Protein 6UUV (pdb70)

Structure (mmCIF, N/CA/C/O backbone):
data_6UUV
#
_entry.id   6UUV
#
_cell.length_a   59.190
_cell.length_b   63.650
_cell.length_c   64.358
_cell.angle_alpha   69.700
_cell.angle_beta   65.450
_cell.angle_gamma   76.630
#
_symmetry.space_group_name_H-M   'P 1'
#
loop_
_entity.id
_entity.type
_entity.pdbx_description
1 polymer '3-ketoacyl-ACP reductase'
2 water water
#
loop_
_atom_site.group_PDB
_atom_site.id
_atom_site.type_symbol
_atom_site.label_atom_id
_atom_site.label_alt_id
_atom_site.label_comp_id
_atom_site.label_asym_id
_atom_site.label_entity_id
_atom_site.label_seq_id
_atom_site.pdbx_PDB_ins_code
_atom_site.Cartn_x
_atom_site.Cartn_y
_atom_site.Cartn_z
_atom_site.occupancy
_atom_site.B_iso_or_equiv
_atom_site.auth_seq_id
_atom_site.auth_comp_id
_atom_site.auth_asym_id
_atom_site.auth_atom_id
_atom_site.pdbx_PDB_model_num
ATOM 1 N N . PRO A 1 50 ? 9.83880 27.53522 -20.51484 1.000 53.14000 26 PRO A N 1
ATOM 2 C CA . PRO A 1 50 ? 8.80271 26.60425 -20.05796 1.000 44.37000 26 PRO A CA 1
ATOM 3 C C . PRO A 1 50 ? 7.41476 27.20037 -20.21698 1.000 39.21000 26 PRO A C 1
ATOM 4 O O . PRO A 1 50 ? 7.28686 28.39140 -20.49988 1.000 42.54000 26 PRO A O 1
ATOM 8 N N . VAL A 1 51 ? 6.39369 26.38242 -20.01210 1.000 33.99000 27 VAL A N 1
ATOM 9 C CA . VAL A 1 51 ? 5.02173 26.77355 -20.29613 1.000 28.14000 27 VAL A CA 1
ATOM 10 C C . VAL A 1 51 ? 4.47774 27.61349 -19.15108 1.000 27.17000 27 VAL A C 1
ATOM 11 O O . VAL A 1 51 ? 4.80567 27.37736 -17.98509 1.000 26.42000 27 VAL A O 1
ATOM 15 N N . VAL A 1 52 ? 3.65483 28.60957 -19.48103 1.000 24.94000 28 VAL A N 1
ATOM 16 C CA . VAL A 1 52 ? 2.86483 29.31054 -18.47401 1.000 25.82000 28 VAL A CA 1
ATOM 17 C C . VAL A 1 52 ? 1.64175 28.46260 -18.13214 1.000 26.24000 28 VAL A C 1
ATOM 18 O O . VAL A 1 52 ? 0.79877 28.18774 -18.99120 1.000 28.20000 28 VAL A O 1
ATOM 22 N N . LEU A 1 53 ? 1.53566 28.04850 -16.87318 1.000 25.24000 29 LEU A N 1
ATOM 23 C CA . LEU A 1 53 ? 0.44758 27.16255 -16.48131 1.000 25.10000 29 LEU A CA 1
ATOM 24 C C . LEU A 1 53 ? -0.82937 27.95162 -16.23730 1.000 23.55000 29 LEU A C 1
ATOM 25 O O . LEU A 1 53 ? -0.82133 28.98256 -15.56521 1.000 28.30000 29 LEU A O 1
ATOM 30 N N . GLU A 1 54 ? -1.92138 27.45074 -16.79539 1.000 21.62000 30 GLU A N 1
ATOM 31 C CA . GLU A 1 54 ? -3.25636 27.97482 -16.54741 1.000 27.98000 30 GLU A CA 1
ATOM 32 C C . GLU A 1 54 ? -3.64044 27.74872 -15.08645 1.000 24.30000 30 GLU A C 1
ATOM 33 O O . GLU A 1 54 ? -3.54554 26.62567 -14.58954 1.000 22.49000 30 GLU A O 1
ATOM 39 N N . ARG A 1 55 ? -4.07040 28.79969 -14.38938 1.000 21.97000 31 ARG A N 1
ATOM 40 C CA . ARG A 1 55 ? -4.47647 28.64360 -12.99241 1.000 22.41000 31 ARG A CA 1
ATOM 41 C C . ARG A 1 55 ? -5.89044 29.20068 -12.81243 1.000 24.73000 31 ARG A C 1
ATOM 42 O O . ARG A 1 55 ? -6.50936 29.68481 -13.76642 1.000 26.20000 31 ARG A O 1
ATOM 50 N N . PHE A 1 56 ? -6.42851 29.09762 -11.59146 1.000 22.09000 32 PHE A N 1
ATOM 51 C CA . PHE A 1 56 ? -7.84350 29.39270 -11.35951 1.000 23.72000 32 PHE A CA 1
ATOM 52 C C . PHE A 1 56 ? -8.15138 30.86574 -11.61139 1.000 28.22000 32 PHE A C 1
ATOM 53 O O . PHE A 1 56 ? -7.42234 31.74765 -11.14728 1.000 27.58000 32 PHE A O 1
ATOM 61 N N . GLU A 1 57 ? -9.24333 31.12588 -12.33942 1.000 27.01000 33 GLU A N 1
ATOM 62 C CA . GLU A 1 57 ? -9.73122 32.47794 -12.59633 1.000 34.06000 33 GLU A CA 1
ATOM 63 C C . GLU A 1 57 ? -11.07323 32.74898 -11.92637 1.000 35.95000 33 GLU A C 1
ATOM 64 O O . GLU A 1 57 ? -11.20320 33.70892 -11.15929 1.000 38.28000 33 GLU A O 1
ATOM 70 N N . SER A 1 58 ? -12.08928 31.93608 -12.19949 1.000 35.99000 34 SER A N 1
ATOM 71 C CA . SER A 1 58 ? -13.38329 32.09411 -11.54853 1.000 37.84000 34 SER A CA 1
ATOM 72 C C . SER A 1 58 ? -14.08639 30.74216 -11.54768 1.000 39.32000 34 SER A C 1
ATOM 73 O O . SER A 1 58 ? -13.63443 29.78519 -12.18574 1.000 33.23000 34 SER A O 1
ATOM 76 N N . ALA A 1 59 ? -15.19943 30.67018 -10.81074 1.000 42.20000 35 ALA A N 1
ATOM 77 C CA . ALA A 1 59 ? -15.81054 29.37420 -10.50988 1.000 41.39000 35 ALA A CA 1
ATOM 78 C C . ALA A 1 59 ? -16.34553 28.68134 -11.76096 1.000 41.96000 35 ALA A C 1
ATOM 79 O O . ALA A 1 59 ? -16.33361 27.44535 -11.83607 1.000 41.70000 35 ALA A O 1
ATOM 81 N N . GLN A 1 60 ? -16.82643 29.45046 -12.74192 1.000 39.16000 36 GLN A N 1
ATOM 82 C CA . GLN A 1 60 ? -17.22441 28.92260 -14.03499 1.000 43.55000 36 GLN A CA 1
ATOM 83 C C . GLN A 1 60 ? -16.43830 29.61864 -15.14289 1.000 42.67000 36 GLN A C 1
ATOM 84 O O . GLN A 1 60 ? -16.12722 30.80761 -15.02177 1.000 50.08000 36 GLN A O 1
ATOM 90 N N . PRO A 1 61 ? -16.08630 28.90771 -16.22593 1.000 41.19000 37 PRO A N 1
ATOM 91 C CA . PRO A 1 61 ? -16.31940 27.47474 -16.41007 1.000 36.74000 37 PRO A CA 1
ATOM 92 C C . PRO A 1 61 ? -15.28349 26.65460 -15.64709 1.000 34.47000 37 PRO A C 1
ATOM 93 O O . PRO A 1 61 ? -14.19347 27.15950 -15.38199 1.000 28.09000 37 PRO A O 1
ATOM 97 N N . VAL A 1 62 ? -15.62060 25.42159 -15.27421 1.000 29.89000 38 VAL A N 1
ATOM 98 C CA . VAL A 1 62 ? -14.61869 24.56347 -14.64424 1.000 26.90000 38 VAL A CA 1
ATOM 99 C C . VAL A 1 62 ? -13.50567 24.23947 -15.63421 1.000 31.68000 38 VAL A C 1
ATOM 100 O O . VAL A 1 62 ? -12.31668 24.23936 -15.28216 1.000 29.91000 38 VAL A O 1
ATOM 104 N N . VAL A 1 63 ? -13.87263 23.97861 -16.88925 1.000 27.95000 39 VAL A N 1
ATOM 105 C CA . VAL A 1 63 ? -12.94460 23.61363 -17.95524 1.000 27.43000 39 VAL A CA 1
ATOM 106 C C . VAL A 1 63 ? -13.19248 24.54075 -19.13517 1.000 31.08000 39 VAL A C 1
ATOM 107 O O . VAL A 1 63 ? -14.31445 24.60188 -19.64922 1.000 30.60000 39 VAL A O 1
ATOM 111 N N . LYS A 1 64 ? -12.14841 25.23471 -19.57806 1.000 30.16000 40 LYS A N 1
ATOM 112 C CA . LYS A 1 64 ? -12.19230 25.99582 -20.82300 1.000 31.72000 40 LYS A CA 1
ATOM 113 C C . LYS A 1 64 ? -11.69731 25.09489 -21.95006 1.000 31.56000 40 LYS A C 1
ATOM 114 O O . LYS A 1 64 ? -10.52934 24.69580 -21.96904 1.000 32.93000 40 LYS A O 1
ATOM 120 N N . GLY A 1 65 ? -12.58129 24.77203 -22.88312 1.000 29.87000 41 GLY A N 1
ATOM 121 C CA . GLY A 1 65 ? -12.25930 23.91210 -24.00018 1.000 27.70000 41 GLY A CA 1
ATOM 122 C C . GLY A 1 65 ? -13.09139 22.64516 -23.97433 1.000 30.00000 41 GLY A C 1
ATOM 123 O O . GLY A 1 65 ? -13.95544 22.44715 -23.12139 1.000 33.19000 41 GLY A O 1
ATOM 124 N N . ALA A 1 66 ? -12.80641 21.77922 -24.93439 1.000 29.92000 42 ALA A N 1
ATOM 125 C CA . ALA A 1 66 ? -13.53849 20.53229 -25.07953 1.000 30.04000 42 ALA A CA 1
ATOM 126 C C . ALA A 1 66 ? -12.93261 19.42717 -24.21460 1.000 28.80000 42 ALA A C 1
ATOM 127 O O . ALA A 1 66 ? -11.73662 19.42706 -23.90854 1.000 26.29000 42 ALA A O 1
ATOM 129 N N . VAL A 1 67 ? -13.78270 18.48220 -23.81672 1.000 27.93000 43 VAL A N 1
ATOM 130 C CA . VAL A 1 67 ? -13.38282 17.28410 -23.08281 1.000 26.65000 43 VAL A CA 1
ATOM 131 C C . VAL A 1 67 ? -13.73086 16.07420 -23.93893 1.000 27.60000 43 VAL A C 1
ATOM 132 O O . VAL A 1 67 ? -14.84584 15.98733 -24.46499 1.000 29.21000 43 VAL A O 1
ATOM 136 N N . LEU A 1 68 ? -12.77992 15.15615 -24.09496 1.000 23.04000 44 LEU A N 1
ATOM 137 C CA . LEU A 1 68 ? -13.02198 13.88222 -24.75708 1.000 22.34000 44 LEU A CA 1
ATOM 138 C C . LEU A 1 68 ? -13.09211 12.80114 -23.69918 1.000 24.12000 44 LEU A C 1
ATOM 139 O O . LEU A 1 68 ? -12.20715 12.72300 -22.84014 1.000 24.20000 44 LEU A O 1
ATOM 144 N N . VAL A 1 69 ? -14.13017 11.96622 -23.75330 1.000 23.94000 45 VAL A N 1
ATOM 145 C CA . VAL A 1 69 ? -14.28129 10.88914 -22.78640 1.000 23.82000 45 VAL A CA 1
ATOM 146 C C . VAL A 1 69 ? -14.24835 9.54720 -23.51551 1.000 26.78000 45 VAL A C 1
ATOM 147 O O . VAL A 1 69 ? -14.76331 9.41734 -24.63555 1.000 24.98000 45 VAL A O 1
ATOM 151 N N . GLY A 1 70 ? -13.58645 8.56210 -22.89457 1.000 21.30000 46 GLY A N 1
ATOM 152 C CA . GLY A 1 70 ? -13.56452 7.21015 -23.40768 1.000 24.55000 46 GLY A CA 1
ATOM 153 C C . GLY A 1 70 ? -13.72865 6.21806 -22.27377 1.000 22.09000 46 GLY A C 1
ATOM 154 O O . GLY A 1 70 ? -13.67168 6.58195 -21.09174 1.000 20.50000 46 GLY A O 1
ATOM 155 N N . ALA A 1 71 ? -13.95072 4.95811 -22.64389 1.000 20.94000 47 ALA A N 1
ATOM 156 C CA . ALA A 1 71 ? -14.08684 3.93503 -21.61999 1.000 23.28000 47 ALA A CA 1
ATOM 157 C C . ALA A 1 71 ? -13.76191 2.57806 -22.21609 1.000 23.13000 47 ALA A C 1
ATOM 158 O O . ALA A 1 71 ? -13.99987 2.32918 -23.40212 1.000 23.59000 47 ALA A O 1
ATOM 160 N N . ALA A 1 72 ? -13.18601 1.71894 -21.37914 1.000 21.69000 48 ALA A N 1
ATOM 161 C CA . ALA A 1 72 ? -12.97010 0.32496 -21.72525 1.000 22.69000 48 ALA A CA 1
ATOM 162 C C . ALA A 1 72 ? -14.30015 -0.42695 -21.71137 1.000 24.93000 48 ALA A C 1
ATOM 163 O O . ALA A 1 72 ? -15.24615 -0.01694 -21.03538 1.000 23.71000 48 ALA A O 1
ATOM 165 N N . PRO A 1 73 ? -14.40219 -1.51588 -22.47047 1.000 26.05000 49 PRO A N 1
ATOM 166 C CA . PRO A 1 73 ? -15.60526 -2.35079 -22.40760 1.000 25.76000 49 PRO A CA 1
ATOM 167 C C . PRO A 1 73 ? -15.87135 -2.80390 -20.98165 1.000 25.77000 49 PRO A C 1
ATOM 168 O O . PRO A 1 73 ? -14.94641 -3.13503 -20.23764 1.000 30.45000 49 PRO A O 1
ATOM 172 N N . SER A 1 74 ? -17.14837 -2.78184 -20.60271 1.000 29.76000 50 SER A N 1
ATOM 173 C CA . SER A 1 74 ? -17.62947 -3.26992 -19.30677 1.000 30.70000 50 SER A CA 1
ATOM 174 C C . SER A 1 74 ? -17.20846 -2.37905 -18.13768 1.000 31.43000 50 SER A C 1
ATOM 175 O O . SER A 1 74 ? -17.14154 -2.84215 -16.99771 1.000 30.36000 50 SER A O 1
ATOM 178 N N . SER A 1 75 ? -16.94835 -1.09704 -18.38555 1.000 29.46000 51 SER A N 1
ATOM 179 C CA . SER A 1 75 ? -16.65434 -0.17016 -17.30046 1.000 25.70000 51 SER A CA 1
ATOM 180 C C . SER A 1 75 ? -17.91235 0.14786 -16.48449 1.000 25.59000 51 SER A C 1
ATOM 181 O O . SER A 1 75 ? -19.04634 0.02498 -16.95856 1.000 27.76000 51 SER A O 1
ATOM 184 N N . VAL A 1 76 ? -17.69538 0.55874 -15.23645 1.000 25.99000 52 VAL A N 1
ATOM 185 C CA . VAL A 1 76 ? -18.78041 0.81073 -14.28848 1.000 23.24000 52 VAL A CA 1
ATOM 186 C C . VAL A 1 76 ? -18.77633 2.23469 -13.75635 1.000 25.33000 52 VAL A C 1
ATOM 187 O O . VAL A 1 76 ? -19.60435 2.56167 -12.89336 1.000 25.01000 52 VAL A O 1
ATOM 191 N N . LEU A 1 77 ? -17.87825 3.08866 -14.22224 1.000 24.29000 53 LEU A N 1
ATOM 192 C CA . LEU A 1 77 ? -17.77918 4.44461 -13.70112 1.000 20.32000 53 LEU A CA 1
ATOM 193 C C . LEU A 1 77 ? -18.26306 5.48773 -14.69305 1.000 20.34000 53 LEU A C 1
ATOM 194 O O . LEU A 1 77 ? -18.22298 6.68370 -14.38994 1.000 22.36000 53 LEU A O 1
ATOM 199 N N . SER A 1 78 ? -18.73803 5.06487 -15.86111 1.000 23.30000 54 SER A N 1
ATOM 200 C CA . SER A 1 78 ? -18.97091 6.00798 -16.95004 1.000 23.66000 54 SER A CA 1
ATOM 201 C C . SER A 1 78 ? -20.18586 6.88404 -16.68902 1.000 25.24000 54 SER A C 1
ATOM 202 O O . SER A 1 78 ? -20.17376 8.07707 -17.01492 1.000 23.53000 54 SER A O 1
ATOM 205 N N . GLY A 1 79 ? -21.23393 6.32707 -16.08212 1.000 25.55000 55 GLY A N 1
ATOM 206 C CA . GLY A 1 79 ? -22.35189 7.16511 -15.68110 1.000 27.03000 55 GLY A CA 1
ATOM 207 C C . GLY A 1 79 ? -21.92585 8.26700 -14.72898 1.000 24.09000 55 GLY A C 1
ATOM 208 O O . GLY A 1 79 ? -22.26576 9.43904 -14.91490 1.000 25.84000 55 GLY A O 1
ATOM 209 N N . ALA A 1 80 ? -21.13293 7.90985 -13.71698 1.000 24.94000 56 ALA A N 1
ATOM 210 C CA . ALA A 1 80 ? -20.68490 8.89974 -12.74387 1.000 22.59000 56 ALA A CA 1
ATOM 211 C C . ALA A 1 80 ? -19.83779 9.98073 -13.39874 1.000 22.44000 56 ALA A C 1
ATOM 212 O O . ALA A 1 80 ? -19.99672 11.16672 -13.10164 1.000 24.52000 56 ALA A O 1
ATOM 214 N N . ILE A 1 81 ? -18.92078 9.58274 -14.28173 1.000 23.43000 57 ILE A N 1
ATOM 215 C CA . ILE A 1 81 ? -18.12068 10.55775 -15.01561 1.000 18.51000 57 ILE A CA 1
ATOM 216 C C . ILE A 1 81 ? -19.01857 11.44589 -15.86757 1.000 25.46000 57 ILE A C 1
ATOM 217 O O . ILE A 1 81 ? -18.88348 12.67388 -15.86846 1.000 24.27000 57 ILE A O 1
ATOM 222 N N . ALA A 1 82 ? -19.96358 10.83202 -16.58967 1.000 23.58000 58 ALA A N 1
ATOM 223 C CA . ALA A 1 82 ? -20.83149 11.59816 -17.48264 1.000 22.91000 58 ALA A CA 1
ATOM 224 C C . ALA A 1 82 ? -21.67945 12.60315 -16.70860 1.000 23.96000 58 ALA A C 1
ATOM 225 O O . ALA A 1 82 ? -21.91035 13.72421 -17.17751 1.000 27.19000 58 ALA A O 1
ATOM 227 N N . GLN A 1 83 ? -22.14253 12.23008 -15.51465 1.000 24.57000 59 GLN A N 1
ATOM 228 C CA . GLN A 1 83 ? -22.90350 13.17207 -14.70361 1.000 26.39000 59 GLN A CA 1
ATOM 229 C C . GLN A 1 83 ? -22.07343 14.40898 -14.36246 1.000 26.43000 59 GLN A C 1
ATOM 230 O O . GLN A 1 83 ? -22.55234 15.54102 -14.49939 1.000 27.56000 59 GLN A O 1
ATOM 236 N N . VAL A 1 84 ? -20.82547 14.22085 -13.91142 1.000 23.19000 60 VAL A N 1
ATOM 237 C CA . VAL A 1 84 ? -19.99140 15.38176 -13.59428 1.000 22.96000 60 VAL A CA 1
ATOM 238 C C . VAL A 1 84 ? -19.81028 16.25786 -14.83120 1.000 23.87000 60 VAL A C 1
ATOM 239 O O . VAL A 1 84 ? -19.87119 17.49185 -14.75109 1.000 25.46000 60 VAL A O 1
ATOM 243 N N . LEU A 1 85 ? -19.58527 15.63794 -15.98724 1.000 22.69000 61 LEU A N 1
ATOM 244 C CA . LEU A 1 85 ? -19.37915 16.41103 -17.21016 1.000 28.61000 61 LEU A CA 1
ATOM 245 C C . LEU A 1 85 ? -20.63108 17.20015 -17.57615 1.000 30.03000 61 LEU A C 1
ATOM 246 O O . LEU A 1 85 ? -20.54798 18.36318 -18.00105 1.000 28.94000 61 LEU A O 1
ATOM 251 N N . SER A 1 86 ? -21.80513 16.58622 -17.40026 1.000 28.19000 62 SER A N 1
ATOM 252 C CA . SER A 1 86 ? -23.05607 17.30832 -17.58226 1.000 29.21000 62 SER A CA 1
ATOM 253 C C . SER A 1 86 ? -23.19204 18.41525 -16.55017 1.000 28.56000 62 SER A C 1
ATOM 254 O O . SER A 1 86 ? -23.63295 19.52431 -16.87209 1.000 30.31000 62 SER A O 1
ATOM 257 N N . ASN A 1 87 ? -22.79212 18.13711 -15.30617 1.000 23.97000 63 ASN A N 1
ATOM 258 C CA . ASN A 1 87 ? -22.89810 19.13003 -14.24209 1.000 26.59000 63 ASN A CA 1
ATOM 259 C C . ASN A 1 87 ? -22.10199 20.39800 -14.55095 1.000 31.84000 63 ASN A C 1
ATOM 260 O O . ASN A 1 87 ? -22.54793 21.50800 -14.23487 1.000 29.54000 63 ASN A O 1
ATOM 265 N N . ILE A 1 88 ? -20.90598 20.26096 -15.13190 1.000 27.53000 64 ILE A N 1
ATOM 266 C CA . ILE A 1 88 ? -20.01988 21.40791 -15.31076 1.000 32.01000 64 ILE A CA 1
ATOM 267 C C . ILE A 1 88 ? -20.20377 22.07004 -16.67271 1.000 35.11000 64 ILE A C 1
ATOM 268 O O . ILE A 1 88 ? -19.47769 23.01802 -16.99260 1.000 30.03000 64 ILE A O 1
ATOM 273 N N . HIS A 1 89 ? -21.15177 21.59118 -17.47980 1.000 31.39000 65 HIS A N 1
ATOM 274 C CA . HIS A 1 89 ? -21.58066 22.26532 -18.70876 1.000 34.60000 65 HIS A CA 1
ATOM 275 C C . HIS A 1 89 ? -20.40560 22.50431 -19.64569 1.000 37.62000 65 HIS A C 1
ATOM 276 O O . HIS A 1 89 ? -20.08250 23.63632 -20.01157 1.000 39.21000 65 HIS A O 1
ATOM 283 N N . THR A 1 90 ? -19.75166 21.41830 -20.02075 1.000 35.52000 66 THR A N 1
ATOM 284 C CA . THR A 1 90 ? -18.63361 21.52730 -20.93269 1.000 38.27000 66 THR A CA 1
ATOM 285 C C . THR A 1 90 ? -18.93661 20.78043 -22.22277 1.000 33.95000 66 THR A C 1
ATOM 286 O O . THR A 1 90 ? -19.73267 19.83549 -22.24588 1.000 36.19000 66 THR A O 1
ATOM 290 N N . ASP A 1 91 ? -18.32152 21.25648 -23.30170 1.000 38.44000 67 ASP A N 1
ATOM 291 C CA . ASP A 1 91 ? -18.36251 20.60359 -24.60175 1.000 36.06000 67 ASP A CA 1
ATOM 292 C C . ASP A 1 91 ? -17.71661 19.22854 -24.50584 1.000 38.02000 67 ASP A C 1
ATOM 293 O O . ASP A 1 91 ? -16.48962 19.12644 -24.42679 1.000 33.45000 67 ASP A O 1
ATOM 298 N N . SER A 1 92 ? -18.51569 18.16960 -24.51997 1.000 32.43000 68 SER A N 1
ATOM 299 C CA . SER A 1 92 ? -18.01779 16.82354 -24.27706 1.000 33.85000 68 SER A CA 1
ATOM 300 C C . SER A 1 92 ? -18.17380 15.97566 -25.53014 1.000 34.42000 68 SER A C 1
ATOM 301 O O . SER A 1 92 ? -19.23377 15.98279 -26.16519 1.000 35.43000 68 SER A O 1
ATOM 304 N N . TYR A 1 93 ? -17.11683 15.24861 -25.87816 1.000 31.54000 69 TYR A N 1
ATOM 305 C CA . TYR A 1 93 ? -17.05583 14.43171 -27.08022 1.000 29.01000 69 TYR A CA 1
ATOM 306 C C . TYR A 1 93 ? -16.77695 12.98266 -26.70934 1.000 29.29000 69 TYR A C 1
ATOM 307 O O . TYR A 1 93 ? -16.15702 12.69253 -25.68133 1.000 26.64000 69 TYR A O 1
ATOM 316 N N . VAL A 1 94 ? -17.20598 12.07877 -27.58243 1.000 30.64000 70 VAL A N 1
ATOM 317 C CA . VAL A 1 94 ? -17.00909 10.64474 -27.41655 1.000 29.84000 70 VAL A CA 1
ATOM 318 C C . VAL A 1 94 ? -16.65807 10.04883 -28.77458 1.000 34.27000 70 VAL A C 1
ATOM 319 O O . VAL A 1 94 ? -17.04998 10.57195 -29.82256 1.000 39.65000 70 VAL A O 1
ATOM 323 N N . GLY A 1 95 ? -15.89115 8.95777 -28.75664 1.000 33.38000 71 GLY A N 1
ATOM 324 C CA . GLY A 1 95 ? -15.62315 8.18186 -29.95069 1.000 37.85000 71 GLY A CA 1
ATOM 325 C C . GLY A 1 95 ? -16.70121 7.13795 -30.19683 1.000 34.51000 71 GLY A C 1
ATOM 326 O O . GLY A 1 95 ? -17.78424 7.16598 -29.60788 1.000 33.80000 71 GLY A O 1
ATOM 327 N N . ASN A 1 96 ? -16.38024 6.19201 -31.08490 1.000 35.31000 72 ASN A N 1
ATOM 328 C CA . ASN A 1 96 ? -17.29530 5.10510 -31.44204 1.000 36.43000 72 ASN A CA 1
ATOM 329 C C . ASN A 1 96 ? -17.32042 4.09601 -30.29513 1.000 36.77000 72 ASN A C 1
ATOM 330 O O . ASN A 1 96 ? -16.61250 3.08496 -30.28818 1.000 37.38000 72 ASN A O 1
ATOM 335 N N . ASN A 1 97 ? -18.15445 4.39698 -29.29414 1.000 31.54000 73 ASN A N 1
ATOM 336 C CA . ASN A 1 97 ? -18.33857 3.53689 -28.12622 1.000 28.78000 73 ASN A CA 1
ATOM 337 C C . ASN A 1 97 ? -19.82358 3.57397 -27.78129 1.000 29.32000 73 ASN A C 1
ATOM 338 O O . ASN A 1 97 ? -20.27855 4.48894 -27.09123 1.000 30.40000 73 ASN A O 1
ATOM 343 N N . VAL A 1 98 ? -20.57063 2.57206 -28.24641 1.000 31.08000 74 VAL A N 1
ATOM 344 C CA . VAL A 1 98 ? -22.02563 2.60115 -28.08847 1.000 30.68000 74 VAL A CA 1
ATOM 345 C C . VAL A 1 98 ? -22.40270 2.58305 -26.61049 1.000 31.12000 74 VAL A C 1
ATOM 346 O O . VAL A 1 98 ? -23.24067 3.37208 -26.15946 1.000 30.57000 74 VAL A O 1
ATOM 350 N N . ALA A 1 99 ? -21.80181 1.67294 -25.83354 1.000 30.59000 75 ALA A N 1
ATOM 351 C CA . ALA A 1 99 ? -22.17488 1.56885 -24.42257 1.000 29.37000 75 ALA A CA 1
ATOM 352 C C . ALA A 1 99 ? -21.91882 2.87577 -23.68445 1.000 26.37000 75 ALA A C 1
ATOM 353 O O . ALA A 1 99 ? -22.73983 3.30976 -22.86245 1.000 27.62000 75 ALA A O 1
ATOM 355 N N . LEU A 1 100 ? -20.78276 3.52271 -23.96834 1.000 29.78000 76 LEU A N 1
ATOM 356 C CA . LEU A 1 100 ? -20.46570 4.79163 -23.32521 1.000 27.60000 76 LEU A CA 1
ATOM 357 C C . LEU A 1 100 ? -21.44760 5.87574 -23.73817 1.000 30.45000 76 LEU A C 1
ATOM 358 O O . LEU A 1 100 ? -21.89559 6.66270 -22.89912 1.000 27.24000 76 LEU A O 1
ATOM 363 N N . GLN A 1 101 ? -21.78154 5.94487 -25.02818 1.000 29.82000 77 GLN A N 1
ATOM 364 C CA . GLN A 1 101 ? -22.77345 6.92398 -25.46114 1.000 32.38000 77 GLN A CA 1
ATOM 365 C C . GLN A 1 101 ? -24.09650 6.69502 -24.75122 1.000 28.04000 77 GLN A C 1
ATOM 366 O O . GLN A 1 101 ? -24.75045 7.65103 -24.32217 1.000 32.06000 77 GLN A O 1
ATOM 372 N N . GLN A 1 102 ? -24.48960 5.42903 -24.58535 1.000 30.30000 78 GLN A N 1
ATOM 373 C CA . GLN A 1 102 ? -25.74665 5.13006 -23.90743 1.000 31.15000 78 GLN A CA 1
ATOM 374 C C . GLN A 1 102 ? -25.68169 5.49493 -22.43040 1.000 33.20000 78 GLN A C 1
ATOM 375 O O . GLN A 1 102 ? -26.64668 6.03095 -21.87840 1.000 32.01000 78 GLN A O 1
ATOM 381 N N . GLU A 1 103 ? -24.55074 5.22979 -21.77637 1.000 31.36000 79 GLU A N 1
ATOM 382 C CA . GLU A 1 103 ? -24.40678 5.60866 -20.37333 1.000 37.37000 79 GLU A CA 1
ATOM 383 C C . GLU A 1 103 ? -24.49068 7.11765 -20.18820 1.000 31.88000 79 GLU A C 1
ATOM 384 O O . GLU A 1 103 ? -25.05169 7.59961 -19.19919 1.000 36.20000 79 GLU A O 1
ATOM 390 N N . ALA A 1 104 ? -23.92458 7.88269 -21.11911 1.000 33.07000 80 ALA A N 1
ATOM 391 C CA . ALA A 1 104 ? -24.00248 9.33669 -21.00799 1.000 33.30000 80 ALA A CA 1
ATOM 392 C C . ALA A 1 104 ? -25.41644 9.83681 -21.26301 1.000 37.58000 80 ALA A C 1
ATOM 393 O O . ALA A 1 104 ? -25.88440 10.76679 -20.59495 1.000 40.24000 80 ALA A O 1
ATOM 395 N N . ALA A 1 105 ? -26.10943 9.24194 -22.23809 1.000 35.08000 81 ALA A N 1
ATOM 396 C CA . ALA A 1 105 ? -27.48239 9.64407 -22.51612 1.000 35.70000 81 ALA A CA 1
ATOM 397 C C . ALA A 1 105 ? -28.40847 9.33903 -21.34519 1.000 36.20000 81 ALA A C 1
ATOM 398 O O . ALA A 1 105 ? -29.36343 10.08308 -21.10317 1.000 42.48000 81 ALA A O 1
ATOM 400 N N . LYS A 1 106 ? -28.14158 8.26195 -20.60127 1.000 36.75000 82 LYS A N 1
ATOM 401 C CA . LYS A 1 106 ? -29.00366 7.91091 -19.47734 1.000 39.52000 82 LYS A CA 1
ATOM 402 C C . LYS A 1 106 ? -28.92264 8.91681 -18.33825 1.000 42.14000 82 LYS A C 1
ATOM 403 O O . LYS A 1 106 ? -29.81368 8.92780 -17.48330 1.000 45.41000 82 LYS A O 1
ATOM 409 N N . VAL A 1 107 ? -27.88458 9.75273 -18.29413 1.000 37.26000 83 VAL A N 1
ATOM 410 C CA . VAL A 1 107 ? -27.78355 10.79564 -17.27904 1.000 39.06000 83 VAL A CA 1
ATOM 411 C C . VAL A 1 107 ? -27.90343 12.18770 -17.88393 1.000 38.64000 83 VAL A C 1
ATOM 412 O O . VAL A 1 107 ? -27.65239 13.18062 -17.19483 1.000 42.48000 83 VAL A O 1
ATOM 416 N N . GLY A 1 108 ? -28.26436 12.28983 -19.15993 1.000 41.52000 84 GLY A N 1
ATOM 417 C CA . GLY A 1 108 ? -28.58924 13.57091 -19.75684 1.000 39.47000 84 GLY A CA 1
ATOM 418 C C . GLY A 1 108 ? -27.44515 14.32888 -20.38772 1.000 42.25000 84 GLY A C 1
ATOM 419 O O . GLY A 1 108 ? -27.58706 15.52891 -20.65162 1.000 42.91000 84 GLY A O 1
ATOM 420 N N . LEU A 1 109 ? -26.32219 13.67482 -20.65372 1.000 40.50000 85 LEU A N 1
ATOM 421 C CA . LEU A 1 109 ? -25.17211 14.32979 -21.25861 1.000 34.68000 85 LEU A CA 1
ATOM 422 C C . LEU A 1 109 ? -25.20306 14.09492 -22.76263 1.000 38.00000 85 LEU A C 1
ATOM 423 O O . LEU A 1 109 ? -25.21112 12.94796 -23.21773 1.000 41.25000 85 LEU A O 1
ATOM 428 N N . ASN A 1 110 ? -25.25395 15.17899 -23.52754 1.000 36.91000 86 ASN A N 1
ATOM 429 C CA . ASN A 1 110 ? -25.17088 15.10211 -24.97955 1.000 46.31000 86 ASN A CA 1
ATOM 430 C C . ASN A 1 110 ? -23.69787 15.01904 -25.35848 1.000 44.88000 86 ASN A C 1
ATOM 431 O O . ASN A 1 110 ? -22.95781 16.00198 -25.23237 1.000 48.69000 86 ASN A O 1
ATOM 436 N N . LEU A 1 111 ? -23.26094 13.83905 -25.78557 1.000 46.92000 87 LEU A N 1
ATOM 437 C CA . LEU A 1 111 ? -21.89093 13.62999 -26.23252 1.000 44.97000 87 LEU A CA 1
ATOM 438 C C . LEU A 1 111 ? -21.84085 13.77811 -27.74550 1.000 47.44000 87 LEU A C 1
ATOM 439 O O . LEU A 1 111 ? -22.44687 12.97822 -28.47060 1.000 48.51000 87 LEU A O 1
ATOM 444 N N . ARG A 1 112 ? -21.13475 14.79910 -28.21538 1.000 45.93000 88 ARG A N 1
ATOM 445 C CA . ARG A 1 112 ? -20.87068 14.91921 -29.64236 1.000 43.65000 88 ARG A CA 1
ATOM 446 C C . ARG A 1 112 ? -19.88774 13.83417 -30.06441 1.000 45.59000 88 ARG A C 1
ATOM 447 O O . ARG A 1 112 ? -18.85078 13.66604 -29.41937 1.000 36.75000 88 ARG A O 1
ATOM 455 N N . PRO A 1 113 ? -20.18274 13.06528 -31.11349 1.000 48.55000 89 PRO A N 1
ATOM 456 C CA . PRO A 1 113 ? -19.18679 12.08825 -31.57553 1.000 46.51000 89 PRO A CA 1
ATOM 457 C C . PRO A 1 113 ? -17.98671 12.80422 -32.17841 1.000 38.80000 89 PRO A C 1
ATOM 458 O O . PRO A 1 113 ? -18.11461 13.85728 -32.81232 1.000 44.04000 89 PRO A O 1
ATOM 462 N N . PHE A 1 114 ? -16.80776 12.24811 -31.91740 1.000 43.25000 90 PHE A N 1
ATOM 463 C CA . PHE A 1 114 ? -15.53370 12.81106 -32.34529 1.000 45.33000 90 PHE A CA 1
ATOM 464 C C . PHE A 1 114 ? -14.99571 11.96712 -33.49234 1.000 47.37000 90 PHE A C 1
ATOM 465 O O . PHE A 1 114 ? -14.88980 10.74010 -33.37044 1.000 45.98000 90 PHE A O 1
ATOM 473 N N . ASN A 1 115 ? -14.68261 12.61719 -34.61227 1.000 46.70000 91 ASN A N 1
ATOM 474 C CA . ASN A 1 115 ? -14.25161 11.88626 -35.80131 1.000 47.12000 91 ASN A CA 1
ATOM 475 C C . ASN A 1 115 ? -12.83065 11.38014 -35.60029 1.000 44.56000 91 ASN A C 1
ATOM 476 O O . ASN A 1 115 ? -11.87960 12.17007 -35.56818 1.000 40.99000 91 ASN A O 1
ATOM 481 N N . ALA A 1 116 ? -12.68975 10.05512 -35.47640 1.000 42.05000 92 ALA A N 1
ATOM 482 C CA . ALA A 1 116 ? -11.37580 9.43501 -35.33939 1.000 42.73000 92 ALA A CA 1
ATOM 483 C C . ALA A 1 116 ? -10.40772 9.86604 -36.43630 1.000 41.87000 92 ALA A C 1
ATOM 484 O O . ALA A 1 116 ? -9.18774 9.76994 -36.24926 1.000 39.11000 92 ALA A O 1
ATOM 486 N N . GLY A 1 117 ? -10.92263 10.34617 -37.57029 1.000 44.70000 93 GLY A N 1
ATOM 487 C CA . GLY A 1 117 ? -10.11154 10.91121 -38.62620 1.000 43.41000 93 GLY A CA 1
ATOM 488 C C . GLY A 1 117 ? -9.64045 12.32615 -38.38406 1.000 48.46000 93 GLY A C 1
ATOM 489 O O . GLY A 1 117 ? -8.87138 12.86017 -39.18698 1.000 46.22000 93 GLY A O 1
ATOM 490 N N . ASP A 1 118 ? -10.07446 12.95209 -37.29202 1.000 40.60000 94 ASP A N 1
ATOM 491 C CA . ASP A 1 118 ? -9.70838 14.33004 -36.97489 1.000 40.53000 94 ASP A CA 1
ATOM 492 C C . ASP A 1 118 ? -8.45742 14.32387 -36.10183 1.000 38.51000 94 ASP A C 1
ATOM 493 O O . ASP A 1 118 ? -8.51650 13.94977 -34.92587 1.000 35.25000 94 ASP A O 1
ATOM 498 N N . LYS A 1 119 ? -7.33136 14.75884 -36.67074 1.000 38.43000 95 LYS A N 1
ATOM 499 C CA . LYS A 1 119 ? -6.08038 14.91069 -35.93767 1.000 37.62000 95 LYS A CA 1
ATOM 500 C C . LYS A 1 119 ? -5.75629 16.36464 -35.61753 1.000 38.19000 95 LYS A C 1
ATOM 501 O O . LYS A 1 119 ? -4.64430 16.65352 -35.16545 1.000 39.59000 95 LYS A O 1
ATOM 507 N N . GLU A 1 120 ? -6.69922 17.27872 -35.83849 1.000 36.64000 96 GLU A N 1
ATOM 508 C CA . GLU A 1 120 ? -6.48712 18.71069 -35.65036 1.000 40.50000 96 GLU A CA 1
ATOM 509 C C . GLU A 1 120 ? -7.18214 19.28564 -34.42434 1.000 37.94000 96 GLU A C 1
ATOM 510 O O . GLU A 1 120 ? -6.63811 20.19154 -33.79124 1.000 38.27000 96 GLU A O 1
ATOM 516 N N . SER A 1 121 ? -8.37719 18.80069 -34.08544 1.000 37.68000 97 SER A N 1
ATOM 517 C CA . SER A 1 121 ? -9.07421 19.26464 -32.89043 1.000 34.23000 97 SER A CA 1
ATOM 518 C C . SER A 1 121 ? -8.21129 19.06447 -31.65541 1.000 32.07000 97 SER A C 1
ATOM 519 O O . SER A 1 121 ? -7.53737 18.04141 -31.51347 1.000 32.26000 97 SER A O 1
ATOM 522 N N . LYS A 1 122 ? -8.24126 20.04440 -30.75833 1.000 33.05000 98 LYS A N 1
ATOM 523 C CA . LYS A 1 122 ? -7.54332 19.97924 -29.48330 1.000 28.95000 98 LYS A CA 1
ATOM 524 C C . LYS A 1 122 ? -8.55139 19.77421 -28.36137 1.000 28.74000 98 LYS A C 1
ATOM 525 O O . LYS A 1 122 ? -9.68235 20.25330 -28.43738 1.000 24.81000 98 LYS A O 1
ATOM 531 N N . PHE A 1 123 ? -8.14049 19.04609 -27.32241 1.000 24.76000 99 PHE A N 1
ATOM 532 C CA . PHE A 1 123 ? -8.97956 18.81605 -26.15247 1.000 24.94000 99 PHE A CA 1
ATOM 533 C C . PHE A 1 123 ? -8.25658 19.33290 -24.92139 1.000 23.31000 99 PHE A C 1
ATOM 534 O O . PHE A 1 123 ? -7.06861 19.05279 -24.73036 1.000 20.85000 99 PHE A O 1
ATOM 542 N N . LYS A 1 124 ? -8.96757 20.09888 -24.09536 1.000 24.86000 100 LYS A N 1
ATOM 543 C CA . LYS A 1 124 ? -8.35959 20.54172 -22.85029 1.000 24.19000 100 LYS A CA 1
ATOM 544 C C . LYS A 1 124 ? -8.16972 19.36663 -21.89938 1.000 25.65000 100 LYS A C 1
ATOM 545 O O . LYS A 1 124 ? -7.15376 19.28850 -21.19834 1.000 23.32000 100 LYS A O 1
ATOM 551 N N . ALA A 1 125 ? -9.12579 18.43470 -21.87151 1.000 23.98000 101 ALA A N 1
ATOM 552 C CA . ALA A 1 125 ? -8.99391 17.25561 -21.03060 1.000 19.91000 101 ALA A CA 1
ATOM 553 C C . ALA A 1 125 ? -9.42097 16.01071 -21.79473 1.000 21.34000 101 ALA A C 1
ATOM 554 O O . ALA A 1 125 ? -10.37993 16.04385 -22.57277 1.000 21.66000 101 ALA A O 1
ATOM 556 N N . VAL A 1 126 ? -8.68706 14.92064 -21.57879 1.000 20.22000 102 VAL A N 1
ATOM 557 C CA . VAL A 1 126 ? -9.07813 13.58770 -22.02592 1.000 20.70000 102 VAL A CA 1
ATOM 558 C C . VAL A 1 126 ? -9.23725 12.71661 -20.78700 1.000 21.37000 102 VAL A C 1
ATOM 559 O O . VAL A 1 126 ? -8.31530 12.61147 -19.96497 1.000 22.41000 102 VAL A O 1
ATOM 563 N N . VAL A 1 127 ? -10.41630 12.10868 -20.65011 1.000 20.45000 103 VAL A N 1
ATOM 564 C CA . VAL A 1 127 ? -10.81141 11.35861 -19.46120 1.000 22.40000 103 VAL A CA 1
ATOM 565 C C . VAL A 1 127 ? -11.15949 9.94567 -19.90233 1.000 19.47000 103 VAL A C 1
ATOM 566 O O . VAL A 1 127 ? -11.97346 9.76281 -20.81639 1.000 20.00000 103 VAL A O 1
ATOM 570 N N . PHE A 1 128 ? -10.55859 8.95157 -19.25039 1.000 17.32000 104 PHE A N 1
ATOM 571 C CA . PHE A 1 128 ? -10.73367 7.55362 -19.64752 1.000 20.76000 104 PHE A CA 1
ATOM 572 C C . PHE A 1 128 ? -11.15079 6.71855 -18.44661 1.000 20.83000 104 PHE A C 1
ATOM 573 O O . PHE A 1 128 ? -10.45484 6.69141 -17.42458 1.000 18.22000 104 PHE A O 1
ATOM 581 N N . ASP A 1 129 ? -12.28183 6.02864 -18.57672 1.000 22.22000 105 ASP A N 1
ATOM 582 C CA . ASP A 1 129 ? -12.77095 5.12558 -17.54082 1.000 20.00000 105 ASP A CA 1
ATOM 583 C C . ASP A 1 129 ? -12.12103 3.77156 -17.81191 1.000 20.89000 105 ASP A C 1
ATOM 584 O O . ASP A 1 129 ? -12.51504 3.05067 -18.72999 1.000 20.61000 105 ASP A O 1
ATOM 589 N N . ALA A 1 130 ? -11.08109 3.45342 -17.03989 1.000 18.07000 106 ALA A N 1
ATOM 590 C CA . ALA A 1 130 ? -10.36818 2.19038 -17.14996 1.000 18.18000 106 ALA A CA 1
ATOM 591 C C . ALA A 1 130 ? -10.90930 1.11634 -16.21608 1.000 17.74000 106 ALA A C 1
ATOM 592 O O . ALA A 1 130 ? -10.33338 0.02829 -16.16215 1.000 20.56000 106 ALA A O 1
ATOM 594 N N . SER A 1 131 ? -12.00531 1.38435 -15.49111 1.000 19.57000 107 SER A N 1
ATOM 595 C CA . SER A 1 131 ? -12.52243 0.38531 -14.55322 1.000 20.84000 107 SER A CA 1
ATOM 596 C C . SER A 1 131 ? -12.90349 -0.92060 -15.25635 1.000 21.70000 107 SER A C 1
ATOM 597 O O . SER A 1 131 ? -12.81859 -1.99866 -14.65444 1.000 21.14000 107 SER A O 1
ATOM 600 N N . GLY A 1 132 ? -13.30942 -0.85147 -16.52336 1.000 24.17000 108 GLY A N 1
ATOM 601 C CA . GLY A 1 132 ? -13.64147 -2.05238 -17.27348 1.000 25.68000 108 GLY A CA 1
ATOM 602 C C . GLY A 1 132 ? -12.46352 -2.93643 -17.64650 1.000 25.55000 108 GLY A C 1
ATOM 603 O O . GLY A 1 132 ? -12.68658 -4.06037 -18.11461 1.000 21.03000 108 GLY A O 1
ATOM 604 N N . ILE A 1 133 ? -11.22550 -2.47553 -17.45440 1.000 23.53000 109 ILE A N 1
ATOM 605 C CA . ILE A 1 133 ? -10.07354 -3.30559 -17.79942 1.000 21.92000 109 ILE A CA 1
ATOM 606 C C . ILE A 1 133 ? -9.96867 -4.43268 -16.77651 1.000 22.72000 109 ILE A C 1
ATOM 607 O O . ILE A 1 133 ? -9.78571 -4.18680 -15.57848 1.000 23.42000 109 ILE A O 1
ATOM 612 N N . GLN A 1 134 ? -10.11674 -5.67563 -17.24163 1.000 24.03000 110 GLN A N 1
ATOM 613 C CA . GLN A 1 134 ? -10.28486 -6.81770 -16.34573 1.000 23.59000 110 GLN A CA 1
ATOM 614 C C . GLN A 1 134 ? -9.02293 -7.64180 -16.15775 1.000 21.37000 110 GLN A C 1
ATOM 615 O O . GLN A 1 134 ? -8.97803 -8.49088 -15.25882 1.000 21.49000 110 GLN A O 1
ATOM 621 N N . ASN A 1 135 ? -8.02888 -7.46580 -17.00768 1.000 23.82000 111 ASN A N 1
ATOM 622 C CA . ASN A 1 135 ? -6.79894 -8.23790 -16.89669 1.000 22.32000 111 ASN A CA 1
ATOM 623 C C . ASN A 1 135 ? -5.74784 -7.49291 -17.70058 1.000 21.98000 111 ASN A C 1
ATOM 624 O O . ASN A 1 135 ? -6.04874 -6.49583 -18.36651 1.000 23.75000 111 ASN A O 1
ATOM 629 N N . SER A 1 136 ? -4.51088 -7.98900 -17.64056 1.000 20.30000 112 SER A N 1
ATOM 630 C CA . SER A 1 136 ? -3.39280 -7.30202 -18.28245 1.000 22.43000 112 SER A CA 1
ATOM 631 C C . SER A 1 136 ? -3.52973 -7.26788 -19.79846 1.000 25.74000 112 SER A C 1
ATOM 632 O O . SER A 1 136 ? -3.04963 -6.32486 -20.43435 1.000 21.67000 112 SER A O 1
ATOM 635 N N . GLU A 1 137 ? -4.17577 -8.26879 -20.39757 1.000 24.04000 113 GLU A N 1
ATOM 636 C CA . GLU A 1 137 ? -4.36470 -8.23865 -21.84558 1.000 29.60000 113 GLU A CA 1
ATOM 637 C C . GLU A 1 137 ? -5.18360 -7.02155 -22.26651 1.000 28.22000 113 GLU A C 1
ATOM 638 O O . GLU A 1 137 ? -4.90250 -6.40249 -23.29845 1.000 29.29000 113 GLU A O 1
ATOM 644 N N . GLN A 1 138 ? -6.18161 -6.64855 -21.46853 1.000 21.43000 114 GLN A N 1
ATOM 645 C CA . GLN A 1 138 ? -7.02951 -5.50746 -21.78547 1.000 23.08000 114 GLN A CA 1
ATOM 646 C C . GLN A 1 138 ? -6.37443 -4.16554 -21.47832 1.000 21.33000 114 GLN A C 1
ATOM 647 O O . GLN A 1 138 ? -7.02235 -3.13047 -21.66026 1.000 20.34000 114 GLN A O 1
ATOM 653 N N . LEU A 1 139 ? -5.11045 -4.14766 -21.03626 1.000 19.13000 115 LEU A N 1
ATOM 654 C CA . LEU A 1 139 ? -4.42036 -2.86873 -20.90212 1.000 18.49000 115 LEU A CA 1
ATOM 655 C C . LEU A 1 139 ? -4.27825 -2.15362 -22.24205 1.000 21.50000 115 LEU A C 1
ATOM 656 O O . LEU A 1 139 ? -4.11416 -0.92963 -22.26294 1.000 21.66000 115 LEU A O 1
ATOM 661 N N . ASN A 1 140 ? -4.39425 -2.86752 -23.36412 1.000 21.46000 116 ASN A N 1
ATOM 662 C CA . ASN A 1 140 ? -4.35814 -2.17541 -24.64906 1.000 22.16000 116 ASN A CA 1
ATOM 663 C C . ASN A 1 140 ? -5.57406 -1.27630 -24.88004 1.000 22.24000 116 ASN A C 1
ATOM 664 O O . ASN A 1 140 ? -5.57396 -0.50522 -25.84197 1.000 21.58000 116 ASN A O 1
ATOM 669 N N . GLU A 1 141 ? -6.57611 -1.29930 -24.00009 1.000 21.27000 117 GLU A N 1
ATOM 670 C CA . GLU A 1 141 ? -7.60303 -0.26322 -24.07304 1.000 19.25000 117 GLU A CA 1
ATOM 671 C C . GLU A 1 141 ? -7.01594 1.11871 -23.80990 1.000 23.29000 117 GLU A C 1
ATOM 672 O O . GLU A 1 141 ? -7.55085 2.11879 -24.30184 1.000 19.89000 117 GLU A O 1
ATOM 678 N N . LEU A 1 142 ? -5.91597 1.19457 -23.04684 1.000 19.86000 118 LEU A N 1
ATOM 679 C CA . LEU A 1 142 ? -5.23589 2.47150 -22.84570 1.000 20.36000 118 LEU A CA 1
ATOM 680 C C . LEU A 1 142 ? -4.65379 2.97957 -24.15863 1.000 22.51000 118 LEU A C 1
ATOM 681 O O . LEU A 1 142 ? -4.79469 4.16161 -24.51053 1.000 20.22000 118 LEU A O 1
ATOM 686 N N . TYR A 1 143 ? -3.98982 2.08759 -24.89367 1.000 19.66000 119 TYR A N 1
ATOM 687 C CA . TYR A 1 143 ? -3.43573 2.44566 -26.19362 1.000 22.55000 119 TYR A CA 1
ATOM 688 C C . TYR A 1 143 ? -4.54566 2.85082 -27.16063 1.000 25.79000 119 TYR A C 1
ATOM 689 O O . TYR A 1 143 ? -4.44755 3.88187 -27.83754 1.000 23.52000 119 TYR A O 1
ATOM 698 N N . LYS A 1 144 ? -5.62171 2.05890 -27.22175 1.000 21.99000 120 LYS A N 1
ATOM 699 C CA . LYS A 1 144 ? -6.68965 2.31806 -28.18778 1.000 24.18000 120 LYS A CA 1
ATOM 700 C C . LYS A 1 144 ? -7.27356 3.71309 -28.01869 1.000 24.35000 120 LYS A C 1
ATOM 701 O O . LYS A 1 144 ? -7.63346 4.36220 -29.00965 1.000 24.20000 120 LYS A O 1
ATOM 707 N N . PHE A 1 145 ? -7.38258 4.19299 -26.77265 1.000 19.73000 121 PHE A N 1
ATOM 708 C CA . PHE A 1 145 ? -7.95550 5.51701 -26.54756 1.000 20.77000 121 PHE A CA 1
ATOM 709 C C . PHE A 1 145 ? -6.90941 6.62295 -26.70142 1.000 19.41000 121 PHE A C 1
ATOM 710 O O . PHE A 1 145 ? -7.15531 7.63303 -27.37134 1.000 23.95000 121 PHE A O 1
ATOM 718 N N . PHE A 1 146 ? -5.74345 6.45581 -26.07938 1.000 20.52000 122 PHE A N 1
ATOM 719 C CA . PHE A 1 146 ? -4.79738 7.55673 -25.92224 1.000 20.26000 122 PHE A CA 1
ATOM 720 C C . PHE A 1 146 ? -3.86231 7.74577 -27.11218 1.000 24.20000 122 PHE A C 1
ATOM 721 O O . PHE A 1 146 ? -3.47022 8.88277 -27.40906 1.000 20.68000 122 PHE A O 1
ATOM 729 N N . ASN A 1 147 ? -3.48336 6.67480 -27.79925 1.000 19.06000 123 ASN A N 1
ATOM 730 C CA . ASN A 1 147 ? -2.59429 6.85384 -28.94820 1.000 23.52000 123 ASN A CA 1
ATOM 731 C C . ASN A 1 147 ? -3.18417 7.77197 -30.02015 1.000 23.37000 123 ASN A C 1
ATOM 732 O O . ASN A 1 147 ? -2.45509 8.65596 -30.50704 1.000 21.76000 123 ASN A O 1
ATOM 737 N N . PRO A 1 148 ? -4.46116 7.66409 -30.40722 1.000 21.82000 124 PRO A N 1
ATOM 738 C CA . PRO A 1 148 ? -4.96605 8.51822 -31.49717 1.000 23.37000 124 PRO A CA 1
ATOM 739 C C . PRO A 1 148 ? -5.00996 9.99820 -31.16804 1.000 24.70000 124 PRO A C 1
ATOM 740 O O . PRO A 1 148 ? -4.99186 10.80528 -32.10497 1.000 26.29000 124 PRO A O 1
ATOM 744 N N . ILE A 1 149 ? -5.05599 10.38709 -29.88901 1.000 25.91000 125 ILE A N 1
ATOM 745 C CA . ILE A 1 149 ? -5.19991 11.78707 -29.49690 1.000 22.31000 125 ILE A CA 1
ATOM 746 C C . ILE A 1 149 ? -3.96491 12.31692 -28.76479 1.000 24.51000 125 ILE A C 1
ATOM 747 O O . ILE A 1 149 ? -4.00585 13.42287 -28.22070 1.000 24.33000 125 ILE A O 1
ATOM 752 N N . ALA A 1 150 ? -2.86096 11.56484 -28.75881 1.000 23.22000 126 ALA A N 1
ATOM 753 C CA . ALA A 1 150 ? -1.70397 11.91168 -27.93972 1.000 22.89000 126 ALA A CA 1
ATOM 754 C C . ALA A 1 150 ? -1.05886 13.23367 -28.33758 1.000 28.40000 126 ALA A C 1
ATOM 755 O O . ALA A 1 150 ? -0.31686 13.81855 -27.53649 1.000 25.62000 126 ALA A O 1
ATOM 757 N N . ARG A 1 151 ? -1.31177 13.72879 -29.54055 1.000 27.31000 127 ARG A N 1
ATOM 758 C CA . ARG A 1 151 ? -0.81966 15.04779 -29.91441 1.000 28.60000 127 ARG A CA 1
ATOM 759 C C . ARG A 1 151 ? -1.88658 16.12786 -29.79937 1.000 28.81000 127 ARG A C 1
ATOM 760 O O . ARG A 1 151 ? -1.60849 17.29286 -30.10025 1.000 32.78000 127 ARG A O 1
ATOM 768 N N . GLN A 1 152 ? -3.09563 15.78191 -29.36845 1.000 25.21000 128 GLN A N 1
ATOM 769 C CA . GLN A 1 152 ? -4.23056 16.68900 -29.44543 1.000 27.15000 128 GLN A CA 1
ATOM 770 C C . GLN A 1 152 ? -4.70459 17.15691 -28.07641 1.000 27.86000 128 GLN A C 1
ATOM 771 O O . GLN A 1 152 ? -5.80956 17.69998 -27.95142 1.000 28.88000 128 GLN A O 1
ATOM 777 N N . VAL A 1 153 ? -3.89765 16.97277 -27.05039 1.000 25.90000 129 VAL A N 1
ATOM 778 C CA . VAL A 1 153 ? -4.20167 17.53468 -25.74335 1.000 22.01000 129 VAL A CA 1
ATOM 779 C C . VAL A 1 153 ? -3.68357 18.96663 -25.70121 1.000 22.62000 129 VAL A C 1
ATOM 780 O O . VAL A 1 153 ? -2.52654 19.21958 -26.04713 1.000 24.02000 129 VAL A O 1
ATOM 784 N N . ALA A 1 154 ? -4.52953 19.89866 -25.26417 1.000 23.06000 130 ALA A N 1
ATOM 785 C CA . ALA A 1 154 ? -4.17442 21.31463 -25.28703 1.000 25.21000 130 ALA A CA 1
ATOM 786 C C . ALA A 1 154 ? -3.07145 21.64247 -24.27795 1.000 24.56000 130 ALA A C 1
ATOM 787 O O . ALA A 1 154 ? -2.77855 20.87837 -23.35600 1.000 21.93000 130 ALA A O 1
ATOM 789 N N . THR A 1 155 ? -2.45135 22.81244 -24.47482 1.000 24.83000 131 THR A N 1
ATOM 790 C CA . THR A 1 155 ? -1.50236 23.33729 -23.49973 1.000 21.90000 131 THR A CA 1
ATOM 791 C C . THR A 1 155 ? -2.20041 23.49122 -22.15675 1.000 22.80000 131 THR A C 1
ATOM 792 O O . THR A 1 155 ? -3.38039 23.84630 -22.09477 1.000 22.35000 131 THR A O 1
ATOM 796 N N . SER A 1 156 ? -1.48049 23.16208 -21.08374 1.000 23.34000 132 SER A N 1
ATOM 797 C CA . SER A 1 156 ? -2.04755 23.15700 -19.73677 1.000 24.79000 132 SER A CA 1
ATOM 798 C C . SER A 1 156 ? -3.19263 22.16008 -19.61091 1.000 23.50000 132 SER A C 1
ATOM 799 O O . SER A 1 156 ? -4.07866 22.33707 -18.77794 1.000 25.70000 132 SER A O 1
ATOM 802 N N . GLY A 1 157 ? -3.17467 21.10114 -20.41500 1.000 20.74000 133 GLY A N 1
ATOM 803 C CA . GLY A 1 157 ? -4.28573 20.17523 -20.49113 1.000 20.44000 133 GLY A CA 1
ATOM 804 C C . GLY A 1 157 ? -4.24286 19.12313 -19.39722 1.000 19.04000 133 GLY A C 1
ATOM 805 O O . GLY A 1 157 ? -3.40690 19.14799 -18.48818 1.000 18.36000 133 GLY A O 1
ATOM 806 N N . ARG A 1 158 ? -5.17492 18.17121 -19.49735 1.000 17.14000 134 ARG A N 1
ATOM 807 C CA . ARG A 1 158 ? -5.36104 17.14313 -18.47744 1.000 18.91000 134 ARG A CA 1
ATOM 808 C C . ARG A 1 158 ? -5.50911 15.77720 -19.12357 1.000 17.49000 134 ARG A C 1
ATOM 809 O O . ARG A 1 158 ? -6.35008 15.60034 -20.01062 1.000 20.55000 134 ARG A O 1
ATOM 817 N N . VAL A 1 159 ? -4.74220 14.80710 -18.63561 1.000 15.56000 135 VAL A N 1
ATOM 818 C CA . VAL A 1 159 ? -4.96729 13.38414 -18.89275 1.000 19.30000 135 VAL A CA 1
ATOM 819 C C . VAL A 1 159 ? -5.44740 12.76906 -17.58282 1.000 17.21000 135 VAL A C 1
ATOM 820 O O . VAL A 1 159 ? -4.74044 12.82592 -16.57078 1.000 18.48000 135 VAL A O 1
ATOM 824 N N . ILE A 1 160 ? -6.66144 12.22415 -17.57293 1.000 17.21000 136 ILE A N 1
ATOM 825 C CA . ILE A 1 160 ? -7.24153 11.69508 -16.34100 1.000 18.82000 136 ILE A CA 1
ATOM 826 C C . ILE A 1 160 ? -7.71162 10.27514 -16.61014 1.000 19.52000 136 ILE A C 1
ATOM 827 O O . ILE A 1 160 ? -8.58260 10.06228 -17.45820 1.000 20.71000 136 ILE A O 1
ATOM 832 N N . VAL A 1 161 ? -7.12172 9.31004 -15.91420 1.000 15.72000 137 VAL A N 1
ATOM 833 C CA . VAL A 1 161 ? -7.55182 7.91008 -15.98134 1.000 17.21000 137 VAL A CA 1
ATOM 834 C C . VAL A 1 161 ? -8.24291 7.56401 -14.67140 1.000 19.34000 137 VAL A C 1
ATOM 835 O O . VAL A 1 161 ? -7.69494 7.80188 -13.58636 1.000 19.82000 137 VAL A O 1
ATOM 839 N N . ILE A 1 162 ? -9.44294 7.00011 -14.76851 1.000 16.37000 138 ILE A N 1
ATOM 840 C CA . ILE A 1 162 ? -10.25702 6.69406 -13.60257 1.000 16.02000 138 ILE A CA 1
ATOM 841 C C . ILE A 1 162 ? -10.44013 5.18707 -13.53871 1.000 19.03000 138 ILE A C 1
ATOM 842 O O . ILE A 1 162 ? -11.01913 4.58319 -14.45179 1.000 19.35000 138 ILE A O 1
ATOM 847 N N . GLY A 1 163 ? -9.93622 4.57894 -12.46874 1.000 16.90000 139 GLY A N 1
ATOM 848 C CA . GLY A 1 163 ? -9.96433 3.13494 -12.37086 1.000 17.89000 139 GLY A CA 1
ATOM 849 C C . GLY A 1 163 ? -10.59143 2.65587 -11.07693 1.000 17.14000 139 GLY A C 1
ATOM 850 O O . GLY A 1 163 ? -11.12141 3.45084 -10.29789 1.000 19.92000 139 GLY A O 1
ATOM 851 N N . THR A 1 164 ? -10.53453 1.35085 -10.84904 1.000 19.80000 140 THR A N 1
ATOM 852 C CA . THR A 1 164 ? -11.01663 0.72878 -9.62512 1.000 20.85000 140 THR A CA 1
ATOM 853 C C . THR A 1 164 ? -9.84370 0.45261 -8.69709 1.000 19.55000 140 THR A C 1
ATOM 854 O O . THR A 1 164 ? -8.83872 -0.12742 -9.11809 1.000 18.70000 140 THR A O 1
ATOM 858 N N . THR A 1 165 ? -9.97173 0.86551 -7.44206 1.000 20.91000 141 THR A N 1
ATOM 859 C CA . THR A 1 165 ? -8.87778 0.70035 -6.49602 1.000 23.46000 141 THR A CA 1
ATOM 860 C C . THR A 1 165 ? -8.44389 -0.76068 -6.47113 1.000 24.44000 141 THR A C 1
ATOM 861 O O . THR A 1 165 ? -9.29296 -1.64464 -6.26324 1.000 22.10000 141 THR A O 1
ATOM 865 N N . PRO A 1 166 ? -7.15290 -1.05675 -6.70909 1.000 22.36000 142 PRO A N 1
ATOM 866 C CA . PRO A 1 166 ? -6.74799 -2.45876 -6.89419 1.000 22.83000 142 PRO A CA 1
ATOM 867 C C . PRO A 1 166 ? -7.09711 -3.34084 -5.71529 1.000 23.73000 142 PRO A C 1
ATOM 868 O O . PRO A 1 166 ? -7.55418 -4.48379 -5.90541 1.000 21.07000 142 PRO A O 1
ATOM 872 N N . GLU A 1 167 ? -6.90713 -2.81596 -4.49923 1.000 24.27000 143 GLU A N 1
ATOM 873 C CA . GLU A 1 167 ? -7.21824 -3.53704 -3.27031 1.000 25.65000 143 GLU A CA 1
ATOM 874 C C . GLU A 1 167 ? -8.69427 -3.90695 -3.15741 1.000 27.88000 143 GLU A C 1
ATOM 875 O O . GLU A 1 167 ? -9.03037 -4.82499 -2.39650 1.000 28.20000 143 GLU A O 1
ATOM 881 N N . THR A 1 168 ? -9.57919 -3.20582 -3.87039 1.000 24.88000 144 THR A N 1
ATOM 882 C CA . THR A 1 168 ? -11.01421 -3.47772 -3.83848 1.000 23.48000 144 THR A CA 1
ATOM 883 C C . THR A 1 168 ? -11.50321 -4.26458 -5.04457 1.000 27.82000 144 THR A C 1
ATOM 884 O O . THR A 1 168 ? -12.69123 -4.59649 -5.10366 1.000 26.45000 144 THR A O 1
ATOM 888 N N . ALA A 1 169 ? -10.64318 -4.54256 -6.02356 1.000 21.36000 145 ALA A N 1
ATOM 889 C CA . ALA A 1 169 ? -11.10018 -5.27443 -7.19364 1.000 22.99000 145 ALA A CA 1
ATOM 890 C C . ALA A 1 169 ? -11.48830 -6.69443 -6.80178 1.000 26.01000 145 ALA A C 1
ATOM 891 O O . ALA A 1 169 ? -10.89838 -7.29755 -5.90480 1.000 25.68000 145 ALA A O 1
ATOM 893 N N . LYS A 1 170 ? -12.50330 -7.22930 -7.47787 1.000 26.82000 146 LYS A N 1
ATOM 894 C CA . LYS A 1 170 ? -13.03242 -8.52530 -7.07001 1.000 32.05000 146 LYS A CA 1
ATOM 895 C C . LYS A 1 170 ? -12.18348 -9.70232 -7.54407 1.000 32.61000 146 LYS A C 1
ATOM 896 O O . LYS A 1 170 ? -12.29058 -10.78836 -6.96717 1.000 37.28000 146 LYS A O 1
ATOM 902 N N . THR A 1 171 ? -11.32342 -9.52429 -8.54702 1.000 31.32000 147 THR A N 1
ATOM 903 C CA . THR A 1 171 ? -10.41847 -10.57932 -8.98606 1.000 28.23000 147 THR A CA 1
ATOM 904 C C . THR A 1 171 ? -8.96745 -10.12043 -8.89696 1.000 30.22000 147 THR A C 1
ATOM 905 O O . THR A 1 171 ? -8.67436 -8.91745 -8.95184 1.000 23.32000 147 THR A O 1
ATOM 909 N N . VAL A 1 172 ? -8.05852 -11.09651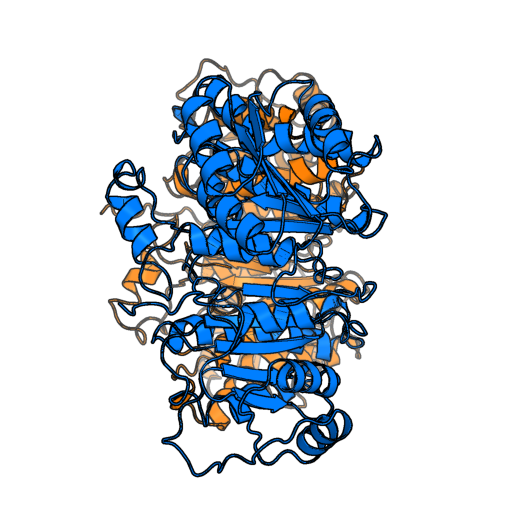 -8.75800 1.000 25.54000 148 VAL A N 1
ATOM 910 C CA . VAL A 1 172 ? -6.62950 -10.77761 -8.74590 1.000 24.64000 148 VAL A CA 1
ATOM 911 C C . VAL A 1 172 ? -6.18740 -10.22653 -10.10384 1.000 26.77000 148 VAL A C 1
ATOM 912 O O . VAL A 1 172 ? -5.41432 -9.25958 -10.17172 1.000 21.66000 148 VAL A O 1
ATOM 916 N N . LYS A 1 173 ? -6.68539 -10.80640 -11.20591 1.000 23.10000 149 LYS A N 1
ATOM 917 C CA . LYS A 1 173 ? -6.28829 -10.31931 -12.52385 1.000 24.44000 149 LYS A CA 1
ATOM 918 C C . LYS A 1 173 ? -6.67118 -8.84927 -12.71674 1.000 22.08000 149 LYS A C 1
ATOM 919 O O . LYS A 1 173 ? -5.87109 -8.06728 -13.24863 1.000 25.19000 149 LYS A O 1
ATOM 925 N N . GLN A 1 174 ? -7.87117 -8.44422 -12.26676 1.000 22.62000 150 GLN A N 1
ATOM 926 C CA . GLN A 1 174 ? -8.25706 -7.04018 -12.39066 1.000 21.69000 150 GLN A CA 1
ATOM 927 C C . GLN A 1 174 ? -7.41704 -6.14732 -11.48554 1.000 21.40000 150 GLN A C 1
ATOM 928 O O . GLN A 1 174 ? -7.04794 -5.02931 -11.88343 1.000 18.36000 150 GLN A O 1
ATOM 934 N N . ALA A 1 175 ? -7.13313 -6.60245 -10.25857 1.000 20.18000 151 ALA A N 1
ATOM 935 C CA . ALA A 1 175 ? -6.27112 -5.83159 -9.36146 1.000 20.61000 151 ALA A CA 1
ATOM 936 C C . ALA A 1 175 ? -4.91707 -5.56763 -10.00237 1.000 19.61000 151 ALA A C 1
ATOM 937 O O . ALA A 1 175 ? -4.39299 -4.44667 -9.93125 1.000 20.97000 151 ALA A O 1
ATOM 939 N N . ILE A 1 176 ? -4.35511 -6.58061 -10.66444 1.000 19.90000 152 ILE A N 1
ATOM 940 C CA . ILE A 1 176 ? -3.07107 -6.42664 -11.34136 1.000 19.71000 152 ILE A CA 1
ATOM 941 C C . ILE A 1 176 ? -3.16994 -5.38954 -12.45228 1.000 20.67000 152 ILE A C 1
ATOM 942 O O . ILE A 1 176 ? -2.31687 -4.50559 -12.57616 1.000 20.69000 152 ILE A O 1
ATOM 947 N N . ALA A 1 177 ? -4.22091 -5.47440 -13.27233 1.000 20.76000 153 ALA A N 1
ATOM 948 C CA . ALA A 1 177 ? -4.35079 -4.53529 -14.38226 1.000 19.18000 153 ALA A CA 1
ATOM 949 C C . ALA A 1 177 ? -4.59971 -3.11432 -13.88215 1.000 20.72000 153 ALA A C 1
ATOM 950 O O . ALA A 1 177 ? -4.03862 -2.15231 -14.41904 1.000 18.87000 153 ALA A O 1
ATOM 952 N N . GLN A 1 178 ? -5.43175 -2.96335 -12.85118 1.000 17.21000 154 GLN A N 1
ATOM 953 C CA . GLN A 1 178 ? -5.70368 -1.63337 -12.30107 1.000 19.71000 154 GLN A CA 1
ATOM 954 C C . GLN A 1 178 ? -4.45966 -1.02452 -11.66796 1.000 16.57000 154 GLN A C 1
ATOM 955 O O . GLN A 1 178 ? -4.24657 0.19147 -11.74785 1.000 17.76000 154 GLN A O 1
ATOM 961 N N . ARG A 1 179 ? -3.62475 -1.85463 -11.04700 1.000 14.70000 155 ARG A N 1
ATOM 962 C CA . ARG A 1 179 ? -2.33674 -1.38477 -10.53389 1.000 18.81000 155 ARG A CA 1
ATOM 963 C C . ARG A 1 179 ? -1.44265 -0.87673 -11.65781 1.000 20.81000 155 ARG A C 1
ATOM 964 O O . ARG A 1 179 ? -0.70159 0.10420 -11.48469 1.000 21.33000 155 ARG A O 1
ATOM 972 N N . ALA A 1 180 ? -1.48765 -1.53863 -12.81487 1.000 17.75000 156 ALA A N 1
ATOM 973 C CA . ALA A 1 180 ? -0.63257 -1.14260 -13.93779 1.000 17.36000 156 ALA A CA 1
ATOM 974 C C . ALA A 1 180 ? -0.89844 0.29046 -14.40268 1.000 17.01000 156 ALA A C 1
ATOM 975 O O . ALA A 1 180 ? -0.01037 0.90945 -15.00159 1.000 17.55000 156 ALA A O 1
ATOM 977 N N . LEU A 1 181 ? -2.09542 0.82053 -14.13469 1.000 17.18000 157 LEU A N 1
ATOM 978 C CA . LEU A 1 181 ? -2.48130 2.14160 -14.63360 1.000 16.82000 157 LEU A CA 1
ATOM 979 C C . LEU A 1 181 ? -1.51924 3.22449 -14.15046 1.000 18.93000 157 LEU A C 1
ATOM 980 O O . LEU A 1 181 ? -1.20414 4.16653 -14.89336 1.000 18.72000 157 LEU A O 1
ATOM 985 N N . GLU A 1 182 ? -1.02531 3.09834 -12.92045 1.000 16.53000 158 GLU A N 1
ATOM 986 C CA . GLU A 1 182 ? -0.11726 4.11523 -12.39432 1.000 20.61000 158 GLU A CA 1
ATOM 987 C C . GLU A 1 182 ? 1.16279 4.21721 -13.22625 1.000 19.50000 158 GLU A C 1
ATOM 988 O O . GLU A 1 182 ? 1.66488 5.32320 -13.48013 1.000 19.84000 158 GLU A O 1
ATOM 994 N N . GLY A 1 183 ? 1.72472 3.07421 -13.63332 1.000 21.60000 159 GLY A N 1
ATOM 995 C CA . GLY A 1 183 ? 2.87677 3.10920 -14.53226 1.000 19.15000 159 GLY A CA 1
ATOM 996 C C . GLY A 1 183 ? 2.58688 3.87633 -15.81021 1.000 20.36000 159 GLY A C 1
ATOM 997 O O . GLY A 1 183 ? 3.38796 4.71231 -16.24610 1.000 18.34000 159 GLY A O 1
ATOM 998 N N . PHE A 1 184 ? 1.42189 3.62547 -16.40829 1.000 16.96000 160 PHE A N 1
ATOM 999 C CA . PHE A 1 184 ? 1.04100 4.32060 -17.63225 1.000 18.73000 160 PHE A CA 1
ATOM 1000 C C . PHE A 1 184 ? 0.96310 5.82759 -17.41712 1.000 16.10000 160 PHE A C 1
ATOM 1001 O O . PHE A 1 184 ? 1.54919 6.60361 -18.18203 1.000 17.51000 160 PHE A O 1
ATOM 1009 N N . ILE A 1 185 ? 0.23408 6.27455 -16.38511 1.000 17.96000 161 ILE A N 1
ATOM 1010 C CA . ILE A 1 185 ? -0.00282 7.71856 -16.28500 1.000 15.03000 161 ILE A CA 1
ATOM 1011 C C . ILE A 1 185 ? 1.28222 8.44944 -15.92788 1.000 13.54000 161 ILE A C 1
ATOM 1012 O O . ILE A 1 185 ? 1.46632 9.60846 -16.32577 1.000 16.42000 161 ILE A O 1
ATOM 1017 N N . LYS A 1 186 ? 2.19413 7.80731 -15.18189 1.000 14.80000 162 LYS A N 1
ATOM 1018 C CA . LYS A 1 186 ? 3.43017 8.50519 -14.82477 1.000 16.17000 162 LYS A CA 1
ATOM 1019 C C . LYS A 1 186 ? 4.28924 8.73123 -16.05771 1.000 19.05000 162 LYS A C 1
ATOM 1020 O O . LYS A 1 186 ? 4.94532 9.77920 -16.19159 1.000 15.61000 162 LYS A O 1
ATOM 1026 N N . SER A 1 187 ? 4.28721 7.75931 -16.96680 1.000 15.61000 163 SER A N 1
ATOM 1027 C CA . SER A 1 187 ? 4.99628 7.91637 -18.23275 1.000 18.10000 163 SER A CA 1
ATOM 1028 C C . SER A 1 187 ? 4.33140 8.97549 -19.10669 1.000 17.87000 163 SER A C 1
ATOM 1029 O O . SER A 1 187 ? 5.02049 9.79650 -19.71959 1.000 18.97000 163 SER A O 1
ATOM 1032 N N . VAL A 1 188 ? 2.99741 8.98259 -19.16775 1.000 16.29000 164 VAL A N 1
ATOM 1033 C CA . VAL A 1 188 ? 2.30252 10.03371 -19.90669 1.000 17.48000 164 VAL A CA 1
ATOM 1034 C C . VAL A 1 188 ? 2.68159 11.39863 -19.35456 1.000 19.09000 164 VAL A C 1
ATOM 1035 O O . VAL A 1 188 ? 2.92869 12.34668 -20.11047 1.000 18.71000 164 VAL A O 1
ATOM 1039 N N . GLY A 1 189 ? 2.74053 11.51451 -18.02255 1.000 17.83000 165 GLY A N 1
ATOM 1040 C CA . GLY A 1 189 ? 3.02960 12.79344 -17.41142 1.000 17.65000 165 GLY A CA 1
ATOM 1041 C C . GLY A 1 189 ? 4.39165 13.33837 -17.77731 1.000 20.99000 165 GLY A C 1
ATOM 1042 O O . GLY A 1 189 ? 4.58474 14.55536 -17.78620 1.000 20.53000 165 GLY A O 1
ATOM 1043 N N . LYS A 1 190 ? 5.34860 12.45233 -18.09034 1.000 16.48000 166 LYS A N 1
ATOM 1044 C CA . LYS A 1 190 ? 6.70165 12.85727 -18.45025 1.000 17.46000 166 LYS A CA 1
ATOM 1045 C C . LYS A 1 190 ? 6.86373 13.06538 -19.94822 1.000 25.12000 166 LYS A C 1
ATOM 1046 O O . LYS A 1 190 ? 7.85680 13.66235 -20.38212 1.000 22.11000 166 LYS A O 1
ATOM 1052 N N . GLU A 1 191 ? 5.91274 12.58952 -20.73931 1.000 19.59000 167 GLU A N 1
ATOM 1053 C CA . GLU A 1 191 ? 6.05480 12.54463 -22.18230 1.000 21.54000 167 GLU A CA 1
ATOM 1054 C C . GLU A 1 191 ? 5.24191 13.59676 -22.92425 1.000 25.94000 167 GLU A C 1
ATOM 1055 O O . GLU A 1 191 ? 5.69699 14.06781 -23.97019 1.000 24.16000 167 GLU A O 1
ATOM 1061 N N . PHE A 1 192 ? 4.06292 13.99480 -22.41827 1.000 19.52000 168 PHE A N 1
ATOM 1062 C CA . PHE A 1 192 ? 3.16101 14.81793 -23.22424 1.000 21.16000 168 PHE A CA 1
ATOM 1063 C C . PHE A 1 192 ? 3.55812 16.29190 -23.24910 1.000 25.37000 168 PHE A C 1
ATOM 1064 O O . PHE A 1 192 ? 3.11021 17.01801 -24.14406 1.000 25.76000 168 PHE A O 1
ATOM 1072 N N . LYS A 1 193 ? 4.35911 16.75276 -22.28702 1.000 22.72000 169 LYS A N 1
ATOM 1073 C CA . LYS A 1 193 ? 4.83121 18.14273 -22.23788 1.000 28.30000 169 LYS A CA 1
ATOM 1074 C C . LYS A 1 193 ? 3.70128 19.17080 -22.19284 1.000 25.59000 169 LYS A C 1
ATOM 1075 O O . LYS A 1 193 ? 2.58124 18.86785 -21.77992 1.000 22.03000 169 LYS A O 1
ATOM 1081 N N . LYS A 1 194 ? 4.00939 20.40682 -22.60772 1.000 22.49000 170 LYS A N 1
ATOM 1082 C CA . LYS A 1 194 ? 3.00847 21.45691 -22.80168 1.000 21.91000 170 LYS A CA 1
ATOM 1083 C C . LYS A 1 194 ? 2.26343 21.80085 -21.51068 1.000 18.78000 170 LYS A C 1
ATOM 1084 O O . LYS A 1 194 ? 1.14947 22.32493 -21.55269 1.000 21.33000 170 LYS A O 1
ATOM 1090 N N . GLY A 1 195 ? 2.86636 21.54770 -20.34868 1.000 22.13000 171 GLY A N 1
ATOM 1091 C CA . GLY A 1 195 ? 2.15632 21.82665 -19.10469 1.000 21.97000 171 GLY A CA 1
ATOM 1092 C C . GLY A 1 195 ? 0.97624 20.91971 -18.81782 1.000 21.65000 171 GLY A C 1
ATOM 1093 O O . GLY A 1 195 ? 0.18022 21.21569 -17.91683 1.000 21.53000 171 GLY A O 1
ATOM 1094 N N . ILE A 1 196 ? 0.84620 19.81678 -19.54692 1.000 22.05000 172 ILE A N 1
ATOM 1095 C CA . ILE A 1 196 ? -0.22588 18.85384 -19.32205 1.000 20.07000 172 ILE A CA 1
ATOM 1096 C C . ILE A 1 196 ? 0.08800 18.04971 -18.07211 1.000 21.13000 172 ILE A C 1
ATOM 1097 O O . ILE A 1 196 ? 1.22696 17.61761 -17.86609 1.000 19.62000 172 ILE A O 1
ATOM 1102 N N . THR A 1 197 ? -0.92505 17.84671 -17.23017 1.000 16.91000 173 THR A N 1
ATOM 1103 C CA . THR A 1 197 ? -0.80317 16.95860 -16.09024 1.000 17.77000 173 THR A CA 1
ATOM 1104 C C . THR A 1 197 ? -1.46025 15.62068 -16.40339 1.000 16.61000 173 THR A C 1
ATOM 1105 O O . THR A 1 197 ? -2.36622 15.53281 -17.23544 1.000 17.45000 173 THR A O 1
ATOM 1109 N N . ALA A 1 198 ? -1.03036 14.58658 -15.67846 1.000 15.29000 174 ALA A N 1
ATOM 1110 C CA . ALA A 1 198 ? -1.59745 13.25063 -15.81560 1.000 18.65000 174 ALA A CA 1
ATOM 1111 C C . ALA A 1 198 ? -1.86855 12.65754 -14.43766 1.000 16.54000 174 ALA A C 1
ATOM 1112 O O . ALA A 1 198 ? -0.97959 12.65740 -13.57462 1.000 19.41000 174 ALA A O 1
ATOM 1114 N N . GLN A 1 199 ? -3.07260 12.10860 -14.23777 1.000 17.34000 175 GLN A N 1
ATOM 1115 C CA . GLN A 1 199 ? -3.42970 11.53752 -12.94483 1.000 18.52000 175 GLN A CA 1
ATOM 1116 C C . GLN A 1 199 ? -4.13179 10.20259 -13.13298 1.000 19.52000 175 GLN A C 1
ATOM 1117 O O . GLN A 1 199 ? -4.73076 9.94372 -14.17903 1.000 16.68000 175 GLN A O 1
ATOM 1123 N N . VAL A 1 200 ? -4.07190 9.36149 -12.09705 1.000 16.63000 176 VAL A N 1
ATOM 1124 C CA . VAL A 1 200 ? -4.98499 8.22855 -11.96419 1.000 16.29000 176 VAL A CA 1
ATOM 1125 C C . VAL A 1 200 ? -5.82503 8.44050 -10.70721 1.000 18.07000 176 VAL A C 1
ATOM 1126 O O . VAL A 1 200 ? -5.28806 8.71237 -9.62816 1.000 19.23000 176 VAL A O 1
ATOM 1130 N N . VAL A 1 201 ? -7.14203 8.37761 -10.86728 1.000 18.80000 177 VAL A N 1
ATOM 1131 C CA . VAL A 1 201 ? -8.08108 8.38658 -9.75232 1.000 18.13000 177 VAL A CA 1
ATOM 1132 C C . VAL A 1 201 ? -8.57119 6.95760 -9.60347 1.000 21.11000 177 VAL A C 1
ATOM 1133 O O . VAL A 1 201 ? -9.14218 6.40472 -10.54854 1.000 20.17000 177 VAL A O 1
ATOM 1137 N N . TYR A 1 202 ? -8.32029 6.35648 -8.44151 1.000 18.21000 178 TYR A N 1
ATOM 1138 C CA . TYR A 1 202 ? -8.86239 5.04749 -8.11265 1.000 20.55000 178 TYR A CA 1
ATOM 1139 C C . TYR A 1 202 ? -10.14542 5.23852 -7.32569 1.000 23.09000 178 TYR A C 1
ATOM 1140 O O . TYR A 1 202 ? -10.15941 5.94843 -6.31363 1.000 21.03000 178 TYR A O 1
ATOM 1149 N N . VAL A 1 203 ? -11.21744 4.61563 -7.79779 1.000 20.92000 179 VAL A N 1
ATOM 1150 C CA . VAL A 1 203 ? -12.49747 4.63567 -7.10885 1.000 20.66000 179 VAL A CA 1
ATOM 1151 C C . VAL A 1 203 ? -12.71360 3.25163 -6.50898 1.000 20.43000 179 VAL A C 1
ATOM 1152 O O . VAL A 1 203 ? -12.73964 2.25270 -7.23507 1.000 19.36000 179 VAL A O 1
ATOM 1156 N N . ASP A 1 204 ? -12.83867 3.19053 -5.18099 1.000 20.23000 180 ASP A N 1
ATOM 1157 C CA . ASP A 1 204 ? -13.16479 1.93149 -4.52412 1.000 22.09000 180 ASP A CA 1
ATOM 1158 C C . ASP A 1 204 ? -14.39880 1.32464 -5.17123 1.000 23.75000 180 ASP A C 1
ATOM 1159 O O . ASP A 1 204 ? -15.34373 2.03973 -5.52221 1.000 21.30000 180 ASP A O 1
ATOM 1164 N N . GLU A 1 205 ? -14.38689 0.00265 -5.32534 1.000 22.73000 181 GLU A N 1
ATOM 1165 C CA . GLU A 1 205 ? -15.56591 -0.69222 -5.82945 1.000 27.96000 181 GLU A CA 1
ATOM 1166 C C . GLU A 1 205 ? -16.81191 -0.21520 -5.09347 1.000 26.39000 181 GLU A C 1
ATOM 1167 O O . GLU A 1 205 ? -16.93199 -0.41929 -3.88450 1.000 27.99000 181 GLU A O 1
ATOM 1173 N N . GLY A 1 206 ? -17.72083 0.46093 -5.79946 1.000 27.84000 182 GLY A N 1
ATOM 1174 C CA . GLY A 1 206 ? -18.97183 0.90797 -5.22048 1.000 29.89000 182 GLY A CA 1
ATOM 1175 C C . GLY A 1 206 ? -19.03374 2.37094 -4.83935 1.000 29.87000 182 GLY A C 1
ATOM 1176 O O . GLY A 1 206 ? -20.10273 2.83598 -4.41436 1.000 32.39000 182 GLY A O 1
ATOM 1177 N N . ALA A 1 207 ? -17.93868 3.11687 -4.99024 1.000 25.65000 183 ALA A N 1
ATOM 1178 C CA . ALA A 1 207 ? -17.85360 4.50383 -4.55011 1.000 20.73000 183 ALA A CA 1
ATOM 1179 C C . ALA A 1 207 ? -18.00048 5.50694 -5.68904 1.000 24.77000 183 ALA A C 1
ATOM 1180 O O . ALA A 1 207 ? -17.53040 6.64389 -5.55992 1.000 24.52000 183 ALA A O 1
ATOM 1182 N N . ALA A 1 208 ? -18.62845 5.10608 -6.79410 1.000 24.13000 184 ALA A N 1
ATOM 1183 C CA . ALA A 1 208 ? -18.73033 5.99719 -7.97303 1.000 26.31000 184 ALA A CA 1
ATOM 1184 C C . ALA A 1 208 ? -19.37326 7.32920 -7.60694 1.000 24.99000 184 ALA A C 1
ATOM 1185 O O . ALA A 1 208 ? -18.98116 8.33022 -8.13584 1.000 28.16000 184 ALA A O 1
ATOM 1187 N N . ALA A 1 209 ? -20.26830 7.33618 -6.63498 1.000 25.19000 185 ALA A N 1
ATOM 1188 C CA . ALA A 1 209 ? -20.95523 8.59520 -6.27391 1.000 28.26000 185 ALA A CA 1
ATOM 1189 C C . ALA A 1 209 ? -20.05619 9.61607 -5.54478 1.000 23.60000 185 ALA A C 1
ATOM 1190 O O . ALA A 1 209 ? -20.44111 10.74810 -5.48870 1.000 25.31000 185 ALA A O 1
ATOM 1192 N N . ASN A 1 210 ? -18.90024 9.20795 -5.03276 1.000 22.82000 186 ASN A N 1
ATOM 1193 C CA . ASN A 1 210 ? -18.01021 10.10082 -4.24764 1.000 24.93000 186 ASN A CA 1
ATOM 1194 C C . ASN A 1 210 ? -16.88013 10.68681 -5.11054 1.000 23.15000 186 ASN A C 1
ATOM 1195 O O . ASN A 1 210 ? -15.98711 11.27370 -4.57745 1.000 23.62000 186 ASN A O 1
ATOM 1200 N N . LEU A 1 211 ? -16.99408 10.60393 -6.41455 1.000 22.49000 187 LEU A N 1
ATOM 1201 C CA . LEU A 1 211 ? -15.87001 11.02492 -7.27446 1.000 22.34000 187 LEU A CA 1
ATOM 1202 C C . LEU A 1 211 ? -15.93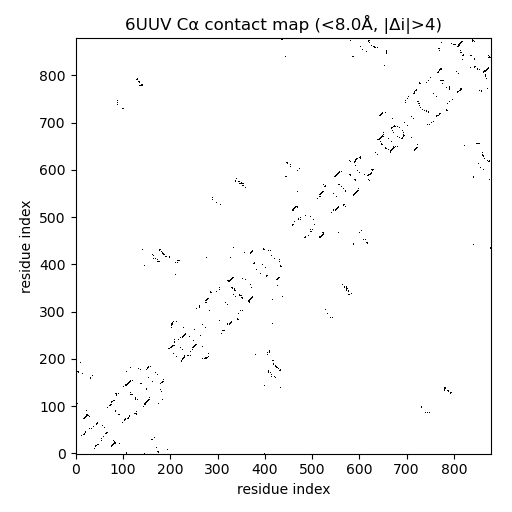388 12.49097 -7.72434 1.000 23.02000 187 LEU A C 1
ATOM 1203 O O . LEU A 1 211 ? -14.90283 13.01792 -8.06524 1.000 23.92000 187 LEU A O 1
ATOM 1208 N N . GLU A 1 212 ? -17.09484 13.12605 -7.68734 1.000 23.62000 188 GLU A N 1
ATOM 1209 C CA . GLU A 1 212 ? -17.25171 14.46511 -8.31223 1.000 24.04000 188 GLU A CA 1
ATOM 1210 C C . GLU A 1 212 ? -16.21365 15.51700 -7.89709 1.000 23.31000 188 GLU A C 1
ATOM 1211 O O . GLU A 1 212 ? -15.62157 16.12703 -8.77201 1.000 21.43000 188 GLU A O 1
ATOM 1217 N N . SER A 1 213 ? -15.98570 15.69587 -6.60906 1.000 20.30000 189 SER A N 1
ATOM 1218 C CA . SER A 1 213 ? -15.09664 16.78578 -6.20193 1.000 22.57000 189 SER A CA 1
ATOM 1219 C C . SER A 1 213 ? -13.67263 16.56372 -6.71588 1.000 21.34000 189 SER A C 1
ATOM 1220 O O . SER A 1 213 ? -12.98755 17.52270 -7.09377 1.000 21.75000 189 SER A O 1
ATOM 1223 N N . THR A 1 214 ? -13.21972 15.30869 -6.76297 1.000 19.48000 190 THR A N 1
ATOM 1224 C CA . THR A 1 214 ? -11.88272 15.01464 -7.27893 1.000 19.16000 190 THR A CA 1
ATOM 1225 C C . THR A 1 214 ? -11.80963 15.20876 -8.78991 1.000 21.99000 190 THR A C 1
ATOM 1226 O O . THR A 1 214 ? -10.84357 15.79074 -9.30182 1.000 19.61000 190 THR A O 1
ATOM 1230 N N . LEU A 1 215 ? -12.82563 14.74690 -9.52000 1.000 20.85000 191 LEU A N 1
ATOM 1231 C CA . LEU A 1 215 ? -12.84955 14.95902 -10.96798 1.000 21.92000 191 LEU A CA 1
ATOM 1232 C C . LEU A 1 215 ? -12.84643 16.44905 -11.30585 1.000 18.65000 191 LEU A C 1
ATOM 1233 O O . LEU A 1 215 ? -12.15335 16.88308 -12.23278 1.000 20.77000 191 LEU A O 1
ATOM 1238 N N . ARG A 1 216 ? -13.61941 17.24404 -10.56382 1.000 19.95000 192 ARG A N 1
ATOM 1239 C CA . ARG A 1 216 ? -13.66729 18.68607 -10.80070 1.000 21.41000 192 ARG A CA 1
ATOM 1240 C C . ARG A 1 216 ? -12.31526 19.34495 -10.54658 1.000 20.00000 192 ARG A C 1
ATOM 1241 O O . ARG A 1 216 ? -11.86116 20.19098 -11.32748 1.000 22.70000 192 ARG A O 1
ATOM 1249 N N . PHE A 1 217 ? -11.66733 18.99681 -9.43358 1.000 20.04000 193 PHE A N 1
ATOM 1250 C CA . PHE A 1 217 ? -10.35231 19.56469 -9.15047 1.000 17.11000 193 PHE A CA 1
ATOM 1251 C C . PHE A 1 217 ? -9.36328 19.24971 -10.27445 1.000 19.07000 193 PHE A C 1
ATOM 1252 O O . PHE A 1 217 ? -8.67019 20.14571 -10.77534 1.000 18.51000 193 PHE A O 1
ATOM 1260 N N . LEU A 1 218 ? -9.30035 17.98375 -10.70055 1.000 17.53000 194 LEU A N 1
ATOM 1261 C CA . LEU A 1 218 ? -8.30733 17.59776 -11.70854 1.000 18.31000 194 LEU A CA 1
ATOM 1262 C C . LEU A 1 218 ? -8.62922 18.18990 -13.07551 1.000 19.22000 194 LEU A C 1
ATOM 1263 O O . LEU A 1 218 ? -7.71516 18.55690 -13.82343 1.000 19.89000 194 LEU A O 1
ATOM 1268 N N . LEU A 1 219 ? -9.91520 18.27003 -13.43356 1.000 18.01000 195 LEU A N 1
ATOM 1269 C CA . LEU A 1 219 ? -10.29409 18.89016 -14.70052 1.000 18.28000 195 LEU A CA 1
ATOM 1270 C C . LEU A 1 219 ? -9.96599 20.38114 -14.72138 1.000 22.27000 195 LEU A C 1
ATOM 1271 O O . LEU A 1 219 ? -9.65790 20.93321 -15.78632 1.000 23.16000 195 LEU A O 1
ATOM 1276 N N . SER A 1 220 ? -9.99999 21.03704 -13.56832 1.000 21.12000 196 SER A N 1
ATOM 1277 C CA . SER A 1 220 ? -9.90489 22.48803 -13.49520 1.000 22.73000 196 SER A CA 1
ATOM 1278 C C . SER A 1 220 ? -8.45286 22.95693 -13.49909 1.000 19.53000 196 SER A C 1
ATOM 1279 O O . SER A 1 220 ? -7.53893 22.18284 -13.20711 1.000 20.69000 196 SER A O 1
ATOM 1282 N N . PRO A 1 221 ? -8.21875 24.24193 -13.78897 1.000 21.50000 197 PRO A N 1
ATOM 1283 C CA . PRO A 1 221 ? -6.87472 24.81482 -13.60185 1.000 21.26000 197 PRO A CA 1
ATOM 1284 C C . PRO A 1 221 ? -6.39079 24.82266 -12.15083 1.000 19.79000 197 PRO A C 1
ATOM 1285 O O . PRO A 1 221 ? -5.19878 25.05356 -11.92175 1.000 18.95000 197 PRO A O 1
ATOM 1289 N N . ARG A 1 222 ? -7.27085 24.61064 -11.16789 1.000 19.35000 198 ARG A N 1
ATOM 1290 C CA . ARG A 1 222 ? -6.82091 24.62649 -9.77487 1.000 19.08000 198 ARG A CA 1
ATOM 1291 C C . ARG A 1 222 ? -5.71000 23.60739 -9.52690 1.000 20.07000 198 ARG A C 1
ATOM 1292 O O . ARG A 1 222 ? -4.85202 23.81625 -8.65584 1.000 21.95000 198 ARG A O 1
ATOM 1300 N N . SER A 1 223 ? -5.70704 22.50245 -10.27700 1.000 18.78000 199 SER A N 1
ATOM 1301 C CA . SER A 1 223 ? -4.75213 21.41637 -10.08205 1.000 16.48000 199 SER A CA 1
ATOM 1302 C C . SER A 1 223 ? -3.48808 21.57935 -10.92397 1.000 15.40000 199 SER A C 1
ATOM 1303 O O . SER A 1 223 ? -2.83314 20.58333 -11.21303 1.000 16.15000 199 SER A O 1
ATOM 1306 N N . ALA A 1 224 ? -3.11797 22.82035 -11.27685 1.000 16.95000 200 ALA A N 1
ATOM 1307 C CA . ALA A 1 224 ? -2.09391 23.06837 -12.29378 1.000 15.76000 200 ALA A CA 1
ATOM 1308 C C . ALA A 1 224 ? -0.75197 22.39525 -11.99477 1.000 15.93000 200 ALA A C 1
ATOM 1309 O O . ALA A 1 224 ? -0.03495 22.01827 -12.93077 1.000 18.50000 200 ALA A O 1
ATOM 1311 N N . TYR A 1 225 ? -0.37204 22.27411 -10.72277 1.000 16.65000 201 TYR A N 1
ATOM 1312 C CA . TYR A 1 225 ? 0.93091 21.72998 -10.33675 1.000 20.53000 201 TYR A CA 1
ATOM 1313 C C . TYR A 1 225 ? 0.82478 20.32794 -9.73688 1.000 16.70000 201 TYR A C 1
ATOM 1314 O O . TYR A 1 225 ? 1.76471 19.87181 -9.07887 1.000 18.43000 201 TYR A O 1
ATOM 1323 N N . VAL A 1 226 ? -0.29526 19.64504 -9.93799 1.000 14.39000 202 VAL A N 1
ATOM 1324 C CA . VAL A 1 226 ? -0.47238 18.27201 -9.46812 1.000 14.55000 202 VAL A CA 1
ATOM 1325 C C . VAL A 1 226 ? -0.38739 17.36011 -10.68219 1.000 17.30000 202 VAL A C 1
ATOM 1326 O O . VAL A 1 226 ? -1.24335 17.41424 -11.57123 1.000 16.41000 202 VAL A O 1
ATOM 1330 N N . SER A 1 227 ? 0.64355 16.52304 -10.73421 1.000 16.06000 203 SER A N 1
ATOM 1331 C CA . SER A 1 227 ? 0.79754 15.64212 -11.88328 1.000 18.72000 203 SER A CA 1
ATOM 1332 C C . SER A 1 227 ? 1.57143 14.39604 -11.49035 1.000 18.18000 203 SER A C 1
ATOM 1333 O O . SER A 1 227 ? 2.47440 14.44290 -10.65331 1.000 18.60000 203 SER A O 1
ATOM 1336 N N . GLY A 1 228 ? 1.20138 13.27912 -12.11447 1.000 16.10000 204 GLY A N 1
ATOM 1337 C CA . GLY A 1 228 ? 1.82128 11.99505 -11.84655 1.000 17.59000 204 GLY A CA 1
ATOM 1338 C C . GLY A 1 228 ? 1.26017 11.25999 -10.65264 1.000 19.31000 204 GLY A C 1
ATOM 1339 O O . GLY A 1 228 ? 1.78008 10.19792 -10.29671 1.000 18.86000 204 GLY A O 1
ATOM 1340 N N . GLN A 1 229 ? 0.18418 11.76201 -10.05365 1.000 17.76000 205 GLN A N 1
ATOM 1341 C CA . GLN A 1 229 ? -0.23092 11.31593 -8.73470 1.000 19.21000 205 GLN A CA 1
ATOM 1342 C C . GLN A 1 229 ? -1.36998 10.30702 -8.81484 1.000 20.33000 205 GLN A C 1
ATOM 1343 O O . GLN A 1 229 ? -2.08395 10.20615 -9.81589 1.000 18.53000 205 GLN A O 1
ATOM 1349 N N . VAL A 1 230 ? -1.52009 9.55793 -7.72691 1.000 19.20000 206 VAL A N 1
ATOM 1350 C CA . VAL A 1 230 ? -2.60517 8.59899 -7.53605 1.000 19.20000 206 VAL A CA 1
ATOM 1351 C C . VAL A 1 230 ? -3.51718 9.14597 -6.44904 1.000 16.67000 206 VAL A C 1
ATOM 1352 O O . VAL A 1 230 ? -3.03620 9.49984 -5.36999 1.000 19.63000 206 VAL A O 1
ATOM 1356 N N . ILE A 1 231 ? -4.82616 9.19908 -6.71510 1.000 16.98000 207 ILE A N 1
ATOM 1357 C CA . ILE A 1 231 ? -5.80817 9.69307 -5.75110 1.000 15.86000 207 ILE A CA 1
ATOM 1358 C C . ILE A 1 231 ? -6.83526 8.59313 -5.53725 1.000 19.03000 207 ILE A C 1
ATOM 1359 O O . ILE A 1 231 ? -7.33926 8.02725 -6.51132 1.000 19.65000 207 ILE A O 1
ATOM 1364 N N . ARG A 1 232 ? -7.14834 8.28404 -4.27529 1.000 18.32000 208 ARG A N 1
ATOM 1365 C CA . ARG A 1 232 ? -8.09643 7.21708 -3.96242 1.000 19.12000 208 ARG A CA 1
ATOM 1366 C C . ARG A 1 232 ? -9.39042 7.79413 -3.40644 1.000 20.97000 208 ARG A C 1
ATOM 1367 O O . ARG A 1 232 ? -9.36241 8.56804 -2.43737 1.000 20.18000 208 ARG A O 1
ATOM 1375 N N . VAL A 1 233 ? -10.51442 7.38226 -3.99752 1.000 18.71000 209 VAL A N 1
ATOM 1376 C CA . VAL A 1 233 ? -11.85241 7.82432 -3.60155 1.000 19.47000 209 VAL A CA 1
ATOM 1377 C C . VAL A 1 233 ? -12.58452 6.64132 -2.97768 1.000 21.40000 209 VAL A C 1
ATOM 1378 O O . VAL A 1 233 ? -12.62757 5.55537 -3.56078 1.000 22.83000 209 VAL A O 1
ATOM 1382 N N . SER A 1 234 ? -13.16256 6.85526 -1.80069 1.000 22.22000 210 SER A N 1
ATOM 1383 C CA . SER A 1 234 ? -13.79667 5.80124 -1.01881 1.000 23.27000 210 SER A CA 1
ATOM 1384 C C . SER A 1 234 ? -15.26666 6.14032 -0.79685 1.000 23.05000 210 SER A C 1
ATOM 1385 O O . SER A 1 234 ? -15.70757 7.25838 -1.05278 1.000 21.62000 210 SER A O 1
ATOM 1388 N N . LYS A 1 235 ? -16.02275 5.15034 -0.31597 1.000 25.27000 211 LYS A N 1
ATOM 1389 C CA . LYS A 1 235 ? -17.45375 5.32142 -0.06603 1.000 27.04000 211 LYS A CA 1
ATOM 1390 C C . LYS A 1 235 ? -17.70574 6.27133 1.09604 1.000 25.84000 211 LYS A C 1
ATOM 1391 O O . LYS A 1 235 ? -17.08280 6.15520 2.15806 1.000 24.47000 211 LYS A O 1
ATOM 1397 N N . ALA A 1 236 ? -18.64566 7.18942 0.90608 1.000 25.84000 212 ALA A N 1
ATOM 1398 C CA . ALA A 1 236 ? -19.02865 8.13036 1.94814 1.000 28.73000 212 ALA A CA 1
ATOM 1399 C C . ALA A 1 236 ? -20.38859 8.71948 1.59513 1.000 28.84000 212 ALA A C 1
ATOM 1400 O O . ALA A 1 236 ? -20.89155 8.55062 0.48209 1.000 28.43000 212 ALA A O 1
ATOM 1402 N N . ASP A 1 237 ? -20.97558 9.42744 2.55916 1.000 31.65000 213 ASP A N 1
ATOM 1403 C CA . ASP A 1 237 ? -22.20352 10.16056 2.27917 1.000 36.36000 213 ASP A CA 1
ATOM 1404 C C . ASP A 1 237 ? -21.94239 11.19863 1.19527 1.000 35.46000 213 ASP A C 1
ATOM 1405 O O . ASP A 1 237 ? -20.88334 11.83156 1.16037 1.000 30.57000 213 ASP A O 1
ATOM 1410 N N . VAL A 1 238 ? -22.90634 11.36378 0.30224 1.000 36.97000 214 VAL A N 1
ATOM 1411 C CA . VAL A 1 238 ? -22.88021 12.45586 -0.65767 1.000 36.39000 214 VAL A CA 1
ATOM 1412 C C . VAL A 1 238 ? -23.59516 13.63785 -0.01760 1.000 35.87000 214 VAL A C 1
ATOM 1413 O O . VAL A 1 238 ? -24.77718 13.54291 0.32034 1.000 39.08000 214 VAL A O 1
ATOM 1417 N N . VAL A 1 239 ? -22.88909 14.74679 0.15653 1.000 32.43000 215 VAL A N 1
ATOM 1418 C CA . VAL A 1 239 ? -23.43104 15.91377 0.83661 1.000 35.23000 215 VAL A CA 1
ATOM 1419 C C . VAL A 1 239 ? -23.68991 17.02587 -0.17031 1.000 45.22000 215 VAL A C 1
ATOM 1420 O O . VAL A 1 239 ? -23.00185 17.13591 -1.19627 1.000 42.94000 215 VAL A O 1
ATOM 1424 N N . ASP A 1 240 ? -24.71486 17.83792 0.11671 1.000 44.16000 216 ASP A N 1
ATOM 1425 C CA . ASP A 1 240 ? -24.99974 19.00601 -0.70820 1.000 45.72000 216 ASP A CA 1
ATOM 1426 C C . ASP A 1 240 ? -23.85167 19.99992 -0.62006 1.000 38.46000 216 ASP A C 1
ATOM 1427 O O . ASP A 1 240 ? -23.18371 20.12379 0.40998 1.000 41.95000 216 ASP A O 1
ATOM 1432 N N . VAL A 1 241 ? -23.64357 20.73500 -1.70399 1.000 36.52000 217 VAL A N 1
ATOM 1433 C CA . VAL A 1 241 ? -22.50550 21.64093 -1.78686 1.000 37.29000 217 VAL A CA 1
ATOM 1434 C C . VAL A 1 241 ? -22.80138 22.68304 -2.85478 1.000 32.79000 217 VAL A C 1
ATOM 1435 O O . VAL A 1 241 ? -23.41335 22.38617 -3.88484 1.000 33.74000 217 VAL A O 1
ATOM 1439 N N . ASP A 1 242 ? -22.41230 23.91999 -2.57066 1.000 31.57000 218 ASP A N 1
ATOM 1440 C CA . ASP A 1 242 ? -22.36018 24.97807 -3.56957 1.000 29.98000 218 ASP A CA 1
ATOM 1441 C C . ASP A 1 242 ? -20.98615 24.89703 -4.22351 1.000 32.07000 218 ASP A C 1
ATOM 1442 O O . ASP A 1 242 ? -19.98915 25.28790 -3.61743 1.000 32.46000 218 ASP A O 1
ATOM 1447 N N . TRP A 1 243 ? -20.92613 24.38413 -5.45555 1.000 31.00000 219 TRP A N 1
ATOM 1448 C CA . TRP A 1 243 ? -19.62612 24.11609 -6.06151 1.000 29.67000 219 TRP A CA 1
ATOM 1449 C C . TRP A 1 243 ? -18.81902 25.38505 -6.27136 1.000 28.25000 219 TRP A C 1
ATOM 1450 O O . TRP A 1 243 ? -17.58403 25.32596 -6.30631 1.000 28.17000 219 TRP A O 1
ATOM 1461 N N . ALA A 1 244 ? -19.48194 26.53311 -6.39530 1.000 25.68000 220 ALA A N 1
ATOM 1462 C CA . ALA A 1 244 ? -18.76184 27.79406 -6.48415 1.000 26.45000 220 ALA A CA 1
ATOM 1463 C C . ALA A 1 244 ? -18.23287 28.25791 -5.13309 1.000 27.53000 220 ALA A C 1
ATOM 1464 O O . ALA A 1 244 ? -17.25982 29.01384 -5.09798 1.000 28.18000 220 ALA A O 1
ATOM 1466 N N . LYS A 1 245 ? -18.83595 27.82886 -4.02615 1.000 25.93000 221 LYS A N 1
ATOM 1467 C CA . LYS A 1 245 ? -18.36099 28.16871 -2.68010 1.000 27.08000 221 LYS A CA 1
ATOM 1468 C C . LYS A 1 245 ? -18.35412 26.89863 -1.84021 1.000 25.11000 221 LYS A C 1
ATOM 1469 O O . LYS A 1 245 ? -19.17818 26.72961 -0.92727 1.000 25.85000 221 LYS A O 1
ATOM 1475 N N . PRO A 1 246 ? -17.44518 25.96659 -2.13825 1.000 26.37000 222 PRO A N 1
ATOM 1476 C CA . PRO A 1 246 ? -17.52930 24.63355 -1.52437 1.000 22.70000 222 PRO A CA 1
ATOM 1477 C C . PRO A 1 246 ? -17.14037 24.60439 -0.05335 1.000 21.99000 222 PRO A C 1
ATOM 1478 O O . PRO A 1 246 ? -17.22048 23.53335 0.56155 1.000 24.86000 222 PRO A O 1
ATOM 1482 N N . LEU A 1 247 ? -16.71432 25.72931 0.52776 1.000 20.01000 223 LEU A N 1
ATOM 1483 C CA . LEU A 1 247 ? -16.53438 25.84018 1.97278 1.000 23.81000 223 LEU A CA 1
ATOM 1484 C C . LEU A 1 247 ? -17.53034 26.80719 2.60282 1.000 25.25000 223 LEU A C 1
ATOM 1485 O O . LEU A 1 247 ? -17.28635 27.31108 3.70887 1.000 24.83000 223 LEU A O 1
ATOM 1490 N N . ALA A 1 248 ? -18.64129 27.08533 1.91679 1.000 26.30000 224 ALA A N 1
ATOM 1491 C CA . ALA A 1 248 ? -19.60524 28.05536 2.42183 1.000 27.24000 224 ALA A CA 1
ATOM 1492 C C . ALA A 1 248 ? -20.09833 27.63527 3.79677 1.000 24.93000 224 ALA A C 1
ATOM 1493 O O . ALA A 1 248 ? -20.40643 26.46228 4.02765 1.000 29.43000 224 ALA A O 1
ATOM 1495 N N . GLY A 1 249 ? -20.13031 28.59020 4.72185 1.000 23.96000 225 GLY A N 1
ATOM 1496 C CA . GLY A 1 249 ? -20.61539 28.34212 6.06281 1.000 29.39000 225 GLY A CA 1
ATOM 1497 C C . GLY A 1 249 ? -19.65348 27.62697 6.98779 1.000 28.50000 225 GLY A C 1
ATOM 1498 O O . GLY A 1 249 ? -20.02156 27.34690 8.13375 1.000 29.86000 225 GLY A O 1
ATOM 1499 N N . LYS A 1 250 ? -18.44449 27.31292 6.53282 1.000 26.57000 226 LYS A N 1
ATOM 1500 C CA . LYS A 1 250 ? -17.48458 26.55778 7.32780 1.000 28.68000 226 LYS A CA 1
ATOM 1501 C C . LYS A 1 250 ? -16.46454 27.49365 7.96993 1.000 25.59000 226 LYS A C 1
ATOM 1502 O O . LYS A 1 250 ? -16.22444 28.60668 7.49503 1.000 25.78000 226 LYS A O 1
ATOM 1508 N N . THR A 1 251 ? -15.87062 27.03252 9.07292 1.000 25.92000 227 THR A N 1
ATOM 1509 C CA . THR A 1 251 ? -14.78960 27.75138 9.73803 1.000 26.83000 227 THR A CA 1
ATOM 1510 C C . THR A 1 251 ? -13.51566 26.92130 9.67502 1.000 22.58000 227 THR A C 1
ATOM 1511 O O . THR A 1 251 ? -13.52876 25.72727 9.99391 1.000 21.87000 227 THR A O 1
ATOM 1515 N N . ALA A 1 252 ? -12.42559 27.55426 9.24612 1.000 21.64000 228 ALA A N 1
ATOM 1516 C CA . ALA A 1 252 ? -11.14163 26.89118 9.08313 1.000 23.49000 228 ALA A CA 1
ATOM 1517 C C . ALA A 1 252 ? -10.09463 27.56703 9.95523 1.000 24.86000 228 ALA A C 1
ATOM 1518 O O . ALA A 1 252 ? -10.17955 28.76401 10.24233 1.000 25.90000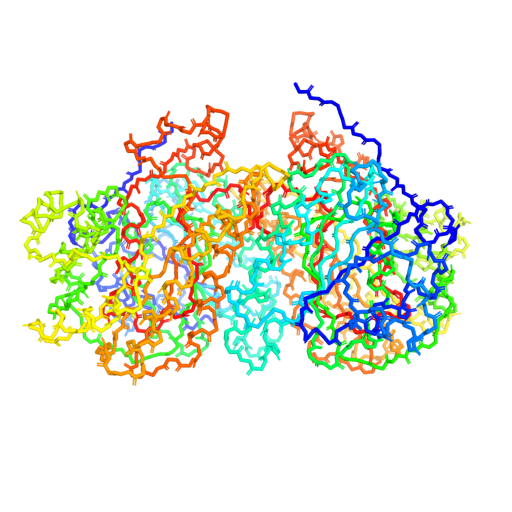 228 ALA A O 1
ATOM 1520 N N . LEU A 1 253 ? -9.10770 26.78692 10.38021 1.000 21.03000 229 LEU A N 1
ATOM 1521 C CA . LEU A 1 253 ? -7.95070 27.30178 11.09131 1.000 24.04000 229 LEU A CA 1
ATOM 1522 C C . LEU A 1 253 ? -6.70270 26.86575 10.33833 1.000 21.98000 229 LEU A C 1
ATOM 1523 O O . LEU A 1 253 ? -6.58476 25.69678 9.95024 1.000 24.88000 229 LEU A O 1
ATOM 1528 N N . VAL A 1 254 ? -5.79962 27.80671 10.11145 1.000 19.44000 230 VAL A N 1
ATOM 1529 C CA . VAL A 1 254 ? -4.56760 27.56568 9.36549 1.000 22.91000 230 VAL A CA 1
ATOM 1530 C C . VAL A 1 254 ? -3.39461 27.97252 10.24158 1.000 21.99000 230 VAL A C 1
ATOM 1531 O O . VAL A 1 254 ? -3.28555 29.14048 10.62769 1.000 23.75000 230 VAL A O 1
ATOM 1535 N N . THR A 1 255 ? -2.51469 27.02243 10.54754 1.000 20.56000 231 THR A N 1
ATOM 1536 C CA . THR A 1 255 ? -1.31171 27.35128 11.29463 1.000 21.61000 231 THR A CA 1
ATOM 1537 C C . THR A 1 255 ? -0.22262 27.86229 10.34972 1.000 22.31000 231 THR A C 1
ATOM 1538 O O . THR A 1 255 ? -0.23459 27.59939 9.14570 1.000 24.63000 231 THR A O 1
ATOM 1542 N N . GLY A 1 256 ? 0.71840 28.61717 10.90883 1.000 23.82000 232 GLY A N 1
ATOM 1543 C CA . GLY A 1 256 ? 1.69349 29.31217 10.07894 1.000 25.64000 232 GLY A CA 1
ATOM 1544 C C . GLY A 1 256 ? 1.05461 30.23031 9.05398 1.000 30.02000 232 GLY A C 1
ATOM 1545 O O . GLY A 1 256 ? 1.50166 30.27637 7.90101 1.000 27.54000 232 GLY A O 1
ATOM 1546 N N . ALA A 1 257 ? 0.00864 30.96035 9.45000 1.000 26.09000 233 ALA A N 1
ATOM 1547 C CA . ALA A 1 257 ? -0.84026 31.67049 8.49402 1.000 24.29000 233 ALA A CA 1
ATOM 1548 C C . ALA A 1 257 ? -0.38815 33.09748 8.19016 1.000 28.86000 233 ALA A C 1
ATOM 1549 O O . ALA A 1 257 ? -0.96506 33.73160 7.29719 1.000 30.25000 233 ALA A O 1
ATOM 1551 N N . SER A 1 258 ? 0.63186 33.61535 8.88126 1.000 26.60000 234 SER A N 1
ATOM 1552 C CA . SER A 1 258 ? 0.97096 35.03034 8.76739 1.000 28.43000 234 SER A CA 1
ATOM 1553 C C . SER A 1 258 ? 1.73405 35.37939 7.49546 1.000 32.64000 234 SER A C 1
ATOM 1554 O O . SER A 1 258 ? 1.91115 36.57140 7.21057 1.000 31.17000 234 SER A O 1
ATOM 1557 N N . ARG A 1 259 ? 2.17301 34.39243 6.72239 1.000 30.80000 235 ARG A N 1
ATOM 1558 C CA . ARG A 1 259 ? 3.03609 34.65746 5.57846 1.000 31.93000 235 ARG A CA 1
ATOM 1559 C C . ARG A 1 259 ? 3.10704 33.39553 4.73235 1.000 29.18000 235 ARG A C 1
ATOM 1560 O O . ARG A 1 259 ? 2.60294 32.33953 5.11924 1.000 26.14000 235 ARG A O 1
ATOM 1568 N N . GLY A 1 260 ? 3.73010 33.52959 3.56039 1.000 31.24000 236 GLY A N 1
ATOM 1569 C CA . GLY A 1 260 ? 4.14005 32.37162 2.77731 1.000 29.05000 236 GLY A CA 1
ATOM 1570 C C . GLY A 1 260 ? 2.99201 31.48274 2.34318 1.000 27.53000 236 GLY A C 1
ATOM 1571 O O . GLY A 1 260 ? 1.90406 31.94385 1.96617 1.000 26.79000 236 GLY A O 1
ATOM 1572 N N . ILE A 1 261 ? 3.23291 30.17172 2.39408 1.000 24.36000 237 ILE A N 1
ATOM 1573 C CA . ILE A 1 261 ? 2.22287 29.23584 1.91595 1.000 23.15000 237 ILE A CA 1
ATOM 1574 C C . ILE A 1 261 ? 0.98483 29.27685 2.81190 1.000 23.88000 237 ILE A C 1
ATOM 1575 O O . ILE A 1 261 ? -0.15115 29.17397 2.32784 1.000 22.78000 237 ILE A O 1
ATOM 1580 N N . GLY A 1 262 ? 1.17778 29.45472 4.12192 1.000 23.11000 238 GLY A N 1
ATOM 1581 C CA . GLY A 1 262 ? 0.03375 29.57373 5.01388 1.000 24.35000 238 GLY A CA 1
ATOM 1582 C C . GLY A 1 262 ? -0.87415 30.73382 4.64794 1.000 22.01000 238 GLY A C 1
ATOM 1583 O O . GLY A 1 262 ? -2.09716 30.60791 4.67987 1.000 20.11000 238 GLY A O 1
ATOM 1584 N N . GLU A 1 263 ? -0.28705 31.87981 4.29206 1.000 20.91000 239 GLU A N 1
ATOM 1585 C CA . GLU A 1 263 ? -1.09795 33.01291 3.84312 1.000 22.62000 239 GLU A CA 1
ATOM 1586 C C . GLU A 1 263 ? -1.85891 32.67907 2.56406 1.000 25.75000 239 GLU A C 1
ATOM 1587 O O . GLU A 1 263 ? -3.03888 33.02817 2.42403 1.000 24.39000 239 GLU A O 1
ATOM 1593 N N . ALA A 1 264 ? -1.20592 31.98611 1.61803 1.000 21.84000 240 ALA A N 1
ATOM 1594 C CA . ALA A 1 264 ? -1.89489 31.59626 0.39096 1.000 18.31000 240 ALA A CA 1
ATOM 1595 C C . ALA A 1 264 ? -3.01597 30.60432 0.67283 1.000 22.92000 240 ALA A C 1
ATOM 1596 O O . ALA A 1 264 ? -4.06794 30.65545 0.02578 1.000 21.17000 240 ALA A O 1
ATOM 1598 N N . ILE A 1 265 ? -2.79108 29.67622 1.60776 1.000 17.63000 241 ILE A N 1
ATOM 1599 C CA . ILE A 1 265 ? -3.84717 28.75526 2.02463 1.000 18.46000 241 ILE A CA 1
ATOM 1600 C C . ILE A 1 265 ? -5.04414 29.53630 2.54864 1.000 21.80000 241 ILE A C 1
ATOM 1601 O O . ILE A 1 265 ? -6.20114 29.24241 2.21656 1.000 20.96000 241 ILE A O 1
ATOM 1606 N N . ALA A 1 266 ? -4.77911 30.53421 3.39274 1.000 21.50000 242 ALA A N 1
ATOM 1607 C CA . ALA A 1 266 ? -5.86608 31.30224 3.99175 1.000 26.49000 242 ALA A CA 1
ATOM 1608 C C . ALA A 1 266 ? -6.69698 32.00039 2.91877 1.000 23.21000 242 ALA A C 1
ATOM 1609 O O . ALA A 1 266 ? -7.93098 31.99647 2.98071 1.000 21.00000 242 ALA A O 1
ATOM 1611 N N . HIS A 1 267 ? -6.03789 32.55443 1.89785 1.000 21.89000 243 HIS A N 1
ATOM 1612 C CA . HIS A 1 267 ? -6.75979 33.23357 0.82388 1.000 24.30000 243 HIS A CA 1
ATOM 1613 C C . HIS A 1 267 ? -7.68683 32.28170 0.08275 1.000 27.42000 243 HIS A C 1
ATOM 1614 O O . HIS A 1 267 ? -8.85779 32.60381 -0.16928 1.000 24.87000 243 HIS A O 1
ATOM 1621 N N . VAL A 1 268 ? -7.18389 31.09770 -0.27333 1.000 21.61000 244 VAL A N 1
ATOM 1622 C CA . VAL A 1 268 ? -7.99292 30.18382 -1.06844 1.000 24.19000 244 VAL A CA 1
ATOM 1623 C C . VAL A 1 268 ? -9.16000 29.65084 -0.24454 1.000 22.66000 244 VAL A C 1
ATOM 1624 O O . VAL A 1 268 ? -10.29598 29.58796 -0.73260 1.000 22.39000 244 VAL A O 1
ATOM 1628 N N . LEU A 1 269 ? -8.92209 29.28671 1.01944 1.000 21.69000 245 LEU A N 1
ATOM 1629 C CA . LEU A 1 269 ? -10.04016 28.83572 1.85034 1.000 22.37000 245 LEU A CA 1
ATOM 1630 C C . LEU A 1 269 ? -11.10308 29.92279 1.97239 1.000 23.21000 245 LEU A C 1
ATOM 1631 O O . LEU A 1 269 ? -12.31010 29.64088 1.91531 1.000 25.93000 245 LEU A O 1
ATOM 1636 N N . ALA A 1 270 ? -10.67700 31.17274 2.13552 1.000 24.65000 246 ALA A N 1
ATOM 1637 C CA . ALA A 1 270 ? -11.63993 32.26180 2.26556 1.000 26.54000 246 ALA A CA 1
ATOM 1638 C C . ALA A 1 270 ? -12.37785 32.50397 0.95155 1.000 27.39000 246 ALA A C 1
ATOM 1639 O O . ALA A 1 270 ? -13.60184 32.70305 0.94251 1.000 25.40000 246 ALA A O 1
ATOM 1641 N N . ARG A 1 271 ? -11.65180 32.47101 -0.16842 1.000 23.49000 247 ARG A N 1
ATOM 1642 C CA . ARG A 1 271 ? -12.28574 32.51917 -1.47744 1.000 22.83000 247 ARG A CA 1
ATOM 1643 C C . ARG A 1 271 ? -13.38181 31.46826 -1.61159 1.000 25.88000 247 ARG A C 1
ATOM 1644 O O . ARG A 1 271 ? -14.44776 31.73838 -2.17861 1.000 30.14000 247 ARG A O 1
ATOM 1652 N N . ASP A 1 272 ? -13.14092 30.25820 -1.10968 1.000 23.35000 248 ASP A N 1
ATOM 1653 C CA . ASP A 1 272 ? -14.10599 29.17928 -1.27182 1.000 24.24000 248 ASP A CA 1
ATOM 1654 C C . ASP A 1 272 ? -15.25303 29.26128 -0.27086 1.000 24.00000 248 ASP A C 1
ATOM 1655 O O . ASP A 1 272 ? -16.11209 28.37734 -0.26698 1.000 22.54000 248 ASP A O 1
ATOM 1660 N N . GLY A 1 273 ? -15.27599 30.27820 0.58622 1.000 26.22000 249 GLY A N 1
ATOM 1661 C CA . GLY A 1 273 ? -16.39502 30.51621 1.47819 1.000 25.84000 249 GLY A CA 1
ATOM 1662 C C . GLY A 1 273 ? -16.08109 30.45306 2.95720 1.000 28.97000 249 GLY A C 1
ATOM 1663 O O . GLY A 1 273 ? -16.93610 30.84405 3.76019 1.000 23.75000 249 GLY A O 1
ATOM 1664 N N . ALA A 1 274 ? -14.90215 29.99294 3.37722 1.000 24.26000 250 ALA A N 1
ATOM 1665 C CA . ALA A 1 274 ? -14.68323 29.72180 4.79220 1.000 29.27000 250 ALA A CA 1
ATOM 1666 C C . ALA A 1 274 ? -14.32418 30.98771 5.56233 1.000 24.46000 250 ALA A C 1
ATOM 1667 O O . ALA A 1 274 ? -13.70209 31.91171 5.03444 1.000 27.91000 250 ALA A O 1
ATOM 1669 N N . HIS A 1 275 ? -14.73323 31.02563 6.82931 1.000 27.76000 251 HIS A N 1
ATOM 1670 C CA . HIS A 1 275 ? -14.17021 31.98551 7.76842 1.000 24.69000 251 HIS A CA 1
ATOM 1671 C C . HIS A 1 275 ? -12.84627 31.41937 8.26543 1.000 26.04000 251 HIS A C 1
ATOM 1672 O O . HIS A 1 275 ? -12.83238 30.35232 8.88234 1.000 26.19000 251 HIS A O 1
ATOM 1679 N N . VAL A 1 276 ? -11.74321 32.11831 8.01955 1.000 21.77000 252 VAL A N 1
ATOM 1680 C CA . VAL A 1 276 ? -10.41826 31.56019 8.28556 1.000 25.20000 252 VAL A CA 1
ATOM 1681 C C . VAL A 1 276 ? -9.84428 32.16704 9.55564 1.000 26.14000 252 VAL A C 1
ATOM 1682 O O . VAL A 1 276 ? -9.60619 33.38102 9.62376 1.000 28.04000 252 VAL A O 1
ATOM 1686 N N . ILE A 1 277 ? -9.57439 31.31394 10.54258 1.000 26.40000 253 ILE A N 1
ATOM 1687 C CA . ILE A 1 277 ? -8.81241 31.69478 11.72865 1.000 26.65000 253 ILE A CA 1
ATOM 1688 C C . ILE A 1 277 ? -7.33441 31.53570 11.40370 1.000 29.19000 253 ILE A C 1
ATOM 1689 O O . ILE A 1 277 ? -6.84248 30.41568 11.23663 1.000 23.87000 253 ILE A O 1
ATOM 1694 N N . CYS A 1 278 ? -6.62433 32.65266 11.35283 1.000 25.50000 254 CYS A N 1
ATOM 1695 C CA . CYS A 1 278 ? -5.20731 32.66858 11.03590 1.000 23.75000 254 CYS A CA 1
ATOM 1696 C C . CYS A 1 278 ? -4.40338 32.53142 12.32593 1.000 29.70000 254 CYS A C 1
ATOM 1697 O O . CYS A 1 278 ? -4.54537 33.34935 13.24299 1.000 29.85000 254 CYS A O 1
ATOM 1700 N N . LEU A 1 279 ? -3.56846 31.49535 12.39788 1.000 27.71000 255 LEU A N 1
ATOM 1701 C CA . LEU A 1 279 ? -2.80354 31.14919 13.59388 1.000 25.80000 255 LEU A CA 1
ATOM 1702 C C . LEU A 1 279 ? -1.31351 31.33411 13.31897 1.000 28.05000 255 LEU A C 1
ATOM 1703 O O . LEU A 1 279 ? -0.80650 30.87316 12.28895 1.000 23.99000 255 LEU A O 1
ATOM 1708 N N . ASP A 1 280 ? -0.61551 32.00398 14.23706 1.000 28.28000 256 ASP A N 1
ATOM 1709 C CA . ASP A 1 280 ? 0.84750 32.09488 14.22013 1.000 31.06000 256 ASP A CA 1
ATOM 1710 C C . ASP A 1 280 ? 1.30047 32.59873 15.59420 1.000 32.16000 256 ASP A C 1
ATOM 1711 O O . ASP A 1 280 ? 0.48145 32.84771 16.48618 1.000 28.75000 256 ASP A O 1
ATOM 1716 N N . VAL A 1 281 ? 2.61447 32.73362 15.77327 1.000 27.63000 257 VAL A N 1
ATOM 1717 C CA . VAL A 1 281 ? 3.14144 33.12046 17.08433 1.000 31.68000 257 VAL A CA 1
ATOM 1718 C C . VAL A 1 281 ? 2.87253 34.59946 17.34145 1.000 34.62000 257 VAL A C 1
ATOM 1719 O O . VAL A 1 281 ? 2.77063 35.37555 16.38151 1.000 34.49000 257 VAL A O 1
ATOM 1723 N N . PRO A 1 282 ? 2.75350 35.03036 18.61048 1.000 34.15000 258 PRO A N 1
ATOM 1724 C CA . PRO A 1 282 ? 2.46359 36.44836 18.89758 1.000 37.95000 258 PRO A CA 1
ATOM 1725 C C . PRO A 1 282 ? 3.40269 37.42635 18.22271 1.000 37.62000 258 PRO A C 1
ATOM 1726 O O . PRO A 1 282 ? 2.97879 38.53141 17.86679 1.000 41.06000 258 PRO A O 1
ATOM 1730 N N . GLN A 1 283 ? 4.66667 37.05027 18.02274 1.000 38.10000 259 GLN A N 1
ATOM 1731 C CA . GLN A 1 283 ? 5.61677 37.93026 17.35386 1.000 40.27000 259 GLN A CA 1
ATOM 1732 C C . GLN A 1 283 ? 5.16586 38.30842 15.94587 1.000 42.35000 259 GLN A C 1
ATOM 1733 O O . GLN A 1 283 ? 5.62296 39.32443 15.41398 1.000 41.33000 259 GLN A O 1
ATOM 1739 N N . GLN A 1 284 ? 4.26684 37.53253 15.33976 1.000 38.59000 260 GLN A N 1
ATOM 1740 C CA . GLN A 1 284 ? 3.75892 37.82869 14.00776 1.000 39.00000 260 GLN A CA 1
ATOM 1741 C C . GLN A 1 284 ? 2.37396 38.46578 14.03475 1.000 38.40000 260 GLN A C 1
ATOM 1742 O O . GLN A 1 284 ? 1.64700 38.37292 13.03971 1.000 39.45000 260 GLN A O 1
ATOM 1748 N N . GLN A 1 285 ? 1.99496 39.10671 15.14479 1.000 34.79000 261 GLN A N 1
ATOM 1749 C CA . GLN A 1 285 ? 0.63499 39.62680 15.26377 1.000 38.58000 261 GLN A CA 1
ATOM 1750 C C . GLN A 1 285 ? 0.31711 40.61092 14.14684 1.000 38.13000 261 GLN A C 1
ATOM 1751 O O . GLN A 1 285 ? -0.81186 40.64304 13.64579 1.000 36.90000 261 GLN A O 1
ATOM 1757 N N . ALA A 1 286 ? 1.30719 41.40389 13.72896 1.000 41.99000 262 ALA A N 1
ATOM 1758 C CA . ALA A 1 286 ? 1.07131 42.40599 12.69403 1.000 40.70000 262 ALA A CA 1
ATOM 1759 C C . ALA A 1 286 ? 0.70232 41.74913 11.36996 1.000 39.49000 262 ALA A C 1
ATOM 1760 O O . ALA A 1 286 ? -0.30562 42.10026 10.74494 1.000 38.36000 262 ALA A O 1
ATOM 1762 N N . ASP A 1 287 ? 1.50127 40.77611 10.93491 1.000 38.27000 263 ASP A N 1
ATOM 1763 C CA . ASP A 1 287 ? 1.17628 40.06824 9.70184 1.000 37.66000 263 ASP A CA 1
ATOM 1764 C C . ASP A 1 287 ? -0.12778 39.29032 9.83571 1.000 36.04000 263 ASP A C 1
ATOM 1765 O O . ASP A 1 287 ? -0.89974 39.20146 8.87366 1.000 34.06000 263 ASP A O 1
ATOM 1770 N N . LEU A 1 288 ? -0.40688 38.74724 11.02465 1.000 29.04000 264 LEU A N 1
ATOM 1771 C CA . LEU A 1 288 ? -1.65694 38.02531 11.23753 1.000 33.67000 264 LEU A CA 1
ATOM 1772 C C . LEU A 1 288 ? -2.86186 38.93142 11.02155 1.000 36.68000 264 LEU A C 1
ATOM 1773 O O . LEU A 1 288 ? -3.80586 38.56655 10.31047 1.000 32.32000 264 LEU A O 1
ATOM 1778 N N . ASP A 1 289 ? -2.85081 40.12036 11.63765 1.000 35.48000 265 ASP A N 1
ATOM 1779 C CA . ASP A 1 289 ? -3.95273 41.05946 11.43868 1.000 37.80000 265 ASP A CA 1
ATOM 1780 C C . ASP A 1 289 ? -4.10263 41.42860 9.96571 1.000 34.74000 265 ASP A C 1
ATOM 1781 O O . ASP A 1 289 ? -5.22460 41.50172 9.44966 1.000 34.73000 265 ASP A O 1
ATOM 1786 N N . ARG A 1 290 ? -2.97859 41.64158 9.27078 1.000 32.86000 266 ARG A N 1
ATOM 1787 C CA . ARG A 1 290 ? -3.01949 41.99770 7.85281 1.000 33.04000 266 ARG A CA 1
ATOM 1788 C C . ARG A 1 290 ? -3.69553 40.90882 7.02568 1.000 36.21000 266 ARG A C 1
ATOM 1789 O O . ARG A 1 290 ? -4.55847 41.19495 6.18666 1.000 34.34000 266 ARG A O 1
ATOM 1797 N N . VAL A 1 291 ? -3.32363 39.64677 7.26059 1.000 32.41000 267 VAL A N 1
ATOM 1798 C CA . VAL A 1 291 ? -3.89868 38.54688 6.49047 1.000 32.73000 267 VAL A CA 1
ATOM 1799 C C . VAL A 1 291 ? -5.38370 38.39696 6.80238 1.000 28.96000 267 VAL A C 1
ATOM 1800 O O . VAL A 1 291 ? -6.21467 38.26910 5.89533 1.000 31.85000 267 VAL A O 1
ATOM 1804 N N . ALA A 1 292 ? -5.73876 38.41788 8.08937 1.000 27.68000 268 ALA A N 1
ATOM 1805 C CA . ALA A 1 292 ? -7.13279 38.23094 8.48229 1.000 27.53000 268 ALA A CA 1
ATOM 1806 C C . ALA A 1 292 ? -8.01169 39.33705 7.92534 1.000 32.23000 268 ALA A C 1
ATOM 1807 O O . ALA A 1 292 ? -9.15769 39.09317 7.52727 1.000 32.08000 268 ALA A O 1
ATOM 1809 N N . ALA A 1 293 ? -7.48860 40.56602 7.88947 1.000 34.41000 269 ALA A N 1
ATOM 1810 C CA . ALA A 1 293 ? -8.25049 41.67112 7.31453 1.000 36.52000 269 ALA A CA 1
ATOM 1811 C C . ALA A 1 293 ? -8.41443 41.50226 5.80751 1.000 35.78000 269 ALA A C 1
ATOM 1812 O O . ALA A 1 293 ? -9.49739 41.76139 5.26048 1.000 33.85000 269 ALA A O 1
ATOM 1814 N N . ASP A 1 294 ? -7.35543 41.04625 5.12452 1.000 33.61000 270 ASP A N 1
ATOM 1815 C CA . ASP A 1 294 ? -7.41938 40.86438 3.67750 1.000 34.10000 270 ASP A CA 1
ATOM 1816 C C . ASP A 1 294 ? -8.46943 39.83848 3.28436 1.000 35.22000 270 ASP A C 1
ATOM 1817 O O . ASP A 1 294 ? -9.05238 39.94262 2.20035 1.000 37.09000 270 ASP A O 1
ATOM 1822 N N . ILE A 1 295 ? -8.71055 38.83843 4.13627 1.000 31.51000 271 ILE A N 1
ATOM 1823 C CA . ILE A 1 295 ? -9.58461 37.71752 3.81113 1.000 29.94000 271 ILE A CA 1
ATOM 1824 C C . ILE A 1 295 ? -10.86065 37.71854 4.63107 1.000 32.63000 271 ILE A C 1
ATOM 1825 O O . ILE A 1 295 ? -11.69071 36.81261 4.46595 1.000 32.90000 271 ILE A O 1
ATOM 1830 N N . GLY A 1 296 ? -11.04662 38.69248 5.51614 1.000 31.94000 272 GLY A N 1
ATOM 1831 C CA . GLY A 1 296 ? -12.23666 38.70149 6.34709 1.000 32.84000 272 GLY A CA 1
ATOM 1832 C C . GLY A 1 296 ? -12.26679 37.56941 7.34799 1.000 33.49000 272 GLY A C 1
ATOM 1833 O O . GLY A 1 296 ? -13.33484 37.00046 7.60789 1.000 34.34000 272 GLY A O 1
ATOM 1834 N N . GLY A 1 297 ? -11.11384 37.21828 7.90601 1.000 31.07000 273 GLY A N 1
ATOM 1835 C CA . GLY A 1 297 ? -11.04896 36.16519 8.89993 1.000 33.14000 273 GLY A CA 1
ATOM 1836 C C . GLY A 1 297 ? -10.79999 36.70505 10.28899 1.000 33.99000 273 GLY A C 1
ATOM 1837 O O . GLY A 1 297 ? -11.20692 37.82505 10.61106 1.000 33.98000 273 GLY A O 1
ATOM 1838 N N . SER A 1 298 ? -10.13308 35.91493 11.12495 1.000 33.26000 274 SER A N 1
ATOM 1839 C CA . SER A 1 298 ? -9.77312 36.32779 12.47000 1.000 31.45000 274 SER A CA 1
ATOM 1840 C C . SER A 1 298 ? -8.36417 35.81866 12.75402 1.000 34.10000 274 SER A C 1
ATOM 1841 O O . SER A 1 298 ? -7.73217 35.17669 11.90600 1.000 29.16000 274 SER A O 1
ATOM 1844 N N . THR A 1 299 ? -7.85520 36.11552 13.95107 1.000 29.86000 275 THR A N 1
ATOM 1845 C CA . THR A 1 299 ? -6.50125 35.72939 14.31910 1.000 33.37000 275 THR A CA 1
ATOM 1846 C C . THR A 1 299 ? -6.51136 34.99728 15.65104 1.000 33.78000 275 THR A C 1
ATOM 1847 O O . THR A 1 299 ? -7.37538 35.22627 16.50202 1.000 32.67000 275 THR A O 1
ATOM 1851 N N . LEU A 1 300 ? -5.53743 34.10520 15.81301 1.000 29.80000 276 LEU A N 1
ATOM 1852 C CA . LEU A 1 300 ? -5.24454 33.46307 17.08797 1.000 28.36000 276 LEU A CA 1
ATOM 1853 C C . LEU A 1 300 ? -3.73055 33.37495 17.19003 1.000 30.15000 276 LEU A C 1
ATOM 1854 O O . LEU A 1 300 ? -3.10657 32.60297 16.45399 1.000 30.58000 276 LEU A O 1
ATOM 1859 N N . ALA A 1 301 ? -3.13253 34.16783 18.08013 1.000 29.52000 277 ALA A N 1
ATOM 1860 C CA . ALA A 1 301 ? -1.67753 34.31172 18.14221 1.000 31.32000 277 ALA A CA 1
ATOM 1861 C C . ALA A 1 301 ? -1.15064 33.48958 19.31116 1.000 36.99000 277 ALA A C 1
ATOM 1862 O O . ALA A 1 301 ? -1.06366 33.97048 20.44321 1.000 36.51000 277 ALA A O 1
ATOM 1864 N N . ILE A 1 302 ? -0.79972 32.22858 19.03207 1.000 33.19000 278 ILE A N 1
ATOM 1865 C CA . ILE A 1 302 ? -0.27583 31.30246 20.02801 1.000 32.54000 278 ILE A CA 1
ATOM 1866 C C . ILE A 1 302 ? 0.80514 30.44744 19.37699 1.000 31.70000 278 ILE A C 1
ATOM 1867 O O . ILE A 1 302 ? 0.94119 30.39753 18.15199 1.000 29.15000 278 ILE A O 1
ATOM 1872 N N . ASP A 1 303 ? 1.58805 29.78031 20.21597 1.000 31.09000 279 ASP A N 1
ATOM 1873 C CA . ASP A 1 303 ? 2.55600 28.79528 19.74793 1.000 32.79000 279 ASP A CA 1
ATOM 1874 C C . ASP A 1 303 ? 1.83591 27.46034 19.61478 1.000 31.77000 279 ASP A C 1
ATOM 1875 O O . ASP A 1 303 ? 1.36683 26.89529 20.61271 1.000 26.78000 279 ASP A O 1
ATOM 1880 N N . ILE A 1 304 ? 1.75793 26.95445 18.38074 1.000 27.39000 280 ILE A N 1
ATOM 1881 C CA . ILE A 1 304 ? 1.02486 25.72453 18.12660 1.000 25.93000 280 ILE A CA 1
ATOM 1882 C C . ILE A 1 304 ? 1.60874 24.55642 18.90952 1.000 23.66000 280 ILE A C 1
ATOM 1883 O O . ILE A 1 304 ? 0.89466 23.59444 19.19541 1.000 26.37000 280 ILE A O 1
ATOM 1888 N N . THR A 1 305 ? 2.88372 24.62929 19.30259 1.000 23.12000 281 THR A N 1
ATOM 1889 C CA . THR A 1 305 ? 3.49761 23.52419 20.03352 1.000 24.23000 281 THR A CA 1
ATOM 1890 C C . THR A 1 305 ? 3.18354 23.53408 21.52251 1.000 26.40000 281 THR A C 1
ATOM 1891 O O . THR A 1 305 ? 3.50344 22.55700 22.20544 1.000 24.41000 281 THR A O 1
ATOM 1895 N N . ALA A 1 306 ? 2.58659 24.60308 22.03857 1.000 24.03000 282 ALA A N 1
ATOM 1896 C CA . ALA A 1 306 ? 2.31353 24.69397 23.47057 1.000 26.72000 282 ALA A CA 1
ATOM 1897 C C . ALA A 1 306 ? 1.29044 23.64501 23.89843 1.000 27.31000 282 ALA A C 1
ATOM 1898 O O . ALA A 1 306 ? 0.43245 23.22914 23.11635 1.000 26.79000 282 ALA A O 1
ATOM 1900 N N . ALA A 1 307 ? 1.40135 23.20890 25.15940 1.000 27.50000 283 ALA A N 1
ATOM 1901 C CA . ALA A 1 307 ? 0.52325 22.16291 25.67427 1.000 27.11000 283 ALA A CA 1
ATOM 1902 C C . ALA A 1 307 ? -0.95372 22.52703 25.54923 1.000 30.26000 283 ALA A C 1
ATOM 1903 O O . ALA A 1 307 ? -1.79677 21.64211 25.34911 1.000 32.11000 283 ALA A O 1
ATOM 1905 N N . ASP A 1 308 ? -1.29163 23.80605 25.65932 1.000 28.00000 284 ASP A N 1
ATOM 1906 C CA . ASP A 1 308 ? -2.68260 24.23515 25.64129 1.000 29.96000 284 ASP A CA 1
ATOM 1907 C C . ASP A 1 308 ? -3.15650 24.68130 24.25531 1.000 26.59000 284 ASP A C 1
ATOM 1908 O O . ASP A 1 308 ? -4.21145 25.31038 24.14731 1.000 27.13000 284 ASP A O 1
ATOM 1913 N N . ALA A 1 309 ? -2.42748 24.34134 23.18831 1.000 28.65000 285 ALA A N 1
ATOM 1914 C CA . ALA A 1 309 ? -2.80238 24.84848 21.86734 1.000 26.17000 285 ALA A CA 1
ATOM 1915 C C . ALA A 1 309 ? -4.16340 24.31962 21.41823 1.000 26.58000 285 ALA A C 1
ATOM 1916 O O . ALA A 1 309 ? -4.98532 25.08172 20.89326 1.000 28.47000 285 ALA A O 1
ATOM 1918 N N . GLY A 1 310 ? -4.42250 23.02162 21.60311 1.000 28.24000 286 GLY A N 1
ATOM 1919 C CA . GLY A 1 310 ? -5.69352 22.46875 21.16200 1.000 25.19000 286 GLY A CA 1
ATOM 1920 C C . GLY A 1 310 ? -6.86851 23.09977 21.88200 1.000 29.12000 286 GLY A C 1
ATOM 1921 O O . GLY A 1 310 ? -7.90046 23.40590 21.27298 1.000 25.32000 286 GLY A O 1
ATOM 1922 N N . GLU A 1 311 ? -6.71455 23.32365 23.18403 1.000 25.98000 287 GLU A N 1
ATOM 1923 C CA . GLU A 1 311 ? -7.77254 23.93065 23.97703 1.000 31.21000 287 GLU A CA 1
ATOM 1924 C C . GLU A 1 311 ? -8.06242 25.35072 23.50614 1.000 30.85000 287 GLU A C 1
ATOM 1925 O O . GLU A 1 311 ? -9.23039 25.74081 23.37612 1.000 33.24000 287 GLU A O 1
ATOM 1931 N N . LYS A 1 312 ? -7.01435 26.12767 23.20325 1.000 26.60000 288 LYS A N 1
ATOM 1932 C CA . LYS A 1 312 ? -7.21923 27.50072 22.75936 1.000 27.70000 288 LYS A CA 1
ATOM 1933 C C . LYS A 1 312 ? -7.81816 27.55888 21.36234 1.000 32.32000 288 LYS A C 1
ATOM 1934 O O . LYS A 1 312 ? -8.57208 28.49096 21.05138 1.000 28.30000 288 LYS A O 1
ATOM 1940 N N . ILE A 1 313 ? -7.49619 26.57493 20.51827 1.000 26.44000 289 ILE A N 1
ATOM 1941 C CA . ILE A 1 313 ? -8.10014 26.48509 19.19223 1.000 27.64000 289 ILE A CA 1
ATOM 1942 C C . ILE A 1 313 ? -9.59416 26.20419 19.30714 1.000 27.62000 289 ILE A C 1
ATOM 1943 O O . ILE A 1 313 ? -10.41509 26.85430 18.65316 1.000 29.08000 289 ILE A O 1
ATOM 1948 N N . LYS A 1 314 ? -9.97027 25.23014 20.13504 1.000 30.53000 290 LYS A N 1
ATOM 1949 C CA . LYS A 1 314 ? -11.38630 24.92423 20.31194 1.000 30.69000 290 LYS A CA 1
ATOM 1950 C C . LYS A 1 314 ? -12.14024 26.13024 20.85801 1.000 30.54000 290 LYS A C 1
ATOM 1951 O O . LYS A 1 314 ? -13.22419 26.47536 20.36899 1.000 32.18000 290 LYS A O 1
ATOM 1957 N N . ALA A 1 315 ? -11.57424 26.78611 21.87110 1.000 29.89000 291 ALA A N 1
ATOM 1958 C CA . ALA A 1 315 ? -12.20618 27.96810 22.45017 1.000 33.96000 291 ALA A CA 1
ATOM 1959 C C . ALA A 1 315 ? -12.45406 29.03421 21.39325 1.000 37.91000 291 ALA A C 1
ATOM 1960 O O . ALA A 1 315 ? -13.57302 29.55230 21.27224 1.000 33.50000 291 ALA A O 1
ATOM 1962 N N . ALA A 1 316 ? -11.42100 29.36921 20.60833 1.000 35.95000 292 ALA A N 1
ATOM 1963 C CA . ALA A 1 316 ? -11.55788 30.40130 19.58241 1.000 32.83000 292 ALA A CA 1
ATOM 1964 C C . ALA A 1 316 ? -12.55385 30.01047 18.49033 1.000 33.92000 292 ALA A C 1
ATOM 1965 O O . ALA A 1 316 ? -13.23376 30.88057 17.93237 1.000 35.80000 292 ALA A O 1
ATOM 1967 N N . ALA A 1 317 ? -12.65993 28.72451 18.15921 1.000 31.85000 293 ALA A N 1
ATOM 1968 C CA . ALA A 1 317 ? -13.60291 28.31766 17.12613 1.000 32.10000 293 ALA A CA 1
ATOM 1969 C C . ALA A 1 317 ? -15.04393 28.29072 17.61906 1.000 37.62000 293 ALA A C 1
ATOM 1970 O O . ALA A 1 317 ? -15.96489 28.31486 16.79702 1.000 36.58000 293 ALA A O 1
ATOM 1972 N N . ALA A 1 318 ? -15.25900 28.24862 18.93505 1.000 35.87000 294 ALA A N 1
ATOM 1973 C CA . ALA A 1 318 ? -16.61903 28.18168 19.45998 1.000 36.18000 294 ALA A CA 1
ATOM 1974 C C . ALA A 1 318 ? -17.43992 29.38977 19.02505 1.000 37.48000 294 ALA A C 1
ATOM 1975 O O . ALA A 1 318 ? -18.64192 29.27288 18.76098 1.000 38.56000 294 ALA A O 1
ATOM 1977 N N . LYS A 1 319 ? -16.79483 30.55374 18.91418 1.000 37.09000 295 LYS A N 1
ATOM 1978 C CA . LYS A 1 319 ? -17.49173 31.78582 18.56325 1.000 41.92000 295 LYS A CA 1
ATOM 1979 C C . LYS A 1 319 ? -18.04466 31.75198 17.14222 1.000 44.09000 295 LYS A C 1
ATOM 1980 O O . LYS A 1 319 ? -18.96559 32.51507 16.83024 1.000 44.47000 295 LYS A O 1
ATOM 1986 N N . GLN A 1 320 ? -17.50069 30.88901 16.28017 1.000 42.38000 296 GLN A N 1
ATOM 1987 C CA . GLN A 1 320 ? -17.89463 30.78816 14.88014 1.000 38.45000 296 GLN A CA 1
ATOM 1988 C C . GLN A 1 320 ? -18.70070 29.52525 14.59300 1.000 37.08000 296 GLN A C 1
ATOM 1989 O O . GLN A 1 320 ? -18.80168 29.11235 13.43296 1.000 39.12000 296 GLN A O 1
ATOM 1995 N N . GLY A 1 321 ? -19.26380 28.89520 15.62092 1.000 34.96000 297 GLY A N 1
ATOM 1996 C CA . GLY A 1 321 ? -19.99988 27.66427 15.42878 1.000 33.36000 297 GLY A CA 1
ATOM 1997 C C . GLY A 1 321 ? -19.16797 26.40020 15.45571 1.000 31.47000 297 GLY A C 1
ATOM 1998 O O . GLY A 1 321 ? -19.64102 25.35328 14.99659 1.000 29.89000 297 GLY A O 1
ATOM 1999 N N . GLY A 1 322 ? -17.95199 26.45507 15.98477 1.000 31.78000 298 GLY A N 1
ATOM 2000 C CA . GLY A 1 322 ? -17.09808 25.28800 16.05171 1.000 31.72000 298 GLY A CA 1
ATOM 2001 C C . GLY A 1 322 ? -16.19503 25.17904 14.83774 1.000 32.70000 298 GLY A C 1
ATOM 2002 O O . GLY A 1 322 ? -16.37893 25.83915 13.81179 1.000 28.58000 298 GLY A O 1
ATOM 2003 N N . LEU A 1 323 ? -15.19310 24.31596 14.96471 1.000 25.86000 299 LEU A N 1
ATOM 2004 C CA . LEU A 1 323 ? -14.15406 24.20397 13.95075 1.000 29.35000 299 LEU A CA 1
ATOM 2005 C C . LEU A 1 323 ? -14.51909 23.11509 12.95264 1.000 23.37000 299 LEU A C 1
ATOM 2006 O O . LEU A 1 323 ? -14.81319 21.98207 13.33953 1.000 27.70000 299 LEU A O 1
ATOM 2011 N N . ASP A 1 324 ? -14.50100 23.46120 11.66367 1.000 26.74000 300 ASP A N 1
ATOM 2012 C CA . ASP A 1 324 ? -14.71702 22.47330 10.61458 1.000 25.46000 300 ASP A CA 1
ATOM 2013 C C . ASP A 1 324 ? -13.42503 21.98226 9.98560 1.000 25.06000 300 ASP A C 1
ATOM 2014 O O . ASP A 1 324 ? -13.30010 20.79028 9.71250 1.000 22.86000 300 ASP A O 1
ATOM 2019 N N . ILE A 1 325 ? -12.45696 22.86621 9.76572 1.000 20.67000 301 ILE A N 1
ATOM 2020 C CA . ILE A 1 325 ? -11.25994 22.54019 8.99475 1.000 23.92000 301 ILE A CA 1
ATOM 2021 C C . ILE A 1 325 ? -10.03295 22.98704 9.78184 1.000 22.68000 301 ILE A C 1
ATOM 2022 O O . ILE A 1 325 ? -9.99489 24.11199 10.29194 1.000 21.92000 301 ILE A O 1
ATOM 2027 N N . ILE A 1 326 ? -9.02701 22.11496 9.87981 1.000 18.31000 302 ILE A N 1
ATOM 2028 C CA . ILE A 1 326 ? -7.72901 22.52882 10.40391 1.000 20.48000 302 ILE A CA 1
ATOM 2029 C C . ILE A 1 326 ? -6.64199 22.11483 9.41293 1.000 19.65000 302 ILE A C 1
ATOM 2030 O O . ILE A 1 326 ? -6.63105 20.97787 8.92183 1.000 19.57000 302 ILE A O 1
ATOM 2035 N N . VAL A 1 327 ? -5.76291 23.05979 9.08805 1.000 18.50000 303 VAL A N 1
ATOM 2036 C CA . VAL A 1 327 ? -4.66788 22.87379 8.13808 1.000 19.89000 303 VAL A CA 1
ATOM 2037 C C . VAL A 1 327 ? -3.37590 23.05463 8.91916 1.000 18.46000 303 VAL A C 1
ATOM 2038 O O . VAL A 1 327 ? -3.04884 24.17358 9.33627 1.000 20.13000 303 VAL A O 1
ATOM 2042 N N . HIS A 1 328 ? -2.65599 21.95656 9.14010 1.000 18.61000 304 HIS A N 1
ATOM 2043 C CA . HIS A 1 328 ? -1.36202 21.98141 9.82916 1.000 20.94000 304 HIS A CA 1
ATOM 2044 C C . HIS A 1 328 ? -0.25795 22.39142 8.86125 1.000 24.66000 304 HIS A C 1
ATOM 2045 O O . HIS A 1 328 ? 0.47502 21.56241 8.32021 1.000 20.91000 304 HIS A O 1
ATOM 2052 N N . ASN A 1 329 ? -0.11784 23.70142 8.66437 1.000 23.39000 305 ASN A N 1
ATOM 2053 C CA . ASN A 1 329 ? 0.89224 24.23043 7.75646 1.000 24.38000 305 ASN A CA 1
ATOM 2054 C C . ASN A 1 329 ? 2.16224 24.69828 8.46356 1.000 25.35000 305 ASN A C 1
ATOM 2055 O O . ASN A 1 329 ? 3.22127 24.72625 7.83461 1.000 28.89000 305 ASN A O 1
ATOM 2060 N N . ALA A 1 330 ? 2.08120 25.06517 9.74559 1.000 24.95000 306 ALA A N 1
ATOM 2061 C CA . ALA A 1 330 ? 3.26419 25.44302 10.50568 1.000 25.98000 306 ALA A CA 1
ATOM 2062 C C . ALA A 1 330 ? 4.35513 24.39496 10.32664 1.000 30.44000 306 ALA A C 1
ATOM 2063 O O . ALA A 1 330 ? 4.09604 23.19197 10.36852 1.000 28.43000 306 ALA A O 1
ATOM 2065 N N . GLY A 1 331 ? 5.57517 24.85389 10.08273 1.000 30.13000 307 GLY A N 1
ATOM 2066 C CA . GLY A 1 331 ? 6.64812 23.90984 9.85770 1.000 30.14000 307 GLY A CA 1
ATOM 2067 C C . GLY A 1 331 ? 7.95718 24.58777 9.52882 1.000 34.78000 307 GLY A C 1
ATOM 2068 O O . GLY A 1 331 ? 7.97128 25.66582 8.93092 1.000 36.46000 307 GLY A O 1
ATOM 2069 N N . ILE A 1 332 ? 9.06912 23.96966 9.92582 1.000 31.46000 308 ILE A N 1
ATOM 2070 C CA . ILE A 1 332 ? 10.38817 24.56057 9.76793 1.000 30.10000 308 ILE A CA 1
ATOM 2071 C C . ILE A 1 332 ? 11.34212 23.50055 9.23489 1.000 32.22000 308 ILE A C 1
ATOM 2072 O O . ILE A 1 332 ? 11.10702 22.29656 9.35877 1.000 29.55000 308 ILE A O 1
ATOM 2077 N N . THR A 1 333 ? 12.43518 23.96753 8.63398 1.000 29.15000 309 THR A N 1
ATOM 2078 C CA . THR A 1 333 ? 13.59413 23.12947 8.35096 1.000 29.54000 309 THR A CA 1
ATOM 2079 C C . THR A 1 333 ? 14.79113 23.66431 9.12206 1.000 31.24000 309 THR A C 1
ATOM 2080 O O . THR A 1 333 ? 14.95721 24.87829 9.26118 1.000 32.28000 309 THR A O 1
ATOM 2084 N N . ARG A 1 334 ? 15.61704 22.75721 9.63802 1.000 30.94000 310 ARG A N 1
ATOM 2085 C CA . ARG A 1 334 ? 16.89304 23.11807 10.26311 1.000 32.23000 310 ARG A CA 1
ATOM 2086 C C . ARG A 1 334 ? 17.90800 22.17305 9.64108 1.000 29.70000 310 ARG A C 1
ATOM 2087 O O . ARG A 1 334 ? 18.27590 21.16197 10.24301 1.000 33.63000 310 ARG A O 1
ATOM 2095 N N . ASP A 1 335 ? 18.31708 22.49612 8.41613 1.000 29.88000 311 ASP A N 1
ATOM 2096 C CA . ASP A 1 335 ? 19.10605 21.58314 7.60009 1.000 31.65000 311 ASP A CA 1
ATOM 2097 C C . ASP A 1 335 ? 20.53303 21.52099 8.11715 1.000 28.57000 311 ASP A C 1
ATOM 2098 O O . ASP A 1 335 ? 21.23410 22.53494 8.16027 1.000 25.63000 311 ASP A O 1
ATOM 2103 N N . LYS A 1 336 ? 20.94792 20.33092 8.52906 1.000 25.26000 312 LYS A N 1
ATOM 2104 C CA . LYS A 1 336 ? 22.31088 20.06479 8.95811 1.000 23.31000 312 LYS A CA 1
ATOM 2105 C C . LYS A 1 336 ? 22.58179 18.59679 8.66999 1.000 22.75000 312 LYS A C 1
ATOM 2106 O O . LYS A 1 336 ? 21.66173 17.77886 8.72188 1.000 21.72000 312 LYS A O 1
ATOM 2112 N N . THR A 1 337 ? 23.82678 18.26174 8.32202 1.000 21.84000 313 THR A N 1
ATOM 2113 C CA . THR A 1 337 ? 24.16668 16.84471 8.30392 1.000 23.40000 313 THR A CA 1
ATOM 2114 C C . THR A 1 337 ? 24.01158 16.29060 9.70786 1.000 25.29000 313 THR A C 1
ATOM 2115 O O . THR A 1 337 ? 24.18558 17.01151 10.69693 1.000 21.94000 313 THR A O 1
ATOM 2119 N N . LEU A 1 338 ? 23.68548 14.99562 9.79273 1.000 22.88000 314 LEU A N 1
ATOM 2120 C CA . LEU A 1 338 ? 23.45337 14.38552 11.09567 1.000 22.56000 314 LEU A CA 1
ATOM 2121 C C . LEU A 1 338 ? 24.68334 14.50636 11.98174 1.000 24.38000 314 LEU A C 1
ATOM 2122 O O . LEU A 1 338 ? 24.55630 14.70126 13.19575 1.000 23.80000 314 LEU A O 1
ATOM 2127 N N . ALA A 1 339 ? 25.87336 14.43233 11.38679 1.000 21.47000 315 ALA A N 1
ATOM 2128 C CA . ALA A 1 339 ? 27.10933 14.50117 12.16385 1.000 26.12000 315 ALA A CA 1
ATOM 2129 C C . ALA A 1 339 ? 27.30240 15.87310 12.79798 1.000 24.63000 315 ALA A C 1
ATOM 2130 O O . ALA A 1 339 ? 27.88736 15.97197 13.88402 1.000 22.90000 315 ALA A O 1
ATOM 2132 N N . ASN A 1 340 ? 26.80251 16.93119 12.15405 1.000 22.47000 316 ASN A N 1
ATOM 2133 C CA . ASN A 1 340 ? 26.95758 18.29114 12.65017 1.000 23.28000 316 ASN A CA 1
ATOM 2134 C C . ASN A 1 340 ? 25.75458 18.79716 13.43716 1.000 26.45000 316 ASN A C 1
ATOM 2135 O O . ASN A 1 340 ? 25.84563 19.86810 14.04425 1.000 28.19000 316 ASN A O 1
ATOM 2140 N N . MET A 1 341 ? 24.64053 18.07324 13.42604 1.000 22.92000 317 MET A N 1
ATOM 2141 C CA . MET A 1 341 ? 23.38754 18.55128 14.00303 1.000 22.19000 317 MET A CA 1
ATOM 2142 C C . MET A 1 341 ? 23.43346 18.52014 15.52703 1.000 22.37000 317 MET A C 1
ATOM 2143 O O . MET A 1 341 ? 23.88637 17.54306 16.12296 1.000 21.72000 317 MET A O 1
ATOM 2148 N N . LYS A 1 342 ? 22.94451 19.60112 16.16110 1.000 21.80000 318 LYS A N 1
ATOM 2149 C CA . LYS A 1 342 ? 22.80745 19.63901 17.61309 1.000 24.46000 318 LYS A CA 1
ATOM 2150 C C . LYS A 1 342 ? 21.52137 18.93606 18.04697 1.000 23.67000 318 LYS A C 1
ATOM 2151 O O . LYS A 1 342 ? 20.54441 18.91020 17.30092 1.000 21.84000 318 LYS A O 1
ATOM 2157 N N . PRO A 1 343 ? 21.49028 18.38496 19.26792 1.000 24.31000 319 PRO A N 1
ATOM 2158 C CA . PRO A 1 343 ? 20.28621 17.66001 19.70380 1.000 25.76000 319 PRO A CA 1
ATOM 2159 C C . PRO A 1 343 ? 19.03127 18.50810 19.65882 1.000 26.03000 319 PRO A C 1
ATOM 2160 O O . PRO A 1 343 ? 17.96625 18.02422 19.24773 1.000 26.33000 319 PRO A O 1
ATOM 2164 N N . GLU A 1 344 ? 19.12234 19.76206 20.10293 1.000 25.67000 320 GLU A N 1
ATOM 2165 C CA . GLU A 1 344 ? 17.94240 20.60914 20.14595 1.000 25.08000 320 GLU A CA 1
ATOM 2166 C C . GLU A 1 344 ? 17.39648 20.88930 18.75395 1.000 22.90000 320 GLU A C 1
ATOM 2167 O O . GLU A 1 344 ? 16.19651 21.14940 18.61991 1.000 28.34000 320 GLU A O 1
ATOM 2173 N N . LEU A 1 345 ? 18.23853 20.82633 17.71898 1.000 23.14000 321 LEU A N 1
ATOM 2174 C CA . LEU A 1 345 ? 17.75361 21.04548 16.35798 1.000 24.26000 321 LEU A CA 1
ATOM 2175 C C . LEU A 1 345 ? 17.03254 19.82058 15.80784 1.000 24.30000 321 LEU A C 1
ATOM 2176 O O . LEU A 1 345 ? 16.11259 19.96171 14.99281 1.000 25.58000 321 LEU A O 1
ATOM 2181 N N . TRP A 1 346 ? 17.43944 18.62251 16.22375 1.000 21.64000 322 TRP A N 1
ATOM 2182 C CA . TRP A 1 346 ? 16.63737 17.44560 15.94061 1.000 22.27000 322 TRP A CA 1
ATOM 2183 C C . TRP A 1 346 ? 15.26835 17.57964 16.59156 1.000 21.60000 322 TRP A C 1
ATOM 2184 O O . TRP A 1 346 ? 14.23437 17.51577 15.91951 1.000 21.84000 322 TRP A O 1
ATOM 2195 N N . ASP A 1 347 ? 15.25530 17.80853 17.90858 1.000 19.99000 323 ASP A N 1
ATOM 2196 C CA . ASP A 1 347 ? 14.00827 17.86355 18.66853 1.000 19.75000 323 ASP A CA 1
ATOM 2197 C C . ASP A 1 347 ? 13.07237 18.93266 18.12358 1.000 20.77000 323 ASP A C 1
ATOM 2198 O O . ASP A 1 347 ? 11.87836 18.69076 17.93950 1.000 22.29000 323 ASP A O 1
ATOM 2203 N N . LEU A 1 348 ? 13.59847 20.13365 17.89470 1.000 20.15000 324 LEU A N 1
ATOM 2204 C CA . LEU A 1 348 ? 12.77657 21.23675 17.41176 1.000 21.50000 324 LEU A CA 1
ATOM 2205 C C . LEU A 1 348 ? 12.01760 20.85691 16.14869 1.000 20.38000 324 LEU A C 1
ATOM 2206 O O . LEU A 1 348 ? 10.81463 21.13201 16.02666 1.000 23.28000 324 LEU A O 1
ATOM 2211 N N . VAL A 1 349 ? 12.70460 20.21694 15.19467 1.000 19.79000 325 VAL A N 1
ATOM 2212 C CA . VAL A 1 349 ? 12.07564 19.92710 13.90961 1.000 18.63000 325 VAL A CA 1
ATOM 2213 C C . VAL A 1 349 ? 10.99856 18.85616 14.06247 1.000 21.33000 325 VAL A C 1
ATOM 2214 O O . VAL A 1 349 ? 9.89059 18.98729 13.51543 1.000 18.98000 325 VAL A O 1
ATOM 2218 N N . ILE A 1 350 ? 11.27744 17.80607 14.84239 1.000 20.54000 326 ILE A N 1
ATOM 2219 C CA . ILE A 1 350 ? 10.24936 16.80113 15.10126 1.000 20.39000 326 ILE A CA 1
ATOM 2220 C C . ILE A 1 350 ? 9.05437 17.43115 15.80526 1.000 21.00000 326 ILE A C 1
ATOM 2221 O O . ILE A 1 350 ? 7.89836 17.10726 15.50818 1.000 19.17000 326 ILE A O 1
ATOM 2226 N N . ASN A 1 351 ? 9.31339 18.34405 16.74035 1.000 20.51000 327 ASN A N 1
ATOM 2227 C CA . ASN A 1 351 ? 8.23939 18.90006 17.56335 1.000 20.76000 327 ASN A CA 1
ATOM 2228 C C . ASN A 1 351 ? 7.27349 19.72320 16.71637 1.000 19.38000 327 ASN A C 1
ATOM 2229 O O . ASN A 1 351 ? 6.07648 19.44029 16.66529 1.000 20.86000 327 ASN A O 1
ATOM 2234 N N . ILE A 1 352 ? 7.79560 20.73122 16.01848 1.000 21.40000 328 ILE A N 1
ATOM 2235 C CA . ILE A 1 352 ? 6.96070 21.63435 15.22752 1.000 20.83000 328 ILE A CA 1
ATOM 2236 C C . ILE A 1 352 ? 6.28870 20.89950 14.07643 1.000 22.66000 328 ILE A C 1
ATOM 2237 O O . ILE A 1 352 ? 5.10973 21.13161 13.78139 1.000 20.77000 328 ILE A O 1
ATOM 2242 N N . ASN A 1 353 ? 7.01667 20.00650 13.40438 1.000 20.09000 329 ASN A N 1
ATOM 2243 C CA . ASN A 1 353 ? 6.52269 19.42665 12.16031 1.000 18.42000 329 ASN A CA 1
ATOM 2244 C C . ASN A 1 353 ? 5.58559 18.24669 12.38417 1.000 22.13000 329 ASN A C 1
ATOM 2245 O O . ASN A 1 353 ? 4.80461 17.92083 11.48810 1.000 21.79000 329 ASN A O 1
ATOM 2250 N N . LEU A 1 354 ? 5.64749 17.59259 13.54311 1.000 19.36000 330 LEU A N 1
ATOM 2251 C CA . LEU A 1 354 ? 4.90739 16.34763 13.73297 1.000 20.16000 330 LEU A CA 1
ATOM 2252 C C . LEU A 1 354 ? 4.21732 16.27656 15.09393 1.000 18.74000 330 LEU A C 1
ATOM 2253 O O . LEU A 1 354 ? 2.98731 16.17864 15.16187 1.000 21.95000 330 LEU A O 1
ATOM 2258 N N . SER A 1 355 ? 4.98427 16.32241 16.18697 1.000 19.89000 331 SER A N 1
ATOM 2259 C CA . SER A 1 355 ? 4.38020 16.07034 17.49792 1.000 20.13000 331 SER A CA 1
ATOM 2260 C C . SER A 1 355 ? 3.32625 17.11338 17.86196 1.000 20.49000 331 SER A C 1
ATOM 2261 O O . SER A 1 355 ? 2.30320 16.77141 18.46689 1.000 23.16000 331 SER A O 1
ATOM 2264 N N . ALA A 1 356 ? 3.55336 18.38740 17.51008 1.000 21.33000 332 ALA A N 1
ATOM 2265 C CA . ALA A 1 356 ? 2.57542 19.42944 17.81613 1.000 23.54000 332 ALA A CA 1
ATOM 2266 C C . ALA A 1 356 ? 1.24444 19.16760 17.11404 1.000 22.41000 332 ALA A C 1
ATOM 2267 O O . ALA A 1 356 ? 0.17442 19.37563 17.69401 1.000 22.06000 332 ALA A O 1
ATOM 2269 N N . ALA A 1 357 ? 1.28946 18.68070 15.87300 1.000 19.50000 333 ALA A N 1
ATOM 2270 C CA . ALA A 1 357 ? 0.05047 18.35885 15.17192 1.000 21.38000 333 ALA A CA 1
ATOM 2271 C C . ALA A 1 357 ? -0.63665 17.14885 15.79378 1.000 21.30000 333 ALA A C 1
ATOM 2272 O O . ALA A 1 357 ? -1.87065 17.10693 15.87372 1.000 23.76000 333 ALA A O 1
ATOM 2274 N N . GLU A 1 358 ? 0.14126 16.17875 16.27973 1.000 18.98000 334 GLU A N 1
ATOM 2275 C CA . GLU A 1 358 ? -0.45485 15.03673 16.96361 1.000 23.56000 334 GLU A CA 1
ATOM 2276 C C . GLU A 1 358 ? -1.19988 15.48068 18.21461 1.000 21.36000 334 GLU A C 1
ATOM 2277 O O . GLU A 1 358 ? -2.31793 15.01774 18.48352 1.000 23.56000 334 GLU A O 1
ATOM 2283 N N . ARG A 1 359 ? -0.58285 16.36057 19.00671 1.000 20.83000 335 ARG A N 1
ATOM 2284 C CA . ARG A 1 359 ? -1.23288 16.82451 20.23572 1.000 23.60000 335 ARG A CA 1
ATOM 2285 C C . ARG A 1 359 ? -2.53581 17.54963 19.92673 1.000 23.74000 335 ARG A C 1
ATOM 2286 O O . ARG A 1 359 ? -3.56186 17.32764 20.58566 1.000 23.25000 335 ARG A O 1
ATOM 2294 N N . VAL A 1 360 ? -2.50470 18.45071 18.94580 1.000 23.33000 336 VAL A N 1
ATOM 2295 C CA . VAL A 1 360 ? -3.69863 19.22982 18.62982 1.000 26.14000 336 VAL A CA 1
ATOM 2296 C C . VAL A 1 360 ? -4.79967 18.32195 18.08169 1.000 23.54000 336 VAL A C 1
ATOM 2297 O O . VAL A 1 360 ? -5.95669 18.39799 18.51264 1.000 23.83000 336 VAL A O 1
ATOM 2301 N N . ASN A 1 361 ? -4.45569 17.44601 17.13263 1.000 20.70000 337 ASN A N 1
ATOM 2302 C CA . ASN A 1 361 ? -5.41373 16.47012 16.61050 1.000 25.97000 337 ASN A CA 1
ATOM 2303 C C . ASN A 1 361 ? -6.02585 15.63007 17.72540 1.000 24.71000 337 ASN A C 1
ATOM 2304 O O . ASN A 1 361 ? -7.23586 15.40015 17.74232 1.000 25.62000 337 ASN A O 1
ATOM 2309 N N . ASP A 1 362 ? -5.18793 15.10693 18.62739 1.000 25.05000 338 ASP A N 1
ATOM 2310 C CA . ASP A 1 362 ? -5.68804 14.25787 19.70329 1.000 25.00000 338 ASP A CA 1
ATOM 2311 C C . ASP A 1 362 ? -6.70902 15.00387 20.54831 1.000 26.52000 338 ASP A C 1
ATOM 2312 O O . ASP A 1 362 ? -7.78608 14.48292 20.85122 1.000 26.51000 338 ASP A O 1
ATOM 2317 N N . TYR A 1 363 ? -6.37995 16.23982 20.92443 1.000 23.53000 339 TYR A N 1
ATOM 2318 C CA . TYR A 1 363 ? -7.28493 17.05081 21.72346 1.000 27.74000 339 TYR A CA 1
ATOM 2319 C C . TYR A 1 363 ? -8.61088 17.27497 21.00742 1.000 29.37000 339 TYR A C 1
ATOM 2320 O O . TYR A 1 363 ? -9.68192 17.08400 21.59235 1.000 28.26000 339 TYR A O 1
ATOM 2329 N N . LEU A 1 364 ? -8.55279 17.71207 19.74346 1.000 26.10000 340 LEU A N 1
ATOM 2330 C CA . LEU A 1 364 ? -9.77473 18.04622 19.02343 1.000 28.51000 340 LEU A CA 1
ATOM 2331 C C . LEU A 1 364 ? -10.63681 16.81230 18.81028 1.000 29.10000 340 LEU A C 1
ATOM 2332 O O . LEU A 1 364 ? -11.86382 16.87638 18.94823 1.000 32.03000 340 LEU A O 1
ATOM 2337 N N . LEU A 1 365 ? -10.01488 15.66928 18.52021 1.000 25.92000 341 LEU A N 1
ATOM 2338 C CA . LEU A 1 365 ? -10.80395 14.47937 18.22107 1.000 27.15000 341 LEU A CA 1
ATOM 2339 C C . LEU A 1 365 ? -11.42706 13.87130 19.47399 1.000 33.26000 341 LEU A C 1
ATOM 2340 O O . LEU A 1 365 ? -12.50909 13.28139 19.39489 1.000 27.53000 341 LEU A O 1
ATOM 2345 N N . GLU A 1 366 ? -10.77910 14.00416 20.63503 1.000 31.65000 342 GLU A N 1
ATOM 2346 C CA . GLU A 1 366 ? -11.31920 13.41709 21.85696 1.000 32.31000 342 GLU A CA 1
ATOM 2347 C C . GLU A 1 366 ? -12.23817 14.35409 22.62600 1.000 32.12000 342 GLU A C 1
ATOM 2348 O O . GLU A 1 366 ? -12.95324 13.89206 23.52392 1.000 33.28000 342 GLU A O 1
ATOM 2354 N N . ASN A 1 367 ? -12.22306 15.64512 22.32311 1.000 30.16000 343 ASN A N 1
ATOM 2355 C CA . ASN A 1 367 ? -12.95003 16.63710 23.10316 1.000 30.95000 343 ASN A CA 1
ATOM 2356 C C . ASN A 1 367 ? -13.91393 17.43624 22.24018 1.000 34.83000 343 ASN A C 1
ATOM 2357 O O . ASN A 1 367 ? -14.09985 18.63924 22.46028 1.000 30.77000 343 ASN A O 1
ATOM 2362 N N . ASP A 1 368 ? -14.50693 16.77837 21.24010 1.000 33.66000 344 ASP A N 1
ATOM 2363 C CA . ASP A 1 368 ? -15.56185 17.37452 20.42510 1.000 35.71000 344 ASP A CA 1
ATOM 2364 C C . ASP A 1 368 ? -15.10272 18.67554 19.77023 1.000 36.36000 344 ASP A C 1
ATOM 2365 O O . ASP A 1 368 ? -15.84665 19.65160 19.70928 1.000 32.76000 344 ASP A O 1
ATOM 2370 N N . GLY A 1 369 ? -13.87070 18.69050 19.26329 1.000 27.03000 345 GLY A N 1
ATOM 2371 C CA . GLY A 1 369 ? -13.30559 19.92550 18.75642 1.000 29.74000 345 GLY A CA 1
ATOM 2372 C C . GLY A 1 369 ? -13.39150 20.11464 17.25344 1.000 28.70000 345 GLY A C 1
ATOM 2373 O O . GLY A 1 369 ? -13.00640 21.17265 16.74855 1.000 26.80000 345 GLY A O 1
ATOM 2374 N N . LEU A 1 370 ? -13.87754 19.10573 16.53333 1.000 25.57000 346 LEU A N 1
ATOM 2375 C CA . LEU A 1 370 ? -14.13747 19.20787 15.10532 1.000 30.12000 346 LEU A CA 1
ATOM 2376 C C . LEU A 1 370 ? -15.58948 18.85000 14.82923 1.000 26.28000 346 LEU A C 1
ATOM 2377 O O . LEU A 1 370 ? -16.08958 17.83200 15.32011 1.000 28.87000 346 LEU A O 1
ATOM 2382 N N . ASN A 1 371 ? -16.24638 19.66612 14.01526 1.000 28.24000 347 ASN A N 1
ATOM 2383 C CA . ASN A 1 371 ? -17.63138 19.42125 13.65518 1.000 29.23000 347 ASN A CA 1
ATOM 2384 C C . ASN A 1 371 ? -17.75342 18.23834 12.69307 1.000 33.51000 347 ASN A C 1
ATOM 2385 O O . ASN A 1 371 ? -16.79442 17.82833 12.02708 1.000 25.21000 347 ASN A O 1
ATOM 2390 N N . ALA A 1 372 ? -18.97046 17.69343 12.62297 1.000 27.77000 348 ALA A N 1
ATOM 2391 C CA . ALA A 1 372 ? -19.28249 16.63454 11.66886 1.000 33.79000 348 ALA A CA 1
ATOM 2392 C C . ALA A 1 372 ? -18.86340 17.03963 10.26092 1.000 29.09000 348 ALA A C 1
ATOM 2393 O O . ALA A 1 372 ? -18.89629 18.22166 9.90002 1.000 26.36000 348 ALA A O 1
ATOM 2395 N N . ASN A 1 373 ? -18.46343 16.04267 9.46285 1.000 26.72000 349 ASN A N 1
ATOM 2396 C CA . ASN A 1 373 ? -17.91735 16.27075 8.11889 1.000 28.58000 349 ASN A CA 1
ATOM 2397 C C . ASN A 1 373 ? -16.70629 17.20866 8.14703 1.000 24.75000 349 ASN A C 1
ATOM 2398 O O . ASN A 1 373 ? -16.42319 17.90472 7.16910 1.000 25.34000 349 ASN A O 1
ATOM 2403 N N . GLY A 1 374 ? -15.98034 17.22351 9.26507 1.000 23.27000 350 GLY A N 1
ATOM 2404 C CA . GLY A 1 374 ? -14.80728 18.06541 9.41719 1.000 25.92000 350 GLY A CA 1
ATOM 2405 C C . GLY A 1 374 ? -13.61728 17.56440 8.60921 1.000 23.79000 350 GLY A C 1
ATOM 2406 O O . GLY A 1 374 ? -13.64733 16.50745 7.97611 1.000 23.02000 350 GLY A O 1
ATOM 2407 N N . ARG A 1 375 ? -12.53623 18.34731 8.64433 1.000 20.98000 351 ARG A N 1
ATOM 2408 C CA . ARG A 1 375 ? -11.38220 18.09431 7.78136 1.000 24.12000 351 ARG A CA 1
ATOM 2409 C C . ARG A 1 375 ? -10.07822 18.40415 8.50845 1.000 20.84000 351 ARG A C 1
ATOM 2410 O O . ARG A 1 375 ? -9.90716 19.50309 9.05055 1.000 19.29000 351 ARG A O 1
ATOM 2418 N N . ILE A 1 376 ? -9.14428 17.46109 8.46741 1.000 20.36000 352 ILE A N 1
ATOM 2419 C CA . ILE A 1 376 ? -7.76628 17.69495 8.88249 1.000 20.34000 352 ILE A CA 1
ATOM 2420 C C . ILE A 1 376 ? -6.90223 17.59200 7.63352 1.000 15.89000 352 ILE A C 1
ATOM 2421 O O . ILE A 1 376 ? -6.95627 16.58006 6.93043 1.000 15.52000 352 ILE A O 1
ATOM 2426 N N . VAL A 1 377 ? -6.12415 18.63197 7.34965 1.000 17.18000 353 VAL A N 1
ATOM 2427 C CA . VAL A 1 377 ? -5.19509 18.61200 6.22069 1.000 17.52000 353 VAL A CA 1
ATOM 2428 C C . VAL A 1 377 ? -3.79810 18.90985 6.73678 1.000 16.73000 353 VAL A C 1
ATOM 2429 O O . VAL A 1 377 ? -3.55005 19.98779 7.29689 1.000 18.63000 353 VAL A O 1
ATOM 2433 N N . CYS A 1 378 ? -2.88616 17.95980 6.53274 1.000 17.18000 354 CYS A N 1
ATOM 2434 C CA . CYS A 1 378 ? -1.49517 18.07567 6.93982 1.000 18.61000 354 CYS A CA 1
ATOM 2435 C C . CYS A 1 378 ? -0.63108 18.43471 5.74289 1.000 17.59000 354 CYS A C 1
ATOM 2436 O O . CYS A 1 378 ? -1.05304 18.32784 4.59886 1.000 17.34000 354 CYS A O 1
ATOM 2439 N N . VAL A 1 379 ? 0.58593 18.87060 6.02199 1.000 19.89000 355 VAL A N 1
ATOM 2440 C CA . VAL A 1 379 ? 1.54501 19.22362 4.98006 1.000 21.59000 355 VAL A CA 1
ATOM 2441 C C . VAL A 1 379 ? 2.78394 18.36551 5.20704 1.000 19.38000 355 VAL A C 1
ATOM 2442 O O . VAL A 1 379 ? 3.51290 18.55738 6.19010 1.000 25.00000 355 VAL A O 1
ATOM 2446 N N . SER A 1 380 ? 2.99791 17.38157 4.32697 1.000 21.21000 356 SER A N 1
ATOM 2447 C CA . SER A 1 380 ? 4.22785 16.59849 4.30996 1.000 17.17000 356 SER A CA 1
ATOM 2448 C C . SER A 1 380 ? 5.23894 17.31049 3.41707 1.000 19.66000 356 SER A C 1
ATOM 2449 O O . SER A 1 380 ? 5.29203 18.54549 3.38318 1.000 22.12000 356 SER A O 1
ATOM 2452 N N . SER A 1 381 ? 6.01292 16.54650 2.66204 1.000 17.56000 357 SER A N 1
ATOM 2453 C CA . SER A 1 381 ? 7.01401 17.12550 1.76614 1.000 18.32000 357 SER A CA 1
ATOM 2454 C C . SER A 1 381 ? 7.57797 16.00654 0.90807 1.000 20.63000 357 SER A C 1
ATOM 2455 O O . SER A 1 381 ? 7.57087 14.83850 1.30897 1.000 19.68000 357 SER A O 1
ATOM 2458 N N . ILE A 1 382 ? 8.09905 16.37260 -0.26888 1.000 19.61000 358 ILE A N 1
ATOM 2459 C CA . ILE A 1 382 ? 8.79002 15.36962 -1.07393 1.000 18.31000 358 ILE A CA 1
ATOM 2460 C C . ILE A 1 382 ? 9.93393 14.75347 -0.27293 1.000 18.24000 358 ILE A C 1
ATOM 2461 O O . ILE A 1 382 ? 10.22185 13.55846 -0.38802 1.000 18.64000 358 ILE A O 1
ATOM 2466 N N . SER A 1 383 ? 10.58795 15.54835 0.57217 1.000 20.81000 359 SER A N 1
ATOM 2467 C CA . SER A 1 383 ? 11.70288 14.97721 1.31717 1.000 20.78000 359 SER A CA 1
ATOM 2468 C C . SER A 1 383 ? 11.22875 13.95315 2.35006 1.000 22.17000 359 SER A C 1
ATOM 2469 O O . SER A 1 383 ? 11.99067 13.04507 2.70402 1.000 17.28000 359 SER A O 1
ATOM 2472 N N . GLY A 1 384 ? 9.98874 14.06220 2.82401 1.000 18.65000 360 GLY A N 1
ATOM 2473 C CA . GLY A 1 384 ? 9.43662 13.00517 3.65690 1.000 19.95000 360 GLY A CA 1
ATOM 2474 C C . GLY A 1 384 ? 9.29457 11.69724 2.90578 1.000 19.57000 360 GLY A C 1
ATOM 2475 O O . GLY A 1 384 ? 9.42046 10.61418 3.49569 1.000 21.62000 360 GLY A O 1
ATOM 2476 N N . ILE A 1 385 ? 9.06463 11.77537 1.59177 1.000 15.53000 361 ILE A N 1
ATOM 2477 C CA . ILE A 1 385 ? 8.88959 10.59646 0.75366 1.000 17.78000 361 ILE A CA 1
ATOM 2478 C C . ILE A 1 385 ? 10.22557 10.04740 0.27468 1.000 18.46000 361 ILE A C 1
ATOM 2479 O O . ILE A 1 385 ? 10.43348 8.82139 0.23058 1.000 19.37000 361 ILE A O 1
ATOM 2484 N N . ALA A 1 386 ? 11.13965 10.94037 -0.12020 1.000 16.59000 362 ALA A N 1
ATOM 2485 C CA . ALA A 1 386 ? 12.34366 10.55535 -0.84118 1.000 19.19000 362 ALA A CA 1
ATOM 2486 C C . ALA A 1 386 ? 13.62463 10.67919 -0.03011 1.000 20.28000 362 ALA A C 1
ATOM 2487 O O . ALA A 1 386 ? 14.64761 10.13015 -0.45411 1.000 20.09000 362 ALA A O 1
ATOM 2489 N N . GLY A 1 387 ? 13.60263 11.37009 1.11195 1.000 16.81000 363 GLY A N 1
ATOM 2490 C CA . GLY A 1 387 ? 14.82561 11.66394 1.82703 1.000 19.78000 363 GLY A CA 1
ATOM 2491 C C . GLY A 1 387 ? 15.61572 12.78094 1.16517 1.000 19.55000 363 GLY A C 1
ATOM 2492 O O . GLY A 1 387 ? 15.39480 13.14306 0.00919 1.000 17.36000 363 GLY A O 1
ATOM 2493 N N . ASN A 1 388 ? 16.54573 13.34381 1.92826 1.000 17.87000 364 ASN A N 1
ATOM 2494 C CA . ASN A 1 388 ? 17.41383 14.39079 1.39839 1.000 22.14000 364 ASN A CA 1
ATOM 2495 C C . ASN A 1 388 ? 18.61480 14.57863 2.31046 1.000 21.16000 364 ASN A C 1
ATOM 2496 O O . ASN A 1 388 ? 18.46674 14.60953 3.53246 1.000 19.83000 364 ASN A O 1
ATOM 2501 N N . LEU A 1 389 ? 19.79584 14.75659 1.70753 1.000 20.36000 365 LEU A N 1
ATOM 2502 C CA . LEU A 1 389 ? 20.98083 15.10944 2.47962 1.000 22.85000 365 LEU A CA 1
ATOM 2503 C C . LEU A 1 389 ? 20.70588 16.32939 3.34771 1.000 20.22000 365 LEU A C 1
ATOM 2504 O O . LEU A 1 389 ? 20.07397 17.29447 2.90876 1.000 23.22000 365 LEU A O 1
ATOM 2509 N N . GLY A 1 390 ? 21.17981 16.27925 4.59473 1.000 19.06000 366 GLY A N 1
ATOM 2510 C CA . GLY A 1 390 ? 20.99085 17.38018 5.51881 1.000 21.16000 366 GLY A CA 1
ATOM 2511 C C . GLY A 1 390 ? 19.61583 17.46022 6.14276 1.000 24.80000 366 GLY A C 1
ATOM 2512 O O . GLY A 1 390 ? 19.32786 18.42718 6.86383 1.000 20.66000 366 GLY A O 1
ATOM 2513 N N . GLN A 1 391 ? 18.75577 16.49131 5.87963 1.000 17.63000 367 GLN A N 1
ATOM 2514 C CA . GLN A 1 391 ? 17.37075 16.53537 6.31057 1.000 18.96000 367 GLN A CA 1
ATOM 2515 C C . GLN A 1 391 ? 16.97363 15.24534 7.01744 1.000 21.47000 367 GLN A C 1
ATOM 2516 O O . GLN A 1 391 ? 15.82360 14.79043 6.91835 1.000 21.70000 367 GLN A O 1
ATOM 2522 N N . THR A 1 392 ? 17.89755 14.63721 7.77643 1.000 17.83000 368 THR A N 1
ATOM 2523 C CA . THR A 1 392 ? 17.49443 13.44517 8.51431 1.000 18.04000 368 THR A CA 1
ATOM 2524 C C . THR A 1 392 ? 16.38241 13.77417 9.50129 1.000 19.97000 368 THR A C 1
ATOM 2525 O O . THR A 1 392 ? 15.49134 12.94521 9.72017 1.000 18.19000 368 THR A O 1
ATOM 2529 N N . ASN A 1 393 ? 16.38747 14.99312 10.06239 1.000 18.41000 369 ASN A N 1
ATOM 2530 C CA . ASN A 1 393 ? 15.36645 15.37811 11.03338 1.000 20.10000 369 ASN A CA 1
ATOM 2531 C C . ASN A 1 393 ? 14.06851 15.76826 10.33535 1.000 22.49000 369 ASN A C 1
ATOM 2532 O O . ASN A 1 393 ? 12.96846 15.34331 10.73526 1.000 17.97000 369 ASN A O 1
ATOM 2537 N N . TYR A 1 394 ? 14.19062 16.57634 9.28043 1.000 18.89000 370 TYR A N 1
ATOM 2538 C CA . TYR A 1 394 ? 13.02268 17.03949 8.54841 1.000 16.91000 370 TYR A CA 1
ATOM 2539 C C . TYR A 1 394 ? 12.32363 15.88260 7.84728 1.000 18.48000 370 TYR A C 1
ATOM 2540 O O . TYR A 1 394 ? 11.09862 15.74568 7.93821 1.000 19.03000 370 TYR A O 1
ATOM 2549 N N . ALA A 1 395 ? 13.08161 15.02761 7.15124 1.000 19.86000 371 ALA A N 1
ATOM 2550 C CA . ALA A 1 395 ? 12.43956 13.91271 6.45511 1.000 20.21000 371 ALA A CA 1
ATOM 2551 C C . ALA A 1 395 ? 11.78844 12.94867 7.43600 1.000 17.42000 371 ALA A C 1
ATOM 2552 O O . ALA A 1 395 ? 10.69942 12.41278 7.17390 1.000 17.81000 371 ALA A O 1
ATOM 2554 N N . ALA A 1 396 ? 12.44637 12.68353 8.56101 1.000 18.45000 372 ALA A N 1
ATOM 2555 C CA . ALA A 1 396 ? 11.80426 11.85949 9.57491 1.000 16.65000 372 ALA A CA 1
ATOM 2556 C C . ALA A 1 396 ? 10.45629 12.46255 9.99590 1.000 16.95000 372 ALA A C 1
ATOM 2557 O O . ALA A 1 396 ? 9.43824 11.76262 10.02179 1.000 15.96000 372 ALA A O 1
ATOM 2559 N N . SER A 1 397 ? 10.41037 13.77853 10.24101 1.000 15.31000 373 SER A N 1
ATOM 2560 C CA . SER A 1 397 ? 9.16540 14.42058 10.67400 1.000 14.66000 373 SER A CA 1
ATOM 2561 C C . SER A 1 397 ? 8.08944 14.34375 9.59495 1.000 16.44000 373 SER A C 1
ATOM 2562 O O . SER A 1 397 ? 6.93540 14.01681 9.88187 1.000 16.50000 373 SER A O 1
ATOM 2565 N N . LYS A 1 398 ? 8.46452 14.57784 8.33999 1.000 18.43000 374 LYS A N 1
ATOM 2566 C CA . LYS A 1 398 ? 7.49057 14.61600 7.25894 1.000 16.53000 374 LYS A CA 1
ATOM 2567 C C . LYS A 1 398 ? 7.04149 13.22207 6.84980 1.000 16.35000 374 LYS A C 1
ATOM 2568 O O . LYS A 1 398 ? 5.91050 13.06319 6.37674 1.000 18.27000 374 LYS A O 1
ATOM 2574 N N . ALA A 1 399 ? 7.89541 12.20699 7.03275 1.000 12.98000 375 ALA A N 1
ATOM 2575 C CA . ALA A 1 399 ? 7.43032 10.83403 6.88961 1.000 15.42000 375 ALA A CA 1
ATOM 2576 C C . ALA A 1 399 ? 6.47324 10.48701 8.02054 1.000 18.33000 375 ALA A C 1
ATOM 2577 O O . ALA A 1 399 ? 5.47420 9.79110 7.80543 1.000 18.75000 375 ALA A O 1
ATOM 2579 N N . GLY A 1 400 ? 6.75822 10.98088 9.22960 1.000 17.67000 376 GLY A N 1
ATOM 2580 C CA . GLY A 1 400 ? 5.80715 10.81586 10.32254 1.000 19.51000 376 GLY A CA 1
ATOM 2581 C C . GLY A 1 400 ? 4.44121 11.39298 9.99652 1.000 16.50000 376 GLY A C 1
ATOM 2582 O O . GLY A 1 400 ? 3.41115 10.80403 10.33842 1.000 17.24000 376 GLY A O 1
ATOM 2583 N N . VAL A 1 401 ? 4.41433 12.55904 9.33362 1.000 15.43000 377 VAL A N 1
ATOM 2584 C CA . VAL A 1 401 ? 3.14739 13.15617 8.91061 1.000 18.34000 377 VAL A CA 1
ATOM 2585 C C . VAL A 1 401 ? 2.39337 12.22130 7.96650 1.000 19.79000 377 VAL A C 1
ATOM 2586 O O . VAL A 1 401 ? 1.16435 12.09538 8.04743 1.000 17.24000 377 VAL A O 1
ATOM 2590 N N . ILE A 1 402 ? 3.10036 11.56533 7.04447 1.000 16.05000 378 ILE A N 1
ATOM 2591 C CA . ILE A 1 402 ? 2.41733 10.59245 6.20036 1.000 16.43000 378 ILE A CA 1
ATOM 2592 C C . ILE A 1 402 ? 1.79721 9.49442 7.05824 1.000 19.63000 378 ILE A C 1
ATOM 2593 O O . ILE A 1 402 ? 0.66619 9.06853 6.81215 1.000 20.09000 378 ILE A O 1
ATOM 2598 N N . GLY A 1 403 ? 2.52813 9.02128 8.07623 1.000 17.94000 379 GLY A N 1
ATOM 2599 C CA . GLY A 1 403 ? 1.96902 8.02125 8.97512 1.000 18.56000 379 GLY A CA 1
ATOM 2600 C C . GLY A 1 403 ? 0.81302 8.56226 9.80211 1.000 20.46000 379 GLY A C 1
ATOM 2601 O O . GLY A 1 403 ? -0.16605 7.84931 10.05400 1.000 18.59000 379 GLY A O 1
ATOM 2602 N N . LEU A 1 404 ? 0.89709 9.83622 10.21022 1.000 19.07000 380 LEU A N 1
ATOM 2603 C CA . LEU A 1 404 ? -0.21390 10.46323 10.93522 1.000 19.68000 380 LEU A CA 1
ATOM 2604 C C . LEU A 1 404 ? -1.49887 10.39640 10.11916 1.000 19.18000 380 LEU A C 1
ATOM 2605 O O . LEU A 1 404 ? -2.56092 10.03343 10.63808 1.000 18.86000 380 LEU A O 1
ATOM 2610 N N . VAL A 1 405 ? -1.40178 10.68850 8.82619 1.000 17.74000 381 VAL A N 1
ATOM 2611 C CA . VAL A 1 405 ? -2.54975 10.60366 7.92413 1.000 17.22000 381 VAL A CA 1
ATOM 2612 C C . VAL A 1 405 ? -3.01884 9.15971 7.77898 1.000 21.21000 381 VAL A C 1
ATOM 2613 O O . VAL A 1 405 ? -4.20987 8.85378 7.93090 1.000 21.00000 381 VAL A O 1
ATOM 2617 N N . LYS A 1 406 ? -2.08890 8.25267 7.47895 1.000 17.74000 382 LYS A N 1
ATOM 2618 C CA . LYS A 1 406 ? -2.45898 6.87972 7.13681 1.000 20.49000 382 LYS A CA 1
ATOM 2619 C C . LYS A 1 406 ? -3.12008 6.16467 8.30572 1.000 22.42000 382 LYS A C 1
ATOM 2620 O O . LYS A 1 406 ? -4.08213 5.42175 8.11661 1.000 22.83000 382 LYS A O 1
ATOM 2626 N N . PHE A 1 407 ? -2.61313 6.36053 9.51776 1.000 20.90000 383 PHE A N 1
ATOM 2627 C CA . PHE A 1 407 ? -3.12223 5.60047 10.64567 1.000 21.08000 383 PHE A CA 1
ATOM 2628 C C . PHE A 1 407 ? -4.18122 6.34148 11.44068 1.000 20.71000 383 PHE A C 1
ATOM 2629 O O . PHE A 1 407 ? -4.83830 5.72145 12.28360 1.000 24.22000 383 PHE A O 1
ATOM 2637 N N . THR A 1 408 ? -4.39311 7.63451 11.17079 1.000 22.80000 384 THR A N 1
ATOM 2638 C CA . THR A 1 408 ? -5.53809 8.33255 11.75779 1.000 22.48000 384 THR A CA 1
ATOM 2639 C C . THR A 1 408 ? -6.79707 8.13271 10.92272 1.000 23.37000 384 THR A C 1
ATOM 2640 O O . THR A 1 408 ? -7.89910 8.03474 11.48166 1.000 26.96000 384 THR A O 1
ATOM 2644 N N . ALA A 1 409 ? -6.65701 8.05681 9.59772 1.000 20.00000 385 ALA A N 1
ATOM 2645 C CA . ALA A 1 409 ? -7.84497 8.01197 8.74266 1.000 23.43000 385 ALA A CA 1
ATOM 2646 C C . ALA A 1 409 ? -8.79407 6.85301 9.04551 1.000 24.28000 385 ALA A C 1
ATOM 2647 O O . ALA A 1 409 ? -10.01305 7.06411 8.94247 1.000 24.11000 385 ALA A O 1
ATOM 2649 N N . PRO A 1 410 ? -8.33317 5.64095 9.39343 1.000 23.80000 386 PRO A N 1
ATOM 2650 C CA . PRO A 1 410 ? -9.28827 4.56299 9.72729 1.000 26.85000 386 PRO A CA 1
ATOM 2651 C C . PRO A 1 410 ? -10.09231 4.80494 10.99227 1.000 30.91000 386 PRO A C 1
ATOM 2652 O O . PRO A 1 410 ? -11.20135 4.26701 11.10718 1.000 35.62000 386 PRO A O 1
ATOM 2656 N N . ILE A 1 411 ? -9.56030 5.54982 11.96736 1.000 26.37000 387 ILE A N 1
ATOM 2657 C CA . ILE A 1 411 ? -10.23235 5.68575 13.25734 1.000 30.21000 387 ILE A CA 1
ATOM 2658 C C . ILE A 1 411 ? -11.12427 6.91581 13.33841 1.000 34.72000 387 ILE A C 1
ATOM 2659 O O . ILE A 1 411 ? -11.75130 7.14476 14.38240 1.000 32.11000 387 ILE A O 1
ATOM 2664 N N . LEU A 1 412 ? -11.21016 7.71191 12.27747 1.000 28.33000 388 LEU A N 1
ATOM 2665 C CA . LEU A 1 412 ? -11.99007 8.93396 12.34354 1.000 28.99000 388 LEU A CA 1
ATOM 2666 C C . LEU A 1 412 ? -13.48310 8.62207 12.33444 1.000 30.79000 388 LEU A C 1
ATOM 2667 O O . LEU A 1 412 ? -13.93514 7.65215 11.72034 1.000 33.56000 388 LEU A O 1
ATOM 2672 N N . LYS A 1 413 ? -14.24607 9.46806 13.01448 1.000 33.80000 389 LYS A N 1
ATOM 2673 C CA . LYS A 1 413 ? -15.68608 9.32915 13.15340 1.000 36.61000 389 LYS A CA 1
ATOM 2674 C C . LYS A 1 413 ? -16.37997 10.56325 12.58348 1.000 36.06000 389 LYS A C 1
ATOM 2675 O O . LYS A 1 413 ? -15.73588 11.55424 12.22259 1.000 31.57000 389 LYS A O 1
ATOM 2681 N N . ASN A 1 414 ? -17.71397 10.49336 12.48741 1.000 36.61000 390 ASN A N 1
ATOM 2682 C CA . ASN A 1 414 ? -18.53487 11.68444 12.23047 1.000 29.09000 390 ASN A CA 1
ATOM 2683 C C . ASN A 1 414 ? -18.23476 12.31753 10.86554 1.000 28.41000 390 ASN A C 1
ATOM 2684 O O . ASN A 1 414 ? -18.37967 13.52956 10.68864 1.000 28.36000 390 ASN A O 1
ATOM 2689 N N . GLY A 1 415 ? -17.81577 11.51959 9.88349 1.000 31.74000 391 GLY A N 1
ATOM 2690 C CA . GLY A 1 415 ? -17.50867 12.04568 8.56555 1.000 26.88000 391 GLY A CA 1
ATOM 2691 C C . GLY A 1 415 ? -16.24461 12.87560 8.46968 1.000 25.51000 391 GLY A C 1
ATOM 2692 O O . GLY A 1 415 ? -15.98752 13.46867 7.41174 1.000 25.47000 391 GLY A O 1
ATOM 2693 N N . ILE A 1 416 ? -15.44166 12.94145 9.52972 1.000 25.52000 392 ILE A N 1
ATOM 2694 C CA . ILE A 1 416 ? -14.19060 13.68536 9.46385 1.000 22.05000 392 ILE A CA 1
ATOM 2695 C C . ILE A 1 416 ? -13.20061 12.92437 8.58883 1.000 23.48000 392 ILE A C 1
ATOM 2696 O O . ILE A 1 416 ? -13.13870 11.69036 8.61072 1.000 23.27000 392 ILE A O 1
ATOM 2701 N N . THR A 1 417 ? -12.42152 13.65438 7.80593 1.000 24.58000 393 THR A N 1
ATOM 2702 C CA . THR A 1 417 ? -11.37753 13.03937 6.99992 1.000 20.46000 393 THR A CA 1
ATOM 2703 C C . THR A 1 417 ? -10.03050 13.65925 7.35604 1.000 23.10000 393 THR A C 1
ATOM 2704 O O . THR A 1 417 ? -9.95745 14.75519 7.91914 1.000 22.10000 393 THR A O 1
ATOM 2708 N N . ILE A 1 418 ? -8.95954 12.94220 7.02103 1.000 20.04000 394 ILE A N 1
ATOM 2709 C CA . ILE A 1 418 ? -7.60650 13.47709 7.12514 1.000 16.09000 394 ILE A CA 1
ATOM 2710 C C . ILE A 1 418 ? -6.83947 13.14015 5.85014 1.000 17.51000 394 ILE A C 1
ATOM 2711 O O . ILE A 1 418 ? -6.92753 12.01920 5.33504 1.000 17.56000 394 ILE A O 1
ATOM 2716 N N . ASN A 1 419 ? -6.10337 14.12314 5.33526 1.000 14.79000 395 ASN A N 1
ATOM 2717 C CA . ASN A 1 419 ? -5.29633 13.96918 4.13229 1.000 16.19000 395 ASN A CA 1
ATOM 2718 C C . ASN A 1 419 ? -4.07827 14.86408 4.27642 1.000 18.16000 395 ASN A C 1
ATOM 2719 O O . ASN A 1 419 ? -4.02325 15.73401 5.14550 1.000 17.03000 395 ASN A O 1
ATOM 2724 N N . ALA A 1 420 ? -3.10624 14.68309 3.38145 1.000 18.10000 396 ALA A N 1
ATOM 2725 C CA . ALA A 1 420 ? -1.95718 15.57801 3.36758 1.000 16.29000 396 ALA A CA 1
ATOM 2726 C C . ALA A 1 420 ? -1.61309 15.93211 1.92963 1.000 14.54000 396 ALA A C 1
ATOM 2727 O O . ALA A 1 420 ? -1.85610 15.14521 1.01855 1.000 17.97000 396 ALA A O 1
ATOM 2729 N N . VAL A 1 421 ? -1.09099 17.16909 1.73876 1.000 15.98000 397 VAL A N 1
ATOM 2730 C CA . VAL A 1 421 ? -0.34590 17.55714 0.54483 1.000 15.96000 397 VAL A CA 1
ATOM 2731 C C . VAL A 1 421 ? 1.13707 17.34501 0.84288 1.000 14.67000 397 VAL A C 1
ATOM 2732 O O . VAL A 1 421 ? 1.57802 17.37687 1.99990 1.000 17.63000 397 VAL A O 1
ATOM 2736 N N . ALA A 1 422 ? 1.92810 17.09204 -0.19611 1.000 14.76000 398 ALA A N 1
ATOM 2737 C CA . ALA A 1 422 ? 3.36908 16.89392 -0.03705 1.000 16.52000 398 ALA A CA 1
ATOM 2738 C C . ALA A 1 422 ? 4.00719 17.73897 -1.12195 1.000 19.37000 398 ALA A C 1
ATOM 2739 O O . ALA A 1 422 ? 4.25920 17.25005 -2.23198 1.000 18.99000 398 ALA A O 1
ATOM 2741 N N . PRO A 1 423 ? 4.24527 19.01893 -0.84883 1.000 16.67000 399 PRO A N 1
ATOM 2742 C CA . PRO A 1 423 ? 4.77538 19.90398 -1.88973 1.000 18.01000 399 PRO A CA 1
ATOM 2743 C C . PRO A 1 423 ? 6.18537 19.52192 -2.31870 1.000 19.60000 399 PRO A C 1
ATOM 2744 O O . PRO A 1 423 ? 6.99530 19.04279 -1.51470 1.000 18.44000 399 PRO A O 1
ATOM 2748 N N . GLY A 1 424 ? 6.45145 19.71901 -3.61867 1.000 15.81000 400 GLY A N 1
ATOM 2749 C CA . GLY A 1 424 ? 7.79547 19.70896 -4.17061 1.000 17.77000 400 GLY A CA 1
ATOM 2750 C C . GLY A 1 424 ? 8.38857 21.10191 -4.07146 1.000 20.68000 400 GLY A C 1
ATOM 2751 O O . GLY A 1 424 ? 8.32956 21.72182 -3.00441 1.000 20.93000 400 GLY A O 1
ATOM 2752 N N . PHE A 1 425 ? 8.93266 21.62296 -5.17239 1.000 17.80000 401 PHE A N 1
ATOM 2753 C CA . PHE A 1 425 ? 9.62775 22.90891 -5.15924 1.000 16.62000 401 PHE A CA 1
ATOM 2754 C C . PHE A 1 425 ? 8.61384 24.02401 -5.38720 1.000 19.25000 401 PHE A C 1
ATOM 2755 O O . PHE A 1 425 ? 8.06390 24.14414 -6.48721 1.000 20.36000 401 PHE A O 1
ATOM 2763 N N . ILE A 1 426 ? 8.35885 24.83393 -4.34414 1.000 18.75000 402 ILE A N 1
ATOM 2764 C CA . ILE A 1 426 ? 7.39293 25.93601 -4.38409 1.000 21.46000 402 ILE A CA 1
ATOM 2765 C C . ILE A 1 426 ? 8.14502 27.25894 -4.25794 1.000 17.72000 402 ILE A C 1
ATOM 2766 O O . ILE A 1 426 ? 8.91399 27.45381 -3.30989 1.000 23.41000 402 ILE A O 1
ATOM 2771 N N . GLU A 1 427 ? 7.90713 28.16804 -5.19587 1.000 22.40000 403 GLU A N 1
ATOM 2772 C CA . GLU A 1 427 ? 8.53922 29.49099 -5.16673 1.000 26.50000 403 GLU A CA 1
ATOM 2773 C C . GLU A 1 427 ? 7.96423 30.33494 -4.03768 1.000 29.18000 403 GLU A C 1
ATOM 2774 O O . GLU A 1 427 ? 6.75824 30.59902 -4.00772 1.000 31.81000 403 GLU A O 1
ATOM 2780 N N . THR A 1 428 ? 8.82122 30.80180 -3.13160 1.000 28.31000 404 THR A N 1
ATOM 2781 C CA . THR A 1 428 ? 8.39123 31.70974 -2.07454 1.000 33.01000 404 THR A CA 1
ATOM 2782 C C . THR A 1 428 ? 9.31532 32.91867 -2.06640 1.000 36.63000 404 THR A C 1
ATOM 2783 O O . THR A 1 428 ? 10.34335 32.94365 -2.74635 1.000 36.70000 404 THR A O 1
ATOM 2787 N N . GLN A 1 429 ? 8.93836 33.93663 -1.28733 1.000 38.12000 405 GLN A N 1
ATOM 2788 C CA . GLN A 1 429 ? 9.79444 35.11756 -1.15919 1.000 43.15000 405 GLN A CA 1
ATOM 2789 C C . GLN A 1 429 ? 11.08738 34.80940 -0.40715 1.000 45.67000 405 GLN A C 1
ATOM 2790 O O . GLN A 1 429 ? 12.04244 35.59234 -0.48604 1.000 47.29000 405 GLN A O 1
ATOM 2793 N N . MET A 1 430 ? 11.14726 33.67734 0.29175 1.000 42.88000 406 MET A N 1
ATOM 2794 C CA . MET A 1 430 ? 12.34520 33.22619 0.98177 1.000 42.31000 406 MET A CA 1
ATOM 2795 C C . MET A 1 430 ? 13.11016 32.16320 0.19772 1.000 42.65000 406 MET A C 1
ATOM 2796 O O . MET A 1 430 ? 14.07009 31.59309 0.72371 1.000 41.51000 406 MET A O 1
ATOM 2798 N N . THR A 1 431 ? 12.71120 31.88334 -1.04633 1.000 43.22000 407 THR A N 1
ATOM 2799 C CA . THR A 1 431 ? 13.34916 30.80036 -1.79239 1.000 47.87000 407 THR A CA 1
ATOM 2800 C C . THR A 1 431 ? 14.78920 31.13529 -2.16729 1.000 49.01000 407 THR A C 1
ATOM 2801 O O . THR A 1 431 ? 15.63114 30.23123 -2.23333 1.000 46.21000 407 THR A O 1
ATOM 2805 N N . ALA A 1 432 ? 15.10730 32.41828 -2.38117 1.000 47.28000 408 ALA A N 1
ATOM 2806 C CA . ALA A 1 432 ? 16.48134 32.78421 -2.72107 1.000 43.08000 408 ALA A CA 1
ATOM 2807 C C . ALA A 1 432 ? 17.46827 32.53404 -1.58505 1.000 41.93000 408 ALA A C 1
ATOM 2808 O O . ALA A 1 432 ? 18.66730 32.76097 -1.77997 1.000 44.11000 408 ALA A O 1
ATOM 2810 N N . ALA A 1 433 ? 17.00618 32.08198 -0.41611 1.000 44.24000 409 ALA A N 1
ATOM 2811 C CA . ALA A 1 433 ? 17.89211 31.72582 0.68490 1.000 42.31000 409 ALA A CA 1
ATOM 2812 C C . ALA A 1 433 ? 18.37500 30.27879 0.62080 1.000 49.39000 409 ALA A C 1
ATOM 2813 O O . ALA A 1 433 ? 19.24794 29.89966 1.41381 1.000 46.14000 409 ALA A O 1
ATOM 2815 N N . ILE A 1 434 ? 17.83999 29.47491 -0.30029 1.000 52.85000 410 ILE A N 1
ATOM 2816 C CA . ILE A 1 434 ? 18.27390 28.09590 -0.55039 1.000 49.97000 410 ILE A CA 1
ATOM 2817 C C . ILE A 1 434 ? 19.58294 28.11287 -1.33333 1.000 47.97000 410 ILE A C 1
ATOM 2818 O O . ILE A 1 434 ? 19.71204 28.88894 -2.29326 1.000 50.51000 410 ILE A O 1
ATOM 2823 N N . PRO A 1 435 ? 20.57387 27.28877 -0.97435 1.000 46.25000 411 PRO A N 1
ATOM 2824 C CA . PRO A 1 435 ? 21.80590 27.21875 -1.77330 1.000 44.74000 411 PRO A CA 1
ATOM 2825 C C . PRO A 1 435 ? 21.50295 26.94090 -3.23834 1.000 46.78000 411 PRO A C 1
ATOM 2826 O O . PRO A 1 435 ? 20.61791 26.14899 -3.56945 1.000 47.05000 411 PRO A O 1
ATOM 2830 N N . PHE A 1 436 ? 22.26803 27.59192 -4.11725 1.000 42.72000 412 PHE A N 1
ATOM 2831 C CA . PHE A 1 436 ? 21.90611 27.65806 -5.52926 1.000 44.30000 412 PHE A CA 1
ATOM 2832 C C . PHE A 1 436 ? 21.79404 26.27713 -6.16538 1.000 46.45000 412 PHE A C 1
ATOM 2833 O O . PHE A 1 436 ? 20.99407 26.08526 -7.09144 1.000 40.15000 412 PHE A O 1
ATOM 2841 N N . ALA A 1 437 ? 22.58894 25.31403 -5.69743 1.000 45.12000 413 ALA A N 1
ATOM 2842 C CA . ALA A 1 437 ? 22.61788 23.99808 -6.32854 1.000 45.82000 413 ALA A CA 1
ATOM 2843 C C . ALA A 1 437 ? 21.27482 23.29817 -6.18866 1.000 40.75000 413 ALA A C 1
ATOM 2844 O O . ALA A 1 437 ? 20.65084 22.90030 -7.17973 1.000 43.66000 413 ALA A O 1
ATOM 2846 N N . ILE A 1 438 ? 20.82275 23.12809 -4.94470 1.000 44.00000 414 ILE A N 1
ATOM 2847 C CA . ILE A 1 438 ? 19.52670 22.51516 -4.68781 1.000 45.19000 414 ILE A CA 1
ATOM 2848 C C . ILE A 1 438 ? 18.42779 23.32630 -5.34980 1.000 42.15000 414 ILE A C 1
ATOM 2849 O O . ILE A 1 438 ? 17.51778 22.77342 -5.97989 1.000 36.29000 414 ILE A O 1
ATOM 2854 N N . ARG A 1 439 ? 18.52688 24.65628 -5.24268 1.000 39.12000 415 ARG A N 1
ATOM 2855 C CA . ARG A 1 439 ? 17.48596 25.56040 -5.70965 1.000 35.38000 415 ARG A CA 1
ATOM 2856 C C . ARG A 1 439 ? 17.18102 25.34655 -7.18168 1.000 31.84000 415 ARG A C 1
ATOM 2857 O O . ARG A 1 439 ? 16.02002 25.15766 -7.56675 1.000 29.19000 415 ARG A O 1
ATOM 2865 N N . GLU A 1 440 ? 18.20806 25.39254 -8.02663 1.000 30.00000 416 GLU A N 1
ATOM 2866 C CA . GLU A 1 440 ? 17.96112 25.29169 -9.45665 1.000 33.44000 416 GLU A CA 1
ATOM 2867 C C . GLU A 1 440 ? 17.58204 23.86575 -9.84979 1.000 32.18000 416 GLU A C 1
ATOM 2868 O O . GLU A 1 440 ? 16.76806 23.67288 -10.75984 1.000 28.67000 416 GLU A O 1
ATOM 2874 N N . ALA A 1 441 ? 18.13193 22.86165 -9.15885 1.000 30.53000 417 ALA A N 1
ATOM 2875 C CA . ALA A 1 441 ? 17.71284 21.48170 -9.39599 1.000 29.27000 417 ALA A CA 1
ATOM 2876 C C . ALA A 1 441 ? 16.23282 21.29978 -9.08507 1.000 30.16000 417 ALA A C 1
ATOM 2877 O O . ALA A 1 441 ? 15.47282 20.77490 -9.90915 1.000 29.10000 417 ALA A O 1
ATOM 2879 N N . GLY A 1 442 ? 15.80279 21.73371 -7.89706 1.000 29.73000 418 GLY A N 1
ATOM 2880 C CA . GLY A 1 442 ? 14.39377 21.64478 -7.55313 1.000 30.31000 418 GLY A CA 1
ATOM 2881 C C . GLY A 1 442 ? 13.49587 22.36393 -8.53911 1.000 30.52000 418 GLY A C 1
ATOM 2882 O O . GLY A 1 442 ? 12.38785 21.90303 -8.82720 1.000 25.68000 418 GLY A O 1
ATOM 2883 N N . ARG A 1 443 ? 13.96497 23.48894 -9.08299 1.000 25.85000 419 ARG A N 1
ATOM 2884 C CA . ARG A 1 443 ? 13.16607 24.25508 -10.03396 1.000 27.41000 419 ARG A CA 1
ATOM 2885 C C . ARG A 1 443 ? 12.96808 23.49321 -11.34004 1.000 25.21000 419 ARG A C 1
ATOM 2886 O O . ARG A 1 443 ? 11.90511 23.58233 -11.95908 1.000 27.22000 419 ARG A O 1
ATOM 2894 N N . ARG A 1 444 ? 13.97105 22.73817 -11.77706 1.000 22.45000 420 ARG A N 1
ATOM 2895 C CA . ARG A 1 444 ? 13.95207 22.18229 -13.12610 1.000 24.39000 420 ARG A CA 1
ATOM 2896 C C . ARG A 1 444 ? 13.57797 20.70532 -13.18825 1.000 22.21000 420 ARG A C 1
ATOM 2897 O O . ARG A 1 444 ? 13.05898 20.26045 -14.21431 1.000 24.90000 420 ARG A O 1
ATOM 2905 N N . MET A 1 445 ? 13.82786 19.92921 -12.13430 1.000 20.89000 421 MET A N 1
ATOM 2906 C CA . MET A 1 445 ? 13.68276 18.47123 -12.20644 1.000 19.77000 421 MET A CA 1
ATOM 2907 C C . MET A 1 445 ? 12.23672 18.01831 -11.97454 1.000 20.16000 421 MET A C 1
ATOM 2908 O O . MET A 1 445 ? 11.94462 17.24226 -11.07062 1.000 20.56000 421 MET A O 1
ATOM 2913 N N . ASN A 1 446 ? 11.32479 18.52645 -12.80154 1.000 17.19000 422 ASN A N 1
ATOM 2914 C CA . ASN A 1 446 ? 9.93776 18.08255 -12.77864 1.000 21.57000 422 ASN A CA 1
ATOM 2915 C C . ASN A 1 446 ? 9.38383 18.20471 -14.18866 1.000 21.54000 422 ASN A C 1
ATOM 2916 O O . ASN A 1 446 ? 9.99192 18.82674 -15.05658 1.000 18.54000 422 ASN A O 1
ATOM 2921 N N . SER A 1 447 ? 8.19980 17.62681 -14.40777 1.000 17.92000 423 SER A N 1
ATOM 2922 C CA . SER A 1 447 ? 7.63386 17.59697 -15.75379 1.000 18.63000 423 SER A CA 1
ATOM 2923 C C . SER A 1 447 ? 7.20498 18.97804 -16.24170 1.000 21.61000 423 SER A C 1
ATOM 2924 O O . SER A 1 447 ? 7.07206 19.17915 -17.45168 1.000 25.70000 423 SER A O 1
ATOM 2927 N N . MET A 1 448 ? 6.96301 19.91498 -15.33563 1.000 21.19000 424 MET A N 1
ATOM 2928 C CA . MET A 1 448 ? 6.60712 21.27404 -15.71253 1.000 18.91000 424 MET A CA 1
ATOM 2929 C C . MET A 1 448 ? 7.82620 22.15197 -15.97739 1.000 19.22000 424 MET A C 1
ATOM 2930 O O . MET A 1 448 ? 7.66330 23.27803 -16.45530 1.000 21.32000 424 MET A O 1
ATOM 2935 N N . GLN A 1 449 ? 9.02515 21.65586 -15.67438 1.000 19.25000 425 GLN A N 1
ATOM 2936 C CA . GLN A 1 449 ? 10.28321 22.39078 -15.83126 1.000 22.22000 425 GLN A CA 1
ATOM 2937 C C . GLN A 1 449 ? 10.24328 23.75373 -15.14014 1.000 23.31000 425 GLN A C 1
ATOM 2938 O O . GLN A 1 449 ? 10.82437 24.73373 -15.62003 1.000 24.18000 425 GLN A O 1
ATOM 2944 N N . GLN A 1 450 ? 9.57923 23.81268 -13.98017 1.000 19.26000 426 GLN A N 1
ATOM 2945 C CA . GLN A 1 450 ? 9.44528 25.07562 -13.26607 1.000 21.65000 426 GLN A CA 1
ATOM 2946 C C . GLN A 1 450 ? 9.00920 24.79653 -11.83511 1.000 22.88000 426 GLN A C 1
ATOM 2947 O O . GLN A 1 450 ? 8.47210 23.72754 -11.52423 1.000 19.46000 426 GLN A O 1
ATOM 2953 N N . GLY A 1 451 ? 9.26722 25.76444 -10.96502 1.000 17.82000 427 GLY A N 1
ATOM 2954 C CA . GLY A 1 451 ? 8.74716 25.69036 -9.60905 1.000 19.89000 427 GLY A CA 1
ATOM 2955 C C . GLY A 1 451 ? 7.25717 25.96746 -9.57609 1.000 20.14000 427 GLY A C 1
ATOM 2956 O O . GLY A 1 451 ? 6.70626 26.63958 -10.45006 1.000 21.21000 427 GLY A O 1
ATOM 2957 N N . GLY A 1 452 ? 6.59309 25.43342 -8.54317 1.000 17.34000 428 GLY A N 1
ATOM 2958 C CA . GLY A 1 452 ? 5.18910 25.72350 -8.31121 1.000 21.88000 428 GLY A CA 1
ATOM 2959 C C . GLY A 1 452 ? 4.98515 27.01945 -7.53411 1.000 23.92000 428 GLY A C 1
ATOM 2960 O O . GLY A 1 452 ? 5.92718 27.70935 -7.13500 1.000 22.88000 428 GLY A O 1
ATOM 2961 N N . LEU A 1 453 ? 3.71217 27.37253 -7.35414 1.000 21.65000 429 LEU A N 1
ATOM 2962 C CA . LEU A 1 453 ? 3.37222 28.59149 -6.62905 1.000 19.21000 429 LEU A CA 1
ATOM 2963 C C . LEU A 1 453 ? 2.64414 28.23143 -5.34611 1.000 20.92000 429 LEU A C 1
ATOM 2964 O O . LEU A 1 453 ? 2.03406 27.15947 -5.26523 1.000 18.94000 429 LEU A O 1
ATOM 2969 N N . PRO A 1 454 ? 2.70715 29.09734 -4.31804 1.000 17.65000 430 PRO A N 1
ATOM 2970 C CA . PRO A 1 454 ? 1.92808 28.84929 -3.09709 1.000 18.15000 430 PRO A CA 1
ATOM 2971 C C . PRO A 1 454 ? 0.46907 28.52942 -3.37019 1.000 20.07000 430 PRO A C 1
ATOM 2972 O O . PRO A 1 454 ? -0.10903 27.66640 -2.69729 1.000 21.49000 430 PRO A O 1
ATOM 2976 N N . VAL A 1 455 ? -0.13784 29.18954 -4.36316 1.000 17.07000 431 VAL A N 1
ATOM 2977 C CA . VAL A 1 455 ? -1.54484 28.94167 -4.63525 1.000 16.97000 431 VAL A CA 1
ATOM 2978 C C . VAL A 1 455 ? -1.76893 27.50373 -5.09938 1.000 20.46000 431 VAL A C 1
ATOM 2979 O O . VAL A 1 455 ? -2.84898 26.94978 -4.88648 1.000 19.40000 431 VAL A O 1
ATOM 2983 N N . ASP A 1 456 ? -0.76394 26.86471 -5.71639 1.000 18.07000 432 ASP A N 1
ATOM 2984 C CA . ASP A 1 456 ? -0.96302 25.48176 -6.15952 1.000 18.43000 432 ASP A CA 1
ATOM 2985 C C . ASP A 1 456 ? -1.14814 24.53567 -4.97361 1.000 19.80000 432 ASP A C 1
ATOM 2986 O O . ASP A 1 456 ? -1.95821 23.59573 -5.03973 1.000 19.36000 432 ASP A O 1
ATOM 2991 N N . VAL A 1 457 ? -0.36918 24.73652 -3.90456 1.000 19.39000 433 VAL A N 1
ATOM 2992 C CA . VAL A 1 457 ? -0.54729 23.95243 -2.68063 1.000 21.20000 433 VAL A CA 1
ATOM 2993 C C . VAL A 1 457 ? -1.89330 24.26847 -2.04167 1.000 19.24000 433 VAL A C 1
ATOM 2994 O O . VAL A 1 457 ? -2.63439 23.36349 -1.63078 1.000 17.46000 433 VAL A O 1
ATOM 2998 N N . ALA A 1 458 ? -2.21921 25.56549 -1.94957 1.000 20.43000 434 ALA A N 1
ATOM 2999 C CA . ALA A 1 458 ? -3.46821 26.01052 -1.33559 1.000 17.72000 434 ALA A CA 1
ATOM 3000 C C . ALA A 1 458 ? -4.68822 25.40867 -2.02470 1.000 17.50000 434 ALA A C 1
ATOM 3001 O O . ALA A 1 458 ? -5.64928 25.00868 -1.35878 1.000 17.24000 434 ALA A O 1
ATOM 3003 N N . GLU A 1 459 ? -4.68816 25.36578 -3.35970 1.000 20.06000 435 GLU A N 1
ATOM 3004 C CA . GLU A 1 459 ? -5.82517 24.78593 -4.06781 1.000 18.34000 435 GLU A CA 1
ATOM 3005 C C . GLU A 1 459 ? -5.99629 23.31791 -3.72894 1.000 20.08000 435 GLU A C 1
ATOM 3006 O O . GLU A 1 459 ? -7.12633 22.84298 -3.55603 1.000 16.56000 435 GLU A O 1
ATOM 3012 N N . THR A 1 460 ? -4.88935 22.57782 -3.65395 1.000 17.73000 436 THR A N 1
ATOM 3013 C CA . THR A 1 460 ? -4.98646 21.14981 -3.36208 1.000 15.75000 436 THR A CA 1
ATOM 3014 C C . THR A 1 460 ? -5.52655 20.92472 -1.95512 1.000 16.18000 436 THR A C 1
ATOM 3015 O O . THR A 1 460 ? -6.39162 20.06477 -1.75024 1.000 16.45000 436 THR A O 1
ATOM 3019 N N . ILE A 1 461 ? -5.02554 21.69160 -0.98204 1.000 16.76000 437 ILE A N 1
ATOM 3020 C CA . ILE A 1 461 ? -5.58360 21.68753 0.37494 1.000 15.15000 437 ILE A CA 1
ATOM 3021 C C . ILE A 1 461 ? -7.07257 22.02864 0.35390 1.000 16.11000 437 ILE A C 1
ATOM 3022 O O . ILE A 1 461 ? -7.87565 21.39763 1.04181 1.000 18.85000 437 ILE A O 1
ATOM 3027 N N . ALA A 1 462 ? -7.46047 23.03873 -0.42403 1.000 15.25000 438 ALA A N 1
ATOM 3028 C CA . ALA A 1 462 ? -8.87044 23.42084 -0.48507 1.000 19.34000 438 ALA A CA 1
ATOM 3029 C C . ALA A 1 462 ? -9.73649 22.32395 -1.08520 1.000 20.57000 438 ALA A C 1
ATOM 3030 O O . ALA A 1 462 ? -10.90252 22.16900 -0.68527 1.000 18.12000 438 ALA A O 1
ATOM 3032 N N . TRP A 1 463 ? -9.19950 21.55399 -2.03624 1.000 17.10000 439 TRP A N 1
ATOM 3033 C CA . TRP A 1 463 ? -9.93655 20.40509 -2.55938 1.000 19.30000 439 TRP A CA 1
ATOM 3034 C C . TRP A 1 463 ? -10.16068 19.35402 -1.47648 1.000 20.25000 439 TRP A C 1
ATOM 3035 O O . TRP A 1 463 ? -11.26773 18.80708 -1.34558 1.000 18.90000 439 TRP A O 1
ATOM 3046 N N . PHE A 1 464 ? -9.13174 19.06987 -0.66845 1.000 20.36000 440 PHE A N 1
ATOM 3047 C CA . PHE A 1 464 ? -9.32186 18.17779 0.47346 1.000 20.88000 440 PHE A CA 1
ATOM 3048 C C . PHE A 1 464 ? -10.39586 18.71378 1.41246 1.000 18.20000 440 PHE A C 1
ATOM 3049 O O . PHE A 1 464 ? -11.24894 17.95380 1.89435 1.000 19.09000 440 PHE A O 1
ATOM 3057 N N . ALA A 1 465 ? -10.36278 20.02476 1.68457 1.000 18.44000 441 ALA A N 1
ATOM 3058 C CA . ALA A 1 465 ? -11.25878 20.63574 2.66258 1.000 23.35000 441 ALA A CA 1
ATOM 3059 C C . ALA A 1 465 ? -12.69575 20.71988 2.17352 1.000 21.67000 441 ALA A C 1
ATOM 3060 O O . ALA A 1 465 ? -13.59177 20.96488 2.99250 1.000 22.13000 441 ALA A O 1
ATOM 3062 N N . SER A 1 466 ? -12.93471 20.51201 0.87849 1.000 19.97000 442 SER A N 1
ATOM 3063 C CA . SER A 1 466 ? -14.24866 20.76916 0.29645 1.000 19.87000 442 SER A CA 1
ATOM 3064 C C . SER A 1 466 ? -15.33975 20.00117 1.03734 1.000 21.95000 442 SER A C 1
ATOM 3065 O O . SER A 1 466 ? -15.15685 18.84612 1.44325 1.000 18.64000 442 SER A O 1
ATOM 3068 N N . THR A 1 467 ? -16.48571 20.65924 1.21734 1.000 22.34000 443 THR A N 1
ATOM 3069 C CA . THR A 1 467 ? -17.61979 19.99726 1.86023 1.000 21.43000 443 THR A CA 1
ATOM 3070 C C . THR A 1 467 ? -18.01885 18.74136 1.10210 1.000 23.37000 443 THR A C 1
ATOM 3071 O O . THR A 1 467 ? -18.48694 17.76634 1.70500 1.000 25.88000 443 THR A O 1
ATOM 3075 N N . ALA A 1 468 ? -17.76079 18.71245 -0.20389 1.000 21.35000 444 ALA A N 1
ATOM 3076 C CA . ALA A 1 468 ? -18.11283 17.58255 -1.04500 1.000 21.73000 444 ALA A CA 1
ATOM 3077 C C . ALA A 1 468 ? -17.08291 16.45647 -1.04405 1.000 25.21000 444 ALA A C 1
ATOM 3078 O O . ALA A 1 468 ? -17.39096 15.36454 -1.54216 1.000 23.73000 444 ALA A O 1
ATOM 3080 N N . SER A 1 469 ? -15.88092 16.68034 -0.50098 1.000 21.24000 445 SER A N 1
ATOM 3081 C CA . SER A 1 469 ? -14.83799 15.65427 -0.51901 1.000 22.92000 445 SER A CA 1
ATOM 3082 C C . SER A 1 469 ? -14.99012 14.65718 0.62989 1.000 23.18000 445 SER A C 1
ATOM 3083 O O . SER A 1 469 ? -14.01717 14.30705 1.30391 1.000 21.80000 445 SER A O 1
ATOM 3086 N N . THR A 1 470 ? -16.21616 14.18025 0.84779 1.000 26.35000 446 THR A N 1
ATOM 3087 C CA . THR A 1 470 ? -16.48628 13.23118 1.92370 1.000 25.57000 446 THR A CA 1
ATOM 3088 C C . THR A 1 470 ? -15.74636 11.91114 1.73862 1.000 24.12000 446 THR A C 1
ATOM 3089 O O . THR A 1 470 ? -15.41946 11.24003 2.72558 1.000 23.82000 446 THR A O 1
ATOM 3093 N N . GLY A 1 471 ? -15.52934 11.49523 0.49260 1.000 24.26000 447 GLY A N 1
ATOM 3094 C CA . GLY A 1 471 ? -14.90241 10.22321 0.21652 1.000 23.44000 447 GLY A CA 1
ATOM 3095 C C . GLY A 1 471 ? -13.44339 10.34114 -0.18341 1.000 24.97000 447 GLY A C 1
ATOM 3096 O O . GLY A 1 471 ? -12.92842 9.48216 -0.90046 1.000 22.90000 447 GLY A O 1
ATOM 3097 N N . VAL A 1 472 ? -12.78233 11.40405 0.25372 1.000 19.71000 448 VAL A N 1
ATOM 3098 C CA . VAL A 1 472 ? -11.34331 11.58097 0.07780 1.000 18.65000 448 VAL A CA 1
ATOM 3099 C C . VAL A 1 472 ? -10.73438 11.53780 1.46982 1.000 18.93000 448 VAL A C 1
ATOM 3100 O O . VAL A 1 472 ? -10.84334 12.50874 2.23390 1.000 21.11000 448 VAL A O 1
ATOM 3104 N N . ASN A 1 473 ? -10.12848 10.40173 1.80975 1.000 19.59000 449 ASN A N 1
ATOM 3105 C CA . ASN A 1 473 ? -9.64256 10.15058 3.15876 1.000 21.40000 449 ASN A CA 1
ATOM 3106 C C . ASN A 1 473 ? -8.36962 9.30449 3.11074 1.000 22.01000 449 ASN A C 1
ATOM 3107 O O . ASN A 1 473 ? -8.27765 8.33755 2.34866 1.000 22.20000 449 ASN A O 1
ATOM 3112 N N . GLY A 1 474 ? -7.39563 9.67235 3.93582 1.000 21.13000 450 GLY A N 1
ATOM 3113 C CA . GLY A 1 474 ? -6.14868 8.93226 3.99781 1.000 16.34000 450 GLY A CA 1
ATOM 3114 C C . GLY A 1 474 ? -5.20661 9.14729 2.82388 1.000 20.87000 450 GLY A C 1
ATOM 3115 O O . GLY A 1 474 ? -4.23566 8.40023 2.69586 1.000 19.13000 450 GLY A O 1
ATOM 3116 N N . ASN A 1 475 ? -5.45750 10.14038 1.97495 1.000 17.35000 451 ASN A N 1
ATOM 3117 C CA . ASN A 1 475 ? -4.59943 10.40042 0.82001 1.000 18.47000 451 ASN A CA 1
ATOM 3118 C C . ASN A 1 475 ? -3.42638 11.30130 1.18315 1.000 18.75000 451 ASN A C 1
ATOM 3119 O O . ASN A 1 475 ? -3.54436 12.21124 2.00522 1.000 18.35000 451 ASN A O 1
ATOM 3124 N N . VAL A 1 476 ? -2.29737 11.06228 0.52218 1.000 18.11000 452 VAL A N 1
ATOM 3125 C CA . VAL A 1 476 ? -1.15830 11.98820 0.52831 1.000 17.68000 452 VAL A CA 1
ATOM 3126 C C . VAL A 1 476 ? -0.90821 12.32130 -0.92765 1.000 19.98000 452 VAL A C 1
ATOM 3127 O O . VAL A 1 476 ? -0.53824 11.43835 -1.71371 1.000 17.78000 452 VAL A O 1
ATOM 3131 N N . VAL A 1 477 ? -1.16010 13.56836 -1.31155 1.000 14.23000 453 VAL A N 1
ATOM 3132 C CA . VAL A 1 477 ? -1.07801 13.95847 -2.71252 1.000 17.04000 453 VAL A CA 1
ATOM 3133 C C . VAL A 1 477 ? 0.06607 14.94640 -2.87838 1.000 13.38000 453 VAL A C 1
ATOM 3134 O O . VAL A 1 477 ? 0.05912 16.03035 -2.28328 1.000 16.46000 453 VAL A O 1
ATOM 3138 N N . ARG A 1 478 ? 1.04708 14.56840 -3.69836 1.000 13.19000 454 ARG A N 1
ATOM 3139 C CA . ARG A 1 478 ? 2.16316 15.45135 -3.98224 1.000 16.06000 454 ARG A CA 1
ATOM 3140 C C . ARG A 1 478 ? 1.70528 16.63745 -4.82715 1.000 18.37000 454 ARG A C 1
ATOM 3141 O O . ARG A 1 478 ? 0.87531 16.50259 -5.73421 1.000 17.76000 454 ARG A O 1
ATOM 3149 N N . VAL A 1 479 ? 2.24835 17.80839 -4.50903 1.000 14.72000 455 VAL A N 1
ATOM 3150 C CA . VAL A 1 479 ? 2.02547 19.01147 -5.29494 1.000 16.23000 455 VAL A CA 1
ATOM 3151 C C . VAL A 1 479 ? 3.40453 19.42841 -5.77983 1.000 15.28000 455 VAL A C 1
ATOM 3152 O O . VAL A 1 479 ? 4.07556 20.26531 -5.16873 1.000 17.26000 455 VAL A O 1
ATOM 3156 N N . CYS A 1 480 ? 3.84253 18.82148 -6.87387 1.000 16.37000 456 CYS A N 1
ATOM 3157 C CA . CYS A 1 480 ? 5.25155 18.85640 -7.22080 1.000 18.07000 456 CYS A CA 1
ATOM 3158 C C . CYS A 1 480 ? 5.50663 19.00651 -8.71177 1.000 18.12000 456 CYS A C 1
ATOM 3159 O O . CYS A 1 480 ? 6.67565 18.99447 -9.11772 1.000 17.53000 456 CYS A O 1
ATOM 3162 N N . GLY A 1 481 ? 4.46769 19.18866 -9.52781 1.000 16.08000 457 GLY A N 1
ATOM 3163 C CA . GLY A 1 481 ? 4.64776 19.26677 -10.96979 1.000 16.21000 457 GLY A CA 1
ATOM 3164 C C . GLY A 1 481 ? 5.25270 18.01078 -11.54987 1.000 20.38000 457 GLY A C 1
ATOM 3165 O O . GLY A 1 481 ? 5.89675 18.06882 -12.60284 1.000 17.52000 457 GLY A O 1
ATOM 3166 N N . GLN A 1 482 ? 5.03358 16.86974 -10.88998 1.000 16.46000 458 GLN A N 1
ATOM 3167 C CA . GLN A 1 482 ? 5.71250 15.59071 -11.12606 1.000 16.51000 458 GLN A CA 1
ATOM 3168 C C . GLN A 1 482 ? 7.23251 15.76659 -11.06697 1.000 17.47000 458 GLN A C 1
ATOM 3169 O O . GLN A 1 482 ? 7.94455 15.64463 -12.05795 1.000 17.32000 458 GLN A O 1
ATOM 3175 N N . SER A 1 483 ? 7.70648 16.06746 -9.85992 1.000 19.29000 459 SER A N 1
ATOM 3176 C CA . SER A 1 483 ? 9.14146 16.03033 -9.60986 1.000 20.34000 459 SER A CA 1
ATOM 3177 C C . SER A 1 483 ? 9.66937 14.62531 -9.86395 1.000 20.91000 459 SER A C 1
ATOM 3178 O O . SER A 1 483 ? 8.98629 13.62834 -9.59407 1.000 17.37000 459 SER A O 1
ATOM 3181 N N . LEU A 1 484 ? 10.89339 14.55927 -10.39990 1.000 16.79000 460 LEU A N 1
ATOM 3182 C CA . LEU A 1 484 ? 11.55331 13.27624 -10.61798 1.000 19.89000 460 LEU A CA 1
ATOM 3183 C C . LEU A 1 484 ? 11.80720 12.54111 -9.31603 1.000 17.65000 460 LEU A C 1
ATOM 3184 O O . LEU A 1 484 ? 11.87711 11.30811 -9.30914 1.000 19.69000 460 LEU A O 1
ATOM 3189 N N . LEU A 1 485 ? 11.96620 13.27001 -8.21296 1.000 18.29000 461 LEU A N 1
ATOM 3190 C CA . LEU A 1 485 ? 12.26609 12.65088 -6.92100 1.000 21.97000 461 LEU A CA 1
ATOM 3191 C C . LEU A 1 485 ? 11.12901 11.76091 -6.42413 1.000 19.05000 461 LEU A C 1
ATOM 3192 O O . LEU A 1 485 ? 9.95204 12.07601 -6.59016 1.000 19.40000 461 LEU A O 1
ATOM 3197 N N . GLY A 1 486 ? 11.48590 10.65683 -5.77821 1.000 18.33000 462 GLY A N 1
ATOM 3198 C CA . GLY A 1 486 ? 10.48181 9.87785 -5.08632 1.000 21.07000 462 GLY A CA 1
ATOM 3199 C C . GLY A 1 486 ? 11.08169 8.67074 -4.40240 1.000 22.17000 462 GLY A C 1
ATOM 3200 O O . GLY A 1 486 ? 12.30668 8.52865 -4.29436 1.000 21.54000 462 GLY A O 1
ATOM 3201 N N . ALA A 1 487 ? 10.17761 7.80477 -3.94552 1.000 20.72000 463 ALA A N 1
ATOM 3202 C CA . ALA A 1 487 ? 10.49949 6.52369 -3.33161 1.000 21.25000 463 ALA A CA 1
ATOM 3203 C C . ALA A 1 487 ? 10.26145 5.34079 -4.29673 1.000 25.38000 463 ALA A C 1
ATOM 3204 O O . ALA A 1 487 ? 10.78436 4.23474 -4.09480 1.000 22.25000 463 ALA A O 1
ATOM 3207 N N . LEU B 1 47 ? 32.65620 17.62019 -10.14035 1.000 31.53000 23 LEU B N 1
ATOM 3208 C CA . LEU B 1 47 ? 32.07123 16.32713 -9.80348 1.000 27.11000 23 LEU B CA 1
ATOM 3209 C C . LEU B 1 47 ? 33.14427 15.33311 -9.35262 1.000 30.87000 23 LEU B C 1
ATOM 3210 O O . LEU B 1 47 ? 34.23125 15.26420 -9.94265 1.000 31.84000 23 LEU B O 1
ATOM 3215 N N . PRO B 1 48 ? 32.85031 14.57198 -8.30770 1.000 32.26000 24 PRO B N 1
ATOM 3216 C CA . PRO B 1 48 ? 33.76734 13.51495 -7.87884 1.000 30.02000 24 PRO B CA 1
ATOM 3217 C C . PRO B 1 48 ? 33.53035 12.24404 -8.68198 1.000 30.52000 24 PRO B C 1
ATOM 3218 O O . PRO B 1 48 ? 32.55834 12.11610 -9.42797 1.000 29.96000 24 PRO B O 1
ATOM 3222 N N . SER B 1 49 ? 34.46338 11.29104 -8.51511 1.000 29.89000 25 SER B N 1
ATOM 3223 C CA . SER B 1 49 ? 34.42740 9.92710 -9.01727 1.000 30.01000 25 SER B CA 1
ATOM 3224 C C . SER B 1 49 ? 33.90844 8.98196 -7.94236 1.000 30.18000 25 SER B C 1
ATOM 3225 O O . SER B 1 49 ? 34.10747 9.21783 -6.74934 1.000 32.69000 25 SER B O 1
ATOM 3228 N N . PRO B 1 50 ? 33.21946 7.91399 -8.32847 1.000 35.20000 26 PRO B N 1
ATOM 3229 C CA . PRO B 1 50 ? 32.60150 7.04086 -7.32655 1.000 28.91000 26 PRO B CA 1
ATOM 3230 C C . PRO B 1 50 ? 33.63854 6.19581 -6.60667 1.000 28.80000 26 PRO B C 1
ATOM 3231 O O . PRO B 1 50 ? 34.74853 5.97189 -7.09273 1.000 30.07000 26 PRO B O 1
ATOM 3235 N N . VAL B 1 51 ? 33.25758 5.72266 -5.42172 1.000 27.86000 27 VAL B N 1
ATOM 3236 C CA . VAL B 1 51 ? 34.06462 4.73060 -4.72585 1.000 27.07000 27 VAL B CA 1
ATOM 3237 C C . VAL B 1 51 ? 33.74063 3.35166 -5.28100 1.000 30.51000 27 VAL B C 1
ATOM 3238 O O . VAL B 1 51 ? 32.68362 3.12970 -5.88200 1.000 26.87000 27 VAL B O 1
ATOM 3242 N N . VAL B 1 52 ? 34.67066 2.41666 -5.08113 1.000 27.18000 28 VAL B N 1
ATOM 3243 C CA . VAL B 1 52 ? 34.44168 1.01969 -5.42928 1.000 26.08000 28 VAL B CA 1
ATOM 3244 C C . VAL B 1 52 ? 33.62472 0.36055 -4.32934 1.000 28.62000 28 VAL B C 1
ATOM 3245 O O . VAL B 1 52 ? 33.96475 0.45842 -3.14334 1.000 33.93000 28 VAL B O 1
ATOM 3249 N N . LEU B 1 53 ? 32.54373 -0.30843 -4.72039 1.000 27.39000 29 LEU B N 1
ATOM 3250 C CA . LEU B 1 53 ? 31.67077 -1.00756 -3.78945 1.000 24.58000 29 LEU B CA 1
ATOM 3251 C C . LEU B 1 53 ? 32.21080 -2.40758 -3.54962 1.000 25.88000 29 LEU B C 1
ATOM 3252 O O . LEU B 1 53 ? 32.53980 -3.12146 -4.50071 1.000 27.39000 29 LEU B O 1
ATOM 3257 N N . GLU B 1 54 ? 32.30284 -2.79372 -2.28367 1.000 24.90000 30 GLU B N 1
ATOM 3258 C CA . GLU B 1 54 ? 32.67088 -4.16075 -1.94683 1.000 26.91000 30 GLU B CA 1
ATOM 3259 C C . GLU B 1 54 ? 31.55289 -5.10373 -2.36191 1.000 26.38000 30 GLU B C 1
ATOM 3260 O O . GLU B 1 54 ? 30.38490 -4.84879 -2.06886 1.000 22.75000 30 GLU B O 1
ATOM 3262 N N . ARG B 1 55 ? 31.89790 -6.19564 -3.04605 1.000 23.51000 31 ARG B N 1
ATOM 3263 C CA . ARG B 1 55 ? 30.89492 -7.19262 -3.40214 1.000 23.54000 31 ARG B CA 1
ATOM 3264 C C . ARG B 1 55 ? 31.30996 -8.55867 -2.86230 1.000 23.60000 31 ARG B C 1
ATOM 3265 O O . ARG B 1 55 ? 32.35698 -8.71272 -2.23434 1.000 23.43000 31 ARG B O 1
ATOM 3273 N N . PHE B 1 56 ? 30.44798 -9.54267 -3.07839 1.000 21.98000 32 PHE B N 1
ATOM 3274 C CA . PHE B 1 56 ? 30.64202 -10.86873 -2.50855 1.000 28.15000 32 PHE B CA 1
ATOM 3275 C C . PHE B 1 56 ? 31.91702 -11.50864 -3.03965 1.000 29.95000 32 PHE B C 1
ATOM 3276 O O . PHE B 1 56 ? 32.14900 -11.54750 -4.25266 1.000 28.82000 32 PHE B O 1
ATOM 3284 N N . GLU B 1 57 ? 32.74806 -11.99673 -2.11973 1.000 30.30000 33 GLU B N 1
ATOM 3285 C CA . GLU B 1 57 ? 33.94307 -12.77266 -2.44884 1.000 38.00000 33 GLU B CA 1
ATOM 3286 C C . GLU B 1 57 ? 33.86211 -14.22471 -2.00201 1.000 34.34000 33 GLU B C 1
ATOM 3287 O O . GLU B 1 57 ? 34.25511 -15.11462 -2.75812 1.000 37.97000 33 GLU B O 1
ATOM 3293 N N . SER B 1 58 ? 33.35714 -14.48986 -0.79903 1.000 33.91000 34 SER B N 1
ATOM 3294 C CA . SER B 1 58 ? 33.17519 -15.85692 -0.32118 1.000 35.59000 34 SER B CA 1
ATOM 3295 C C . SER B 1 58 ? 32.13121 -15.84407 0.78985 1.000 31.45000 34 SER B C 1
ATOM 3296 O O . SER B 1 58 ? 31.79220 -14.79214 1.33398 1.000 35.24000 34 SER B O 1
ATOM 3299 N N . ALA B 1 59 ? 31.64425 -17.04112 1.13872 1.000 31.66000 35 ALA B N 1
ATOM 3300 C CA . ALA B 1 59 ? 30.53127 -17.15526 2.08774 1.000 34.09000 35 ALA B CA 1
ATOM 3301 C C . ALA B 1 59 ? 30.87929 -16.61941 3.47379 1.000 38.59000 35 ALA B C 1
ATOM 3302 O O . ALA B 1 59 ? 29.98630 -16.17651 4.20686 1.000 32.89000 35 ALA B O 1
ATOM 3304 N N . GLN B 1 60 ? 32.14730 -16.68442 3.86875 1.000 35.24000 36 GLN B N 1
ATOM 3305 C CA . GLN B 1 60 ? 32.59132 -16.08955 5.11881 1.000 34.83000 36 GLN B CA 1
ATOM 3306 C C . GLN B 1 60 ? 33.81229 -15.21450 4.86988 1.000 38.15000 36 GLN B C 1
ATOM 3307 O O . GLN B 1 60 ? 34.58528 -15.46838 3.93983 1.000 43.52000 36 GLN B O 1
ATOM 3313 N N . PRO B 1 61 ? 33.98829 -14.14458 5.66200 1.000 33.68000 37 PRO B N 1
ATOM 3314 C CA . PRO B 1 61 ? 33.04830 -13.72373 6.70607 1.000 31.81000 37 PRO B CA 1
ATOM 3315 C C . PRO B 1 61 ? 31.78127 -13.08269 6.11017 1.000 29.93000 37 PRO B C 1
ATOM 3316 O O . PRO B 1 61 ? 31.85124 -12.57656 4.98923 1.000 30.62000 37 PRO B O 1
ATOM 3320 N N . VAL B 1 62 ? 30.64429 -13.12679 6.81519 1.000 29.97000 38 VAL B N 1
ATOM 3321 C CA . VAL B 1 62 ? 29.47426 -12.38377 6.34831 1.000 29.87000 38 VAL B CA 1
ATOM 3322 C C . VAL B 1 62 ? 29.76423 -10.88876 6.36447 1.000 26.98000 38 VAL B C 1
ATOM 3323 O O . VAL B 1 62 ? 29.49419 -10.17166 5.39256 1.000 27.76000 38 VAL B O 1
ATOM 3327 N N . VAL B 1 63 ? 30.31625 -10.39987 7.47351 1.000 27.45000 39 VAL B N 1
ATOM 3328 C CA . VAL B 1 63 ? 30.70822 -9.00188 7.63366 1.000 31.35000 39 VAL B CA 1
ATOM 3329 C C . VAL B 1 63 ? 32.20422 -8.96188 7.89763 1.000 28.60000 39 VAL B C 1
ATOM 3330 O O . VAL B 1 63 ? 32.68426 -9.58098 8.85555 1.000 29.90000 39 VAL B O 1
ATOM 3334 N N . LYS B 1 64 ? 32.93419 -8.22977 7.05870 1.000 29.47000 40 LYS B N 1
ATOM 3335 C CA . LYS B 1 64 ? 34.35919 -7.98876 7.26369 1.000 30.66000 40 LYS B CA 1
ATOM 3336 C C . LYS B 1 64 ? 34.49718 -6.68585 8.04684 1.000 32.73000 40 LYS B C 1
ATOM 3337 O O . LYS B 1 64 ? 34.30814 -5.59579 7.50297 1.000 32.69000 40 LYS B O 1
ATOM 3343 N N . GLY B 1 65 ? 34.82821 -6.78998 9.32982 1.000 33.62000 41 GLY B N 1
ATOM 3344 C CA . GLY B 1 65 ? 34.94920 -5.62408 10.17995 1.000 30.07000 41 GLY B CA 1
ATOM 3345 C C . GLY B 1 65 ? 34.05823 -5.75524 11.39495 1.000 30.29000 41 GLY B C 1
ATOM 3346 O O . GLY B 1 65 ? 33.51126 -6.82228 11.68684 1.000 31.47000 41 GLY B O 1
ATOM 3347 N N . ALA B 1 66 ? 33.90422 -4.65632 12.12208 1.000 23.03000 42 ALA B N 1
ATOM 3348 C CA . ALA B 1 66 ? 33.14125 -4.66848 13.36210 1.000 26.70000 42 ALA B CA 1
ATOM 3349 C C . ALA B 1 66 ? 31.71624 -4.16149 13.13819 1.000 24.17000 42 ALA B C 1
ATOM 3350 O O . ALA B 1 66 ? 31.44520 -3.40039 12.20328 1.000 23.93000 42 ALA B O 1
ATOM 3352 N N . VAL B 1 67 ? 30.80027 -4.60561 14.00616 1.000 26.89000 43 VAL B N 1
ATOM 3353 C CA . VAL B 1 67 ? 29.40426 -4.17864 13.98124 1.000 24.75000 43 VAL B CA 1
ATOM 3354 C C . VAL B 1 67 ? 29.09827 -3.47079 15.28633 1.000 25.61000 43 VAL B C 1
ATOM 3355 O O . VAL B 1 67 ? 29.42231 -3.97991 16.36027 1.000 23.08000 43 VAL B O 1
ATOM 3359 N N . LEU B 1 68 ? 28.49724 -2.29380 15.19548 1.000 21.18000 44 LEU B N 1
ATOM 3360 C CA . LEU B 1 68 ? 27.98626 -1.59094 16.36157 1.000 20.67000 44 LEU B CA 1
ATOM 3361 C C . LEU B 1 68 ? 26.48326 -1.80498 16.39758 1.000 21.47000 44 LEU B C 1
ATOM 3362 O O . LEU B 1 68 ? 25.80423 -1.61088 15.38262 1.000 22.18000 44 LEU B O 1
ATOM 3367 N N . VAL B 1 69 ? 25.97430 -2.23712 17.54555 1.000 20.48000 45 VAL B N 1
ATOM 3368 C CA . VAL B 1 69 ? 24.55031 -2.47318 17.74155 1.000 23.59000 45 VAL B CA 1
ATOM 3369 C C . VAL B 1 69 ? 24.01331 -1.48330 18.75368 1.000 27.42000 45 VAL B C 1
ATOM 3370 O O . VAL B 1 69 ? 24.68432 -1.15540 19.73870 1.000 24.50000 45 VAL B O 1
ATOM 3374 N N . GLY B 1 70 ? 22.78529 -1.02830 18.52076 1.000 20.86000 46 GLY B N 1
ATOM 3375 C CA . GLY B 1 70 ? 22.08830 -0.20543 19.47887 1.000 21.99000 46 GLY B CA 1
ATOM 3376 C C . GLY B 1 70 ? 20.61831 -0.56146 19.47686 1.000 21.20000 46 GLY B C 1
ATOM 3377 O O . GLY B 1 70 ? 20.12830 -1.28237 18.59879 1.000 21.43000 46 GLY B O 1
ATOM 3378 N N . ALA B 1 71 ? 19.92132 -0.05959 20.48394 1.000 19.74000 47 ALA B N 1
ATOM 3379 C CA . ALA B 1 71 ? 18.49432 -0.30263 20.54994 1.000 21.02000 47 ALA B CA 1
ATOM 3380 C C . ALA B 1 71 ? 17.85632 0.80126 21.37308 1.000 22.42000 47 ALA B C 1
ATOM 3381 O O . ALA B 1 71 ? 18.46633 1.32417 22.30913 1.000 23.77000 47 ALA B O 1
ATOM 3383 N N . ALA B 1 72 ? 16.62530 1.15327 21.00515 1.000 20.01000 48 ALA B N 1
ATOM 3384 C CA . ALA B 1 72 ? 15.82830 2.06516 21.80227 1.000 20.69000 48 ALA B CA 1
ATOM 3385 C C . ALA B 1 72 ? 15.33035 1.35801 23.06221 1.000 23.76000 48 ALA B C 1
ATOM 3386 O O . ALA B 1 72 ? 15.19437 0.13100 23.08207 1.000 21.09000 48 ALA B O 1
ATOM 3388 N N . PRO B 1 73 ? 15.04935 2.11188 24.13130 1.000 21.69000 49 PRO B N 1
ATOM 3389 C CA . PRO B 1 73 ? 14.45940 1.48673 25.32024 1.000 26.42000 49 PRO B CA 1
ATOM 3390 C C . PRO B 1 73 ? 13.17340 0.76274 24.95719 1.000 26.08000 49 PRO B C 1
ATOM 3391 O O . PRO B 1 73 ? 12.40537 1.21182 24.09926 1.000 25.65000 49 PRO B O 1
ATOM 3395 N N . SER B 1 74 ? 12.96245 -0.38633 25.60206 1.000 29.83000 50 SER B N 1
ATOM 3396 C CA . SER B 1 74 ? 11.78446 -1.23934 25.44999 1.000 27.30000 50 SER B CA 1
ATOM 3397 C C . SER B 1 74 ? 11.68744 -1.89419 24.07292 1.000 25.21000 50 SER B C 1
ATOM 3398 O O . SER B 1 74 ? 10.59344 -2.27617 23.64690 1.000 27.33000 50 SER B O 1
ATOM 3401 N N . SER B 1 75 ? 12.80343 -2.05008 23.36588 1.000 24.62000 51 SER B N 1
ATOM 3402 C CA . SER B 1 75 ? 12.75442 -2.71694 22.07680 1.000 24.71000 51 SER B CA 1
ATOM 3403 C C . SER B 1 75 ? 12.52745 -4.22296 22.25564 1.000 26.81000 51 SER B C 1
ATOM 3404 O O . SER B 1 75 ? 12.82549 -4.80208 23.30356 1.000 28.00000 51 SER B O 1
ATOM 3407 N N . VAL B 1 76 ? 12.00444 -4.85786 21.20458 1.000 24.60000 52 VAL B N 1
ATOM 3408 C CA . VAL B 1 76 ? 11.60648 -6.26187 21.24142 1.000 26.88000 52 VAL B CA 1
ATOM 3409 C C . VAL B 1 76 ? 12.29147 -7.11473 20.17731 1.000 27.27000 52 VAL B C 1
ATOM 3410 O O . VAL B 1 76 ? 11.99750 -8.31173 20.08318 1.000 29.50000 52 VAL B O 1
ATOM 3414 N N . LEU B 1 77 ? 13.18844 -6.55062 19.36735 1.000 26.25000 53 LEU B N 1
ATOM 3415 C CA . LEU B 1 77 ? 13.88043 -7.32649 18.34225 1.000 24.85000 53 LEU B CA 1
ATOM 3416 C C . LEU B 1 77 ? 15.35344 -7.55449 18.64619 1.000 23.81000 53 LEU B C 1
ATOM 3417 O O . LEU B 1 77 ? 16.06044 -8.12938 17.81611 1.000 23.82000 53 LEU B O 1
ATOM 3422 N N . SER B 1 78 ? 15.83346 -7.14261 19.81622 1.000 23.15000 54 SER B N 1
ATOM 3423 C CA . SER B 1 78 ? 17.26647 -7.18961 20.06719 1.000 26.94000 54 SER B CA 1
ATOM 3424 C C . SER B 1 78 ? 17.75851 -8.62262 20.25401 1.000 27.33000 54 SER B C 1
ATOM 3425 O O . SER B 1 78 ? 18.86050 -8.96154 19.81795 1.000 23.88000 54 SER B O 1
ATOM 3428 N N . GLY B 1 79 ? 16.95054 -9.48471 20.87493 1.000 25.71000 55 GLY B N 1
ATOM 3429 C CA . GLY B 1 79 ? 17.32357 -10.89071 20.96576 1.000 26.68000 55 GLY B CA 1
ATOM 3430 C C . GLY B 1 79 ? 17.55556 -11.52955 19.60668 1.000 23.08000 55 GLY B C 1
ATOM 3431 O O . GLY B 1 79 ? 18.57757 -12.17550 19.37159 1.000 26.33000 55 GLY B O 1
ATOM 3432 N N . ALA B 1 80 ? 16.61553 -11.33446 18.68173 1.000 23.38000 56 ALA B N 1
ATOM 3433 C CA . ALA B 1 80 ? 16.75351 -11.94131 17.36366 1.000 22.47000 56 ALA B CA 1
ATOM 3434 C C . ALA B 1 80 ? 17.96648 -11.39420 16.63069 1.000 21.13000 56 ALA B C 1
ATOM 3435 O O . ALA B 1 80 ? 18.69749 -12.14611 15.98159 1.000 27.90000 56 ALA B O 1
ATOM 3437 N N . ILE B 1 81 ? 18.18046 -10.07820 16.69883 1.000 21.83000 57 ILE B N 1
ATOM 3438 C CA . ILE B 1 81 ? 19.34743 -9.47710 16.05888 1.000 21.04000 57 ILE B CA 1
ATOM 3439 C C . ILE B 1 81 ? 20.62445 -10.06114 16.64678 1.000 22.16000 57 ILE B C 1
ATOM 3440 O O . ILE B 1 81 ? 21.55745 -10.42904 15.92472 1.000 20.85000 57 ILE B O 1
ATOM 3445 N N . ALA B 1 82 ? 20.68849 -10.13329 17.97377 1.000 22.71000 58 ALA B N 1
ATOM 3446 C CA . ALA B 1 82 ? 21.90151 -10.61734 18.61969 1.000 26.24000 58 ALA B CA 1
ATOM 3447 C C . ALA B 1 82 ? 22.17554 -12.07229 18.25251 1.000 24.90000 58 ALA B C 1
ATOM 3448 O O . ALA B 1 82 ? 23.33654 -12.47024 18.08944 1.000 24.42000 58 ALA B O 1
ATOM 3450 N N . GLN B 1 83 ? 21.12255 -12.87829 18.10345 1.000 23.94000 59 GLN B N 1
ATOM 3451 C CA . GLN B 1 83 ? 21.32557 -14.25824 17.66928 1.000 25.45000 59 GLN B CA 1
ATOM 3452 C C . GLN B 1 83 ? 21.96054 -14.31707 16.28226 1.000 26.53000 59 GLN B C 1
ATOM 3453 O O . GLN B 1 83 ? 22.81556 -15.17102 16.02415 1.000 25.17000 59 GLN B O 1
ATOM 3459 N N . VAL B 1 84 ? 21.55050 -13.42097 15.37337 1.000 24.74000 60 VAL B N 1
ATOM 3460 C CA . VAL B 1 84 ? 22.13747 -13.41481 14.03536 1.000 23.69000 60 VAL B CA 1
ATOM 3461 C C . VAL B 1 84 ? 23.61046 -13.04378 14.11337 1.000 25.35000 60 VAL B C 1
ATOM 3462 O O . VAL B 1 84 ? 24.46346 -13.67969 13.48728 1.000 27.27000 60 VAL B O 1
ATOM 3466 N N . LEU B 1 85 ? 23.92346 -11.98586 14.86448 1.000 23.52000 61 LEU B N 1
ATOM 3467 C CA . LEU B 1 85 ? 25.31045 -11.54784 14.98150 1.000 25.77000 61 LEU B CA 1
ATOM 3468 C C . LEU B 1 85 ? 26.17749 -12.64489 15.58135 1.000 27.14000 61 LEU B C 1
ATOM 3469 O O . LEU B 1 85 ? 27.33048 -12.83082 15.17731 1.000 30.69000 61 LEU B O 1
ATOM 3474 N N . SER B 1 86 ? 25.62853 -13.37601 16.54428 1.000 28.60000 62 SER B N 1
ATOM 3475 C CA . SER B 1 86 ? 26.29057 -14.57306 17.05613 1.000 29.95000 62 SER B CA 1
ATOM 3476 C C . SER B 1 86 ? 26.56056 -15.57192 15.93701 1.000 34.23000 62 SER B C 1
ATOM 3477 O O . SER B 1 86 ? 27.69757 -16.02988 15.75893 1.000 33.30000 62 SER B O 1
ATOM 3480 N N . ASN B 1 87 ? 25.52455 -15.90486 15.15600 1.000 28.87000 63 ASN B N 1
ATOM 3481 C CA . ASN B 1 87 ? 25.65655 -16.94474 14.13388 1.000 29.94000 63 ASN B CA 1
ATOM 3482 C C . ASN B 1 87 ? 26.75852 -16.64160 13.12988 1.000 32.18000 63 ASN B C 1
ATOM 3483 O O . ASN B 1 87 ? 27.41653 -17.56453 12.63976 1.000 32.36000 63 ASN B O 1
ATOM 3488 N N . ILE B 1 88 ? 26.95848 -15.36556 12.79303 1.000 26.17000 64 ILE B N 1
ATOM 3489 C CA . ILE B 1 88 ? 27.91745 -14.98542 11.76705 1.000 31.92000 64 ILE B CA 1
ATOM 3490 C C . ILE B 1 88 ? 29.28646 -14.67745 12.34105 1.000 31.46000 64 ILE B C 1
ATOM 3491 O O . ILE B 1 88 ? 30.18243 -14.25735 11.59508 1.000 28.93000 64 ILE B O 1
ATOM 3496 N N . HIS B 1 89 ? 29.47749 -14.87360 13.64702 1.000 34.26000 65 HIS B N 1
ATOM 3497 C CA . HIS B 1 89 ? 30.79551 -14.79764 14.28000 1.000 40.92000 65 HIS B CA 1
ATOM 3498 C C . HIS B 1 89 ? 31.46547 -13.46459 13.99314 1.000 37.17000 65 HIS B C 1
ATOM 3499 O O . HIS B 1 89 ? 32.60346 -13.40051 13.52012 1.000 39.85000 65 HIS B O 1
ATOM 3506 N N . THR B 1 90 ? 30.74345 -12.38864 14.24128 1.000 35.80000 66 THR B N 1
ATOM 3507 C CA . THR B 1 90 ? 31.28741 -11.07959 13.94441 1.000 37.16000 66 THR B CA 1
ATOM 3508 C C . THR B 1 90 ? 31.59943 -10.32773 15.22949 1.000 32.58000 66 THR B C 1
ATOM 3509 O O . THR B 1 90 ? 30.90945 -10.48186 16.24449 1.000 32.18000 66 THR B O 1
ATOM 3513 N N . ASP B 1 91 ? 32.68341 -9.55670 15.17355 1.000 31.42000 67 ASP B N 1
ATOM 3514 C CA . ASP B 1 91 ? 33.07941 -8.58880 16.18065 1.000 32.35000 67 ASP B CA 1
ATOM 3515 C C . ASP B 1 91 ? 31.94339 -7.60586 16.43479 1.000 32.83000 67 ASP B C 1
ATOM 3516 O O . ASP B 1 91 ? 31.70235 -6.72877 15.60490 1.000 32.45000 67 ASP B O 1
ATOM 3521 N N . SER B 1 92 ? 31.23142 -7.73400 17.55179 1.000 31.77000 68 SER B N 1
ATOM 3522 C CA . SER B 1 92 ? 30.05741 -6.90606 17.81392 1.000 30.51000 68 SER B CA 1
ATOM 3523 C C . SER B 1 92 ? 30.27042 -6.05220 19.05301 1.000 32.90000 68 SER B C 1
ATOM 3524 O O . SER B 1 92 ? 30.71546 -6.55130 20.09394 1.000 31.13000 68 SER B O 1
ATOM 3527 N N . TYR B 1 93 ? 29.95439 -4.76519 18.93016 1.000 27.71000 69 TYR B N 1
ATOM 3528 C CA . TYR B 1 93 ? 30.13239 -3.76930 19.97427 1.000 25.99000 69 TYR B CA 1
ATOM 3529 C C . TYR B 1 93 ? 28.80138 -3.13538 20.35038 1.000 28.79000 69 TYR B C 1
ATOM 3530 O O . TYR B 1 93 ? 27.80637 -3.21332 19.61739 1.000 27.54000 69 TYR B O 1
ATOM 3539 N N . VAL B 1 94 ? 28.81440 -2.46051 21.49845 1.000 26.54000 70 VAL B N 1
ATOM 3540 C CA . VAL B 1 94 ? 27.61040 -1.87360 22.07655 1.000 26.42000 70 VAL B CA 1
ATOM 3541 C C . VAL B 1 94 ? 28.01539 -0.68269 22.93167 1.000 33.36000 70 VAL B C 1
ATOM 3542 O O . VAL B 1 94 ? 29.10540 -0.64873 23.51265 1.000 31.53000 70 VAL B O 1
ATOM 3546 N N . GLY B 1 95 ? 27.12837 0.30128 23.00881 1.000 26.31000 71 GLY B N 1
ATOM 3547 C CA . GLY B 1 95 ? 27.28437 1.40918 23.92193 1.000 28.93000 71 GLY B CA 1
ATOM 3548 C C . GLY B 1 95 ? 26.71740 1.08301 25.28591 1.000 30.45000 71 GLY B C 1
ATOM 3549 O O . GLY B 1 95 ? 26.50344 -0.07903 25.64578 1.000 28.88000 71 GLY B O 1
ATOM 3550 N N . ASN B 1 96 ? 26.44940 2.13792 26.04703 1.000 29.68000 72 ASN B N 1
ATOM 3551 C CA . ASN B 1 96 ? 25.93743 2.01075 27.41103 1.000 31.68000 72 ASN B CA 1
ATOM 3552 C C . ASN B 1 96 ? 24.43944 1.71373 27.36103 1.000 30.69000 72 ASN B C 1
ATOM 3553 O O . ASN B 1 96 ? 23.58343 2.57368 27.59015 1.000 31.54000 72 ASN B O 1
ATOM 3558 N N . ASN B 1 97 ? 24.12446 0.45575 27.05890 1.000 29.18000 73 ASN B N 1
ATOM 3559 C CA . ASN B 1 97 ? 22.75047 -0.03227 27.00087 1.000 26.76000 73 ASN B CA 1
ATOM 3560 C C . ASN B 1 97 ? 22.74252 -1.36636 27.73572 1.000 26.06000 73 ASN B C 1
ATOM 3561 O O . ASN B 1 97 ? 23.03353 -2.40628 27.14860 1.000 27.01000 73 ASN B O 1
ATOM 3566 N N . VAL B 1 98 ? 22.42055 -1.32451 29.02973 1.000 32.85000 74 VAL B N 1
ATOM 3567 C CA . VAL B 1 98 ? 22.46959 -2.52860 29.85459 1.000 2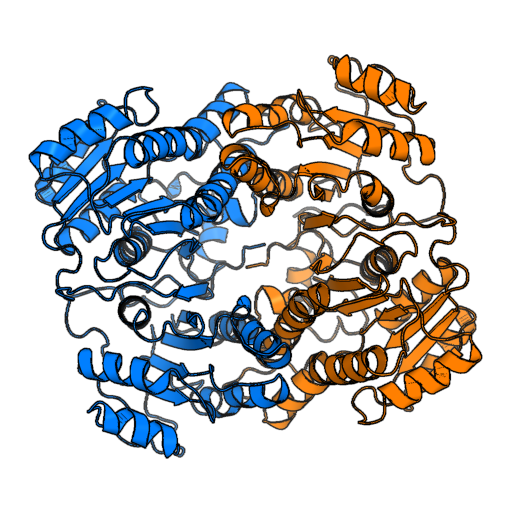9.18000 74 VAL B CA 1
ATOM 3568 C C . VAL B 1 98 ? 21.46861 -3.55757 29.35250 1.000 26.74000 74 VAL B C 1
ATOM 3569 O O . VAL B 1 98 ? 21.78863 -4.74855 29.23136 1.000 30.24000 74 VAL B O 1
ATOM 3573 N N . ALA B 1 99 ? 20.24359 -3.11956 29.04258 1.000 26.99000 75 ALA B N 1
ATOM 3574 C CA . ALA B 1 99 ? 19.22160 -4.06353 28.59050 1.000 28.61000 75 ALA B CA 1
ATOM 3575 C C . ALA B 1 99 ? 19.65059 -4.77238 27.30741 1.000 31.65000 75 ALA B C 1
ATOM 3576 O O . ALA B 1 99 ? 19.43961 -5.98436 27.14527 1.000 29.11000 75 ALA B O 1
ATOM 3578 N N . LEU B 1 100 ? 20.27155 -4.03426 26.38747 1.000 26.50000 76 LEU B N 1
ATOM 3579 C CA . LEU B 1 100 ? 20.74853 -4.64811 25.15439 1.000 28.89000 76 LEU B CA 1
ATOM 3580 C C . LEU B 1 100 ? 21.86356 -5.64911 25.42725 1.000 28.47000 76 LEU B C 1
ATOM 3581 O O . LEU B 1 100 ? 21.86657 -6.75005 24.86113 1.000 28.25000 76 LEU B O 1
ATOM 3586 N N . GLN B 1 101 ? 22.82157 -5.28919 26.28927 1.000 27.64000 77 GLN B N 1
ATOM 3587 C CA . GLN B 1 101 ? 23.90160 -6.21720 26.61614 1.000 31.17000 77 GLN B CA 1
ATOM 3588 C C . GLN B 1 101 ? 23.36065 -7.49229 27.25401 1.000 27.67000 77 GLN B C 1
ATOM 3589 O O . GLN B 1 101 ? 23.85766 -8.58624 26.97587 1.000 29.56000 77 GLN B O 1
ATOM 3595 N N . GLN B 1 102 ? 22.32666 -7.37641 28.08405 1.000 28.31000 78 GLN B N 1
ATOM 3596 C CA . GLN B 1 102 ? 21.79271 -8.55749 28.74892 1.000 32.43000 78 GLN B CA 1
ATOM 3597 C C . GLN B 1 102 ? 20.99170 -9.42840 27.79784 1.000 33.21000 78 GLN B C 1
ATOM 3598 O O . GLN B 1 102 ? 21.07773 -10.66041 27.86270 1.000 30.95000 78 GLN B O 1
ATOM 3604 N N . GLU B 1 103 ? 20.20967 -8.82032 26.90493 1.000 32.87000 79 GLU B N 1
ATOM 3605 C CA . GLU B 1 103 ? 19.49866 -9.63022 25.92286 1.000 34.42000 79 GLU B CA 1
ATOM 3606 C C . GLU B 1 103 ? 20.47466 -10.35610 24.99875 1.000 31.17000 79 GLU B C 1
ATOM 3607 O O . GLU B 1 103 ? 20.25168 -11.51506 24.63562 1.000 32.73000 79 GLU B O 1
ATOM 3613 N N . ALA B 1 104 ? 21.57863 -9.70703 24.63580 1.000 26.64000 80 ALA B N 1
ATOM 3614 C CA . ALA B 1 104 ? 22.58063 -10.35391 23.79670 1.000 31.66000 80 ALA B CA 1
ATOM 3615 C C . ALA B 1 104 ? 23.31067 -11.45998 24.54656 1.000 32.12000 80 ALA B C 1
ATOM 3616 O O . ALA B 1 104 ? 23.67368 -12.48190 23.95443 1.000 32.97000 80 ALA B O 1
ATOM 3618 N N . ALA B 1 105 ? 23.56770 -11.26012 25.84357 1.000 28.15000 81 ALA B N 1
ATOM 3619 C CA . ALA B 1 105 ? 24.20774 -12.31420 26.61944 1.000 33.87000 81 ALA B CA 1
ATOM 3620 C C . ALA B 1 105 ? 23.31777 -13.54323 26.72132 1.000 32.01000 81 ALA B C 1
ATOM 3621 O O . ALA B 1 105 ? 23.82580 -14.66623 26.82418 1.000 34.87000 81 ALA B O 1
ATOM 3623 N N . LYS B 1 106 ? 21.99477 -13.35425 26.68737 1.000 34.67000 82 LYS B N 1
ATOM 3624 C CA . LYS B 1 106 ? 21.07179 -14.48428 26.75226 1.000 32.59000 82 LYS B CA 1
ATOM 3625 C C . LYS B 1 106 ? 21.23079 -15.42914 25.57015 1.000 38.66000 82 LYS B C 1
ATOM 3626 O O . LYS B 1 106 ? 21.01882 -16.63717 25.71902 1.000 39.37000 82 LYS B O 1
ATOM 3632 N N . VAL B 1 107 ? 21.57475 -14.90400 24.39620 1.000 34.37000 83 VAL B N 1
ATOM 3633 C CA . VAL B 1 107 ? 21.67974 -15.69786 23.17511 1.000 32.59000 83 VAL B CA 1
ATOM 3634 C C . VAL B 1 107 ? 23.13773 -16.01379 22.83504 1.000 34.76000 83 VAL B C 1
ATOM 3635 O O . VAL B 1 107 ? 23.43972 -16.39865 21.70399 1.000 40.91000 83 VAL B O 1
ATOM 3639 N N . GLY B 1 108 ? 24.05175 -15.83588 23.79004 1.000 34.98000 84 GLY B N 1
ATOM 3640 C CA . GLY B 1 108 ? 25.42676 -16.24883 23.61496 1.000 36.45000 84 GLY B CA 1
ATOM 3641 C C . GLY B 1 108 ? 26.32072 -15.26972 22.89105 1.000 34.99000 84 GLY B C 1
ATOM 3642 O O . GLY B 1 108 ? 27.46172 -15.61966 22.56098 1.000 36.21000 84 GLY B O 1
ATOM 3643 N N . LEU B 1 109 ? 25.85169 -14.05570 22.63620 1.000 34.62000 85 LEU B N 1
ATOM 3644 C CA . LEU B 1 109 ? 26.63365 -13.05161 21.93130 1.000 32.49000 85 LEU B CA 1
ATOM 3645 C C . LEU B 1 109 ? 27.27465 -12.12371 22.95039 1.000 33.63000 85 LEU B C 1
ATOM 3646 O O . LEU B 1 109 ? 26.57165 -11.50282 23.75447 1.000 34.82000 85 LEU B O 1
ATOM 3651 N N . ASN B 1 110 ? 28.59965 -12.02067 22.91137 1.000 35.56000 86 ASN B N 1
ATOM 3652 C CA . ASN B 1 110 ? 29.32165 -11.12776 23.81145 1.000 40.46000 86 ASN B CA 1
ATOM 3653 C C . ASN B 1 110 ? 29.53460 -9.77868 23.12460 1.000 39.22000 86 ASN B C 1
ATOM 3654 O O . ASN B 1 110 ? 30.38158 -9.65056 22.23460 1.000 41.82000 86 ASN B O 1
ATOM 3659 N N . LEU B 1 111 ? 28.75859 -8.77974 23.53073 1.000 42.11000 87 LEU B N 1
ATOM 3660 C CA . LEU B 1 111 ? 28.91754 -7.42668 23.01488 1.000 36.54000 87 LEU B CA 1
ATOM 3661 C C . LEU B 1 111 ? 30.01455 -6.72074 23.79794 1.000 38.13000 87 LEU B C 1
ATOM 3662 O O . LEU B 1 111 ? 29.92057 -6.59488 25.02296 1.000 42.13000 87 LEU B O 1
ATOM 3667 N N . ARG B 1 112 ? 31.05752 -6.26464 23.09297 1.000 37.56000 88 ARG B N 1
ATOM 3668 C CA . ARG B 1 112 ? 32.12452 -5.48569 23.71703 1.000 36.16000 88 ARG B CA 1
ATOM 3669 C C . ARG B 1 112 ? 31.70949 -4.02371 23.83421 1.000 40.98000 88 ARG B C 1
ATOM 3670 O O . ARG B 1 112 ? 31.15245 -3.46761 22.88428 1.000 36.02000 88 ARG B O 1
ATOM 3678 N N . PRO B 1 113 ? 31.98750 -3.37483 24.96727 1.000 38.57000 89 PRO B N 1
ATOM 3679 C CA . PRO B 1 113 ? 31.64547 -1.95285 25.10444 1.000 37.55000 89 PRO B CA 1
ATOM 3680 C C . PRO B 1 113 ? 32.44243 -1.09273 24.13452 1.000 34.07000 89 PRO B C 1
ATOM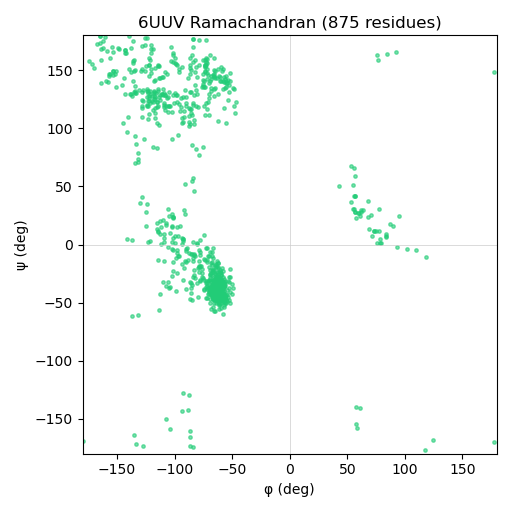 3681 O O . PRO B 1 113 ? 33.65443 -1.25868 23.96548 1.000 39.32000 89 PRO B O 1
ATOM 3685 N N . PHE B 1 114 ? 31.74539 -0.18167 23.47864 1.000 38.22000 90 PHE B N 1
ATOM 3686 C CA . PHE B 1 114 ? 32.36235 0.76045 22.55674 1.000 37.40000 90 PHE B CA 1
ATOM 3687 C C . PHE B 1 114 ? 32.47633 2.09837 23.27689 1.000 38.90000 90 PHE B C 1
ATOM 3688 O O . PHE B 1 114 ? 31.46033 2.71831 23.61398 1.000 39.65000 90 PHE B O 1
ATOM 3696 N N . ASN B 1 115 ? 33.70933 2.52737 23.52691 1.000 39.90000 91 ASN B N 1
ATOM 3697 C CA . ASN B 1 115 ? 33.96332 3.78730 24.21504 1.000 44.16000 91 ASN B CA 1
ATOM 3698 C C . ASN B 1 115 ? 33.30927 4.94937 23.47319 1.000 39.69000 91 ASN B C 1
ATOM 3699 O O . ASN B 1 115 ? 33.64924 5.23551 22.32022 1.000 37.58000 91 ASN B O 1
ATOM 3704 N N . ALA B 1 116 ? 32.36827 5.62227 24.13729 1.000 39.76000 92 ALA B N 1
ATOM 3705 C CA . ALA B 1 116 ? 31.64424 6.72333 23.50943 1.000 35.04000 92 ALA B CA 1
ATOM 3706 C C . ALA B 1 116 ? 32.51920 7.94138 23.23255 1.000 35.44000 92 ALA B C 1
ATOM 3707 O O . ALA B 1 116 ? 32.05316 8.87444 22.57167 1.000 36.16000 92 ALA B O 1
ATOM 3709 N N . GLY B 1 117 ? 33.74621 7.98135 23.74553 1.000 38.75000 93 GLY B N 1
ATOM 3710 C CA . GLY B 1 117 ? 34.68518 9.02141 23.37762 1.000 41.67000 93 GLY B CA 1
ATOM 3711 C C . GLY B 1 117 ? 35.54116 8.70157 22.17257 1.000 45.16000 93 GLY B C 1
ATOM 3712 O O . GLY B 1 117 ? 36.33113 9.54464 21.73264 1.000 39.77000 93 GLY B O 1
ATOM 3713 N N . ASP B 1 118 ? 35.39117 7.49963 21.61743 1.000 42.05000 94 ASP B N 1
ATOM 3714 C CA . ASP B 1 118 ? 36.20816 7.01777 20.50436 1.000 41.05000 94 ASP B CA 1
ATOM 3715 C C . ASP B 1 118 ? 35.56412 7.47391 19.20143 1.000 39.00000 94 ASP B C 1
ATOM 3716 O O . ASP B 1 118 ? 34.56312 6.90694 18.75539 1.000 39.43000 94 ASP B O 1
ATOM 3721 N N . LYS B 1 119 ? 36.14308 8.49599 18.58353 1.000 35.29000 95 LYS B N 1
ATOM 3722 C CA . LYS B 1 119 ? 35.67404 8.98913 17.29960 1.000 36.12000 95 LYS B CA 1
ATOM 3723 C C . LYS B 1 119 ? 36.47202 8.41628 16.13451 1.000 36.32000 95 LYS B C 1
ATOM 3724 O O . LYS B 1 119 ? 36.27099 8.83740 14.99456 1.000 34.84000 95 LYS B O 1
ATOM 3730 N N . GLU B 1 120 ? 37.35705 7.45427 16.39038 1.000 34.21000 96 GLU B N 1
ATOM 3731 C CA . GLU B 1 120 ? 38.26404 6.96141 15.36130 1.000 37.67000 96 GLU B CA 1
ATOM 3732 C C . GLU B 1 120 ? 37.96606 5.54645 14.89315 1.000 34.64000 96 GLU B C 1
ATOM 3733 O O . GLU B 1 120 ? 38.19404 5.24759 13.72011 1.000 37.31000 96 GLU B O 1
ATOM 3739 N N . SER B 1 121 ? 37.46110 4.67834 15.76806 1.000 31.81000 97 SER B N 1
ATOM 3740 C CA . SER B 1 121 ? 37.12312 3.31638 15.36892 1.000 34.80000 97 SER B CA 1
ATOM 3741 C C . SER B 1 121 ? 36.07309 3.32948 14.26694 1.000 30.33000 97 SER B C 1
ATOM 3742 O O . SER B 1 121 ? 35.14508 4.13846 14.28906 1.000 29.24000 97 SER B O 1
ATOM 3745 N N . LYS B 1 122 ? 36.22009 2.43460 13.29384 1.000 29.13000 98 LYS B N 1
ATOM 3746 C CA . LYS B 1 122 ? 35.27807 2.34570 12.18685 1.000 27.81000 98 LYS B CA 1
ATOM 3747 C C . LYS B 1 122 ? 34.48210 1.05367 12.27372 1.000 27.88000 98 LYS B C 1
ATOM 3748 O O . LYS B 1 122 ? 34.99313 0.01463 12.70759 1.000 24.58000 98 LYS B O 1
ATOM 3754 N N . PHE B 1 123 ? 33.21809 1.13669 11.89476 1.000 23.50000 99 PHE B N 1
ATOM 3755 C CA . PHE B 1 123 ? 32.32212 -0.00434 11.93565 1.000 22.77000 99 PHE B CA 1
ATOM 3756 C C . PHE B 1 123 ? 31.82809 -0.28319 10.53263 1.000 21.00000 99 PHE B C 1
ATOM 3757 O O . PHE B 1 123 ? 31.35705 0.62888 9.84875 1.000 18.38000 99 PHE B O 1
ATOM 3765 N N . LYS B 1 124 ? 31.96611 -1.53914 10.10348 1.000 22.83000 100 LYS B N 1
ATOM 3766 C CA . LYS B 1 124 ? 31.45608 -1.92700 8.79645 1.000 24.24000 100 LYS B CA 1
ATOM 3767 C C . LYS B 1 124 ? 29.93708 -1.81303 8.75850 1.000 20.06000 100 LYS B C 1
ATOM 3768 O O . LYS B 1 124 ? 29.35505 -1.48592 7.71555 1.000 20.90000 100 LYS B O 1
ATOM 3774 N N . ALA B 1 125 ? 29.27911 -2.03117 9.89449 1.000 19.32000 101 ALA B N 1
ATOM 3775 C CA . ALA B 1 125 ? 27.83211 -1.95921 9.93653 1.000 21.06000 101 ALA B CA 1
ATOM 3776 C C . ALA B 1 125 ? 27.40313 -1.36937 11.26561 1.000 19.94000 101 ALA B C 1
ATOM 3777 O O . ALA B 1 125 ? 28.03316 -1.62448 12.29257 1.000 19.29000 101 ALA B O 1
ATOM 3779 N N . VAL B 1 126 ? 26.34711 -0.55939 11.23573 1.000 19.31000 102 VAL B N 1
ATOM 3780 C CA . VAL B 1 126 ? 25.69213 -0.09255 12.45180 1.000 17.22000 102 VAL B CA 1
ATOM 3781 C C . VAL B 1 126 ? 24.23414 -0.52557 12.37778 1.000 22.10000 102 VAL B C 1
ATOM 3782 O O . VAL B 1 126 ? 23.54711 -0.26447 11.38083 1.000 22.00000 102 VAL B O 1
ATOM 3786 N N . VAL B 1 127 ? 23.77718 -1.22370 13.41071 1.000 19.92000 103 VAL B N 1
ATOM 3787 C CA . VAL B 1 127 ? 22.45919 -1.84973 13.41967 1.000 19.12000 103 VAL B CA 1
ATOM 3788 C C . VAL B 1 127 ? 21.69821 -1.29788 14.61275 1.000 20.36000 103 VAL B C 1
ATOM 3789 O O . VAL B 1 127 ? 22.16624 -1.41100 15.75073 1.000 23.48000 103 VAL B O 1
ATOM 3793 N N . PHE B 1 128 ? 20.53019 -0.70688 14.36985 1.000 16.21000 104 PHE B N 1
ATOM 3794 C CA . PHE B 1 128 ? 19.75720 -0.09102 15.44194 1.000 20.94000 104 PHE B CA 1
ATOM 3795 C C . PHE B 1 128 ? 18.36521 -0.70206 15.48790 1.000 18.58000 104 PHE B C 1
ATOM 3796 O O . PHE B 1 128 ? 17.62819 -0.65396 14.49592 1.000 17.33000 104 PHE B O 1
ATOM 3804 N N . ASP B 1 129 ? 18.00125 -1.24720 16.64585 1.000 20.98000 105 ASP B N 1
ATOM 3805 C CA . ASP B 1 129 ? 16.65727 -1.76526 16.89682 1.000 18.70000 105 ASP B CA 1
ATOM 3806 C C . ASP B 1 129 ? 15.78425 -0.58033 17.30697 1.000 19.05000 105 ASP B C 1
ATOM 3807 O O . ASP B 1 129 ? 15.87027 -0.08945 18.43303 1.000 21.13000 105 ASP B O 1
ATOM 3812 N N . ALA B 1 130 ? 14.94822 -0.10524 16.38205 1.000 15.94000 106 ALA B N 1
ATOM 3813 C CA . ALA B 1 130 ? 14.04920 1.00471 16.64720 1.000 16.93000 106 ALA B CA 1
ATOM 3814 C C . ALA B 1 130 ? 12.67422 0.54263 17.10318 1.000 17.48000 106 ALA B C 1
ATOM 3815 O O . ALA B 1 130 ? 11.78721 1.38459 17.28029 1.000 19.17000 106 ALA B O 1
ATOM 3817 N N . SER B 1 131 ? 12.47526 -0.76840 17.31303 1.000 18.20000 107 SER B N 1
ATOM 3818 C CA . SER B 1 131 ? 11.13028 -1.23747 17.64701 1.000 19.20000 107 SER B CA 1
ATOM 3819 C C . SER B 1 131 ? 10.62730 -0.65963 18.97209 1.000 25.31000 107 SER B C 1
ATOM 3820 O O . SER B 1 131 ? 9.40730 -0.55668 19.16513 1.000 21.10000 107 SER B O 1
ATOM 3823 N N . GLY B 1 132 ? 11.52831 -0.24771 19.87111 1.000 21.31000 108 GLY B N 1
ATOM 3824 C CA . GLY B 1 132 ? 11.09332 0.36813 21.12119 1.000 24.24000 108 GLY B CA 1
ATOM 3825 C C . GLY B 1 132 ? 10.65429 1.82213 21.03537 1.000 24.92000 108 GLY B C 1
ATOM 3826 O O . GLY B 1 132 ? 10.15430 2.36301 22.02844 1.000 23.01000 108 GLY B O 1
ATOM 3827 N N . ILE B 1 133 ? 10.81425 2.47027 19.88244 1.000 22.32000 109 ILE B N 1
ATOM 3828 C CA . ILE B 1 133 ? 10.33321 3.83928 19.71761 1.000 18.30000 109 ILE B CA 1
ATOM 3829 C C . ILE B 1 133 ? 8.80321 3.79525 19.68464 1.000 20.85000 109 ILE B C 1
ATOM 3830 O O . ILE B 1 133 ? 8.20020 3.26434 18.74659 1.000 23.10000 109 ILE B O 1
ATOM 3835 N N . GLN B 1 134 ? 8.17422 4.33011 20.73571 1.000 20.15000 110 GLN B N 1
ATOM 3836 C CA . GLN B 1 134 ? 6.72823 4.25906 20.91074 1.000 21.49000 110 GLN B CA 1
ATOM 3837 C C . GLN B 1 134 ? 5.96519 5.46410 20.37189 1.000 21.06000 110 GLN B C 1
ATOM 3838 O O . GLN B 1 134 ? 4.73719 5.38709 20.24091 1.000 20.96000 110 GLN B O 1
ATOM 3844 N N . ASN B 1 135 ? 6.62816 6.58815 20.11801 1.000 18.15000 111 ASN B N 1
ATOM 3845 C CA . ASN B 1 135 ? 5.93812 7.79218 19.65816 1.000 19.57000 111 ASN B CA 1
ATOM 3846 C C . ASN B 1 135 ? 6.95708 8.70728 19.00124 1.000 21.14000 111 ASN B C 1
ATOM 3847 O O . ASN B 1 135 ? 8.15609 8.41431 18.98518 1.000 23.53000 111 ASN B O 1
ATOM 3852 N N . SER B 1 136 ? 6.47805 9.85533 18.49638 1.000 20.79000 112 SER B N 1
ATOM 3853 C CA . SER B 1 136 ? 7.35301 10.73944 17.73246 1.000 19.77000 112 SER B CA 1
ATOM 3854 C C . SER B 1 136 ? 8.42701 11.36436 18.61451 1.000 21.70000 112 SER B C 1
ATOM 3855 O O . SER B 1 136 ? 9.55000 11.59644 18.15551 1.000 19.67000 112 SER B O 1
ATOM 3858 N N . GLU B 1 137 ? 8.09904 11.67521 19.87255 1.000 22.87000 113 GLU B N 1
ATOM 3859 C CA . GLU B 1 137 ? 9.10204 12.25013 20.76459 1.000 23.59000 113 GLU B CA 1
ATOM 3860 C C . GLU B 1 137 ? 10.30907 11.33314 20.92546 1.000 26.13000 113 GLU B C 1
ATOM 3861 O O . GLU B 1 137 ? 11.43806 11.81415 21.07249 1.000 30.14000 113 GLU B O 1
ATOM 3867 N N . GLN B 1 138 ? 10.09510 10.02114 20.88232 1.000 19.47000 114 GLN B N 1
ATOM 3868 C CA . GLN B 1 138 ? 11.15412 9.03914 21.04518 1.000 20.50000 114 GLN B CA 1
ATOM 3869 C C . GLN B 1 138 ? 11.95310 8.82131 19.76614 1.000 21.38000 114 GLN B C 1
ATOM 3870 O O . GLN B 1 138 ? 12.89812 8.02633 19.77602 1.000 20.25000 114 GLN B O 1
ATOM 3876 N N . LEU B 1 139 ? 11.62106 9.53542 18.68323 1.000 23.58000 115 LEU B N 1
ATOM 3877 C CA . LEU B 1 139 ? 12.43603 9.45958 17.47220 1.000 21.02000 115 LEU B CA 1
ATOM 3878 C C . LEU B 1 139 ? 13.84002 9.99459 17.70423 1.000 22.26000 115 LEU B C 1
ATOM 3879 O O . LEU B 1 139 ? 14.74201 9.70070 16.91117 1.000 19.37000 115 LEU B O 1
ATOM 3884 N N . ASN B 1 140 ? 14.05503 10.74447 18.78531 1.000 20.11000 116 ASN B N 1
ATOM 3885 C CA . ASN B 1 140 ? 15.39603 11.21746 19.08733 1.000 20.93000 116 ASN B CA 1
ATOM 3886 C C . ASN B 1 140 ? 16.31206 10.09143 19.53218 1.000 19.48000 116 ASN B C 1
ATOM 3887 O O . ASN B 1 140 ? 17.52406 10.29445 19.62517 1.000 21.09000 116 ASN B O 1
ATOM 3892 N N . GLU B 1 141 ? 15.76610 8.90239 19.78006 1.000 18.49000 117 GLU B N 1
ATOM 3893 C CA . GLU B 1 141 ? 16.62913 7.73940 19.92890 1.000 20.41000 117 GLU B CA 1
ATOM 3894 C C . GLU B 1 141 ? 17.46710 7.51956 18.67886 1.000 19.78000 117 GLU B C 1
ATOM 3895 O O . GLU B 1 141 ? 18.60712 7.06257 18.77678 1.000 21.99000 117 GLU B O 1
ATOM 3901 N N . LEU B 1 142 ? 16.93807 7.87368 17.50291 1.000 16.94000 118 LEU B N 1
ATOM 3902 C CA . LEU B 1 142 ? 17.73004 7.75884 16.28088 1.000 19.88000 118 LEU B CA 1
ATOM 3903 C C . LEU B 1 142 ? 18.92502 8.69586 16.33196 1.000 20.10000 118 LEU B C 1
ATOM 3904 O O . LEU B 1 142 ? 20.04602 8.31693 15.95489 1.000 19.94000 118 LEU B O 1
ATOM 3909 N N . TYR B 1 143 ? 18.70100 9.92380 16.80910 1.000 21.24000 119 TYR B N 1
ATOM 3910 C CA . TYR B 1 143 ? 19.78799 10.88881 16.94019 1.000 20.48000 119 TYR B CA 1
ATOM 3911 C C . TYR B 1 143 ? 20.81302 10.39272 17.94811 1.000 20.35000 119 TYR B C 1
ATOM 3912 O O . TYR B 1 143 ? 22.02301 10.43077 17.69708 1.000 19.80000 119 TYR B O 1
ATOM 3921 N N . LYS B 1 144 ? 20.33606 9.89457 19.09306 1.000 21.64000 120 LYS B N 1
ATOM 3922 C CA . LYS B 1 144 ? 21.23509 9.48747 20.17399 1.000 23.15000 120 LYS B CA 1
ATOM 3923 C C . LYS B 1 144 ? 22.19811 8.38854 19.73185 1.000 23.55000 120 LYS B C 1
ATOM 3924 O O . LYS B 1 144 ? 23.36012 8.36652 20.15382 1.000 25.63000 120 LYS B O 1
ATOM 3930 N N . PHE B 1 145 ? 21.74711 7.48063 18.86875 1.000 20.79000 121 PHE B N 1
ATOM 3931 C CA . PHE B 1 145 ? 22.62212 6.40470 18.41961 1.000 20.39000 121 PHE B CA 1
ATOM 3932 C C . PHE B 1 145 ? 23.46808 6.81586 17.22064 1.000 19.09000 121 PHE B C 1
ATOM 3933 O O . PHE B 1 145 ? 24.68409 6.58889 17.21058 1.000 19.67000 121 PHE B O 1
ATOM 3941 N N . PHE B 1 146 ? 22.85405 7.43696 16.21172 1.000 19.43000 122 PHE B N 1
ATOM 3942 C CA . PHE B 1 146 ? 23.55801 7.62312 14.94873 1.000 18.17000 122 PHE B CA 1
ATOM 3943 C C . PHE B 1 146 ? 24.41098 8.88615 14.89385 1.000 23.68000 122 PHE B C 1
ATOM 3944 O O . PHE B 1 146 ? 25.44297 8.88225 14.21283 1.000 19.53000 122 PHE B O 1
ATOM 3952 N N . ASN B 1 147 ? 24.01097 9.97606 15.56598 1.000 21.32000 123 ASN B N 1
ATOM 3953 C CA . ASN B 1 147 ? 24.82595 11.19209 15.50610 1.000 19.28000 123 ASN B CA 1
ATOM 3954 C C . ASN B 1 147 ? 26.25496 10.97706 16.00204 1.000 23.34000 123 ASN B C 1
ATOM 3955 O O . ASN B 1 147 ? 27.19694 11.37216 15.28507 1.000 20.59000 123 ASN B O 1
ATOM 3960 N N . PRO B 1 148 ? 26.50700 10.35293 17.15997 1.000 23.19000 124 PRO B N 1
ATOM 3961 C CA . PRO B 1 148 ? 27.90802 10.20792 17.61092 1.000 23.28000 124 PRO B CA 1
ATOM 3962 C C . PRO B 1 148 ? 28.79701 9.38604 16.67480 1.000 27.25000 124 PRO B C 1
ATOM 3963 O O . PRO B 1 148 ? 30.02701 9.56107 16.69679 1.000 24.26000 124 PRO B O 1
ATOM 3967 N N . ILE B 1 149 ? 28.23001 8.50412 15.84672 1.000 25.51000 125 ILE B N 1
ATOM 3968 C CA . ILE B 1 149 ? 29.01201 7.61824 14.99360 1.000 25.25000 125 ILE B CA 1
ATOM 3969 C C . ILE B 1 149 ? 28.80397 7.90240 13.50663 1.000 23.38000 125 ILE B C 1
ATOM 3970 O O . ILE B 1 149 ? 29.23197 7.11151 12.66153 1.000 24.82000 125 ILE B O 1
ATOM 3975 N N . ALA B 1 150 ? 28.19994 9.04343 13.16478 1.000 23.86000 126 ALA B N 1
ATOM 3976 C CA . ALA B 1 150 ? 27.85290 9.34758 11.77782 1.000 24.03000 126 ALA B CA 1
ATOM 3977 C C . ALA B 1 150 ? 29.04987 9.45171 10.84381 1.000 29.09000 126 ALA B C 1
ATOM 3978 O O . ALA B 1 150 ? 28.85885 9.46585 9.62081 1.000 29.62000 126 ALA B O 1
ATOM 3980 N N . ARG B 1 151 ? 30.26588 9.58168 11.36879 1.000 25.97000 127 ARG B N 1
ATOM 3981 C CA . ARG B 1 151 ? 31.45786 9.61880 10.52777 1.000 24.48000 127 ARG B CA 1
ATOM 3982 C C . ARG B 1 151 ? 32.29890 8.35781 10.66660 1.000 28.52000 127 ARG B C 1
ATOM 3983 O O . ARG B 1 151 ? 33.42288 8.30589 10.15757 1.000 26.38000 127 ARG B O 1
ATOM 3991 N N . GLN B 1 152 ? 31.78093 7.34272 11.34450 1.000 26.27000 128 GLN B N 1
ATOM 3992 C CA . GLN B 1 152 ? 32.56197 6.16770 11.68035 1.000 25.61000 128 GLN B CA 1
ATOM 3993 C C . GLN B 1 152 ? 32.05398 4.91376 10.99122 1.000 25.13000 128 GLN B C 1
ATOM 3994 O O . GLN B 1 152 ? 32.47501 3.81173 11.34708 1.000 24.80000 128 GLN B O 1
ATOM 4000 N N . VAL B 1 153 ? 31.16396 5.04685 10.01925 1.000 24.00000 129 VAL B N 1
ATOM 4001 C CA . VAL B 1 153 ? 30.78896 3.90794 9.19013 1.000 22.65000 129 VAL B CA 1
ATOM 4002 C C . VAL B 1 153 ? 31.81794 3.75009 8.07909 1.000 24.20000 129 VAL B C 1
ATOM 4003 O O . VAL B 1 153 ? 32.13390 4.70718 7.36319 1.000 23.43000 129 VAL B O 1
ATOM 4007 N N . ALA B 1 154 ? 32.33596 2.53712 7.92894 1.000 23.79000 130 ALA B N 1
ATOM 4008 C CA . ALA B 1 154 ? 33.38995 2.27425 6.96588 1.000 23.70000 130 ALA B CA 1
ATOM 4009 C C . ALA B 1 154 ? 32.88691 2.46440 5.53692 1.000 23.14000 130 ALA B C 1
ATOM 4010 O O . ALA B 1 154 ? 31.68490 2.45141 5.25695 1.000 20.39000 130 ALA B O 1
ATOM 4012 N N . THR B 1 155 ? 33.84188 2.63953 4.62392 1.000 23.47000 131 THR B N 1
ATOM 4013 C CA . THR B 1 155 ? 33.52685 2.62068 3.20592 1.000 21.84000 131 THR B CA 1
ATOM 4014 C C . THR B 1 155 ? 32.81087 1.31271 2.85679 1.000 21.72000 131 THR B C 1
ATOM 4015 O O . THR B 1 155 ? 33.07291 0.26065 3.45266 1.000 23.48000 131 THR B O 1
ATOM 4019 N N . SER B 1 156 ? 31.86385 1.38679 1.92082 1.000 19.15000 132 SER B N 1
ATOM 4020 C CA . SER B 1 156 ? 31.00087 0.24581 1.57571 1.000 22.11000 132 SER B CA 1
ATOM 4021 C C . SER B 1 156 ? 30.24991 -0.30934 2.79066 1.000 21.07000 132 SER B C 1
ATOM 4022 O O . SER B 1 156 ? 29.93194 -1.50536 2.85054 1.000 24.14000 132 SER B O 1
ATOM 4025 N N . GLY B 1 157 ? 29.94191 0.54854 3.75877 1.000 21.90000 133 GLY B N 1
ATOM 4026 C CA . GLY B 1 157 ? 29.36195 0.12238 5.01673 1.000 17.84000 133 GLY B CA 1
ATOM 4027 C C . GLY B 1 157 ? 27.84995 0.01236 4.95776 1.000 16.42000 133 GLY B C 1
ATOM 4028 O O . GLY B 1 157 ? 27.22092 0.15546 3.90679 1.000 16.15000 133 GLY B O 1
ATOM 4029 N N . ARG B 1 158 ? 27.25698 -0.23379 6.13174 1.000 15.94000 134 ARG B N 1
ATOM 4030 C CA . ARG B 1 158 ? 25.83799 -0.55283 6.23174 1.000 17.51000 134 ARG B CA 1
ATOM 4031 C C . ARG B 1 158 ? 25.21600 0.19902 7.39284 1.000 19.78000 134 ARG B C 1
ATOM 4032 O O . ARG B 1 158 ? 25.71003 0.11790 8.51982 1.000 18.52000 134 ARG B O 1
ATOM 4040 N N . VAL B 1 159 ? 24.13098 0.91203 7.11895 1.000 17.58000 135 VAL B N 1
ATOM 4041 C CA . VAL B 1 159 ? 23.25499 1.43689 8.15903 1.000 16.93000 135 VAL B CA 1
ATOM 4042 C C . VAL B 1 159 ? 21.96501 0.63787 8.08297 1.000 17.07000 135 VAL B C 1
ATOM 4043 O O . VAL B 1 159 ? 21.27899 0.64197 7.04898 1.000 16.68000 135 VAL B O 1
ATOM 4047 N N . ILE B 1 160 ? 21.62205 -0.04527 9.16890 1.000 17.18000 136 ILE B N 1
ATOM 4048 C CA . ILE B 1 160 ? 20.43807 -0.88729 9.18183 1.000 17.86000 136 ILE B CA 1
ATOM 4049 C C . ILE B 1 160 ? 19.59709 -0.50545 10.38589 1.000 18.25000 136 ILE B C 1
ATOM 4050 O O . ILE B 1 160 ? 20.05912 -0.60857 11.52487 1.000 19.19000 136 ILE B O 1
ATOM 4055 N N . VAL B 1 161 ? 18.36807 -0.06245 10.13297 1.000 16.81000 137 VAL B N 1
ATOM 4056 C CA . VAL B 1 161 ? 17.39309 0.23841 11.17703 1.000 16.66000 137 VAL B CA 1
ATOM 4057 C C . VAL B 1 161 ? 16.32011 -0.83361 11.11093 1.000 18.79000 137 VAL B C 1
ATOM 4058 O O . VAL B 1 161 ? 15.77910 -1.10050 10.03291 1.000 20.39000 137 VAL B O 1
ATOM 4062 N N . ILE B 1 162 ? 16.00115 -1.43274 12.25087 1.000 17.11000 138 ILE B N 1
ATOM 4063 C CA . ILE B 1 162 ? 15.03218 -2.51577 12.32277 1.000 16.18000 138 ILE B CA 1
ATOM 4064 C C . ILE B 1 162 ? 13.90019 -2.05990 13.22485 1.000 19.83000 138 ILE B C 1
ATOM 4065 O O . ILE B 1 162 ? 14.13721 -1.69703 14.38089 1.000 20.50000 138 ILE B O 1
ATOM 4070 N N . GLY B 1 163 ? 12.67718 -2.06387 12.69188 1.000 14.84000 139 GLY B N 1
ATOM 4071 C CA . GLY B 1 163 ? 11.52819 -1.62998 13.44895 1.000 19.95000 139 GLY B CA 1
ATOM 4072 C C . GLY B 1 163 ? 10.34621 -2.56700 13.35288 1.000 18.13000 139 GLY B C 1
ATOM 4073 O O . GLY B 1 163 ? 10.45322 -3.67593 12.81875 1.000 19.91000 139 GLY B O 1
ATOM 4074 N N . THR B 1 164 ? 9.20921 -2.12808 13.88795 1.000 18.92000 140 THR B N 1
ATOM 4075 C CA . THR B 1 164 ? 7.97423 -2.89411 13.84089 1.000 18.89000 140 THR B CA 1
ATOM 4076 C C . THR B 1 164 ? 7.10519 -2.38700 12.69397 1.000 18.18000 140 THR B C 1
ATOM 4077 O O . THR B 1 164 ? 6.89316 -1.17699 12.56212 1.000 18.74000 140 THR B O 1
ATOM 4081 N N . THR B 1 165 ? 6.64619 -3.30791 11.84788 1.000 18.33000 141 THR B N 1
ATOM 4082 C CA . THR B 1 165 ? 5.80615 -2.95780 10.70594 1.000 22.91000 141 THR B CA 1
ATOM 4083 C C . THR B 1 165 ? 4.67914 -2.03588 11.16007 1.000 21.61000 141 THR B C 1
ATOM 4084 O O . THR B 1 165 ? 3.89017 -2.42000 12.04504 1.000 22.03000 141 THR B O 1
ATOM 4088 N N . PRO B 1 166 ? 4.59410 -0.80982 10.62721 1.000 21.02000 142 PRO B N 1
ATOM 4089 C CA . PRO B 1 166 ? 3.63309 0.15610 11.17634 1.000 21.31000 142 PRO B CA 1
ATOM 4090 C C . PRO B 1 166 ? 2.21311 -0.37094 11.21732 1.000 21.80000 142 PRO B C 1
ATOM 4091 O O . PRO B 1 166 ? 1.51612 -0.14807 12.21236 1.000 22.61000 142 PRO B O 1
ATOM 4095 N N . GLU B 1 167 ? 1.78810 -1.10583 10.18424 1.000 22.50000 143 GLU B N 1
ATOM 4096 C CA . GLU B 1 167 ? 0.44311 -1.65886 10.14521 1.000 24.63000 143 GLU B CA 1
ATOM 4097 C C . GLU B 1 167 ? 0.20616 -2.69599 11.24210 1.000 28.77000 143 GLU B C 1
ATOM 4098 O O . GLU B 1 167 ? -0.95783 -2.99405 11.54609 1.000 24.91000 143 GLU B O 1
ATOM 4104 N N . THR B 1 168 ? 1.26519 -3.25103 11.84601 1.000 22.93000 144 THR B N 1
ATOM 4105 C CA . THR B 1 168 ? 1.10923 -4.22516 12.91790 1.000 26.25000 144 THR B CA 1
ATOM 4106 C C . THR B 1 168 ? 1.33725 -3.63231 14.30297 1.000 26.33000 144 THR B C 1
ATOM 4107 O O . THR B 1 168 ? 1.17529 -4.34743 15.29489 1.000 26.46000 144 THR B O 1
ATOM 4111 N N . ALA B 1 169 ? 1.72623 -2.35931 14.38910 1.000 21.62000 145 ALA B N 1
ATOM 4112 C CA . ALA B 1 169 ? 1.96724 -1.71945 15.67317 1.000 22.92000 145 ALA B CA 1
ATOM 4113 C C . ALA B 1 169 ? 0.68426 -1.66858 16.49721 1.000 25.57000 145 ALA B C 1
ATOM 4114 O O . ALA B 1 169 ? -0.40776 -1.44654 15.96626 1.000 26.16000 145 ALA B O 1
ATOM 4116 N N . LYS B 1 170 ? 0.82330 -1.84472 17.81218 1.000 25.27000 146 LYS B N 1
ATOM 4117 C CA . LYS B 1 170 ? -0.36168 -1.94985 18.65620 1.000 30.46000 146 LYS B CA 1
ATOM 4118 C C . LYS B 1 170 ? -1.00471 -0.60089 18.96037 1.000 30.99000 146 LYS B C 1
ATOM 4119 O O . LYS B 1 170 ? -2.17770 -0.56797 19.34740 1.000 35.02000 146 LYS B O 1
ATOM 4125 N N . THR B 1 171 ? -0.28574 0.50614 18.79248 1.000 27.69000 147 THR B N 1
ATOM 4126 C CA . THR B 1 171 ? -0.84676 1.83410 19.00764 1.000 22.11000 147 THR B CA 1
ATOM 4127 C C . THR B 1 171 ? -0.62881 2.69225 17.77273 1.000 25.48000 147 THR B C 1
ATOM 4128 O O . THR B 1 171 ? 0.34418 2.50336 17.02869 1.000 23.61000 147 THR B O 1
ATOM 4132 N N . VAL B 1 172 ? -1.56383 3.62225 17.55286 1.000 22.54000 148 VAL B N 1
ATOM 4133 C CA . VAL B 1 172 ? -1.43288 4.56438 16.44697 1.000 24.43000 148 VAL B CA 1
ATOM 4134 C C . VAL B 1 172 ? -0.15190 5.38339 16.59303 1.000 24.04000 148 VAL B C 1
ATOM 4135 O O . VAL B 1 172 ? 0.59008 5.57852 15.61903 1.000 21.75000 148 VAL B O 1
ATOM 4139 N N . LYS B 1 173 ? 0.14712 5.84826 17.81308 1.000 23.94000 149 LYS B N 1
ATOM 4140 C CA . LYS B 1 173 ? 1.36811 6.63027 18.01114 1.000 23.07000 149 LYS B CA 1
ATOM 4141 C C . LYS B 1 173 ? 2.61312 5.83334 17.64202 1.000 22.65000 149 LYS B C 1
ATOM 4142 O O . LYS B 1 173 ? 3.56109 6.39042 17.07906 1.000 22.96000 149 LYS B O 1
ATOM 4148 N N . GLN B 1 174 ? 2.64715 4.53730 17.95987 1.000 22.68000 150 GLN B N 1
ATOM 4149 C CA . GLN B 1 174 ? 3.82016 3.77237 17.56175 1.000 19.12000 150 GLN B CA 1
ATOM 4150 C C . GLN B 1 174 ? 3.86313 3.58455 16.05873 1.000 20.24000 150 GLN B C 1
ATOM 4151 O O . GLN B 1 174 ? 4.93411 3.67864 15.46072 1.000 18.68000 150 GLN B O 1
ATOM 4157 N N . ALA B 1 175 ? 2.71412 3.31959 15.43473 1.000 21.40000 151 ALA B N 1
ATOM 4158 C CA . ALA B 1 175 ? 2.67309 3.18076 13.97871 1.000 18.56000 151 ALA B CA 1
ATOM 4159 C C . ALA B 1 175 ? 3.25105 4.40585 13.28584 1.000 19.55000 151 ALA B C 1
ATOM 4160 O O . ALA B 1 175 ? 4.04003 4.28198 12.33180 1.000 20.91000 151 ALA B O 1
ATOM 4162 N N . ILE B 1 176 ? 2.89303 5.59679 13.77498 1.000 19.73000 152 ILE B N 1
ATOM 4163 C CA . ILE B 1 176 ? 3.38699 6.84486 13.18911 1.000 20.12000 152 ILE B CA 1
ATOM 4164 C C . ILE B 1 176 ? 4.90199 6.92688 13.31509 1.000 20.18000 152 ILE B C 1
ATOM 4165 O O . ILE B 1 176 ? 5.61496 7.25301 12.35011 1.000 19.02000 152 ILE B O 1
ATOM 4170 N N . ALA B 1 177 ? 5.41803 6.63576 14.51504 1.000 18.38000 153 ALA B N 1
ATOM 4171 C CA . ALA B 1 177 ? 6.85503 6.72277 14.73902 1.000 15.74000 153 ALA B CA 1
ATOM 4172 C C . ALA B 1 177 ? 7.61303 5.71588 13.87988 1.000 18.14000 153 ALA B C 1
ATOM 4173 O O . ALA B 1 177 ? 8.65101 6.04697 13.29490 1.000 16.59000 153 ALA B O 1
ATOM 4175 N N . GLN B 1 178 ? 7.11306 4.47688 13.79275 1.000 18.63000 154 GLN B N 1
ATOM 4176 C CA . GLN B 1 178 ? 7.78306 3.48099 12.96463 1.000 17.79000 154 GLN B CA 1
ATOM 4177 C C . GLN B 1 178 ? 7.73602 3.86815 11.49567 1.000 18.41000 154 GLN B C 1
ATOM 4178 O O . GLN B 1 178 ? 8.69300 3.62626 10.75662 1.000 14.91000 154 GLN B O 1
ATOM 4184 N N . ARG B 1 179 ? 6.62299 4.44518 11.04476 1.000 17.33000 155 ARG B N 1
ATOM 4185 C CA . ARG B 1 179 ? 6.56595 4.95334 9.67582 1.000 19.40000 155 ARG B CA 1
ATOM 4186 C C . ARG B 1 179 ? 7.62592 6.02439 9.44392 1.000 18.39000 155 ARG B C 1
ATOM 4187 O O . ARG B 1 179 ? 8.20789 6.10952 8.35092 1.000 17.55000 155 ARG B O 1
ATOM 4195 N N . ALA B 1 180 ? 7.88192 6.85828 10.45101 1.000 15.40000 156 ALA B N 1
ATOM 4196 C CA . ALA B 1 180 ? 8.86890 7.93332 10.29611 1.000 19.76000 156 ALA B CA 1
ATOM 4197 C C . ALA B 1 180 ? 10.27590 7.42139 9.95702 1.000 18.64000 156 ALA B C 1
ATOM 4198 O O . ALA B 1 180 ? 11.06887 8.16847 9.36108 1.000 18.44000 156 ALA B O 1
ATOM 4200 N N . LEU B 1 181 ? 10.60394 6.16735 10.31887 1.000 15.12000 157 LEU B N 1
ATOM 4201 C CA . LEU B 1 181 ? 11.96594 5.65641 10.12677 1.000 14.54000 157 LEU B CA 1
ATOM 4202 C C . LEU B 1 181 ? 12.37091 5.64158 8.65976 1.000 18.25000 157 LEU B C 1
ATOM 4203 O O . LEU B 1 181 ? 13.56690 5.72865 8.35275 1.000 18.23000 157 LEU B O 1
ATOM 4208 N N . GLU B 1 182 ? 11.40789 5.51367 7.74777 1.000 15.57000 158 GLU B N 1
ATOM 4209 C CA . GLU B 1 182 ? 11.75186 5.50684 6.32676 1.000 19.63000 158 GLU B CA 1
ATOM 4210 C C . GLU B 1 182 ? 12.29582 6.85890 5.86690 1.000 16.99000 158 GLU B C 1
ATOM 4211 O O . GLU B 1 182 ? 13.26580 6.91201 5.09989 1.000 18.13000 158 GLU B O 1
ATOM 4217 N N . GLY B 1 183 ? 11.68180 7.95984 6.31204 1.000 18.69000 159 GLY B N 1
ATOM 4218 C CA . GLY B 1 183 ? 12.24477 9.27288 6.02118 1.000 17.32000 159 GLY B CA 1
ATOM 4219 C C . GLY B 1 183 ? 13.67477 9.41486 6.51916 1.000 17.20000 159 GLY B C 1
ATOM 4220 O O . GLY B 1 183 ? 14.54475 9.94196 5.81320 1.000 18.99000 159 GLY B O 1
ATOM 4221 N N . PHE B 1 184 ? 13.93281 8.95572 7.74410 1.000 14.93000 160 PHE B N 1
ATOM 4222 C CA . PHE B 1 184 ? 15.27683 9.00869 8.31408 1.000 16.16000 160 PHE B CA 1
ATOM 4223 C C . PHE B 1 184 ? 16.28882 8.22581 7.47697 1.000 17.96000 160 PHE B C 1
ATOM 4224 O O . PHE B 1 184 ? 17.33980 8.76188 7.08000 1.000 14.61000 160 PHE B O 1
ATOM 4232 N N . ILE B 1 185 ? 16.00985 6.94083 7.20483 1.000 17.70000 161 ILE B N 1
ATOM 4233 C CA . ILE B 1 185 ? 17.03285 6.14593 6.52671 1.000 16.29000 161 ILE B CA 1
ATOM 4234 C C . ILE B 1 185 ? 17.23980 6.61410 5.09576 1.000 15.16000 161 ILE B C 1
ATOM 4235 O O . ILE B 1 185 ? 18.35279 6.50818 4.57172 1.000 14.91000 161 ILE B O 1
ATOM 4240 N N . LYS B 1 186 ? 16.19478 7.10615 4.42384 1.000 15.04000 162 LYS B N 1
ATOM 4241 C CA . LYS B 1 186 ? 16.39773 7.60231 3.06189 1.000 18.59000 162 LYS B CA 1
ATOM 4242 C C . LYS B 1 186 ? 17.31471 8.81533 3.06501 1.000 18.28000 162 LYS B C 1
ATOM 4243 O O . LYS B 1 186 ? 18.13568 8.98346 2.15201 1.000 16.56000 162 LYS B O 1
ATOM 4249 N N . SER B 1 187 ? 17.21671 9.64721 4.10111 1.000 15.05000 163 SER B N 1
ATOM 4250 C CA . SER B 1 187 ? 18.11969 10.79022 4.21322 1.000 15.55000 163 SER B CA 1
ATOM 4251 C C . SER B 1 187 ? 19.53171 10.35421 4.57513 1.000 16.28000 163 SER B C 1
ATOM 4252 O O . SER B 1 187 ? 20.50968 10.91629 4.05617 1.000 16.89000 163 SER B O 1
ATOM 4255 N N . VAL B 1 188 ? 19.66775 9.35212 5.44201 1.000 14.76000 164 VAL B N 1
ATOM 4256 C CA . VAL B 1 188 ? 20.99877 8.81011 5.72992 1.000 16.81000 164 VAL B CA 1
ATOM 4257 C C . VAL B 1 188 ? 21.63475 8.27127 4.44985 1.000 16.54000 164 VAL B C 1
ATOM 4258 O O . VAL B 1 188 ? 22.82774 8.48833 4.19384 1.000 17.97000 164 VAL B O 1
ATOM 4262 N N . GLY B 1 189 ? 20.84975 7.55835 3.63378 1.000 18.00000 165 GLY B N 1
ATOM 4263 C CA . GLY B 1 189 ? 21.39773 6.96250 2.41470 1.000 15.67000 165 GLY B CA 1
ATOM 4264 C C . GLY B 1 189 ? 21.96169 7.98662 1.44480 1.000 21.23000 165 GLY B C 1
ATOM 4265 O O . GLY B 1 189 ? 22.87168 7.67873 0.65775 1.000 19.58000 165 GLY B O 1
ATOM 4266 N N . LYS B 1 190 ? 21.40666 9.19561 1.44996 1.000 17.90000 166 LYS B N 1
ATOM 4267 C CA . LYS B 1 190 ? 21.87161 10.26572 0.58507 1.000 18.58000 166 LYS B CA 1
ATOM 4268 C C . LYS B 1 190 ? 22.98861 11.08267 1.21313 1.000 23.91000 166 LYS B C 1
ATOM 4269 O O . LYS B 1 190 ? 23.64358 11.85877 0.51521 1.000 25.09000 166 LYS B O 1
ATOM 4275 N N . GLU B 1 191 ? 23.21564 10.93053 2.50611 1.000 20.25000 167 GLU B N 1
ATOM 4276 C CA . GLU B 1 191 ? 24.09564 11.80746 3.25919 1.000 22.24000 167 GLU B CA 1
ATOM 4277 C C . GLU B 1 191 ? 25.44066 11.18346 3.59509 1.000 21.94000 167 GLU B C 1
ATOM 4278 O O . GLU B 1 191 ? 26.46265 11.87849 3.55114 1.000 22.76000 167 GLU B O 1
ATOM 4284 N N . PHE B 1 192 ? 25.49170 9.88142 3.90794 1.000 20.48000 168 PHE B N 1
ATOM 4285 C CA . PHE B 1 192 ? 26.71673 9.32139 4.47385 1.000 22.42000 168 PHE B CA 1
ATOM 4286 C C . PHE B 1 192 ? 27.82071 9.09753 3.44279 1.000 22.24000 168 PHE B C 1
ATOM 4287 O O . PHE B 1 192 ? 28.99172 9.01451 3.83576 1.000 23.28000 168 PHE B O 1
ATOM 4295 N N . LYS B 1 193 ? 27.47968 8.99367 2.15179 1.000 20.69000 169 LYS B N 1
ATOM 4296 C CA . LYS B 1 193 ? 28.44766 8.79981 1.06874 1.000 28.67000 169 LYS B CA 1
ATOM 4297 C C . LYS B 1 193 ? 29.28969 7.54381 1.26058 1.000 22.40000 169 LYS B C 1
ATOM 4298 O O . LYS B 1 193 ? 28.85973 6.59173 1.92248 1.000 22.31000 169 LYS B O 1
ATOM 4304 N N . LYS B 1 194 ? 30.49068 7.52590 0.67955 1.000 21.24000 170 LYS B N 1
ATOM 4305 C CA . LYS B 1 194 ? 31.46971 6.45090 0.87541 1.000 20.52000 170 LYS B CA 1
ATOM 4306 C C . LYS B 1 194 ? 30.92073 5.08094 0.48326 1.000 20.89000 170 LYS B C 1
ATOM 4307 O O . LYS B 1 194 ? 31.40576 4.05889 0.98213 1.000 22.25000 170 LYS B O 1
ATOM 4313 N N . GLY B 1 195 ? 29.90071 5.02701 -0.38172 1.000 24.10000 171 GLY B N 1
ATOM 4314 C CA . GLY B 1 195 ? 29.35573 3.73304 -0.77185 1.000 25.20000 171 GLY B CA 1
ATOM 4315 C C . GLY B 1 195 ? 28.52677 3.04290 0.28909 1.000 20.74000 171 GLY B C 1
ATOM 4316 O O . GLY B 1 195 ? 28.20880 1.85791 0.14596 1.000 22.08000 171 GLY B O 1
ATOM 4317 N N . ILE B 1 196 ? 28.17978 3.75477 1.35418 1.000 17.74000 172 ILE B N 1
ATOM 4318 C CA . ILE B 1 196 ? 27.38382 3.19863 2.43713 1.000 16.57000 172 ILE B CA 1
ATOM 4319 C C . ILE B 1 196 ? 25.92781 3.08765 1.99815 1.000 19.58000 172 ILE B C 1
ATOM 4320 O O . ILE B 1 196 ? 25.39078 3.99171 1.35027 1.000 19.40000 172 ILE B O 1
ATOM 4325 N N . THR B 1 197 ? 25.27984 1.96960 2.34504 1.000 15.77000 173 THR B N 1
ATOM 4326 C CA . THR B 1 197 ? 23.86084 1.77659 2.08605 1.000 16.73000 173 THR B CA 1
ATOM 4327 C C . THR B 1 197 ? 23.06687 1.96343 3.37309 1.000 15.74000 173 THR B C 1
ATOM 4328 O O . THR B 1 197 ? 23.58890 1.78831 4.47806 1.000 18.15000 173 THR B O 1
ATOM 4332 N N . ALA B 1 198 ? 21.78086 2.27342 3.22216 1.000 17.10000 174 ALA B N 1
ATOM 4333 C CA . ALA B 1 198 ? 20.91888 2.46726 4.38020 1.000 14.39000 174 ALA B CA 1
ATOM 4334 C C . ALA B 1 198 ? 19.56089 1.81526 4.13616 1.000 16.08000 174 ALA B C 1
ATOM 4335 O O . ALA B 1 198 ? 18.92786 2.05037 3.10220 1.000 17.28000 174 ALA B O 1
ATOM 4337 N N . GLN B 1 199 ? 19.10893 1.00214 5.08608 1.000 18.15000 175 GLN B N 1
ATOM 4338 C CA . GLN B 1 199 ? 17.84694 0.28013 4.94402 1.000 15.53000 175 GLN B CA 1
ATOM 4339 C C . GLN B 1 199 ? 17.00697 0.35397 6.20605 1.000 17.71000 175 GLN B C 1
ATOM 4340 O O . GLN B 1 199 ? 17.52500 0.48185 7.31105 1.000 18.22000 175 GLN B O 1
ATOM 4346 N N . VAL B 1 200 ? 15.72297 0.30496 5.97808 1.000 15.66000 176 VAL B N 1
ATOM 4347 C CA . VAL B 1 200 ? 14.81400 -0.07019 7.15005 1.000 18.75000 176 VAL B CA 1
ATOM 4348 C C . VAL B 1 200 ? 14.08103 -1.44118 6.89992 1.000 19.18000 176 VAL B C 1
ATOM 4349 O O . VAL B 1 200 ? 13.60601 -1.83606 5.75688 1.000 19.47000 176 VAL B O 1
ATOM 4353 N N . VAL B 1 201 ? 14.34007 -2.32628 7.85581 1.000 16.46000 177 VAL B N 1
ATOM 4354 C CA . VAL B 1 201 ? 13.66310 -3.61929 7.83768 1.000 16.45000 177 VAL B CA 1
ATOM 4355 C C . VAL B 1 201 ? 12.53812 -3.52144 8.85472 1.000 17.00000 177 VAL B C 1
ATOM 4356 O O . VAL B 1 201 ? 12.79414 -3.25656 10.03474 1.000 17.75000 177 VAL B O 1
ATOM 4360 N N . TYR B 1 202 ? 11.30312 -3.73841 8.40572 1.000 18.82000 178 TYR B N 1
ATOM 4361 C CA . TYR B 1 202 ? 10.14714 -3.82054 9.29174 1.000 17.78000 178 TYR B CA 1
ATOM 4362 C C . TYR B 1 202 ? 9.81818 -5.28458 9.56558 1.000 20.88000 178 TYR B C 1
ATOM 4363 O O . TYR B 1 202 ? 9.68918 -6.08047 8.63149 1.000 21.89000 178 TYR B O 1
ATOM 4372 N N . VAL B 1 203 ? 9.68022 -5.62673 10.84054 1.000 19.18000 179 VAL B N 1
ATOM 4373 C CA . VAL B 1 203 ? 9.32726 -6.97778 11.27440 1.000 19.11000 179 VAL B CA 1
ATOM 4374 C C . VAL B 1 203 ? 7.90627 -6.91288 11.81144 1.000 22.87000 179 VAL B C 1
ATOM 4375 O O . VAL B 1 203 ? 7.62227 -6.12499 12.71853 1.000 21.39000 179 VAL B O 1
ATOM 4379 N N . ASP B 1 204 ? 7.00327 -7.70583 11.23237 1.000 22.14000 180 ASP B N 1
ATOM 4380 C CA . ASP B 1 204 ? 5.65629 -7.79392 11.77639 1.000 22.09000 180 ASP B CA 1
ATOM 4381 C C . ASP B 1 204 ? 5.73433 -8.17009 13.25235 1.000 22.51000 180 ASP B C 1
ATOM 4382 O O . ASP B 1 204 ? 6.55736 -8.99812 13.64923 1.000 20.06000 180 ASP B O 1
ATOM 4387 N N . GLU B 1 205 ? 4.90334 -7.54020 14.07244 1.000 24.52000 181 GLU B N 1
ATOM 4388 C CA . GLU B 1 205 ? 4.84738 -7.94036 15.47439 1.000 23.57000 181 GLU B CA 1
ATOM 4389 C C . GLU B 1 205 ? 4.77041 -9.45938 15.55822 1.000 26.32000 181 GLU B C 1
ATOM 4390 O O . GLU B 1 205 ? 3.91741 -10.08132 14.92217 1.000 27.41000 181 GLU B O 1
ATOM 4396 N N . GLY B 1 206 ? 5.72844 -10.05943 16.26113 1.000 27.21000 182 GLY B N 1
ATOM 4397 C CA . GLY B 1 206 ? 5.76348 -11.49645 16.43397 1.000 27.89000 182 GLY B CA 1
ATOM 4398 C C . GLY B 1 206 ? 6.59048 -12.27532 15.42986 1.000 30.46000 182 GLY B C 1
ATOM 4399 O O . GLY B 1 206 ? 6.68751 -13.50533 15.55372 1.000 29.76000 182 GLY B O 1
ATOM 4400 N N . ALA B 1 207 ? 7.19344 -11.62319 14.43692 1.000 24.33000 183 ALA B N 1
ATOM 4401 C CA . ALA B 1 207 ? 7.93143 -12.35106 13.41082 1.000 26.23000 183 ALA B CA 1
ATOM 4402 C C . ALA B 1 207 ? 9.44543 -12.25204 13.57879 1.000 25.20000 183 ALA B C 1
ATOM 4403 O O . ALA B 1 207 ? 10.17941 -12.42492 12.60076 1.000 22.60000 183 ALA B O 1
ATOM 4405 N N . ALA B 1 208 ? 9.93345 -12.00317 14.80481 1.000 24.07000 184 ALA B N 1
ATOM 4406 C CA . ALA B 1 208 ? 11.36645 -11.78716 15.00180 1.000 24.11000 184 ALA B CA 1
ATOM 4407 C C . ALA B 1 208 ? 12.21047 -12.95609 14.50465 1.000 25.49000 184 ALA B C 1
ATOM 4408 O O . ALA B 1 208 ? 13.30645 -12.73700 13.97165 1.000 21.87000 184 ALA B O 1
ATOM 4410 N N . ALA B 1 209 ? 11.72050 -14.19611 14.64452 1.000 22.11000 185 ALA B N 1
ATOM 4411 C CA . ALA B 1 209 ? 12.50552 -15.36405 14.24437 1.000 24.65000 185 ALA B CA 1
ATOM 4412 C C . ALA B 1 209 ? 12.69448 -15.47487 12.73535 1.000 24.25000 185 ALA B C 1
ATOM 4413 O O . ALA B 1 209 ? 13.44649 -16.34481 12.28323 1.000 26.28000 185 ALA B O 1
ATOM 4415 N N . ASN B 1 210 ? 12.04945 -14.62080 11.94646 1.000 23.60000 186 ASN B N 1
ATOM 4416 C CA . ASN B 1 210 ? 12.10841 -14.69063 10.49445 1.000 20.32000 186 ASN B CA 1
ATOM 4417 C C . ASN B 1 210 ? 13.06338 -13.66354 9.89255 1.000 23.82000 186 ASN B C 1
ATOM 4418 O O . ASN B 1 210 ? 13.15935 -13.55840 8.66256 1.000 21.40000 186 ASN B O 1
ATOM 4423 N N . LEU B 1 211 ? 13.78938 -12.92862 10.73561 1.000 22.17000 187 LEU B N 1
ATOM 4424 C CA . LEU B 1 211 ? 14.62234 -11.81855 10.29472 1.000 23.02000 187 LEU B CA 1
ATOM 4425 C C . LEU B 1 211 ? 15.94934 -12.25345 9.67764 1.000 22.95000 187 LEU B C 1
ATOM 4426 O O . LEU B 1 211 ? 16.57230 -11.45736 8.96572 1.000 18.61000 187 LEU B O 1
ATOM 4431 N N . GLU B 1 212 ? 16.40237 -13.49147 9.91549 1.000 19.06000 188 GLU B N 1
ATOM 4432 C CA . GLU B 1 212 ? 17.83138 -13.76642 9.78542 1.000 20.94000 188 GLU B CA 1
ATOM 4433 C C . GLU B 1 212 ? 18.32534 -13.60725 8.35043 1.000 19.37000 188 GLU B C 1
ATOM 4434 O O . GLU B 1 212 ? 19.38332 -13.00920 8.12147 1.000 20.05000 188 GLU B O 1
ATOM 4440 N N . SER B 1 213 ? 17.59533 -14.13815 7.36439 1.000 19.56000 189 SER B N 1
ATOM 4441 C CA . SER B 1 213 ? 18.14630 -14.11398 6.00038 1.000 19.01000 189 SER B CA 1
ATOM 4442 C C . SER B 1 213 ? 18.24825 -12.69292 5.46354 1.000 20.82000 189 SER B C 1
ATOM 4443 O O . SER B 1 213 ? 19.17923 -12.37781 4.71155 1.000 19.70000 189 SER B O 1
ATOM 4446 N N . THR B 1 214 ? 17.30224 -11.83698 5.84566 1.000 20.52000 190 THR B N 1
ATOM 4447 C CA . THR B 1 214 ? 17.31820 -10.43594 5.42081 1.000 15.89000 190 THR B CA 1
ATOM 4448 C C . THR B 1 214 ? 18.47220 -9.68198 6.06787 1.000 18.64000 190 THR B C 1
ATOM 4449 O O . THR B 1 214 ? 19.19916 -8.94089 5.39394 1.000 19.71000 190 THR B O 1
ATOM 4453 N N . LEU B 1 215 ? 18.65723 -9.85213 7.38185 1.000 21.42000 191 LEU B N 1
ATOM 4454 C CA . LEU B 1 215 ? 19.74723 -9.15518 8.05890 1.000 18.59000 191 LEU B CA 1
ATOM 4455 C C . LEU B 1 215 ? 21.10923 -9.61609 7.53682 1.000 18.73000 191 LEU B C 1
ATOM 4456 O O . LEU B 1 215 ? 22.02221 -8.80505 7.36489 1.000 20.53000 191 LEU B O 1
ATOM 4461 N N . ARG B 1 216 ? 21.25825 -10.90905 7.25167 1.000 19.06000 192 ARG B N 1
ATOM 4462 C CA . ARG B 1 216 ? 22.49125 -11.38996 6.63458 1.000 19.69000 192 ARG B CA 1
ATOM 4463 C C . ARG B 1 216 ? 22.72220 -10.74880 5.27465 1.000 18.13000 192 ARG B C 1
ATOM 4464 O O . ARG B 1 216 ? 23.84919 -10.36973 4.93867 1.000 19.66000 192 ARG B O 1
ATOM 4472 N N . PHE B 1 217 ? 21.68018 -10.69772 4.44068 1.000 18.64000 193 PHE B N 1
ATOM 4473 C CA . PHE B 1 217 ? 21.82814 -10.08957 3.12375 1.000 18.44000 193 PHE B CA 1
ATOM 4474 C C . PHE B 1 217 ? 22.29711 -8.64357 3.24490 1.000 17.39000 193 PHE B C 1
ATOM 4475 O O . PHE B 1 217 ? 23.23708 -8.22647 2.55193 1.000 16.89000 193 PHE B O 1
ATOM 4483 N N . LEU B 1 218 ? 21.69711 -7.88669 4.17000 1.000 17.42000 194 LEU B N 1
ATOM 4484 C CA . LEU B 1 218 ? 22.00608 -6.46270 4.27816 1.000 18.36000 194 LEU B CA 1
ATOM 4485 C C . LEU B 1 218 ? 23.36409 -6.23474 4.91515 1.000 19.57000 194 LEU B C 1
ATOM 4486 O O . LEU B 1 218 ? 24.07606 -5.30168 4.54024 1.000 19.62000 194 LEU B O 1
ATOM 4491 N N . LEU B 1 219 ? 23.71813 -7.04585 5.91305 1.000 19.88000 195 LEU B N 1
ATOM 4492 C CA . LEU B 1 219 ? 25.03714 -6.92388 6.51403 1.000 19.40000 195 LEU B CA 1
ATOM 4493 C C . LEU B 1 219 ? 26.13913 -7.19574 5.49898 1.000 22.09000 195 LEU B C 1
ATOM 4494 O O . LEU B 1 219 ? 27.21511 -6.58473 5.56302 1.000 20.93000 195 LEU B O 1
ATOM 4499 N N . SER B 1 220 ? 25.87212 -8.06564 4.52988 1.000 22.57000 196 SER B N 1
ATOM 4500 C CA . SER B 1 220 ? 26.88712 -8.61352 3.64480 1.000 22.38000 196 SER B CA 1
ATOM 4501 C C . SER B 1 220 ? 27.14307 -7.72337 2.43589 1.000 23.07000 196 SER B C 1
ATOM 4502 O O . SER B 1 220 ? 26.31004 -6.88435 2.06701 1.000 19.95000 196 SER B O 1
ATOM 4505 N N . PRO B 1 221 ? 28.29605 -7.89927 1.78084 1.000 21.81000 197 PRO B N 1
ATOM 4506 C CA . PRO B 1 221 ? 28.53501 -7.20912 0.50492 1.000 19.03000 197 PRO B CA 1
ATOM 4507 C C . PRO B 1 221 ? 27.56099 -7.59002 -0.60810 1.000 18.24000 197 PRO B C 1
ATOM 4508 O O . PRO B 1 221 ? 27.50695 -6.87290 -1.61002 1.000 22.66000 197 PRO B O 1
ATOM 4512 N N . ARG B 1 222 ? 26.81302 -8.69705 -0.47821 1.000 20.64000 198 ARG B N 1
ATOM 4513 C CA . ARG B 1 222 ? 25.85100 -9.08195 -1.51423 1.000 18.27000 198 ARG B CA 1
ATOM 4514 C C . ARG B 1 222 ? 24.87397 -7.95094 -1.84708 1.000 21.10000 198 ARG B C 1
ATOM 4515 O O . ARG B 1 222 ? 24.43794 -7.83081 -2.99606 1.000 18.08000 198 ARG B O 1
ATOM 4523 N N . SER B 1 223 ? 24.53697 -7.10306 -0.86398 1.000 19.74000 199 SER B N 1
ATOM 4524 C CA . SER B 1 223 ? 23.56995 -6.01906 -1.02783 1.000 19.66000 199 SER B CA 1
ATOM 4525 C C . SER B 1 223 ? 24.21091 -4.69000 -1.44169 1.000 19.01000 199 SER B C 1
ATOM 4526 O O . SER B 1 223 ? 23.64289 -3.61904 -1.16856 1.000 17.66000 199 SER B O 1
ATOM 4529 N N . ALA B 1 224 ? 25.33389 -4.73389 -2.16372 1.000 20.29000 200 ALA B N 1
ATOM 4530 C CA . ALA B 1 224 ? 26.11186 -3.52784 -2.45761 1.000 19.01000 200 ALA B CA 1
ATOM 4531 C C . ALA B 1 224 ? 25.27682 -2.41179 -3.07946 1.000 17.17000 200 ALA B C 1
ATOM 4532 O O . ALA B 1 224 ? 25.52680 -1.22681 -2.82333 1.000 20.75000 200 ALA B O 1
ATOM 4534 N N . TYR B 1 225 ? 24.31980 -2.76171 -3.94048 1.000 16.56000 201 TYR B N 1
ATOM 4535 C CA . TYR B 1 225 ? 23.58176 -1.77564 -4.72135 1.000 16.51000 201 TYR B CA 1
ATOM 4536 C C . TYR B 1 225 ? 22.12477 -1.64772 -4.28030 1.000 15.97000 201 TYR B C 1
ATOM 4537 O O . TYR B 1 225 ? 21.28974 -1.15865 -5.04122 1.000 17.49000 201 TYR B O 1
ATOM 4546 N N . VAL B 1 226 ? 21.80581 -2.06487 -3.06634 1.000 17.78000 202 VAL B N 1
ATOM 4547 C CA . VAL B 1 226 ? 20.47782 -1.88396 -2.49129 1.000 16.79000 202 VAL B CA 1
ATOM 4548 C C . VAL B 1 226 ? 20.61682 -0.82408 -1.41217 1.000 18.84000 202 VAL B C 1
ATOM 4549 O O . VAL B 1 226 ? 21.34485 -1.02518 -0.43021 1.000 17.62000 202 VAL B O 1
ATOM 4553 N N . SER B 1 227 ? 19.96079 0.31692 -1.60102 1.000 14.51000 203 SER B N 1
ATOM 4554 C CA . SER B 1 227 ? 20.00979 1.35181 -0.57891 1.000 18.16000 203 SER B CA 1
ATOM 4555 C C . SER B 1 227 ? 18.72977 2.16379 -0.63278 1.000 18.33000 203 SER B C 1
ATOM 4556 O O . SER B 1 227 ? 18.13574 2.35590 -1.70375 1.000 15.80000 203 SER B O 1
ATOM 4559 N N . GLY B 1 228 ? 18.32579 2.66464 0.53528 1.000 16.68000 204 GLY B N 1
ATOM 4560 C CA . GLY B 1 228 ? 17.14777 3.49861 0.62841 1.000 19.50000 204 GLY B CA 1
ATOM 4561 C C . GLY B 1 228 ? 15.84079 2.73957 0.73335 1.000 23.58000 204 GLY B C 1
ATOM 4562 O O . GLY B 1 228 ? 14.77477 3.36854 0.73545 1.000 23.65000 204 GLY B O 1
ATOM 4563 N N . GLN B 1 229 ? 15.88882 1.42155 0.86320 1.000 18.79000 205 GLN B N 1
ATOM 4564 C CA . GLN B 1 229 ? 14.71684 0.58155 0.67113 1.000 18.93000 205 GLN B CA 1
ATOM 4565 C C . GLN B 1 229 ? 14.09888 0.15438 1.99310 1.000 21.58000 205 GLN B C 1
ATOM 4566 O O . GLN B 1 229 ? 14.71490 0.22027 3.06709 1.000 20.96000 205 GLN B O 1
ATOM 4572 N N . VAL B 1 230 ? 12.85789 -0.30763 1.88307 1.000 20.23000 206 VAL B N 1
ATOM 4573 C CA . VAL B 1 230 ? 12.05592 -0.80178 2.99304 1.000 18.70000 206 VAL B CA 1
ATOM 4574 C C . VAL B 1 230 ? 11.75995 -2.26075 2.71388 1.000 21.05000 206 VAL B C 1
ATOM 4575 O O . VAL B 1 230 ? 11.28593 -2.59164 1.62085 1.000 20.27000 206 VAL B O 1
ATOM 4579 N N . ILE B 1 231 ? 12.04799 -3.12386 3.68377 1.000 18.81000 207 ILE B N 1
ATOM 4580 C CA . ILE B 1 231 ? 11.88902 -4.57284 3.54661 1.000 16.88000 207 ILE B CA 1
ATOM 4581 C C . ILE B 1 231 ? 10.98906 -5.04599 4.67758 1.000 19.96000 207 ILE B C 1
ATOM 4582 O O . ILE B 1 231 ? 11.26208 -4.74112 5.84261 1.000 18.36000 207 ILE B O 1
ATOM 4587 N N . ARG B 1 232 ? 9.91907 -5.76898 4.34852 1.000 17.92000 208 ARG B N 1
ATOM 4588 C CA . ARG B 1 232 ? 8.97710 -6.24812 5.36049 1.000 18.50000 208 ARG B CA 1
ATOM 4589 C C . ARG B 1 232 ? 9.15714 -7.74314 5.59831 1.000 18.24000 208 ARG B C 1
ATOM 4590 O O . ARG B 1 232 ? 9.10714 -8.53903 4.65422 1.000 21.73000 208 ARG B O 1
ATOM 4598 N N . VAL B 1 233 ? 9.34118 -8.11428 6.86327 1.000 16.54000 209 VAL B N 1
ATOM 4599 C CA . VAL B 1 233 ? 9.48422 -9.50633 7.28010 1.000 17.68000 209 VAL B CA 1
ATOM 4600 C C . VAL B 1 233 ? 8.21625 -9.92144 8.01309 1.000 18.69000 209 VAL B C 1
ATOM 4601 O O . VAL B 1 233 ? 7.77625 -9.24255 8.95118 1.000 20.15000 209 VAL B O 1
ATOM 4605 N N . SER B 1 234 ? 7.63826 -11.04240 7.59797 1.000 19.64000 210 SER B N 1
ATOM 4606 C CA . SER B 1 234 ? 6.38829 -11.51150 8.17195 1.000 25.40000 210 SER B CA 1
ATOM 4607 C C . SER B 1 234 ? 6.60033 -12.87657 8.82179 1.000 23.68000 210 SER B C 1
ATOM 4608 O O . SER B 1 234 ? 7.64234 -13.51952 8.66369 1.000 23.41000 210 SER B O 1
ATOM 4611 N N . LYS B 1 235 ? 5.60036 -13.29868 9.57876 1.000 24.84000 211 LYS B N 1
ATOM 4612 C CA . LYS B 1 235 ? 5.70241 -14.52576 10.34962 1.000 24.05000 211 LYS B CA 1
ATOM 4613 C C . LYS B 1 235 ? 5.59741 -15.74866 9.44148 1.000 22.82000 211 LYS B C 1
ATOM 4614 O O . LYS B 1 235 ? 4.74739 -15.80858 8.55250 1.000 27.96000 211 LYS B O 1
ATOM 4620 N N . ALA B 1 236 ? 6.46744 -16.72367 9.66335 1.000 26.45000 212 ALA B N 1
ATOM 4621 C CA . ALA B 1 236 ? 6.46045 -17.96858 8.90621 1.000 26.60000 212 ALA B CA 1
ATOM 4622 C C . ALA B 1 236 ? 7.29349 -18.98365 9.67508 1.000 29.59000 212 ALA B C 1
ATOM 4623 O O . ALA B 1 236 ? 8.00151 -18.63874 10.62310 1.000 27.24000 212 ALA B O 1
ATOM 4625 N N . ASP B 1 237 ? 7.20451 -20.24260 9.25693 1.000 34.33000 213 ASP B N 1
ATOM 4626 C CA . ASP B 1 237 ? 8.04155 -21.27365 9.85880 1.000 33.30000 213 ASP B CA 1
ATOM 4627 C C . ASP B 1 237 ? 9.51054 -21.02858 9.53679 1.000 32.09000 213 ASP B C 1
ATOM 4628 O O . ASP B 1 237 ? 9.85850 -20.58645 8.43983 1.000 29.58000 213 ASP B O 1
ATOM 4633 N N . VAL B 1 238 ? 10.37457 -21.33867 10.49674 1.000 28.25000 214 VAL B N 1
ATOM 4634 C CA . VAL B 1 238 ? 11.81756 -21.30662 10.29270 1.000 30.78000 214 VAL B CA 1
ATOM 4635 C C . VAL B 1 238 ? 12.26458 -22.67855 9.80154 1.000 33.79000 214 VAL B C 1
ATOM 4636 O O . VAL B 1 238 ? 11.95362 -23.69663 10.42243 1.000 33.07000 214 VAL B O 1
ATOM 4640 N N . VAL B 1 239 ? 12.98955 -22.71841 8.68652 1.000 32.52000 215 VAL B N 1
ATOM 4641 C CA . VAL B 1 239 ? 13.47357 -23.98133 8.15136 1.000 32.75000 215 VAL B CA 1
ATOM 4642 C C . VAL B 1 239 ? 14.99457 -24.02431 8.23632 1.000 40.53000 215 VAL B C 1
ATOM 4643 O O . VAL B 1 239 ? 15.67555 -22.99130 8.26942 1.000 40.92000 215 VAL B O 1
ATOM 4647 N N . ASP B 1 240 ? 15.52360 -25.24031 8.30717 1.000 37.82000 216 ASP B N 1
ATOM 4648 C CA . ASP B 1 240 ? 16.96361 -25.43327 8.30211 1.000 42.63000 216 ASP B CA 1
ATOM 4649 C C . ASP B 1 240 ? 17.53757 -25.00511 6.96215 1.000 34.72000 216 ASP B C 1
ATOM 4650 O O . ASP B 1 240 ? 16.88954 -25.13200 5.91815 1.000 34.32000 216 ASP B O 1
ATOM 4655 N N . VAL B 1 241 ? 18.75755 -24.47008 7.00318 1.000 30.36000 217 VAL B N 1
ATOM 4656 C CA . VAL B 1 241 ? 19.45452 -24.03493 5.80321 1.000 31.57000 217 VAL B CA 1
ATOM 4657 C C . VAL B 1 241 ? 20.95452 -24.11193 6.05917 1.000 30.76000 217 VAL B C 1
ATOM 4658 O O . VAL B 1 241 ? 21.42055 -23.98204 7.19517 1.000 35.49000 217 VAL B O 1
ATOM 4662 N N . ASP B 1 242 ? 21.70850 -24.37179 4.99912 1.000 32.08000 218 ASP B N 1
ATOM 4663 C CA . ASP B 1 242 ? 23.15450 -24.18275 4.99711 1.000 28.03000 218 ASP B CA 1
ATOM 4664 C C . ASP B 1 242 ? 23.39846 -22.78269 4.44426 1.000 30.32000 218 ASP B C 1
ATOM 4665 O O . ASP B 1 242 ? 23.18642 -22.53856 3.25130 1.000 27.74000 218 ASP B O 1
ATOM 4670 N N . TRP B 1 243 ? 23.82645 -21.85978 5.30936 1.000 26.89000 219 TRP B N 1
ATOM 4671 C CA . TRP B 1 243 ? 23.93441 -20.46473 4.89652 1.000 29.44000 219 TRP B CA 1
ATOM 4672 C C . TRP B 1 243 ? 24.99538 -20.26958 3.82951 1.000 26.02000 219 TRP B C 1
ATOM 4673 O O . TRP B 1 243 ? 24.93034 -19.28750 3.08263 1.000 28.99000 219 TRP B O 1
ATOM 4684 N N . ALA B 1 244 ? 25.95740 -21.19255 3.72938 1.000 25.09000 220 ALA B N 1
ATOM 4685 C CA . ALA B 1 244 ? 26.94738 -21.13240 2.65837 1.000 28.19000 220 ALA B CA 1
ATOM 4686 C C . ALA B 1 244 ? 26.35035 -21.56626 1.32833 1.000 27.00000 220 ALA B C 1
ATOM 4687 O O . ALA B 1 244 ? 26.79832 -21.10713 0.27337 1.000 27.56000 220 ALA B O 1
ATOM 4689 N N . LYS B 1 245 ? 25.34738 -22.44629 1.35926 1.000 25.60000 221 LYS B N 1
ATOM 4690 C CA . LYS B 1 245 ? 24.65236 -22.92017 0.16022 1.000 26.46000 221 LYS B CA 1
ATOM 4691 C C . LYS B 1 245 ? 23.15236 -22.82823 0.41326 1.000 23.90000 221 LYS B C 1
ATOM 4692 O O . LYS B 1 245 ? 22.46739 -23.84527 0.59516 1.000 24.69000 221 LYS B O 1
ATOM 4698 N N . PRO B 1 246 ? 22.60933 -21.60725 0.45342 1.000 23.48000 222 PRO B N 1
ATOM 4699 C CA . PRO B 1 246 ? 21.21634 -21.43133 0.87747 1.000 24.89000 222 PRO B CA 1
ATOM 4700 C C . PRO B 1 246 ? 20.20733 -21.92424 -0.13556 1.000 22.86000 222 PRO B C 1
ATOM 4701 O O . PRO B 1 246 ? 19.01233 -21.87330 0.15247 1.000 24.19000 222 PRO B O 1
ATOM 4705 N N . LEU B 1 247 ? 20.64531 -22.39409 -1.30263 1.000 20.96000 223 LEU B N 1
ATOM 4706 C CA . LEU B 1 247 ? 19.76130 -23.02800 -2.27568 1.000 24.48000 223 LEU B CA 1
ATOM 4707 C C . LEU B 1 247 ? 20.10033 -24.50097 -2.48685 1.000 25.14000 223 LEU B C 1
ATOM 4708 O O . LEU B 1 247 ? 19.69832 -25.08186 -3.49791 1.000 24.47000 223 LEU B O 1
ATOM 4713 N N . ALA B 1 248 ? 20.83937 -25.11006 -1.56294 1.000 28.32000 224 ALA B N 1
ATOM 4714 C CA . ALA B 1 248 ? 21.24239 -26.50403 -1.72311 1.000 23.74000 224 ALA B CA 1
ATOM 4715 C C . ALA B 1 248 ? 20.03141 -27.40304 -1.92618 1.000 24.12000 224 ALA B C 1
ATOM 4716 O O . ALA B 1 248 ? 19.02242 -27.28814 -1.21815 1.000 24.68000 224 ALA B O 1
ATOM 4718 N N . GLY B 1 249 ? 20.13941 -28.30392 -2.89729 1.000 25.03000 225 GLY B N 1
ATOM 4719 C CA . GLY B 1 249 ? 19.10542 -29.27592 -3.15238 1.000 31.48000 225 GLY B CA 1
ATOM 4720 C C . GLY B 1 249 ? 17.88039 -28.73787 -3.85329 1.000 25.92000 225 GLY B C 1
ATOM 4721 O O . GLY B 1 249 ? 16.93841 -29.49986 -4.07635 1.000 27.41000 225 GLY B O 1
ATOM 4722 N N . LYS B 1 250 ? 17.86036 -27.46183 -4.20314 1.000 24.93000 226 LYS B N 1
ATOM 4723 C CA . LYS B 1 250 ? 16.72033 -26.85778 -4.87304 1.000 26.72000 226 LYS B CA 1
ATOM 4724 C C . LYS B 1 250 ? 16.96829 -26.76860 -6.37704 1.000 24.29000 226 LYS B C 1
ATOM 4725 O O . LYS B 1 250 ? 18.11128 -26.74152 -6.84106 1.000 29.04000 226 LYS B O 1
ATOM 4731 N N . THR B 1 251 ? 15.87227 -26.72854 -7.13701 1.000 26.44000 227 THR B N 1
ATOM 4732 C CA . THR B 1 251 ? 15.90323 -26.55137 -8.58499 1.000 27.71000 227 THR B CA 1
ATOM 4733 C C . THR B 1 251 ? 15.28820 -25.20235 -8.93282 1.000 24.30000 227 THR B C 1
ATOM 4734 O O . THR B 1 251 ? 14.18720 -24.88442 -8.47276 1.000 25.22000 227 THR B O 1
ATOM 4738 N N . ALA B 1 252 ? 16.00216 -24.41824 -9.72575 1.000 26.09000 228 ALA B N 1
ATOM 4739 C CA . ALA B 1 252 ? 15.55412 -23.10020 -10.14359 1.000 23.78000 228 ALA B CA 1
ATOM 4740 C C . ALA B 1 252 ? 15.44808 -23.04303 -11.66058 1.000 25.49000 228 ALA B C 1
ATOM 4741 O O . ALA B 1 252 ? 16.21508 -23.69593 -12.37667 1.000 31.15000 228 ALA B O 1
ATOM 4743 N N . LEU B 1 253 ? 14.48705 -22.25700 -12.13747 1.000 25.74000 229 LEU B N 1
ATOM 4744 C CA . LEU B 1 253 ? 14.33501 -21.93584 -13.54743 1.000 23.16000 229 LEU B CA 1
ATOM 4745 C C . LEU B 1 253 ? 14.41597 -20.42082 -13.71626 1.000 26.50000 229 LEU B C 1
ATOM 4746 O O . LEU B 1 253 ? 13.74097 -19.67792 -13.00215 1.000 24.24000 229 LEU B O 1
ATOM 4751 N N . VAL B 1 254 ? 15.25194 -19.97370 -14.64522 1.000 22.13000 230 VAL B N 1
ATOM 4752 C CA . VAL B 1 254 ? 15.48590 -18.55666 -14.90207 1.000 23.93000 230 VAL B CA 1
ATOM 4753 C C . VAL B 1 254 ? 15.12386 -18.29450 -16.35603 1.000 24.38000 230 VAL B C 1
ATOM 4754 O O . VAL B 1 254 ? 15.70086 -18.91539 -17.25211 1.000 28.03000 230 VAL B O 1
ATOM 4758 N N . THR B 1 255 ? 14.18384 -17.37450 -16.59190 1.000 23.00000 231 THR B N 1
ATOM 4759 C CA . THR B 1 255 ? 13.82180 -16.98335 -17.94885 1.000 25.89000 231 THR B CA 1
ATOM 4760 C C . THR B 1 255 ? 14.74676 -15.87727 -18.44675 1.000 25.80000 231 THR B C 1
ATOM 4761 O O . THR B 1 255 ? 15.32176 -15.11835 -17.65967 1.000 27.02000 231 THR B O 1
ATOM 4765 N N . GLY B 1 256 ? 14.89273 -15.80012 -19.76774 1.000 26.99000 232 GLY B N 1
ATOM 4766 C CA . GLY B 1 256 ? 15.90369 -14.92703 -20.34566 1.000 26.02000 232 GLY B CA 1
ATOM 4767 C C . GLY B 1 256 ? 17.30371 -15.19206 -19.83573 1.000 29.38000 232 GLY B C 1
ATOM 4768 O O . GLY B 1 256 ? 18.06570 -14.24807 -19.59964 1.000 28.41000 232 GLY B O 1
ATOM 4769 N N . ALA B 1 257 ? 17.68374 -16.46406 -19.69788 1.000 30.11000 233 ALA B N 1
ATOM 4770 C CA . ALA B 1 257 ? 18.91877 -16.81911 -19.00695 1.000 26.65000 233 ALA B CA 1
ATOM 4771 C C . ALA B 1 257 ? 20.16475 -16.78399 -19.88798 1.000 30.49000 233 ALA B C 1
ATOM 4772 O O . ALA B 1 257 ? 21.27576 -16.92302 -19.36102 1.000 29.05000 233 ALA B O 1
ATOM 4774 N N . SER B 1 258 ? 20.01971 -16.60184 -21.20095 1.000 30.87000 234 SER B N 1
ATOM 4775 C CA . SER B 1 258 ? 21.13969 -16.80871 -22.11700 1.000 35.91000 234 SER B CA 1
ATOM 4776 C C . SER B 1 258 ? 22.17967 -15.69369 -22.08390 1.000 34.33000 234 SER B C 1
ATOM 4777 O O . SER B 1 258 ? 23.26966 -15.88360 -22.63395 1.000 39.67000 234 SER B O 1
ATOM 4780 N N . ARG B 1 259 ? 21.88366 -14.55377 -21.46176 1.000 32.98000 235 ARG B N 1
ATOM 4781 C CA . ARG B 1 259 ? 22.77463 -13.40074 -21.50465 1.000 30.64000 235 ARG B CA 1
ATOM 4782 C C . ARG B 1 259 ? 22.36763 -12.41188 -20.42253 1.000 33.12000 235 ARG B C 1
ATOM 4783 O O . ARG B 1 259 ? 21.34165 -12.57497 -19.75552 1.000 31.94000 235 ARG B O 1
ATOM 4791 N N . GLY B 1 260 ? 23.19161 -11.36887 -20.27043 1.000 27.52000 236 GLY B N 1
ATOM 4792 C CA . GLY B 1 260 ? 22.84661 -10.21598 -19.44729 1.000 28.59000 236 GLY B CA 1
ATOM 4793 C C . GLY B 1 260 ? 22.52465 -10.56715 -18.00732 1.000 31.68000 236 GLY B C 1
ATOM 4794 O O . GLY B 1 260 ? 23.17568 -11.40820 -17.37443 1.000 29.90000 236 GLY B O 1
ATOM 4795 N N . ILE B 1 261 ? 21.49865 -9.90323 -17.47222 1.000 27.63000 237 ILE B N 1
ATOM 4796 C CA . ILE B 1 261 ? 21.13368 -10.11240 -16.07324 1.000 29.78000 237 ILE B CA 1
ATOM 4797 C C . ILE B 1 261 ? 20.64772 -11.54344 -15.85039 1.000 25.98000 237 ILE B C 1
ATOM 4798 O O . ILE B 1 261 ? 20.92376 -12.15355 -14.81047 1.000 24.08000 237 ILE B O 1
ATOM 4803 N N . GLY B 1 262 ? 19.93871 -12.10834 -16.82744 1.000 22.98000 238 GLY B N 1
ATOM 4804 C CA . GLY B 1 262 ? 19.54675 -13.50936 -16.72759 1.000 26.09000 238 GLY B CA 1
ATOM 4805 C C . GLY B 1 262 ? 20.72277 -14.44836 -16.52372 1.000 26.44000 238 GLY B C 1
ATOM 4806 O O . GLY B 1 262 ? 20.66181 -15.36445 -15.69983 1.000 24.15000 238 GLY B O 1
ATOM 4807 N N . GLU B 1 263 ? 21.81075 -14.23725 -17.27372 1.000 25.65000 239 GLU B N 1
ATOM 4808 C CA . GLU B 1 263 ? 23.00377 -15.05924 -17.07685 1.000 28.34000 239 GLU B CA 1
ATOM 4809 C C . GLU B 1 263 ? 23.60180 -14.84239 -15.68884 1.000 27.59000 239 GLU B C 1
ATOM 4810 O O . GLU B 1 263 ? 24.02184 -15.80045 -15.03296 1.000 25.88000 239 GLU B O 1
ATOM 4816 N N . ALA B 1 264 ? 23.65378 -13.58844 -15.22169 1.000 24.34000 240 ALA B N 1
ATOM 4817 C CA . ALA B 1 264 ? 24.19781 -13.33058 -13.88868 1.000 24.31000 240 ALA B CA 1
ATOM 4818 C C . ALA B 1 264 ? 23.34085 -13.98272 -12.80573 1.000 23.26000 240 ALA B C 1
ATOM 4819 O O . ALA B 1 264 ? 23.86788 -14.49782 -11.80480 1.000 24.71000 240 ALA B O 1
ATOM 4821 N N . ILE B 1 265 ? 22.01684 -13.96173 -12.98170 1.000 21.98000 241 ILE B N 1
ATOM 4822 C CA . ILE B 1 265 ? 21.12588 -14.64186 -12.04575 1.000 21.60000 241 ILE B CA 1
ATOM 4823 C C . ILE B 1 265 ? 21.45492 -16.12786 -12.00493 1.000 22.65000 241 ILE B C 1
ATOM 4824 O O . ILE B 1 265 ? 21.60596 -16.72397 -10.93400 1.000 22.65000 241 ILE B O 1
ATOM 4829 N N . ALA B 1 266 ? 21.59390 -16.74372 -13.18101 1.000 23.85000 242 ALA B N 1
ATOM 4830 C CA . ALA B 1 266 ? 21.88893 -18.16970 -13.23817 1.000 23.13000 242 ALA B CA 1
ATOM 4831 C C . ALA B 1 266 ? 23.18196 -18.49376 -12.49924 1.000 24.79000 242 ALA B C 1
ATOM 4832 O O . ALA B 1 266 ? 23.27000 -19.51484 -11.80036 1.000 24.42000 242 ALA B O 1
ATOM 4834 N N . HIS B 1 267 ? 24.18594 -17.62272 -12.61417 1.000 26.21000 243 HIS B N 1
ATOM 4835 C CA . HIS B 1 267 ? 25.45496 -17.88877 -11.94423 1.000 27.18000 243 HIS B CA 1
ATOM 4836 C C . HIS B 1 267 ? 25.30799 -17.81895 -10.42922 1.000 28.74000 243 HIS B C 1
ATOM 4837 O O . HIS B 1 267 ? 25.83403 -18.68302 -9.71333 1.000 24.81000 243 HIS B O 1
ATOM 4844 N N . VAL B 1 268 ? 24.60298 -16.80202 -9.91708 1.000 25.81000 244 VAL B N 1
ATOM 4845 C CA . VAL B 1 268 ? 24.50501 -16.64719 -8.46806 1.000 25.40000 244 VAL B CA 1
ATOM 4846 C C . VAL B 1 268 ? 23.65605 -17.76328 -7.86517 1.000 25.09000 244 VAL B C 1
ATOM 4847 O O . VAL B 1 268 ? 23.98009 -18.29439 -6.79424 1.000 24.55000 244 VAL B O 1
ATOM 4851 N N . LEU B 1 269 ? 22.56704 -18.15223 -8.54019 1.000 21.75000 245 LEU B N 1
ATOM 4852 C CA . LEU B 1 269 ? 21.72908 -19.20531 -7.97329 1.000 24.30000 245 LEU B CA 1
ATOM 4853 C C . LEU B 1 269 ? 22.48211 -20.52930 -7.92546 1.000 23.90000 245 LEU B C 1
ATOM 4854 O O . LEU B 1 269 ? 22.33415 -21.30041 -6.96954 1.000 24.21000 245 LEU B O 1
ATOM 4859 N N . ALA B 1 270 ? 23.30109 -20.79816 -8.94151 1.000 27.47000 246 ALA B N 1
ATOM 4860 C CA . ALA B 1 270 ? 24.09012 -22.02514 -8.95567 1.000 28.79000 246 ALA B CA 1
ATOM 4861 C C . ALA B 1 270 ? 25.18515 -21.98724 -7.89269 1.000 27.43000 246 ALA B C 1
ATOM 4862 O O . ALA B 1 270 ? 25.44019 -22.99531 -7.22281 1.000 25.22000 246 ALA B O 1
ATOM 4864 N N . ARG B 1 271 ? 25.83012 -20.82525 -7.71257 1.000 24.39000 247 ARG B N 1
ATOM 4865 C CA . ARG B 1 271 ? 26.79915 -20.65535 -6.63657 1.000 26.33000 247 ARG B CA 1
ATOM 4866 C C . ARG B 1 271 ? 26.18318 -20.94252 -5.26659 1.000 28.06000 247 ARG B C 1
ATOM 4867 O O . ARG B 1 271 ? 26.86022 -21.47460 -4.38167 1.000 25.93000 247 ARG B O 1
ATOM 4875 N N . ASP B 1 272 ? 24.89918 -20.63657 -5.07753 1.000 26.25000 248 ASP B N 1
ATOM 4876 C CA . ASP B 1 272 ? 24.22822 -20.90673 -3.80954 1.000 24.92000 248 ASP B CA 1
ATOM 4877 C C . ASP B 1 272 ? 23.71025 -22.33775 -3.68769 1.000 22.09000 248 ASP B C 1
ATOM 4878 O O . ASP B 1 272 ? 23.07228 -22.65688 -2.67871 1.000 23.56000 248 ASP B O 1
ATOM 4883 N N . GLY B 1 273 ? 23.94925 -23.18863 -4.68080 1.000 26.67000 249 GLY B N 1
ATOM 4884 C CA . GLY B 1 273 ? 23.62828 -24.60165 -4.59295 1.000 25.65000 249 GLY B CA 1
ATOM 4885 C C . GLY B 1 273 ? 22.47627 -25.05958 -5.45897 1.000 28.03000 249 GLY B C 1
ATOM 4886 O O . GLY B 1 273 ? 22.21230 -26.26658 -5.50411 1.000 27.39000 249 GLY B O 1
ATOM 4887 N N . ALA B 1 274 ? 21.77824 -24.15952 -6.14686 1.000 23.62000 250 ALA B N 1
ATOM 4888 C CA . ALA B 1 274 ? 20.64723 -24.58545 -6.95588 1.000 27.88000 250 ALA B CA 1
ATOM 4889 C C . ALA B 1 274 ? 21.12421 -25.25329 -8.23996 1.000 24.07000 250 ALA B C 1
ATOM 4890 O O . ALA B 1 274 ? 22.16919 -24.90620 -8.79695 1.000 29.56000 250 ALA B O 1
ATOM 4892 N N . HIS B 1 275 ? 20.35422 -26.23926 -8.69106 1.000 25.52000 251 HIS B N 1
ATOM 4893 C CA . HIS B 1 275 ? 20.44620 -26.69910 -10.07011 1.000 26.24000 251 HIS B CA 1
ATOM 4894 C C . HIS B 1 275 ? 19.57516 -25.79702 -10.92999 1.000 28.78000 251 HIS B C 1
ATOM 4895 O O . HIS B 1 275 ? 18.35716 -25.72807 -10.71995 1.000 26.86000 251 HIS B O 1
ATOM 4902 N N . VAL B 1 276 ? 20.18212 -25.12590 -11.90293 1.000 25.70000 252 VAL B N 1
ATOM 4903 C CA . VAL B 1 276 ? 19.52408 -24.03983 -12.62179 1.000 26.85000 252 VAL B CA 1
ATOM 4904 C C . VAL B 1 276 ? 19.13706 -24.52568 -14.00683 1.000 27.44000 252 VAL B C 1
ATOM 4905 O O . VAL B 1 276 ? 20.00505 -24.89557 -14.80590 1.000 27.18000 252 VAL B O 1
ATOM 4909 N N . ILE B 1 277 ? 17.83905 -24.49868 -14.29780 1.000 27.32000 253 ILE B N 1
ATOM 4910 C CA . ILE B 1 277 ? 17.34202 -24.65053 -15.66281 1.000 30.30000 253 ILE B CA 1
ATOM 4911 C C . ILE B 1 277 ? 17.31298 -23.27746 -16.32465 1.000 28.54000 253 ILE B C 1
ATOM 4912 O O . ILE B 1 277 ? 16.56797 -22.38652 -15.89753 1.000 27.03000 253 ILE B O 1
ATOM 4917 N N . CYS B 1 278 ? 18.10295 -23.11732 -17.38665 1.000 26.69000 254 CYS B N 1
ATOM 4918 C CA . CYS B 1 278 ? 18.22890 -21.84624 -18.08851 1.000 27.74000 254 CYS B CA 1
ATOM 4919 C C . CYS B 1 278 ? 17.26688 -21.82512 -19.26748 1.000 32.67000 254 CYS B C 1
ATOM 4920 O O . CYS B 1 278 ? 17.38387 -22.64802 -20.18358 1.000 31.35000 254 CYS B O 1
ATOM 4923 N N . LEU B 1 279 ? 16.31785 -20.88815 -19.24435 1.000 29.50000 255 LEU B N 1
ATOM 4924 C CA . LEU B 1 279 ? 15.26483 -20.81106 -20.24732 1.000 27.12000 255 LEU B CA 1
ATOM 4925 C C . LEU B 1 279 ? 15.47378 -19.58595 -21.12719 1.000 30.16000 255 LEU B C 1
ATOM 4926 O O . LEU B 1 279 ? 15.71477 -18.48200 -20.62507 1.000 26.69000 255 LEU B O 1
ATOM 4931 N N . ASP B 1 280 ? 15.35775 -19.78280 -22.43521 1.000 30.22000 256 ASP B N 1
ATOM 4932 C CA . ASP B 1 280 ? 15.36371 -18.69669 -23.41008 1.000 30.26000 256 ASP B CA 1
ATOM 4933 C C . ASP B 1 280 ? 14.83269 -19.27256 -24.71913 1.000 31.27000 256 ASP B C 1
ATOM 4934 O O . ASP B 1 280 ? 14.50271 -20.45955 -24.80526 1.000 31.49000 256 ASP B O 1
ATOM 4939 N N . VAL B 1 281 ? 14.74665 -18.42344 -25.73704 1.000 32.87000 257 VAL B N 1
ATOM 4940 C CA . VAL B 1 281 ? 14.16162 -18.82831 -27.01307 1.000 36.90000 257 VAL B CA 1
ATOM 4941 C C . VAL B 1 281 ? 15.13463 -19.74620 -27.74420 1.000 36.45000 257 VAL B C 1
ATOM 4942 O O . VAL B 1 281 ? 16.35663 -19.60219 -27.58621 1.000 36.33000 257 VAL B O 1
ATOM 4946 N N . PRO B 1 282 ? 14.64363 -20.69112 -28.55329 1.000 39.45000 258 PRO B N 1
ATOM 4947 C CA . PRO B 1 282 ? 15.55663 -21.57202 -29.30741 1.000 38.59000 258 PRO B CA 1
ATOM 4948 C C . PRO B 1 282 ? 16.60760 -20.82690 -30.11135 1.000 38.28000 258 PRO B C 1
ATOM 4949 O O . PRO B 1 282 ? 17.69760 -21.36585 -30.34044 1.000 37.78000 258 PRO B O 1
ATOM 4953 N N . GLN B 1 283 ? 16.31856 -19.59386 -30.53521 1.000 39.24000 259 GLN B N 1
ATOM 4954 C CA . GLN B 1 283 ? 17.30352 -18.77976 -31.23714 1.000 40.10000 259 GLN B CA 1
ATOM 4955 C C . GLN B 1 283 ? 18.57254 -18.56082 -30.42214 1.000 43.13000 259 GLN B C 1
ATOM 4956 O O . GLN B 1 283 ? 19.62152 -18.26073 -31.00013 1.000 40.32000 259 GLN B O 1
ATOM 4962 N N . GLN B 1 284 ? 18.50257 -18.69197 -29.09715 1.000 38.86000 260 GLN B N 1
ATOM 4963 C CA . GLN B 1 284 ? 19.65859 -18.50805 -28.22916 1.000 37.66000 260 GLN B CA 1
ATOM 4964 C C . GLN B 1 284 ? 20.19763 -19.83010 -27.69732 1.000 40.19000 260 GLN B C 1
ATOM 4965 O O . GLN B 1 284 ? 20.74166 -19.87221 -26.59434 1.000 41.30000 260 GLN B O 1
ATOM 4971 N N . GLN B 1 285 ? 20.05764 -20.91801 -28.46245 1.000 39.53000 261 GLN B N 1
ATOM 4972 C CA . GLN B 1 285 ? 20.43968 -22.23206 -27.94360 1.000 42.98000 261 GLN B CA 1
ATOM 4973 C C . GLN B 1 285 ? 21.92669 -22.29807 -27.60865 1.000 39.24000 261 GLN B C 1
ATOM 4974 O O . GLN B 1 285 ? 22.30773 -22.84318 -26.56672 1.000 40.35000 261 GLN B O 1
ATOM 4980 N N . ALA B 1 286 ? 22.78466 -21.74695 -28.47160 1.000 40.42000 262 ALA B N 1
ATOM 4981 C CA . ALA B 1 286 ? 24.22366 -21.80294 -28.21964 1.000 42.65000 262 ALA B CA 1
ATOM 4982 C C . ALA B 1 286 ? 24.59368 -21.07708 -26.92957 1.000 39.25000 262 ALA B C 1
ATOM 4983 O O . ALA B 1 286 ? 25.35471 -21.59916 -26.10665 1.000 37.02000 262 ALA B O 1
ATOM 4985 N N . ASP B 1 287 ? 24.07465 -19.86012 -26.74442 1.000 37.91000 263 ASP B N 1
ATOM 4986 C CA . ASP B 1 287 ? 24.34267 -19.12025 -25.51534 1.000 39.20000 263 ASP B CA 1
ATOM 4987 C C . ASP B 1 287 ? 23.75171 -19.82940 -24.30841 1.000 37.83000 263 ASP B C 1
ATOM 4988 O O . ASP B 1 287 ? 24.36174 -19.85351 -23.23343 1.000 37.84000 263 ASP B O 1
ATOM 4993 N N . LEU B 1 288 ? 22.55172 -20.38741 -24.46444 1.000 34.44000 264 LEU B N 1
ATOM 4994 C CA . LEU B 1 288 ? 21.95476 -21.20054 -23.41352 1.000 36.14000 264 LEU B CA 1
ATOM 4995 C C . LEU B 1 288 ? 22.87680 -22.33957 -23.00167 1.000 39.26000 264 LEU B C 1
ATOM 4996 O O . LEU B 1 288 ? 23.13783 -22.53970 -21.80870 1.000 35.71000 264 LEU B O 1
ATOM 5001 N N . ASP B 1 289 ? 23.38379 -23.10145 -23.97977 1.000 37.29000 265 ASP B N 1
ATOM 5002 C CA . ASP B 1 289 ? 24.26783 -24.22346 -23.66892 1.000 37.24000 265 ASP B CA 1
ATOM 5003 C C . ASP B 1 289 ? 25.54383 -23.74251 -22.99190 1.000 36.48000 265 ASP B C 1
ATOM 5004 O O . ASP B 1 289 ? 26.07287 -24.41060 -22.09798 1.000 40.25000 265 ASP B O 1
ATOM 5009 N N . ARG B 1 290 ? 26.05879 -22.59145 -23.42578 1.000 36.48000 266 ARG B N 1
ATOM 5010 C CA . ARG B 1 290 ? 27.25080 -22.01049 -22.82074 1.000 35.53000 266 ARG B CA 1
ATOM 5011 C C . ARG B 1 290 ? 27.02182 -21.69866 -21.34670 1.000 39.02000 266 ARG B C 1
ATOM 5012 O O . ARG B 1 290 ? 27.85085 -22.03374 -20.49076 1.000 36.28000 266 ARG B O 1
ATOM 5020 N N . VAL B 1 291 ? 25.89582 -21.05373 -21.02960 1.000 35.89000 267 VAL B N 1
ATOM 5021 C CA . VAL B 1 291 ? 25.63384 -20.67289 -19.64355 1.000 34.29000 267 VAL B CA 1
ATOM 5022 C C . VAL B 1 291 ? 25.38289 -21.91199 -18.78868 1.000 34.95000 267 VAL B C 1
ATOM 5023 O O . VAL B 1 291 ? 25.89492 -22.02511 -17.66971 1.000 34.82000 267 VAL B O 1
ATOM 5027 N N . ALA B 1 292 ? 24.60290 -22.86695 -19.30577 1.000 33.86000 268 ALA B N 1
ATOM 5028 C CA . ALA B 1 292 ? 24.30094 -24.07205 -18.53790 1.000 35.15000 268 ALA B CA 1
ATOM 5029 C C . ALA B 1 292 ? 25.55497 -24.89105 -18.27003 1.000 39.00000 268 ALA B C 1
ATOM 5030 O O . ALA B 1 292 ? 25.69301 -25.50117 -17.20110 1.000 39.48000 268 ALA B O 1
ATOM 5032 N N . ALA B 1 293 ? 26.48195 -24.92192 -19.23205 1.000 38.62000 269 ALA B N 1
ATOM 5033 C CA . ALA B 1 293 ? 27.71897 -25.66591 -19.03217 1.000 40.65000 269 ALA B CA 1
ATOM 5034 C C . ALA B 1 293 ? 28.61498 -24.97801 -18.00811 1.000 40.87000 269 ALA B C 1
ATOM 5035 O O . ALA B 1 293 ? 29.27001 -25.64709 -17.20220 1.000 42.78000 269 ALA B O 1
ATOM 5037 N N . ASP B 1 294 ? 28.64295 -23.64101 -18.00996 1.000 40.99000 270 ASP B N 1
ATOM 5038 C CA . ASP B 1 294 ? 29.50695 -22.91509 -17.08590 1.000 39.92000 270 ASP B CA 1
ATOM 5039 C C . ASP B 1 294 ? 29.08599 -23.09727 -15.63291 1.000 41.20000 270 ASP B C 1
ATOM 5040 O O . ASP B 1 294 ? 29.94201 -23.09235 -14.74093 1.000 44.12000 270 ASP B O 1
ATOM 5045 N N . ILE B 1 295 ? 27.78800 -23.24633 -15.36689 1.000 38.04000 271 ILE B N 1
ATOM 5046 C CA . ILE B 1 295 ? 27.28303 -23.33450 -14.00089 1.000 38.46000 271 ILE B CA 1
ATOM 5047 C C . ILE B 1 295 ? 26.87607 -24.74255 -13.61804 1.000 38.02000 271 ILE B C 1
ATOM 5048 O O . ILE B 1 295 ? 26.46411 -24.96369 -12.47006 1.000 39.01000 271 ILE B O 1
ATOM 5053 N N . GLY B 1 296 ? 26.96407 -25.70344 -14.53415 1.000 39.80000 272 GLY B N 1
ATOM 5054 C CA . GLY B 1 296 ? 26.52711 -27.04949 -14.22730 1.000 38.30000 272 GLY B CA 1
ATOM 5055 C C . GLY B 1 296 ? 25.02912 -27.23252 -14.25228 1.000 36.89000 272 GLY B C 1
ATOM 5056 O O . GLY B 1 296 ? 24.49515 -28.05862 -13.50036 1.000 38.70000 272 GLY B O 1
ATOM 5057 N N . GLY B 1 297 ? 24.32708 -26.47744 -15.09218 1.000 36.97000 273 GLY B N 1
ATOM 5058 C CA . GLY B 1 297 ? 22.88608 -26.52346 -15.16815 1.000 33.34000 273 GLY B CA 1
ATOM 5059 C C . GLY B 1 297 ? 22.38107 -27.26834 -16.38522 1.000 34.95000 273 GLY B C 1
ATOM 5060 O O . GLY B 1 297 ? 23.08607 -28.09525 -16.98433 1.000 34.59000 273 GLY B O 1
ATOM 5061 N N . SER B 1 298 ? 21.13705 -26.98032 -16.75816 1.000 31.74000 274 SER B N 1
ATOM 5062 C CA . SER B 1 298 ? 20.49104 -27.57020 -17.91921 1.000 29.54000 274 SER B CA 1
ATOM 5063 C C . SER B 1 298 ? 19.75899 -26.45914 -18.65907 1.000 33.00000 274 SER B C 1
ATOM 5064 O O . SER B 1 298 ? 19.72698 -25.30819 -18.21094 1.000 31.73000 274 SER B O 1
ATOM 5067 N N . THR B 1 299 ? 19.18297 -26.79302 -19.81609 1.000 35.92000 275 THR B N 1
ATOM 5068 C CA . THR B 1 299 ? 18.57093 -25.80093 -20.68797 1.000 34.74000 275 THR B CA 1
ATOM 5069 C C . THR B 1 299 ? 17.12493 -26.17393 -20.98698 1.000 36.44000 275 THR B C 1
ATOM 5070 O O . THR B 1 299 ? 16.74396 -27.34794 -20.94010 1.000 34.20000 275 THR B O 1
ATOM 5074 N N . LEU B 1 300 ? 16.31890 -25.15191 -21.28384 1.000 29.47000 276 LEU B N 1
ATOM 5075 C CA . LEU B 1 300 ? 14.94490 -25.32989 -21.75383 1.000 30.43000 276 LEU B CA 1
ATOM 5076 C C . LEU B 1 300 ? 14.67885 -24.21778 -22.76369 1.000 34.71000 276 LEU B C 1
ATOM 5077 O O . LEU B 1 300 ? 14.49383 -23.05783 -22.38656 1.000 33.10000 276 LEU B O 1
ATOM 5082 N N . ALA B 1 301 ? 14.67982 -24.56664 -24.04473 1.000 34.58000 277 ALA B N 1
ATOM 5083 C CA . ALA B 1 301 ? 14.59378 -23.57852 -25.11762 1.000 37.90000 277 ALA B CA 1
ATOM 5084 C C . ALA B 1 301 ? 13.14076 -23.48650 -25.57058 1.000 40.06000 277 ALA B C 1
ATOM 5085 O O . ALA B 1 301 ? 12.68176 -24.26541 -26.40965 1.000 43.04000 277 ALA B O 1
ATOM 5087 N N . ILE B 1 302 ? 12.39976 -22.53358 -24.99445 1.000 34.16000 278 ILE B N 1
ATOM 5088 C CA . ILE B 1 302 ? 11.01774 -22.26957 -25.38039 1.000 32.30000 278 ILE B CA 1
ATOM 5089 C C . ILE B 1 302 ? 10.75171 -20.76758 -25.33121 1.000 30.52000 278 ILE B C 1
ATOM 5090 O O . ILE B 1 302 ? 11.50470 -19.98663 -24.74314 1.000 31.79000 278 ILE B O 1
ATOM 5095 N N . ASP B 1 303 ? 9.64768 -20.37653 -25.95114 1.000 31.10000 279 ASP B N 1
ATOM 5096 C CA . ASP B 1 303 ? 9.13066 -19.02356 -25.83897 1.000 31.92000 279 ASP B CA 1
ATOM 5097 C C . ASP B 1 303 ? 8.24068 -18.94072 -24.60494 1.000 30.14000 279 ASP B C 1
ATOM 5098 O O . ASP B 1 303 ? 7.18970 -19.58775 -24.54299 1.000 29.53000 279 ASP B O 1
ATOM 5103 N N . ILE B 1 304 ? 8.64369 -18.11582 -23.63786 1.000 28.28000 280 ILE B N 1
ATOM 5104 C CA . ILE B 1 304 ? 7.90772 -18.04198 -22.38383 1.000 27.28000 280 ILE B CA 1
ATOM 5105 C C . ILE B 1 304 ? 6.46970 -17.55499 -22.57474 1.000 27.59000 280 ILE B C 1
ATOM 5106 O O . ILE B 1 304 ? 5.61573 -17.80611 -21.70875 1.000 27.43000 280 ILE B O 1
ATOM 5111 N N . THR B 1 305 ? 6.16566 -16.87487 -23.69066 1.000 25.86000 281 THR B N 1
ATOM 5112 C CA . THR B 1 305 ? 4.79364 -16.43487 -23.93357 1.000 27.54000 281 THR B CA 1
ATOM 5113 C C . THR B 1 305 ? 3.89466 -17.54784 -24.44568 1.000 29.48000 281 THR B C 1
ATOM 5114 O O . THR B 1 305 ? 2.67165 -17.36786 -24.43963 1.000 25.68000 281 THR B O 1
ATOM 5118 N N . ALA B 1 306 ? 4.46367 -18.67377 -24.88882 1.000 28.29000 282 ALA B N 1
ATOM 5119 C CA . ALA B 1 306 ? 3.65668 -19.74873 -25.45793 1.000 29.67000 282 ALA B CA 1
ATOM 5120 C C . ALA B 1 306 ? 2.60272 -20.21186 -24.46395 1.000 28.08000 282 ALA B C 1
ATOM 5121 O O . ALA B 1 306 ? 2.83875 -20.25000 -23.25396 1.000 29.16000 282 ALA B O 1
ATOM 5123 N N . ALA B 1 307 ? 1.42971 -20.57283 -24.98297 1.000 27.09000 283 ALA B N 1
ATOM 5124 C CA . ALA B 1 307 ? 0.33074 -20.99095 -24.11899 1.000 23.74000 283 ALA B CA 1
ATOM 5125 C C . ALA B 1 307 ? 0.68579 -22.21204 -23.27614 1.000 28.85000 283 ALA B C 1
ATOM 5126 O O . ALA B 1 307 ? 0.11282 -22.40918 -22.19815 1.000 28.29000 283 ALA B O 1
ATOM 5128 N N . ASP B 1 308 ? 1.61780 -23.04197 -23.73525 1.000 28.65000 284 ASP B N 1
ATOM 5129 C CA . ASP B 1 308 ? 1.98084 -24.23805 -22.98640 1.000 33.55000 284 ASP B CA 1
ATOM 5130 C C . ASP B 1 308 ? 3.28886 -24.07710 -22.22041 1.000 30.87000 284 ASP B C 1
ATOM 5131 O O . ASP B 1 308 ? 3.84989 -25.07614 -21.76354 1.000 33.21000 284 ASP B O 1
ATOM 5136 N N . ALA B 1 309 ? 3.77983 -22.84211 -22.06128 1.000 28.84000 285 ALA B N 1
ATOM 5137 C CA . ALA B 1 309 ? 5.08384 -22.62815 -21.42929 1.000 31.38000 285 ALA B CA 1
ATOM 5138 C C . ALA B 1 309 ? 5.12689 -23.20031 -20.01635 1.000 28.75000 285 ALA B C 1
ATOM 5139 O O . ALA B 1 309 ? 6.09691 -23.86633 -19.63445 1.000 30.34000 285 ALA B O 1
ATOM 5141 N N . GLY B 1 310 ? 4.09190 -22.93943 -19.21730 1.000 28.43000 286 GLY B N 1
ATOM 5142 C CA . GLY B 1 310 ? 4.07995 -23.46458 -17.85936 1.000 31.33000 286 GLY B CA 1
ATOM 5143 C C . GLY B 1 310 ? 4.04498 -24.97959 -17.83653 1.000 31.08000 286 GLY B C 1
ATOM 5144 O O . GLY B 1 310 ? 4.67401 -25.61567 -16.98662 1.000 31.76000 286 GLY B O 1
ATOM 5145 N N . GLU B 1 311 ? 3.31497 -25.57149 -18.78158 1.000 29.47000 287 GLU B N 1
ATOM 5146 C CA . GLU B 1 311 ? 3.30700 -27.02248 -18.95275 1.000 32.37000 287 GLU B CA 1
ATOM 5147 C C . GLU B 1 311 ? 4.71201 -27.55942 -19.18184 1.000 34.26000 287 GLU B C 1
ATOM 5148 O O . GLU B 1 311 ? 5.13804 -28.52248 -18.53296 1.000 33.92000 287 GLU B O 1
ATOM 5154 N N . LYS B 1 312 ? 5.44497 -26.94629 -20.11479 1.000 30.71000 288 LYS B N 1
ATOM 5155 C CA . LYS B 1 312 ? 6.77497 -27.42822 -20.46087 1.000 33.70000 288 LYS B CA 1
ATOM 5156 C C . LYS B 1 312 ? 7.78799 -27.12533 -19.36486 1.000 34.78000 288 LYS B C 1
ATOM 5157 O O . LYS B 1 312 ? 8.75801 -27.87132 -19.19697 1.000 32.85000 288 LYS B O 1
ATOM 5163 N N . ILE B 1 313 ? 7.59899 -26.02641 -18.63173 1.000 30.58000 289 ILE B N 1
ATOM 5164 C CA . ILE B 1 313 ? 8.44301 -25.75553 -17.47372 1.000 30.81000 289 ILE B CA 1
ATOM 5165 C C . ILE B 1 313 ? 8.27706 -26.85765 -16.42784 1.000 29.15000 289 ILE B C 1
ATOM 5166 O O . ILE B 1 313 ? 9.25908 -27.43068 -15.94293 1.000 31.28000 289 ILE B O 1
ATOM 5171 N N . LYS B 1 314 ? 7.03207 -27.19372 -16.08485 1.000 31.67000 290 LYS B N 1
ATOM 5172 C CA . LYS B 1 314 ? 6.81512 -28.24784 -15.09497 1.000 31.67000 290 LYS B CA 1
ATOM 5173 C C . LYS B 1 314 ? 7.36914 -29.58277 -15.58313 1.000 35.84000 290 LYS B C 1
ATOM 5174 O O . LYS B 1 314 ? 8.04517 -30.29984 -14.83123 1.000 38.05000 290 LYS B O 1
ATOM 5180 N N . ALA B 1 315 ? 7.12112 -29.91663 -16.85117 1.000 36.90000 291 ALA B N 1
ATOM 5181 C CA . ALA B 1 315 ? 7.66513 -31.14455 -17.41932 1.000 35.63000 291 ALA B CA 1
ATOM 5182 C C . ALA B 1 315 ? 9.18513 -31.17753 -17.32236 1.000 37.49000 291 ALA B C 1
ATOM 5183 O O . ALA B 1 315 ? 9.76716 -32.21355 -16.97849 1.000 36.25000 291 ALA B O 1
ATOM 5185 N N . ALA B 1 316 ? 9.84810 -30.04948 -17.60925 1.000 35.35000 292 ALA B N 1
ATOM 5186 C CA . ALA B 1 316 ? 11.30510 -30.00246 -17.52227 1.000 34.11000 292 ALA B CA 1
ATOM 5187 C C . ALA B 1 316 ? 11.78414 -30.16361 -16.08430 1.000 39.64000 292 ALA B C 1
ATOM 5188 O O . ALA B 1 316 ? 12.71216 -30.93562 -15.81741 1.000 39.83000 292 ALA B O 1
ATOM 5190 N N . ALA B 1 317 ? 11.16415 -29.46073 -15.13921 1.000 35.73000 293 ALA B N 1
ATOM 5191 C CA . ALA B 1 317 ? 11.64618 -29.56088 -13.76823 1.000 37.28000 293 ALA B CA 1
ATOM 5192 C C . ALA B 1 317 ? 11.41223 -30.93595 -13.15138 1.000 38.14000 293 ALA B C 1
ATOM 5193 O O . ALA B 1 317 ? 12.02226 -31.24206 -12.11943 1.000 36.84000 293 ALA B O 1
ATOM 5195 N N . ALA B 1 318 ? 10.55523 -31.76590 -13.75646 1.000 40.93000 294 ALA B N 1
ATOM 5196 C CA . ALA B 1 318 ? 10.29927 -33.10097 -13.22060 1.000 40.90000 294 ALA B CA 1
ATOM 5197 C C . ALA B 1 318 ? 11.57829 -33.92695 -13.15473 1.000 40.23000 294 ALA B C 1
ATOM 5198 O O . ALA B 1 318 ? 11.74833 -34.73705 -12.23582 1.000 42.18000 294 ALA B O 1
ATOM 5200 N N . LYS B 1 319 ? 12.49627 -33.72082 -14.10773 1.000 40.71000 295 LYS B N 1
ATOM 5201 C CA . LYS B 1 319 ? 13.74128 -34.48078 -14.15984 1.000 43.19000 295 LYS B CA 1
ATOM 5202 C C . LYS B 1 319 ? 14.66630 -34.18290 -12.98283 1.000 47.36000 295 LYS B C 1
ATOM 5203 O O . LYS B 1 319 ? 15.64632 -34.91090 -12.78294 1.000 47.22000 295 LYS B O 1
ATOM 5209 N N . GLN B 1 320 ? 14.38330 -33.14599 -12.19571 1.000 40.28000 296 GLN B N 1
ATOM 5210 C CA . GLN B 1 320 ? 15.26631 -32.74510 -11.10868 1.000 40.01000 296 GLN B CA 1
ATOM 5211 C C . GLN B 1 320 ? 14.54335 -32.68827 -9.76766 1.000 39.84000 296 GLN B C 1
ATOM 5212 O O . GLN B 1 320 ? 15.05935 -32.08836 -8.82160 1.000 46.92000 296 GLN B O 1
ATOM 5218 N N . GLY B 1 321 ? 13.36436 -33.29131 -9.65970 1.000 35.94000 297 GLY B N 1
ATOM 5219 C CA . GLY B 1 321 ? 12.63039 -33.30447 -8.40968 1.000 39.93000 297 GLY B CA 1
ATOM 5220 C C . GLY B 1 321 ? 11.59037 -32.21751 -8.25753 1.000 37.98000 297 GLY B C 1
ATOM 5221 O O . GLY B 1 321 ? 11.24539 -31.86064 -7.12348 1.000 29.25000 297 GLY B O 1
ATOM 5222 N N . GLY B 1 322 ? 11.07533 -31.69339 -9.35146 1.000 34.00000 298 GLY B N 1
ATOM 5223 C CA . GLY B 1 322 ? 10.12531 -30.61042 -9.28232 1.000 34.84000 298 GLY B CA 1
ATOM 5224 C C . GLY B 1 322 ? 10.81228 -29.26342 -9.17318 1.000 30.92000 298 GLY B C 1
ATOM 5225 O O . GLY B 1 322 ? 12.00129 -29.15143 -8.87019 1.000 26.65000 298 GLY B O 1
ATOM 5226 N N . LEU B 1 323 ? 10.03825 -28.22641 -9.44204 1.000 25.45000 299 LEU B N 1
ATOM 5227 C CA . LEU B 1 323 ? 10.55722 -26.87239 -9.44290 1.000 26.50000 299 LEU B CA 1
ATOM 5228 C C . LEU B 1 323 ? 10.39724 -26.25256 -8.06183 1.000 23.41000 299 LEU B C 1
ATOM 5229 O O . LEU B 1 323 ? 9.32926 -26.33865 -7.45281 1.000 29.57000 299 LEU B O 1
ATOM 5234 N N . ASP B 1 324 ? 11.46124 -25.62759 -7.57378 1.000 23.64000 300 ASP B N 1
ATOM 5235 C CA . ASP B 1 324 ? 11.41425 -24.88373 -6.32969 1.000 24.38000 300 ASP B CA 1
ATOM 5236 C C . ASP B 1 324 ? 11.37121 -23.37971 -6.54952 1.000 20.27000 300 ASP B C 1
ATOM 5237 O O . ASP B 1 324 ? 10.69621 -22.67681 -5.80543 1.000 24.85000 300 ASP B O 1
ATOM 5242 N N . ILE B 1 325 ? 12.07417 -22.87258 -7.55448 1.000 25.24000 301 ILE B N 1
ATOM 5243 C CA . ILE B 1 325 ? 12.29314 -21.43955 -7.71032 1.000 22.50000 301 ILE B CA 1
ATOM 5244 C C . ILE B 1 325 ? 12.06110 -21.08139 -9.17028 1.000 22.56000 301 ILE B C 1
ATOM 5245 O O . ILE B 1 325 ? 12.59409 -21.74628 -10.06336 1.000 23.50000 301 ILE B O 1
ATOM 5250 N N . ILE B 1 326 ? 11.27107 -20.04138 -9.42614 1.000 23.19000 302 ILE B N 1
ATOM 5251 C CA . ILE B 1 326 ? 11.17902 -19.50423 -10.77907 1.000 22.47000 302 ILE B CA 1
ATOM 5252 C C . ILE B 1 326 ? 11.45399 -18.00923 -10.72091 1.000 19.04000 302 ILE B C 1
ATOM 5253 O O . ILE B 1 326 ? 10.93099 -17.30634 -9.84382 1.000 19.60000 302 ILE B O 1
ATOM 5258 N N . VAL B 1 327 ? 12.31296 -17.54411 -11.62088 1.000 20.28000 303 VAL B N 1
ATOM 5259 C CA . VAL B 1 327 ? 12.69092 -16.14309 -11.71573 1.000 19.65000 303 VAL B CA 1
ATOM 5260 C C . VAL B 1 327 ? 12.23788 -15.65394 -13.08166 1.000 20.63000 303 VAL B C 1
ATOM 5261 O O . VAL B 1 327 ? 12.77287 -16.08881 -14.11072 1.000 21.83000 303 VAL B O 1
ATOM 5265 N N . HIS B 1 328 ? 11.26586 -14.74396 -13.09253 1.000 20.07000 304 HIS B N 1
ATOM 5266 C CA . HIS B 1 328 ? 10.74882 -14.16083 -14.32646 1.000 21.33000 304 HIS B CA 1
ATOM 5267 C C . HIS B 1 328 ? 11.64778 -12.99177 -14.70734 1.000 25.36000 304 HIS B C 1
ATOM 5268 O O . HIS B 1 328 ? 11.37576 -11.83781 -14.38521 1.000 24.32000 304 HIS B O 1
ATOM 5275 N N . ASN B 1 329 ? 12.73577 -13.29066 -15.41140 1.000 24.22000 305 ASN B N 1
ATOM 5276 C CA . ASN B 1 329 ? 13.66374 -12.24660 -15.81731 1.000 23.77000 305 ASN B CA 1
ATOM 5277 C C . ASN B 1 329 ? 13.50370 -11.83643 -17.27626 1.000 26.58000 305 ASN B C 1
ATOM 5278 O O . ASN B 1 329 ? 13.87866 -10.71039 -17.62914 1.000 29.40000 305 ASN B O 1
ATOM 5283 N N . ALA B 1 330 ? 12.93270 -12.70335 -18.11634 1.000 27.28000 306 ALA B N 1
ATOM 5284 C CA . ALA B 1 330 ? 12.65665 -12.34920 -19.50429 1.000 25.17000 306 ALA B CA 1
ATOM 5285 C C . ALA B 1 330 ? 11.86962 -11.04821 -19.57013 1.000 26.69000 306 ALA B C 1
ATOM 5286 O O . ALA B 1 330 ? 10.87764 -10.86831 -18.85908 1.000 24.66000 306 ALA B O 1
ATOM 5288 N N . GLY B 1 331 ? 12.33058 -10.13510 -20.41103 1.000 25.75000 307 GLY B N 1
ATOM 5289 C CA . GLY B 1 331 ? 11.61255 -8.89010 -20.61888 1.000 26.07000 307 GLY B CA 1
ATOM 5290 C C . GLY B 1 331 ? 12.27951 -8.08596 -21.71580 1.000 28.89000 307 GLY B C 1
ATOM 5291 O O . GLY B 1 331 ? 13.45850 -8.26890 -22.01985 1.000 33.00000 307 GLY B O 1
ATOM 5292 N N . ILE B 1 332 ? 11.49047 -7.18691 -22.30268 1.000 23.99000 308 ILE B N 1
ATOM 5293 C CA . ILE B 1 332 ? 11.96143 -6.36677 -23.41360 1.000 29.04000 308 ILE B CA 1
ATOM 5294 C C . ILE B 1 332 ? 11.50140 -4.93481 -23.19342 1.000 26.69000 308 ILE B C 1
ATOM 5295 O O . ILE B 1 332 ? 10.55741 -4.66991 -22.44637 1.000 28.33000 308 ILE B O 1
ATOM 5300 N N . THR B 1 333 ? 12.20136 -4.00672 -23.83633 1.000 25.10000 309 THR B N 1
ATOM 5301 C CA . THR B 1 333 ? 11.70733 -2.65470 -24.04617 1.000 29.60000 309 THR B CA 1
ATOM 5302 C C . THR B 1 333 ? 11.45829 -2.45054 -25.53414 1.000 31.24000 309 THR B C 1
ATOM 5303 O O . THR B 1 333 ? 12.20728 -2.96043 -26.38021 1.000 28.93000 309 THR B O 1
ATOM 5307 N N . ARG B 1 334 ? 10.39626 -1.70553 -25.84803 1.000 26.72000 310 ARG B N 1
ATOM 5308 C CA . ARG B 1 334 ? 10.15822 -1.19238 -27.19996 1.000 28.09000 310 ARG B CA 1
ATOM 5309 C C . ARG B 1 334 ? 9.81719 0.28960 -27.06079 1.000 27.31000 310 ARG B C 1
ATOM 5310 O O . ARG B 1 334 ? 8.66018 0.68658 -27.18271 1.000 25.73000 310 ARG B O 1
ATOM 5318 N N . ASP B 1 335 ? 10.83218 1.09859 -26.76572 1.000 25.54000 311 ASP B N 1
ATOM 5319 C CA . ASP B 1 335 ? 10.59715 2.49854 -26.42955 1.000 26.52000 311 ASP B CA 1
ATOM 5320 C C . ASP B 1 335 ? 10.14111 3.27467 -27.65245 1.000 28.17000 311 ASP B C 1
ATOM 5321 O O . ASP B 1 335 ? 10.81808 3.28381 -28.68647 1.000 25.72000 311 ASP B O 1
ATOM 5326 N N . LYS B 1 336 ? 9.01010 3.95263 -27.50735 1.000 23.11000 312 LYS B N 1
ATOM 5327 C CA . LYS B 1 336 ? 8.42805 4.85073 -28.49723 1.000 24.05000 312 LYS B CA 1
ATOM 5328 C C . LYS B 1 336 ? 7.52305 5.80962 -27.74310 1.000 23.15000 312 LYS B C 1
ATOM 5329 O O . LYS B 1 336 ? 6.89908 5.41850 -26.75213 1.000 20.20000 312 LYS B O 1
ATOM 5335 N N . THR B 1 337 ? 7.44901 7.06067 -28.20096 1.000 23.36000 313 THR B N 1
ATOM 5336 C CA . THR B 1 337 ? 6.37900 7.91959 -27.69584 1.000 22.93000 313 THR B CA 1
ATOM 5337 C C . THR B 1 337 ? 5.03801 7.26860 -28.00988 1.000 24.05000 313 THR B C 1
ATOM 5338 O O . THR B 1 337 ? 4.90000 6.53771 -28.99596 1.000 23.20000 313 THR B O 1
ATOM 5342 N N . LEU B 1 338 ? 4.04302 7.50248 -27.14683 1.000 19.25000 314 LEU B N 1
ATOM 5343 C CA . LEU B 1 338 ? 2.76503 6.83547 -27.36187 1.000 20.12000 314 LEU B CA 1
ATOM 5344 C C . LEU B 1 338 ? 2.17599 7.22761 -28.71082 1.000 21.54000 314 LEU B C 1
ATOM 5345 O O . LEU B 1 338 ? 1.58500 6.39368 -29.40490 1.000 22.02000 314 LEU B O 1
ATOM 5350 N N . ALA B 1 339 ? 2.37196 8.48466 -29.12168 1.000 21.62000 315 ALA B N 1
ATOM 5351 C CA . ALA B 1 339 ? 1.80292 8.93979 -30.38361 1.000 26.57000 315 ALA B CA 1
ATOM 5352 C C . ALA B 1 339 ? 2.43790 8.25195 -31.58771 1.000 26.24000 315 ALA B C 1
ATOM 5353 O O . ALA B 1 339 ? 1.79088 8.16205 -32.63570 1.000 25.89000 315 ALA B O 1
ATOM 5355 N N . ASN B 1 340 ? 3.66992 7.74696 -31.45479 1.000 23.08000 316 ASN B N 1
ATOM 5356 C CA . ASN B 1 340 ? 4.36491 7.04910 -32.53189 1.000 26.03000 316 ASN B CA 1
ATOM 5357 C C . ASN B 1 340 ? 4.29794 5.53308 -32.42306 1.000 27.22000 316 ASN B C 1
ATOM 5358 O O . ASN B 1 340 ? 4.65094 4.84020 -33.38415 1.000 30.23000 316 ASN B O 1
ATOM 5363 N N . MET B 1 341 ? 3.85498 5.00694 -31.29111 1.000 25.30000 317 MET B N 1
ATOM 5364 C CA . MET B 1 341 ? 3.93302 3.57192 -31.03827 1.000 24.94000 317 MET B CA 1
ATOM 5365 C C . MET B 1 341 ? 2.89302 2.81299 -31.85234 1.000 22.13000 317 MET B C 1
ATOM 5366 O O . MET B 1 341 ? 1.75901 3.26598 -32.02126 1.000 22.44000 317 MET B O 1
ATOM 5371 N N . LYS B 1 342 ? 3.29103 1.65605 -32.37148 1.000 26.64000 318 LYS B N 1
ATOM 5372 C CA . LYS B 1 342 ? 2.40204 0.76912 -33.10056 1.000 27.94000 318 LYS B CA 1
ATOM 5373 C C . LYS B 1 342 ? 1.66108 -0.14801 -32.13864 1.000 23.53000 318 LYS B C 1
ATOM 5374 O O . LYS B 1 342 ? 2.18111 -0.48712 -31.06770 1.000 22.57000 318 LYS B O 1
ATOM 5380 N N . PRO B 1 343 ? 0.44508 -0.55699 -32.51166 1.000 24.95000 319 PRO B N 1
ATOM 5381 C CA . PRO B 1 343 ? -0.33788 -1.43811 -31.62574 1.000 22.65000 319 PRO B CA 1
ATOM 5382 C C . PRO B 1 343 ? 0.40416 -2.68815 -31.17790 1.000 24.60000 319 PRO B C 1
ATOM 5383 O O . PRO B 1 343 ? 0.38520 -3.02528 -29.98094 1.000 24.96000 319 PRO B O 1
ATOM 5387 N N . GLU B 1 344 ? 1.04715 -3.39703 -32.11400 1.000 25.31000 320 GLU B N 1
ATOM 5388 C CA . GLU B 1 344 ? 1.77619 -4.61605 -31.77516 1.000 26.34000 320 GLU B CA 1
ATOM 5389 C C . GLU B 1 344 ? 2.89321 -4.36314 -30.77215 1.000 23.32000 320 GLU B C 1
ATOM 5390 O O . GLU B 1 344 ? 3.27725 -5.28521 -30.04127 1.000 29.09000 320 GLU B O 1
ATOM 5396 N N . LEU B 1 345 ? 3.44118 -3.14413 -30.73203 1.000 23.10000 321 LEU B N 1
ATOM 5397 C CA . LEU B 1 345 ? 4.55820 -2.84421 -29.84302 1.000 26.19000 321 LEU B CA 1
ATOM 5398 C C . LEU B 1 345 ? 4.10022 -2.52138 -28.42497 1.000 26.84000 321 LEU B C 1
ATOM 5399 O O . LEU B 1 345 ? 4.87525 -2.68447 -27.47601 1.000 26.48000 321 LEU B O 1
ATOM 5404 N N . TRP B 1 346 ? 2.87421 -2.03842 -28.26289 1.000 22.71000 322 TRP B N 1
ATOM 5405 C CA . TRP B 1 346 ? 2.25525 -2.05659 -26.94388 1.000 22.07000 322 TRP B CA 1
ATOM 5406 C C . TRP B 1 346 ? 2.00229 -3.49364 -26.49903 1.000 22.20000 322 TRP B C 1
ATOM 5407 O O . TRP B 1 346 ? 2.44032 -3.91376 -25.41909 1.000 21.60000 322 TRP B O 1
ATOM 5418 N N . ASP B 1 347 ? 1.30429 -4.25856 -27.33810 1.000 20.48000 323 ASP B N 1
ATOM 5419 C CA . ASP B 1 347 ? 0.91633 -5.62261 -26.98925 1.000 26.11000 323 ASP B CA 1
ATOM 5420 C C . ASP B 1 347 ? 2.12335 -6.47763 -26.62938 1.000 23.26000 323 ASP B C 1
ATOM 5421 O O . ASP B 1 347 ? 2.09539 -7.20974 -25.63646 1.000 22.40000 323 ASP B O 1
ATOM 5426 N N . LEU B 1 348 ? 3.18633 -6.41651 -27.43739 1.000 23.43000 324 LEU B N 1
ATOM 5427 C CA . LEU B 1 348 ? 4.33336 -7.29751 -27.22052 1.000 20.82000 324 LEU B CA 1
ATOM 5428 C C . LEU B 1 348 ? 4.97338 -7.05165 -25.86451 1.000 22.08000 324 LEU B C 1
ATOM 5429 O O . LEU B 1 348 ? 5.36442 -7.99872 -25.16763 1.000 22.39000 324 LEU B O 1
ATOM 5434 N N . VAL B 1 349 ? 5.10836 -5.77869 -25.48437 1.000 19.27000 325 VAL B N 1
ATOM 5435 C CA . VAL B 1 349 ? 5.74939 -5.44182 -24.21734 1.000 21.44000 325 VAL B CA 1
ATOM 5436 C C . VAL B 1 349 ? 4.90443 -5.90997 -23.03538 1.000 22.87000 325 VAL B C 1
ATOM 5437 O O . VAL B 1 349 ? 5.43446 -6.46107 -22.05745 1.000 22.49000 325 VAL B O 1
ATOM 5441 N N . ILE B 1 350 ? 3.58442 -5.70800 -23.09432 1.000 18.68000 326 ILE B N 1
ATOM 5442 C CA . ILE B 1 350 ? 2.73146 -6.19914 -22.01336 1.000 21.50000 326 ILE B CA 1
ATOM 5443 C C . ILE B 1 350 ? 2.79149 -7.72415 -21.93553 1.000 23.24000 326 ILE B C 1
ATOM 5444 O O . ILE B 1 350 ? 2.89753 -8.30227 -20.85160 1.000 21.80000 326 ILE B O 1
ATOM 5449 N N . ASN B 1 351 ? 2.71448 -8.39102 -23.08261 1.000 19.14000 327 ASN B N 1
ATOM 5450 C CA . ASN B 1 351 ? 2.72051 -9.85401 -23.12578 1.000 21.89000 327 ASN B CA 1
ATOM 5451 C C . ASN B 1 351 ? 3.97654 -10.43406 -22.47987 1.000 24.23000 327 ASN B C 1
ATOM 5452 O O . ASN B 1 351 ? 3.89458 -11.20917 -21.51796 1.000 23.00000 327 ASN B O 1
ATOM 5457 N N . ILE B 1 352 ? 5.15552 -10.08697 -23.01086 1.000 22.04000 328 ILE B N 1
ATOM 5458 C CA . ILE B 1 352 ? 6.40055 -10.67200 -22.51096 1.000 23.52000 328 ILE B CA 1
ATOM 5459 C C . ILE B 1 352 ? 6.63657 -10.28016 -21.05692 1.000 24.10000 328 ILE B C 1
ATOM 5460 O O . ILE B 1 352 ? 6.98161 -11.12325 -20.22102 1.000 22.27000 328 ILE B O 1
ATOM 5465 N N . ASN B 1 353 ? 6.46755 -8.99020 -20.72977 1.000 22.36000 329 ASN B N 1
ATOM 5466 C CA . ASN B 1 353 ? 6.84057 -8.51334 -19.39772 1.000 21.01000 329 ASN B CA 1
ATOM 5467 C C . ASN B 1 353 ? 5.81760 -8.84549 -18.31573 1.000 22.37000 329 ASN B C 1
ATOM 5468 O O . ASN B 1 353 ? 6.17763 -8.87962 -17.12975 1.000 24.49000 329 ASN B O 1
ATOM 5473 N N . LEU B 1 354 ? 4.55660 -9.06948 -18.66373 1.000 19.02000 330 LEU B N 1
ATOM 5474 C CA . LEU B 1 354 ? 3.58163 -9.24362 -17.59273 1.000 20.47000 330 LEU B CA 1
ATOM 5475 C C . LEU B 1 354 ? 2.68965 -10.46862 -17.79284 1.000 21.40000 330 LEU B C 1
ATOM 5476 O O . LEU B 1 354 ? 2.68269 -11.37472 -16.95295 1.000 21.87000 330 LEU B O 1
ATOM 5481 N N . SER B 1 355 ? 1.93763 -10.51051 -18.89483 1.000 19.62000 331 SER B N 1
ATOM 5482 C CA . SER B 1 355 ? 0.91665 -11.54852 -19.05693 1.000 24.63000 331 SER B CA 1
ATOM 5483 C C . SER B 1 355 ? 1.52668 -12.94650 -19.07810 1.000 22.56000 331 SER B C 1
ATOM 5484 O O . SER B 1 355 ? 0.93471 -13.89158 -18.54519 1.000 22.10000 331 SER B O 1
ATOM 5487 N N . ALA B 1 356 ? 2.70867 -13.08941 -19.68014 1.000 19.83000 332 ALA B N 1
ATOM 5488 C CA . ALA B 1 356 ? 3.36569 -14.38838 -19.77431 1.000 27.22000 332 ALA B CA 1
ATOM 5489 C C . ALA B 1 356 ? 3.72174 -14.92753 -18.39538 1.000 26.07000 332 ALA B C 1
ATOM 5490 O O . ALA B 1 356 ? 3.52377 -16.11557 -18.11351 1.000 24.31000 332 ALA B O 1
ATOM 5492 N N . ALA B 1 357 ? 4.23074 -14.06162 -17.51329 1.000 22.39000 333 ALA B N 1
ATOM 5493 C CA . ALA B 1 357 ? 4.50978 -14.49177 -16.14735 1.000 24.10000 333 ALA B CA 1
ATOM 5494 C C . ALA B 1 357 ? 3.22181 -14.86488 -15.42136 1.000 26.37000 333 ALA B C 1
ATOM 5495 O O . ALA B 1 357 ? 3.18385 -15.85496 -14.67947 1.000 25.60000 333 ALA B O 1
ATOM 5497 N N . GLU B 1 358 ? 2.14679 -14.10488 -15.65125 1.000 19.93000 334 GLU B N 1
ATOM 5498 C CA . GLU B 1 358 ? 0.85081 -14.44397 -15.06625 1.000 23.81000 334 GLU B CA 1
ATOM 5499 C C . GLU B 1 358 ? 0.38383 -15.82994 -15.49240 1.000 24.33000 334 GLU B C 1
ATOM 5500 O O . GLU B 1 358 ? -0.10313 -16.60704 -14.66548 1.000 25.88000 334 GLU B O 1
ATOM 5506 N N . ARG B 1 359 ? 0.49280 -16.14679 -16.79244 1.000 21.96000 335 ARG B N 1
ATOM 5507 C CA . ARG B 1 359 ? 0.03682 -17.45174 -17.27758 1.000 25.94000 335 ARG B CA 1
ATOM 5508 C C . ARG B 1 359 ? 0.85186 -18.58579 -16.66473 1.000 24.16000 335 ARG B C 1
ATOM 5509 O O . ARG B 1 359 ? 0.30489 -19.64284 -16.32183 1.000 24.13000 335 ARG B O 1
ATOM 5517 N N . VAL B 1 360 ? 2.16286 -18.38678 -16.52374 1.000 22.57000 336 VAL B N 1
ATOM 5518 C CA . VAL B 1 360 ? 3.02190 -19.44882 -16.00288 1.000 24.64000 336 VAL B CA 1
ATOM 5519 C C . VAL B 1 360 ? 2.76994 -19.65299 -14.51289 1.000 23.53000 336 VAL B C 1
ATOM 5520 O O . VAL B 1 360 ? 2.65997 -20.79305 -14.03702 1.000 24.04000 336 VAL B O 1
ATOM 5524 N N . ASN B 1 361 ? 2.70293 -18.55708 -13.75677 1.000 25.76000 337 ASN B N 1
ATOM 5525 C CA . ASN B 1 361 ? 2.34597 -18.63725 -12.34277 1.000 23.60000 337 ASN B CA 1
ATOM 5526 C C . ASN B 1 361 ? 1.02799 -19.36430 -12.15782 1.000 26.23000 337 ASN B C 1
ATOM 5527 O O . ASN B 1 361 ? 0.90703 -20.25040 -11.30492 1.000 27.28000 337 ASN B O 1
ATOM 5532 N N . ASP B 1 362 ? 0.01296 -18.96824 -12.92975 1.000 24.16000 338 ASP B N 1
ATOM 5533 C CA . ASP B 1 362 ? -1.29502 -19.59628 -12.80279 1.000 26.30000 338 ASP B CA 1
ATOM 5534 C C . ASP B 1 362 ? -1.18899 -21.09625 -13.01196 1.000 27.79000 338 ASP B C 1
ATOM 5535 O O . ASP B 1 362 ? -1.72796 -21.88236 -12.23004 1.000 28.61000 338 ASP B O 1
ATOM 5540 N N . TYR B 1 363 ? -0.48301 -21.50812 -14.06303 1.000 23.25000 339 TYR B N 1
ATOM 5541 C CA . TYR B 1 363 ? -0.34498 -22.93108 -14.33119 1.000 28.02000 339 TYR B CA 1
ATOM 5542 C C . TYR B 1 363 ? 0.35306 -23.64120 -13.17929 1.000 28.73000 339 TYR B C 1
ATOM 5543 O O . TYR B 1 363 ? -0.14491 -24.65227 -12.66939 1.000 29.03000 339 TYR B O 1
ATOM 5552 N N . LEU B 1 364 ? 1.51706 -23.13122 -12.76626 1.000 23.94000 340 LEU B N 1
ATOM 5553 C CA . LEU B 1 364 ? 2.30510 -23.81332 -11.74436 1.000 28.78000 340 LEU B CA 1
ATOM 5554 C C . LEU B 1 364 ? 1.55313 -23.87449 -10.42335 1.000 30.01000 340 LEU B C 1
ATOM 5555 O O . LEU B 1 364 ? 1.62417 -24.88057 -9.70746 1.000 30.30000 340 LEU B O 1
ATOM 5560 N N . LEU B 1 365 ? 0.81111 -22.82054 -10.08721 1.000 27.12000 341 LEU B N 1
ATOM 5561 C CA . LEU B 1 365 ? 0.11814 -22.81770 -8.80819 1.000 26.35000 341 LEU B CA 1
ATOM 5562 C C . LEU B 1 365 ? -1.14284 -23.66973 -8.83626 1.000 29.94000 341 LEU B C 1
ATOM 5563 O O . LEU B 1 365 ? -1.52980 -24.21286 -7.79931 1.000 32.75000 341 LEU B O 1
ATOM 5568 N N . GLU B 1 366 ? -1.79786 -23.77961 -9.99326 1.000 28.84000 342 GLU B N 1
ATOM 5569 C CA . GLU B 1 366 ? -3.00785 -24.58563 -10.10732 1.000 34.33000 342 GLU B CA 1
ATOM 5570 C C . GLU B 1 366 ? -2.70082 -26.05759 -10.34149 1.000 31.15000 342 GLU B C 1
ATOM 5571 O O . GLU B 1 366 ? -3.60180 -26.88763 -10.19257 1.000 34.90000 342 GLU B O 1
ATOM 5577 N N . ASN B 1 367 ? -1.46182 -26.39752 -10.69656 1.000 31.49000 343 ASN B N 1
ATOM 5578 C CA . ASN B 1 367 ? -1.08880 -27.75847 -11.06473 1.000 33.72000 343 ASN B CA 1
ATOM 5579 C C . ASN B 1 367 ? 0.06723 -28.28054 -10.22281 1.000 34.92000 343 ASN B C 1
ATOM 5580 O O . ASN B 1 367 ? 0.82924 -29.13447 -10.68593 1.000 38.99000 343 ASN B O 1
ATOM 5585 N N . ASP B 1 368 ? 0.21125 -27.78068 -8.99776 1.000 31.88000 344 ASP B N 1
ATOM 5586 C CA . ASP B 1 368 ? 1.31628 -28.15176 -8.10683 1.000 36.53000 344 ASP B CA 1
ATOM 5587 C C . ASP B 1 368 ? 2.64327 -28.21164 -8.85987 1.000 37.07000 344 ASP B C 1
ATOM 5588 O O . ASP B 1 368 ? 3.38229 -29.19663 -8.80300 1.000 34.38000 344 ASP B O 1
ATOM 5593 N N . GLY B 1 369 ? 2.92922 -27.14755 -9.60375 1.000 26.93000 345 GLY B N 1
ATOM 5594 C CA . GLY B 1 369 ? 4.17920 -27.06644 -10.31377 1.000 25.68000 345 GLY B CA 1
ATOM 5595 C C . GLY B 1 369 ? 5.30521 -26.43050 -9.53273 1.000 27.96000 345 GLY B C 1
ATOM 5596 O O . GLY B 1 369 ? 6.43220 -26.37542 -10.03475 1.000 28.59000 345 GLY B O 1
ATOM 5597 N N . LEU B 1 370 ? 5.03023 -25.94165 -8.32466 1.000 25.08000 346 LEU B N 1
ATOM 5598 C CA . LEU B 1 370 ? 6.03624 -25.40173 -7.41963 1.000 27.07000 346 LEU B CA 1
ATOM 5599 C C . LEU B 1 370 ? 5.99328 -26.15788 -6.09671 1.000 21.60000 346 LEU B C 1
ATOM 5600 O O . LEU B 1 370 ? 4.92330 -26.29597 -5.49570 1.000 29.38000 346 LEU B O 1
ATOM 5605 N N . ASN B 1 371 ? 7.15930 -26.61391 -5.63679 1.000 24.98000 347 ASN B N 1
ATOM 5606 C CA . ASN B 1 371 ? 7.26135 -27.38304 -4.40388 1.000 26.85000 347 ASN B CA 1
ATOM 5607 C C . ASN B 1 371 ? 7.03336 -26.48819 -3.18577 1.000 27.46000 347 ASN B C 1
ATOM 5608 O O . ASN B 1 371 ? 7.17233 -25.26618 -3.24764 1.000 26.00000 347 ASN B O 1
ATOM 5613 N N . ALA B 1 372 ? 6.69340 -27.11832 -2.05884 1.000 29.01000 348 ALA B N 1
ATOM 5614 C CA . ALA B 1 372 ? 6.47941 -26.36547 -0.82575 1.000 28.00000 348 ALA B CA 1
ATOM 5615 C C . ALA B 1 372 ? 7.73340 -25.57048 -0.46169 1.000 27.15000 348 ALA B C 1
ATOM 5616 O O . ALA B 1 372 ? 8.85940 -25.95742 -0.79376 1.000 25.02000 348 ALA B O 1
ATOM 5618 N N . ASN B 1 373 ? 7.52539 -24.43857 0.22645 1.000 27.40000 349 ASN B N 1
ATOM 5619 C CA . ASN B 1 373 ? 8.58738 -23.45257 0.47454 1.000 23.86000 349 ASN B CA 1
ATOM 5620 C C . ASN B 1 373 ? 9.23834 -22.99341 -0.83343 1.000 24.76000 349 ASN B C 1
ATOM 5621 O O . ASN B 1 373 ? 10.42633 -22.65537 -0.86842 1.000 25.20000 349 ASN B O 1
ATOM 5626 N N . GLY B 1 374 ? 8.46731 -22.97930 -1.92841 1.000 23.86000 350 GLY B N 1
ATOM 5627 C CA . GLY B 1 374 ? 8.97327 -22.54014 -3.20937 1.000 23.20000 350 GLY B CA 1
ATOM 5628 C C . GLY B 1 374 ? 9.03823 -21.01713 -3.30820 1.000 21.82000 350 GLY B C 1
ATOM 5629 O O . GLY B 1 374 ? 8.60024 -20.29024 -2.42010 1.000 20.19000 350 GLY B O 1
ATOM 5630 N N . ARG B 1 375 ? 9.57320 -20.54299 -4.43416 1.000 20.50000 351 ARG B N 1
ATOM 5631 C CA . ARG B 1 375 ? 9.89016 -19.12596 -4.60200 1.000 24.24000 351 ARG B CA 1
ATOM 5632 C C . ARG B 1 375 ? 9.51212 -18.64781 -5.99494 1.000 21.71000 351 ARG B C 1
ATOM 5633 O O . ARG B 1 375 ? 9.92611 -19.24369 -6.99502 1.000 22.79000 351 ARG B O 1
ATOM 5641 N N . ILE B 1 376 ? 8.77409 -17.54582 -6.06479 1.000 21.79000 352 ILE B N 1
ATOM 5642 C CA . ILE B 1 376 ? 8.55404 -16.82868 -7.31671 1.000 21.45000 352 ILE B CA 1
ATOM 5643 C C . ILE B 1 376 ? 9.19802 -15.46669 -7.15457 1.000 18.41000 352 ILE B C 1
ATOM 5644 O O . ILE B 1 376 ? 8.85702 -14.73180 -6.21848 1.000 18.59000 352 ILE B O 1
ATOM 5649 N N . VAL B 1 377 ? 10.12599 -15.13956 -8.04255 1.000 17.78000 353 VAL B N 1
ATOM 5650 C CA . VAL B 1 377 ? 10.81896 -13.85455 -8.00842 1.000 20.90000 353 VAL B CA 1
ATOM 5651 C C . VAL B 1 377 ? 10.60991 -13.17240 -9.35334 1.000 20.37000 353 VAL B C 1
ATOM 5652 O O . VAL B 1 377 ? 11.02390 -13.69328 -10.39841 1.000 22.39000 353 VAL B O 1
ATOM 5656 N N . CYS B 1 378 ? 9.98689 -11.99942 -9.32219 1.000 20.61000 354 CYS B N 1
ATOM 5657 C CA . CYS B 1 378 ? 9.73684 -11.23429 -10.52910 1.000 18.61000 354 CYS B CA 1
ATOM 5658 C C . CYS B 1 378 ? 10.72081 -10.08126 -10.62699 1.000 22.81000 354 CYS B C 1
ATOM 5659 O O . CYS B 1 378 ? 11.46083 -9.77235 -9.69097 1.000 20.87000 354 CYS B O 1
ATOM 5662 N N . VAL B 1 379 ? 10.71677 -9.44112 -11.78892 1.000 22.11000 355 VAL B N 1
ATOM 5663 C CA . VAL B 1 379 ? 11.59674 -8.32107 -12.07081 1.000 21.21000 355 VAL B CA 1
ATOM 5664 C C . VAL B 1 379 ? 10.72670 -7.18403 -12.57766 1.000 21.46000 355 VAL B C 1
ATOM 5665 O O . VAL B 1 379 ? 10.14368 -7.27392 -13.66666 1.000 23.58000 355 VAL B O 1
ATOM 5669 N N . SER B 1 380 ? 10.58870 -6.14113 -11.76454 1.000 18.17000 356 SER B N 1
ATOM 5670 C CA . SER B 1 380 ? 9.93866 -4.90610 -12.17338 1.000 17.54000 356 SER B CA 1
ATOM 5671 C C . SER B 1 380 ? 11.03163 -3.96901 -12.68030 1.000 20.21000 356 SER B C 1
ATOM 5672 O O . SER B 1 380 ? 12.01362 -4.41892 -13.28037 1.000 21.77000 356 SER B O 1
ATOM 5675 N N . SER B 1 381 ? 10.89060 -2.67705 -12.41515 1.000 22.33000 357 SER B N 1
ATOM 5676 C CA . SER B 1 381 ? 11.82157 -1.68297 -12.93406 1.000 20.75000 357 SER B CA 1
ATOM 5677 C C . SER B 1 381 ? 11.52855 -0.35505 -12.25490 1.000 20.74000 357 SER B C 1
ATOM 5678 O O . SER B 1 381 ? 10.38356 -0.08912 -11.87784 1.000 20.14000 357 SER B O 1
ATOM 5681 N N . ILE B 1 382 ? 12.56054 0.48596 -12.12583 1.000 18.62000 358 ILE B N 1
ATOM 5682 C CA . ILE B 1 382 ? 12.31652 1.84690 -11.64267 1.000 20.03000 358 ILE B CA 1
ATOM 5683 C C . ILE B 1 382 ? 11.29448 2.55997 -12.52956 1.000 19.20000 358 ILE B C 1
ATOM 5684 O O . ILE B 1 382 ? 10.47647 3.33990 -12.03445 1.000 18.92000 358 ILE B O 1
ATOM 5689 N N . SER B 1 383 ? 11.30346 2.29912 -13.84559 1.000 20.08000 359 SER B N 1
ATOM 5690 C CA . SER B 1 383 ? 10.31042 2.96820 -14.68449 1.000 17.92000 359 SER B CA 1
ATOM 5691 C C . SER B 1 383 ? 8.89444 2.47213 -14.39252 1.000 20.57000 359 SER B C 1
ATOM 5692 O O . SER B 1 383 ? 7.93142 3.20914 -14.63041 1.000 19.67000 359 SER B O 1
ATOM 5695 N N . GLY B 1 384 ? 8.74748 1.25007 -13.87465 1.000 15.94000 360 GLY B N 1
ATOM 5696 C CA . GLY B 1 384 ? 7.43450 0.80199 -13.42767 1.000 16.81000 360 GLY B CA 1
ATOM 5697 C C . GLY B 1 384 ? 6.93951 1.56984 -12.21457 1.000 18.95000 360 GLY B C 1
ATOM 5698 O O . GLY B 1 384 ? 5.72251 1.71379 -12.01353 1.000 18.73000 360 GLY B O 1
ATOM 5699 N N . ILE B 1 385 ? 7.86352 2.09677 -11.41353 1.000 14.04000 361 ILE B N 1
ATOM 5700 C CA . ILE B 1 385 ? 7.53053 2.83762 -10.19944 1.000 16.55000 361 ILE B CA 1
ATOM 5701 C C . ILE B 1 385 ? 7.35849 4.31665 -10.48327 1.000 18.12000 361 ILE B C 1
ATOM 5702 O O . ILE B 1 385 ? 6.46049 4.96957 -9.93517 1.000 19.64000 361 ILE B O 1
ATOM 5707 N N . ALA B 1 386 ? 8.20546 4.84077 -11.36823 1.000 15.00000 362 ALA B N 1
ATOM 5708 C CA . ALA B 1 386 ? 8.39442 6.26680 -11.55107 1.000 17.35000 362 ALA B CA 1
ATOM 5709 C C . ALA B 1 386 ? 7.94438 6.79094 -12.90800 1.000 17.98000 362 ALA B C 1
ATOM 5710 O O . ALA B 1 386 ? 7.82334 8.01096 -13.06986 1.000 19.07000 362 ALA B O 1
ATOM 5712 N N . GLY B 1 387 ? 7.68537 5.91705 -13.88109 1.000 19.70000 363 GLY B N 1
ATOM 5713 C CA . GLY B 1 387 ? 7.35133 6.35919 -15.22004 1.000 19.20000 363 GLY B CA 1
ATOM 5714 C C . GLY B 1 387 ? 8.57930 6.82731 -15.97201 1.000 22.16000 363 GLY B C 1
ATOM 5715 O O . GLY B 1 387 ? 9.58831 7.18326 -15.35400 1.000 19.66000 363 GLY B O 1
ATOM 5716 N N . ASN B 1 388 ? 8.50027 6.83445 -17.30301 1.000 19.35000 364 ASN B N 1
ATOM 5717 C CA . ASN B 1 388 ? 9.59624 7.31657 -18.13098 1.000 21.77000 364 ASN B CA 1
ATOM 5718 C C . ASN B 1 388 ? 9.05120 7.70872 -19.49992 1.000 22.22000 364 ASN B C 1
ATOM 5719 O O . ASN B 1 388 ? 8.16620 7.03576 -20.03398 1.000 20.41000 364 ASN B O 1
ATOM 5724 N N . LEU B 1 389 ? 9.56816 8.81779 -20.03881 1.000 19.99000 365 LEU B N 1
ATOM 5725 C CA . LEU B 1 389 ? 9.25812 9.23494 -21.40575 1.000 23.60000 365 LEU B CA 1
ATOM 5726 C C . LEU B 1 389 ? 9.58512 8.10706 -22.36789 1.000 18.92000 365 LEU B C 1
ATOM 5727 O O . LEU B 1 389 ? 10.64314 7.48907 -22.26199 1.000 22.80000 365 LEU B O 1
ATOM 5732 N N . GLY B 1 390 ? 8.68111 7.83714 -23.31290 1.000 22.92000 366 GLY B N 1
ATOM 5733 C CA . GLY B 1 390 ? 8.90511 6.76626 -24.26703 1.000 21.12000 366 GLY B CA 1
ATOM 5734 C C . GLY B 1 390 ? 8.61415 5.37619 -23.74318 1.000 23.22000 366 GLY B C 1
ATOM 5735 O O . GLY B 1 390 ? 8.79716 4.39528 -24.47829 1.000 22.17000 366 GLY B O 1
ATOM 5736 N N . GLN B 1 391 ? 8.16418 5.24904 -22.50518 1.000 18.88000 367 GLN B N 1
ATOM 5737 C CA . GLN B 1 391 ? 7.96523 3.94297 -21.90533 1.000 19.05000 367 GLN B CA 1
ATOM 5738 C C . GLN B 1 391 ? 6.56625 3.81187 -21.30731 1.000 20.11000 367 GLN B C 1
ATOM 5739 O O . GLN B 1 391 ? 6.40028 3.23074 -20.23637 1.000 20.92000 367 GLN B O 1
ATOM 5745 N N . THR B 1 392 ? 5.53222 4.32092 -21.98523 1.000 20.73000 368 THR B N 1
ATOM 5746 C CA . THR B 1 392 ? 4.17624 4.07283 -21.49722 1.000 16.01000 368 THR B CA 1
ATOM 5747 C C . THR B 1 392 ? 3.85627 2.57983 -21.48838 1.000 18.27000 368 THR B C 1
ATOM 5748 O O . THR B 1 392 ? 3.15330 2.10271 -20.59042 1.000 19.80000 368 THR B O 1
ATOM 5752 N N . ASN B 1 393 ? 4.34726 1.82895 -22.48448 1.000 15.94000 369 ASN B N 1
ATOM 5753 C CA . ASN B 1 393 ? 4.10229 0.38595 -22.51464 1.000 20.96000 369 ASN B CA 1
ATOM 5754 C C . ASN B 1 393 ? 4.93034 -0.35215 -21.45874 1.000 19.30000 369 ASN B C 1
ATOM 5755 O O . ASN B 1 393 ? 4.42137 -1.22425 -20.74083 1.000 17.47000 369 ASN B O 1
ATOM 5760 N N . TYR B 1 394 ? 6.21433 -0.02713 -21.36474 1.000 19.44000 370 TYR B N 1
ATOM 5761 C CA . TYR B 1 394 ? 7.10437 -0.73122 -20.44484 1.000 16.30000 370 TYR B CA 1
ATOM 5762 C C . TYR B 1 394 ? 6.72140 -0.45239 -19.00580 1.000 17.16000 370 TYR B C 1
ATOM 5763 O O . TYR B 1 394 ? 6.65344 -1.36849 -18.18190 1.000 20.16000 370 TYR B O 1
ATOM 5772 N N . ALA B 1 395 ? 6.46738 0.81657 -18.68765 1.000 17.41000 371 ALA B N 1
ATOM 5773 C CA . ALA B 1 395 ? 6.14840 1.19140 -17.31560 1.000 17.92000 371 ALA B CA 1
ATOM 5774 C C . ALA B 1 395 ? 4.80442 0.62132 -16.87663 1.000 19.70000 371 ALA B C 1
ATOM 5775 O O . ALA B 1 395 ? 4.65846 0.18119 -15.72868 1.000 17.09000 371 ALA B O 1
ATOM 5777 N N . ALA B 1 396 ? 3.80640 0.63440 -17.76761 1.000 17.82000 372 ALA B N 1
ATOM 5778 C CA . ALA B 1 396 ? 2.55942 -0.06666 -17.47266 1.000 20.10000 372 ALA B CA 1
ATOM 5779 C C . ALA B 1 396 ? 2.82246 -1.53369 -17.15783 1.000 19.18000 372 ALA B C 1
ATOM 5780 O O . ALA B 1 396 ? 2.30850 -2.06681 -16.17588 1.000 17.60000 372 ALA B O 1
ATOM 5782 N N . SER B 1 397 ? 3.65246 -2.19858 -17.97092 1.000 16.71000 373 SER B N 1
ATOM 5783 C CA . SER B 1 397 ? 3.89250 -3.62560 -17.75209 1.000 15.60000 373 SER B CA 1
ATOM 5784 C C . SER B 1 397 ? 4.63053 -3.86273 -16.43614 1.000 19.92000 373 SER B C 1
ATOM 5785 O O . SER B 1 397 ? 4.31757 -4.81282 -15.71524 1.000 18.08000 373 SER B O 1
ATOM 5788 N N . LYS B 1 398 ? 5.56352 -2.97075 -16.06906 1.000 15.08000 374 LYS B N 1
ATOM 5789 C CA . LYS B 1 398 ? 6.36956 -3.19687 -14.86810 1.000 14.62000 374 LYS B CA 1
ATOM 5790 C C . LYS B 1 398 ? 5.64158 -2.76303 -13.60504 1.000 19.43000 374 LYS B C 1
ATOM 5791 O O . LYS B 1 398 ? 5.89561 -3.32215 -12.52911 1.000 16.24000 374 LYS B O 1
ATOM 5797 N N . ALA B 1 399 ? 4.75155 -1.76604 -13.71390 1.000 16.73000 375 ALA B N 1
ATOM 5798 C CA . ALA B 1 399 ? 3.83857 -1.48019 -12.61085 1.000 17.95000 375 ALA B CA 1
ATOM 5799 C C . ALA B 1 399 ? 2.88160 -2.64323 -12.40496 1.000 20.34000 375 ALA B C 1
ATOM 5800 O O . ALA B 1 399 ? 2.50564 -2.94837 -11.26798 1.000 17.48000 375 ALA B O 1
ATOM 5802 N N . GLY B 1 400 ? 2.47059 -3.29112 -13.49802 1.000 15.82000 376 GLY B N 1
ATOM 5803 C CA . GLY B 1 400 ? 1.65562 -4.49215 -13.37214 1.000 18.47000 376 GLY B CA 1
ATOM 5804 C C . GLY B 1 400 ? 2.37566 -5.60322 -12.62628 1.000 19.03000 376 GLY B C 1
ATOM 5805 O O . GLY B 1 400 ? 1.76870 -6.31632 -11.82735 1.000 19.51000 376 GLY B O 1
ATOM 5806 N N . VAL B 1 401 ? 3.68066 -5.76216 -12.87333 1.000 17.82000 377 VAL B N 1
ATOM 5807 C CA . VAL B 1 401 ? 4.46770 -6.75523 -12.13446 1.000 19.20000 377 VAL B CA 1
ATOM 5808 C C . VAL B 1 401 ? 4.41673 -6.48240 -10.62943 1.000 20.17000 377 VAL B C 1
ATOM 5809 O O . VAL B 1 401 ? 4.39277 -7.41349 -9.81054 1.000 17.42000 377 VAL B O 1
ATOM 5813 N N . ILE B 1 402 ? 4.42271 -5.20444 -10.23429 1.000 18.99000 378 ILE B N 1
ATOM 5814 C CA . ILE B 1 402 ? 4.27874 -4.87761 -8.80924 1.000 16.25000 378 ILE B CA 1
ATOM 5815 C C . ILE B 1 402 ? 2.93076 -5.36470 -8.29227 1.000 19.15000 378 ILE B C 1
ATOM 5816 O O . ILE B 1 402 ? 2.82980 -5.90183 -7.18133 1.000 19.99000 378 ILE B O 1
ATOM 5821 N N . GLY B 1 403 ? 1.87574 -5.18363 -9.09222 1.000 17.64000 379 GLY B N 1
ATOM 5822 C CA . GLY B 1 403 ? 0.56776 -5.66871 -8.68625 1.000 18.98000 379 GLY B CA 1
ATOM 5823 C C . GLY B 1 403 ? 0.51679 -7.17871 -8.64142 1.000 18.10000 379 GLY B C 1
ATOM 5824 O O . GLY B 1 403 ? -0.12917 -7.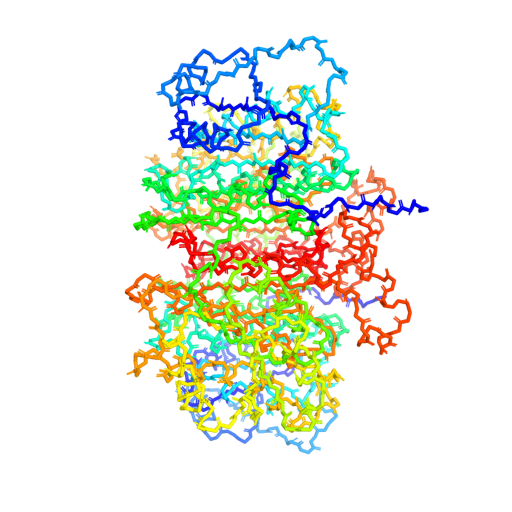76083 -7.76347 1.000 21.16000 379 GLY B O 1
ATOM 5825 N N . LEU B 1 404 ? 1.18079 -7.83159 -9.60051 1.000 17.05000 380 LEU B N 1
ATOM 5826 C CA . LEU B 1 404 ? 1.29282 -9.28959 -9.60268 1.000 19.39000 380 LEU B CA 1
ATOM 5827 C C . LEU B 1 404 ? 1.87986 -9.79472 -8.29175 1.000 19.47000 380 LEU B C 1
ATOM 5828 O O . LEU B 1 404 ? 1.38990 -10.77780 -7.71385 1.000 20.82000 380 LEU B O 1
ATOM 5833 N N . VAL B 1 405 ? 2.91086 -9.11176 -7.79570 1.000 18.81000 381 VAL B N 1
ATOM 5834 C CA . VAL B 1 405 ? 3.53490 -9.48989 -6.53075 1.000 16.86000 381 VAL B CA 1
ATOM 5835 C C . VAL B 1 405 ? 2.59192 -9.22004 -5.37370 1.000 20.07000 381 VAL B C 1
ATOM 5836 O O . VAL B 1 405 ? 2.33496 -10.10514 -4.54280 1.000 20.66000 381 VAL B O 1
ATOM 5840 N N . LYS B 1 406 ? 2.03989 -8.00206 -5.31855 1.000 18.55000 382 LYS B N 1
ATOM 5841 C CA . LYS B 1 406 ? 1.24291 -7.58721 -4.16448 1.000 20.96000 382 LYS B CA 1
ATOM 5842 C C . LYS B 1 406 ? -0.03807 -8.40625 -4.03355 1.000 20.71000 382 LYS B C 1
ATOM 5843 O O . LYS B 1 406 ? -0.46304 -8.71839 -2.91857 1.000 21.28000 382 LYS B O 1
ATOM 5849 N N . PHE B 1 407 ? -0.68709 -8.73814 -5.14657 1.000 20.11000 383 PHE B N 1
ATOM 5850 C CA . PHE B 1 407 ? -1.97007 -9.42218 -5.02262 1.000 23.41000 383 PHE B CA 1
ATOM 5851 C C . PHE B 1 407 ? -1.88104 -10.93616 -5.17179 1.000 22.73000 383 PHE B C 1
ATOM 5852 O O . PHE B 1 407 ? -2.87702 -11.62222 -4.89685 1.000 24.17000 383 PHE B O 1
ATOM 5860 N N . THR B 1 408 ? -0.71504 -11.47310 -5.53288 1.000 20.21000 384 THR B N 1
ATOM 5861 C CA . THR B 1 408 ? -0.51300 -12.91910 -5.43905 1.000 19.17000 384 THR B CA 1
ATOM 5862 C C . THR B 1 408 ? -0.04996 -13.32525 -4.04611 1.000 24.88000 384 THR B C 1
ATOM 5863 O O . THR B 1 408 ? -0.44992 -14.38032 -3.53722 1.000 25.99000 384 THR B O 1
ATOM 5867 N N . ALA B 1 409 ? 0.78604 -12.50230 -3.41603 1.000 23.18000 385 ALA B N 1
ATOM 5868 C CA . ALA B 1 409 ? 1.33508 -12.86244 -2.10909 1.000 22.47000 385 ALA B CA 1
ATOM 5869 C C . ALA B 1 409 ? 0.29111 -13.30658 -1.08711 1.000 21.20000 385 ALA B C 1
ATOM 5870 O O . ALA B 1 409 ? 0.55215 -14.30865 -0.39323 1.000 25.23000 385 ALA B O 1
ATOM 5872 N N . PRO B 1 410 ? -0.88290 -12.66762 -0.94301 1.000 24.97000 386 PRO B N 1
ATOM 5873 C CA . PRO B 1 410 ? -1.81887 -13.11476 0.10696 1.000 24.54000 386 PRO B CA 1
ATOM 5874 C C . PRO B 1 410 ? -2.46284 -14.46075 -0.16618 1.000 28.88000 386 PRO B C 1
ATOM 5875 O O . PRO B 1 410 ? -2.94881 -15.07987 0.78476 1.000 32.84000 386 PRO B O 1
ATOM 5879 N N . ILE B 1 411 ? -2.48086 -14.94261 -1.41223 1.000 28.29000 387 ILE B N 1
ATOM 5880 C CA . ILE B 1 411 ? -3.18384 -16.18759 -1.72836 1.000 29.48000 387 ILE B CA 1
ATOM 5881 C C . ILE B 1 411 ? -2.25382 -17.38455 -1.87752 1.000 31.37000 387 ILE B C 1
ATOM 5882 O O . ILE B 1 411 ? -2.73080 -18.49152 -2.17763 1.000 28.54000 387 ILE B O 1
ATOM 5887 N N . LEU B 1 412 ? -0.95082 -17.20854 -1.67453 1.000 27.92000 388 LEU B N 1
ATOM 5888 C CA . LEU B 1 412 ? -0.00679 -18.31651 -1.73568 1.000 29.03000 388 LEU B CA 1
ATOM 5889 C C . LEU B 1 412 ? -0.16774 -19.24865 -0.53678 1.000 31.60000 388 LEU B C 1
ATOM 5890 O O . LEU B 1 412 ? -0.45173 -18.81279 0.58228 1.000 28.29000 388 LEU B O 1
ATOM 5895 N N . LYS B 1 413 ? 0.05328 -20.54462 -0.77693 1.000 31.19000 389 LYS B N 1
ATOM 5896 C CA . LYS B 1 413 ? -0.02267 -21.59074 0.24195 1.000 33.06000 389 LYS B CA 1
ATOM 5897 C C . LYS B 1 413 ? 1.27735 -22.38971 0.27283 1.000 31.15000 389 LYS B C 1
ATOM 5898 O O . LYS B 1 413 ? 2.14832 -22.24259 -0.58717 1.000 27.28000 389 LYS B O 1
ATOM 5904 N N . ASN B 1 414 ? 1.38939 -23.26282 1.27773 1.000 31.05000 390 ASN B N 1
ATOM 5905 C CA . ASN B 1 414 ? 2.48442 -24.22881 1.36659 1.000 30.52000 390 ASN B CA 1
ATOM 5906 C C . ASN B 1 414 ? 3.84840 -23.55079 1.47464 1.000 26.69000 390 ASN B C 1
ATOM 5907 O O . ASN B 1 414 ? 4.85940 -24.09372 1.02555 1.000 26.15000 390 ASN B O 1
ATOM 5912 N N . GLY B 1 415 ? 3.88739 -22.35686 2.06477 1.000 25.17000 391 GLY B N 1
ATOM 5913 C CA . GLY B 1 415 ? 5.14038 -21.64885 2.25782 1.000 27.26000 391 GLY B CA 1
ATOM 5914 C C . GLY B 1 415 ? 5.75134 -21.05769 1.00788 1.000 26.76000 391 GLY B C 1
ATOM 5915 O O . GLY B 1 415 ? 6.91233 -20.63167 1.03690 1.000 22.60000 391 GLY B O 1
ATOM 5916 N N . ILE B 1 416 ? 5.02031 -21.01959 -0.09610 1.000 24.08000 392 ILE B N 1
ATOM 5917 C CA . ILE B 1 416 ? 5.55727 -20.39844 -1.30004 1.000 21.14000 392 ILE B CA 1
ATOM 5918 C C . ILE B 1 416 ? 5.50524 -18.88446 -1.12387 1.000 17.40000 392 ILE B C 1
ATOM 5919 O O . ILE B 1 416 ? 4.56724 -18.35155 -0.52579 1.000 21.03000 392 ILE B O 1
ATOM 5924 N N . THR B 1 417 ? 6.52921 -18.19238 -1.60982 1.000 18.20000 393 THR B N 1
ATOM 5925 C CA . THR B 1 417 ? 6.55618 -16.73238 -1.56165 1.000 19.87000 393 THR B CA 1
ATOM 5926 C C . THR B 1 417 ? 6.67213 -16.14622 -2.96159 1.000 20.56000 393 THR B C 1
ATOM 5927 O O . THR B 1 417 ? 7.13512 -16.79910 -3.90667 1.000 20.18000 393 THR B O 1
ATOM 5931 N N . ILE B 1 418 ? 6.26110 -14.88322 -3.07943 1.000 21.86000 394 ILE B N 1
ATOM 5932 C CA . ILE B 1 418 ? 6.46505 -14.11107 -4.30135 1.000 17.41000 394 ILE B CA 1
ATOM 5933 C C . ILE B 1 418 ? 6.99603 -12.73611 -3.91620 1.000 17.87000 394 ILE B C 1
ATOM 5934 O O . ILE B 1 418 ? 6.46304 -12.08222 -3.01312 1.000 15.22000 394 ILE B O 1
ATOM 5939 N N . ASN B 1 419 ? 8.07101 -12.32801 -4.57818 1.000 18.52000 395 ASN B N 1
ATOM 5940 C CA . ASN B 1 419 ? 8.69398 -11.02701 -4.38105 1.000 18.01000 395 ASN B CA 1
ATOM 5941 C C . ASN B 1 419 ? 9.18694 -10.53285 -5.73101 1.000 19.26000 395 ASN B C 1
ATOM 5942 O O . ASN B 1 419 ? 9.28793 -11.29774 -6.68809 1.000 19.38000 395 ASN B O 1
ATOM 5947 N N . ALA B 1 420 ? 9.54891 -9.24683 -5.79987 1.000 17.87000 396 ALA B N 1
ATOM 5948 C CA . ALA B 1 420 ? 10.16187 -8.71868 -7.01582 1.000 19.76000 396 ALA B CA 1
ATOM 5949 C C . ALA B 1 420 ? 11.36485 -7.84669 -6.67675 1.000 20.50000 396 ALA B C 1
ATOM 5950 O O . ALA B 1 420 ? 11.39786 -7.20081 -5.63068 1.000 18.37000 396 ALA B O 1
ATOM 5952 N N . VAL B 1 421 ? 12.34483 -7.82257 -7.58177 1.000 18.25000 397 VAL B N 1
ATOM 5953 C CA . VAL B 1 421 ? 13.35881 -6.76854 -7.59167 1.000 16.89000 397 VAL B CA 1
ATOM 5954 C C . VAL B 1 421 ? 12.93876 -5.70244 -8.59954 1.000 19.28000 397 VAL B C 1
ATOM 5955 O O . VAL B 1 421 ? 12.25974 -5.99134 -9.59356 1.000 21.18000 397 VAL B O 1
ATOM 5959 N N . ALA B 1 422 ? 13.34674 -4.45246 -8.35441 1.000 19.09000 398 ALA B N 1
ATOM 5960 C CA . ALA B 1 422 ? 13.10469 -3.34335 -9.29028 1.000 18.39000 398 ALA B CA 1
ATOM 5961 C C . ALA B 1 422 ? 14.43467 -2.67229 -9.58023 1.000 18.81000 398 ALA B C 1
ATOM 5962 O O . ALA B 1 422 ? 14.84966 -1.74536 -8.86614 1.000 19.78000 398 ALA B O 1
ATOM 5964 N N . PRO B 1 423 ? 15.14665 -3.10916 -10.61130 1.000 17.97000 399 PRO B N 1
ATOM 5965 C CA . PRO B 1 423 ? 16.49064 -2.56410 -10.85527 1.000 15.07000 399 PRO B CA 1
ATOM 5966 C C . PRO B 1 423 ? 16.44259 -1.13604 -11.37410 1.000 17.12000 399 PRO B C 1
ATOM 5967 O O . PRO B 1 423 ? 15.51057 -0.72598 -12.07604 1.000 19.79000 399 PRO B O 1
ATOM 5971 N N . GLY B 1 424 ? 17.46158 -0.37106 -10.99604 1.000 17.90000 400 GLY B N 1
ATOM 5972 C CA . GLY B 1 424 ? 17.65954 0.96100 -11.52489 1.000 19.82000 400 GLY B CA 1
ATOM 5973 C C . GLY B 1 424 ? 18.57651 0.89516 -12.73292 1.000 21.63000 400 GLY B C 1
ATOM 5974 O O . GLY B 1 424 ? 18.32751 0.11626 -13.66001 1.000 23.25000 400 GLY B O 1
ATOM 5975 N N . PHE B 1 425 ? 19.64150 1.69019 -12.74086 1.000 20.16000 401 PHE B N 1
ATOM 5976 C CA . PHE B 1 425 ? 20.59247 1.68634 -13.84888 1.000 20.27000 401 PHE B CA 1
ATOM 5977 C C . PHE B 1 425 ? 21.62150 0.57733 -13.63003 1.000 23.21000 401 PHE B C 1
ATOM 5978 O O . PHE B 1 425 ? 22.45152 0.66025 -12.71404 1.000 23.58000 401 PHE B O 1
ATOM 5986 N N . ILE B 1 426 ? 21.56850 -0.45557 -14.47415 1.000 21.19000 402 ILE B N 1
ATOM 5987 C CA . ILE B 1 426 ? 22.48853 -1.58755 -14.43730 1.000 22.35000 402 ILE B CA 1
ATOM 5988 C C . ILE B 1 426 ? 23.26250 -1.61239 -15.75032 1.000 26.60000 402 ILE B C 1
ATOM 5989 O O . ILE B 1 426 ? 22.65548 -1.65528 -16.82631 1.000 25.92000 402 ILE B O 1
ATOM 5994 N N . GLU B 1 427 ? 24.59550 -1.60737 -15.66635 1.000 27.27000 403 GLU B N 1
ATOM 5995 C CA . GLU B 1 427 ? 25.42647 -1.66121 -16.86638 1.000 32.65000 403 GLU B CA 1
ATOM 5996 C C . GLU B 1 427 ? 25.38049 -3.05214 -17.49353 1.000 32.69000 403 GLU B C 1
ATOM 5997 O O . GLU B 1 427 ? 25.72853 -4.04021 -16.83765 1.000 32.29000 403 GLU B O 1
ATOM 6003 N N . THR B 1 428 ? 24.95146 -3.13301 -18.74853 1.000 36.60000 404 THR B N 1
ATOM 6004 C CA . THR B 1 428 ? 24.95547 -4.39292 -19.49768 1.000 46.81000 404 THR B CA 1
ATOM 6005 C C . THR B 1 428 ? 25.50243 -4.11375 -20.89566 1.000 53.63000 404 THR B C 1
ATOM 6006 O O . THR B 1 428 ? 26.12441 -3.07471 -21.15055 1.000 53.05000 404 THR B O 1
ATOM 6010 N N . GLN B 1 429 ? 25.26943 -5.05865 -21.81576 1.000 57.26000 405 GLN B N 1
ATOM 6011 C CA . GLN B 1 429 ? 25.54540 -4.86648 -23.23674 1.000 54.86000 405 GLN B CA 1
ATOM 6012 C C . GLN B 1 429 ? 24.40436 -4.15743 -23.95764 1.000 56.84000 405 GLN B C 1
ATOM 6013 O O . GLN B 1 429 ? 24.64132 -3.47231 -24.95856 1.000 59.91000 405 GLN B O 1
ATOM 6015 N N . MET B 1 430 ? 23.17138 -4.29851 -23.47162 1.000 59.05000 406 MET B N 1
ATOM 6016 C CA . MET B 1 430 ? 22.06135 -3.48948 -23.96851 1.000 58.59000 406 MET B CA 1
ATOM 6017 C C . MET B 1 430 ? 22.11333 -2.03453 -23.46934 1.000 63.59000 406 MET B C 1
ATOM 6018 O O . MET B 1 430 ? 21.14131 -1.28553 -23.68223 1.000 67.21000 406 MET B O 1
ATOM 6019 N N . THR B 1 431 ? 23.21833 -1.64958 -22.81832 1.000 61.08000 407 THR B N 1
ATOM 6020 C CA . THR B 1 431 ? 23.39131 -0.28263 -22.33917 1.000 61.51000 407 THR B CA 1
ATOM 6021 C C . THR B 1 431 ? 23.84827 0.66150 -23.44807 1.000 66.57000 407 THR B C 1
ATOM 6022 O O . THR B 1 431 ? 23.46424 1.83650 -23.44993 1.000 66.30000 407 THR B O 1
ATOM 6024 N N . ALA B 1 432 ? 24.64926 0.17063 -24.40115 1.000 68.02000 408 ALA B N 1
ATOM 6025 C CA . ALA B 1 432 ? 25.13321 1.01477 -25.49006 1.000 66.78000 408 ALA B CA 1
ATOM 6026 C C . ALA B 1 432 ? 24.00418 1.52984 -26.38398 1.000 68.34000 408 ALA B C 1
ATOM 6027 O O . ALA B 1 432 ? 24.20714 2.50693 -27.11387 1.000 66.80000 408 ALA B O 1
ATOM 6029 N N . ALA B 1 433 ? 22.82419 0.90381 -26.34302 1.000 69.83000 409 ALA B N 1
ATOM 6030 C CA . ALA B 1 433 ? 21.70016 1.37088 -27.15294 1.000 63.76000 409 ALA B CA 1
ATOM 6031 C C . ALA B 1 433 ? 21.29814 2.78782 -26.77077 1.000 65.68000 409 ALA B C 1
ATOM 6032 O O . ALA B 1 433 ? 21.09810 3.64692 -27.63967 1.000 64.77000 409 ALA B O 1
ATOM 6034 N N . ILE B 1 434 ? 21.17316 3.05067 -25.47274 1.000 68.70000 410 ILE B N 1
ATOM 6035 C CA . ILE B 1 434 ? 20.75115 4.35761 -24.97258 1.000 67.49000 410 ILE B CA 1
ATOM 6036 C C . ILE B 1 434 ? 21.89112 5.34966 -25.18949 1.000 66.14000 410 ILE B C 1
ATOM 6037 O O . ILE B 1 434 ? 23.06613 4.94669 -25.21457 1.000 63.96000 410 ILE B O 1
ATOM 6040 N N . PRO B 1 435 ? 21.59909 6.64067 -25.37034 1.000 66.17000 411 PRO B N 1
ATOM 6041 C CA . PRO B 1 435 ? 22.67206 7.60872 -25.62326 1.000 64.81000 411 PRO B CA 1
ATOM 6042 C C . PRO B 1 435 ? 23.67708 7.64962 -24.47927 1.000 66.53000 411 PRO B C 1
ATOM 6043 O O . PRO B 1 435 ? 23.35612 7.33848 -23.32830 1.000 65.69000 411 PRO B O 1
ATOM 6047 N N . PHE B 1 436 ? 24.91607 8.02668 -24.81426 1.000 65.79000 412 PHE B N 1
ATOM 6048 C CA . PHE B 1 436 ? 25.93609 8.17859 -23.78127 1.000 61.86000 412 PHE B CA 1
ATOM 6049 C C . PHE B 1 436 ? 25.53409 9.23946 -22.76514 1.000 64.21000 412 PHE B C 1
ATOM 6050 O O . PHE B 1 436 ? 25.88912 9.13234 -21.58416 1.000 56.47000 412 PHE B O 1
ATOM 6052 N N . ALA B 1 437 ? 24.77505 10.25450 -23.19800 1.000 64.68000 413 ALA B N 1
ATOM 6053 C CA . ALA B 1 437 ? 24.30005 11.28138 -22.27687 1.000 61.95000 413 ALA B CA 1
ATOM 6054 C C . ALA B 1 437 ? 23.27909 10.71525 -21.29692 1.000 61.05000 413 ALA B C 1
ATOM 6055 N N . ILE B 1 438 ? 22.21009 10.10328 -21.81296 1.000 62.66000 414 ILE B N 1
ATOM 6056 C CA . ILE B 1 438 ? 21.19112 9.52916 -20.93600 1.000 60.65000 414 ILE B CA 1
ATOM 6057 C C . ILE B 1 438 ? 21.78417 8.43007 -20.06314 1.000 57.99000 414 ILE B C 1
ATOM 6058 O O . ILE B 1 438 ? 21.36720 8.24393 -18.91215 1.000 56.10000 414 ILE B O 1
ATOM 6060 N N . ARG B 1 439 ? 22.75717 7.68415 -20.59225 1.000 55.35000 415 ARG B N 1
ATOM 6061 C CA . ARG B 1 439 ? 23.45922 6.68708 -19.79238 1.000 51.75000 415 ARG B CA 1
ATOM 6062 C C . ARG B 1 439 ? 24.34423 7.33598 -18.73333 1.000 54.86000 415 ARG B C 1
ATOM 6063 O O . ARG B 1 439 ? 24.63126 6.71687 -17.69940 1.000 48.28000 415 ARG B O 1
ATOM 6065 N N . GLU B 1 440 ? 24.79319 8.57201 -18.96920 1.000 52.40000 416 GLU B N 1
ATOM 6066 C CA . GLU B 1 440 ? 25.50320 9.29591 -17.92113 1.000 51.02000 416 GLU B CA 1
ATOM 6067 C C . GLU B 1 440 ? 24.55022 9.74476 -16.81306 1.000 47.31000 416 GLU B C 1
ATOM 6068 O O . GLU B 1 440 ? 24.93524 9.77564 -15.63706 1.000 42.62000 416 GLU B O 1
ATOM 6074 N N . ALA B 1 441 ? 23.30320 10.07178 -17.16499 1.000 44.23000 417 ALA B N 1
ATOM 6075 C CA . ALA B 1 441 ? 22.32022 10.44064 -16.15092 1.000 42.23000 417 ALA B CA 1
ATOM 6076 C C . ALA B 1 441 ? 22.05027 9.27752 -15.19905 1.000 46.42000 417 ALA B C 1
ATOM 6077 O O . ALA B 1 441 ? 22.06129 9.44438 -13.97203 1.000 35.56000 417 ALA B O 1
ATOM 6079 N N . GLY B 1 442 ? 21.80528 8.08558 -15.74718 1.000 44.47000 418 GLY B N 1
ATOM 6080 C CA . GLY B 1 442 ? 21.56133 6.93348 -14.89731 1.000 39.56000 418 GLY B CA 1
ATOM 6081 C C . GLY B 1 442 ? 22.75435 6.56941 -14.03738 1.000 38.19000 418 GLY B C 1
ATOM 6082 O O . GLY B 1 442 ? 22.59639 6.04628 -12.92643 1.000 30.82000 418 GLY B O 1
ATOM 6083 N N . ARG B 1 443 ? 23.96134 6.84449 -14.52337 1.000 35.26000 419 ARG B N 1
ATOM 6084 C CA . ARG B 1 443 ? 25.14536 6.53343 -13.73544 1.000 34.75000 419 ARG B CA 1
ATOM 6085 C C . ARG B 1 443 ? 25.26737 7.44629 -12.52333 1.000 31.74000 419 ARG B C 1
ATOM 6086 O O . ARG B 1 443 ? 25.68341 7.00318 -11.44839 1.000 32.13000 419 ARG B O 1
ATOM 6094 N N . ARG B 1 444 ? 24.91834 8.71830 -12.66918 1.000 29.33000 420 ARG B N 1
ATOM 6095 C CA . ARG B 1 444 ? 25.20034 9.66918 -11.60608 1.000 30.29000 420 ARG B CA 1
ATOM 6096 C C . ARG B 1 444 ? 24.05836 9.83505 -10.61903 1.000 27.03000 420 ARG B C 1
ATOM 6097 O O . ARG B 1 444 ? 24.31538 10.12692 -9.44701 1.000 25.23000 420 ARG B O 1
ATOM 6105 N N . MET B 1 445 ? 22.80935 9.67107 -11.06102 1.000 24.82000 421 MET B N 1
ATOM 6106 C CA . MET B 1 445 ? 21.66136 10.12595 -10.27694 1.000 25.48000 421 MET B CA 1
ATOM 6107 C C . MET B 1 445 ? 21.23941 9.08282 -9.24005 1.000 20.59000 421 MET B C 1
ATOM 6108 O O . MET B 1 445 ? 20.09242 8.65379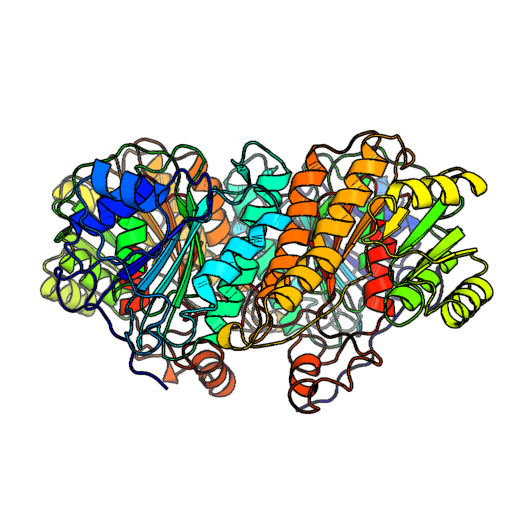 -9.17608 1.000 21.06000 421 MET B O 1
ATOM 6113 N N . ASN B 1 446 ? 22.19844 8.68175 -8.40912 1.000 18.28000 422 ASN B N 1
ATOM 6114 C CA . ASN B 1 446 ? 21.91349 7.78162 -7.29822 1.000 18.93000 422 ASN B CA 1
ATOM 6115 C C . ASN B 1 446 ? 22.95250 8.03852 -6.21921 1.000 22.16000 422 ASN B C 1
ATOM 6116 O O . ASN B 1 446 ? 23.97748 8.67957 -6.46316 1.000 20.89000 422 ASN B O 1
ATOM 6121 N N . SER B 1 447 ? 22.68554 7.53338 -5.01126 1.000 18.45000 423 SER B N 1
ATOM 6122 C CA . SER B 1 447 ? 23.58957 7.78727 -3.90126 1.000 19.05000 423 SER B CA 1
ATOM 6123 C C . SER B 1 447 ? 24.94358 7.11232 -4.08036 1.000 23.07000 423 SER B C 1
ATOM 6124 O O . SER B 1 447 ? 25.91158 7.54027 -3.44734 1.000 24.53000 423 SER B O 1
ATOM 6127 N N . MET B 1 448 ? 25.04058 6.06842 -4.90849 1.000 21.77000 424 MET B N 1
ATOM 6128 C CA . MET B 1 448 ? 26.34359 5.45147 -5.14359 1.000 23.48000 424 MET B CA 1
ATOM 6129 C C . MET B 1 448 ? 27.16255 6.17861 -6.19952 1.000 27.18000 424 MET B C 1
ATOM 6130 O O . MET B 1 448 ? 28.34755 5.86766 -6.35659 1.000 26.09000 424 MET B O 1
ATOM 6135 N N . GLN B 1 449 ? 26.56451 7.13468 -6.90740 1.000 24.61000 425 GLN B N 1
ATOM 6136 C CA . GLN B 1 449 ? 27.22347 7.88982 -7.97333 1.000 26.69000 425 GLN B CA 1
ATOM 6137 C C . GLN B 1 449 ? 27.78746 6.97395 -9.05745 1.000 25.04000 425 GLN B C 1
ATOM 6138 O O . GLN B 1 449 ? 28.76544 7.31605 -9.72143 1.000 24.63000 425 GLN B O 1
ATOM 6144 N N . GLN B 1 450 ? 27.17948 5.80196 -9.23957 1.000 20.39000 426 GLN B N 1
ATOM 6145 C CA . GLN B 1 450 ? 27.60348 4.87609 -10.27968 1.000 22.17000 426 GLN B CA 1
ATOM 6146 C C . GLN B 1 450 ? 26.43849 3.96810 -10.64476 1.000 23.53000 426 GLN B C 1
ATOM 6147 O O . GLN B 1 450 ? 25.47851 3.82099 -9.88475 1.000 21.61000 426 GLN B O 1
ATOM 6153 N N . GLY B 1 451 ? 26.53448 3.35624 -11.81783 1.000 20.34000 427 GLY B N 1
ATOM 6154 C CA . GLY B 1 451 ? 25.60450 2.30226 -12.16193 1.000 22.89000 427 GLY B CA 1
ATOM 6155 C C . GLY B 1 451 ? 25.91354 1.00418 -11.43808 1.000 22.74000 427 GLY B C 1
ATOM 6156 O O . GLY B 1 451 ? 27.02956 0.77315 -10.96114 1.000 23.89000 427 GLY B O 1
ATOM 6157 N N . GLY B 1 452 ? 24.89556 0.15015 -11.35216 1.000 17.96000 428 GLY B N 1
ATOM 6158 C CA . GLY B 1 452 ? 25.04461 -1.15092 -10.73831 1.000 21.18000 428 GLY B CA 1
ATOM 6159 C C . GLY B 1 452 ? 25.58861 -2.17679 -11.71244 1.000 24.58000 428 GLY B C 1
ATOM 6160 O O . GLY B 1 452 ? 25.81957 -1.90865 -12.89341 1.000 23.03000 428 GLY B O 1
ATOM 6161 N N . LEU B 1 453 ? 25.81465 -3.37685 -11.18758 1.000 21.35000 429 LEU B N 1
ATOM 6162 C CA . LEU B 1 453 ? 26.25265 -4.49975 -11.99872 1.000 22.84000 429 LEU B CA 1
ATOM 6163 C C . LEU B 1 453 ? 25.16968 -5.56877 -12.01082 1.000 25.67000 429 LEU B C 1
ATOM 6164 O O . LEU B 1 453 ? 24.35170 -5.63589 -11.08480 1.000 21.45000 429 LEU B O 1
ATOM 6169 N N . PRO B 1 454 ? 25.11367 -6.38965 -13.06191 1.000 23.02000 430 PRO B N 1
ATOM 6170 C CA . PRO B 1 454 ? 24.15870 -7.51267 -13.06701 1.000 26.25000 430 PRO B CA 1
ATOM 6171 C C . PRO B 1 454 ? 24.20475 -8.37182 -11.80511 1.000 22.36000 430 PRO B C 1
ATOM 6172 O O . PRO B 1 454 ? 23.15877 -8.86089 -11.35714 1.000 22.27000 430 PRO B O 1
ATOM 6176 N N . VAL B 1 455 ? 25.38176 -8.54186 -11.19716 1.000 20.18000 431 VAL B N 1
ATOM 6177 C CA . VAL B 1 455 ? 25.45181 -9.39299 -10.01726 1.000 19.98000 431 VAL B CA 1
ATOM 6178 C C . VAL B 1 455 ? 24.66882 -8.79214 -8.85617 1.000 18.55000 431 VAL B C 1
ATOM 6179 O O . VAL B 1 455 ? 24.13186 -9.53425 -8.02924 1.000 18.63000 431 VAL B O 1
ATOM 6183 N N . ASP B 1 456 ? 24.59080 -7.45615 -8.76502 1.000 17.78000 432 ASP B N 1
ATOM 6184 C CA . ASP B 1 456 ? 23.81581 -6.83729 -7.68593 1.000 18.39000 432 ASP B CA 1
ATOM 6185 C C . ASP B 1 456 ? 22.33781 -7.21732 -7.76594 1.000 18.81000 432 ASP B C 1
ATOM 6186 O O . ASP B 1 456 ? 21.66884 -7.38245 -6.72994 1.000 18.57000 432 ASP B O 1
ATOM 6191 N N . VAL B 1 457 ? 21.78879 -7.27919 -8.98293 1.000 16.38000 433 VAL B N 1
ATOM 6192 C CA . VAL B 1 457 ? 20.40479 -7.72620 -9.15095 1.000 19.34000 433 VAL B CA 1
ATOM 6193 C C . VAL B 1 457 ? 20.28484 -9.19225 -8.76811 1.000 18.05000 433 VAL B C 1
ATOM 6194 O O . VAL B 1 457 ? 19.35986 -9.60135 -8.05014 1.000 18.54000 433 VAL B O 1
ATOM 6198 N N . ALA B 1 458 ? 21.21284 -10.00317 -9.26923 1.000 19.12000 434 ALA B N 1
ATOM 6199 C CA . ALA B 1 458 ? 21.18788 -11.43820 -9.00739 1.000 21.62000 434 ALA B CA 1
ATOM 6200 C C . ALA B 1 458 ? 21.27492 -11.73937 -7.51543 1.000 19.30000 434 ALA B C 1
ATOM 6201 O O . ALA B 1 458 ? 20.60496 -12.64744 -7.02252 1.000 19.33000 434 ALA B O 1
ATOM 6203 N N . GLU B 1 459 ? 22.11292 -11.00344 -6.78136 1.000 19.00000 435 GLU B N 1
ATOM 6204 C CA . GLU B 1 459 ? 22.21896 -11.23860 -5.34539 1.000 20.36000 435 GLU B CA 1
ATOM 6205 C C . GLU B 1 459 ? 20.90197 -10.96571 -4.63033 1.000 19.20000 435 GLU B C 1
ATOM 6206 O O . GLU B 1 459 ? 20.53001 -11.68782 -3.69940 1.000 18.69000 435 GLU B O 1
ATOM 6212 N N . THR B 1 460 ? 20.19194 -9.91268 -5.02919 1.000 15.53000 436 THR B N 1
ATOM 6213 C CA . THR B 1 460 ? 18.93495 -9.61179 -4.34513 1.000 18.81000 436 THR B CA 1
ATOM 6214 C C . THR B 1 460 ? 17.89097 -10.68177 -4.64923 1.000 17.75000 436 THR B C 1
ATOM 6215 O O . THR B 1 460 ? 17.14000 -11.10189 -3.76026 1.000 19.41000 436 THR B O 1
ATOM 6219 N N . ILE B 1 461 ? 17.83695 -11.12863 -5.90528 1.000 16.67000 437 ILE B N 1
ATOM 6220 C CA . ILE B 1 461 ? 16.99096 -12.25861 -6.28039 1.000 18.37000 437 ILE B CA 1
ATOM 6221 C C . ILE B 1 461 ? 17.37401 -13.50669 -5.49554 1.000 18.36000 437 ILE B C 1
ATOM 6222 O O . ILE B 1 461 ? 16.50804 -14.27776 -5.07360 1.000 19.67000 437 ILE B O 1
ATOM 6227 N N . ALA B 1 462 ? 18.67002 -13.74168 -5.31259 1.000 20.08000 438 ALA B N 1
ATOM 6228 C CA . ALA B 1 462 ? 19.09106 -14.93776 -4.58074 1.000 21.57000 438 ALA B CA 1
ATOM 6229 C C . ALA B 1 462 ? 18.68710 -14.85793 -3.11572 1.000 21.73000 438 ALA B C 1
ATOM 6230 O O . ALA B 1 462 ? 18.35114 -15.87701 -2.49583 1.000 20.41000 438 ALA B O 1
ATOM 6232 N N . TRP B 1 463 ? 18.70608 -13.65800 -2.54959 1.000 19.66000 439 TRP B N 1
ATOM 6233 C CA . TRP B 1 463 ? 18.23811 -13.48816 -1.18356 1.000 19.75000 439 TRP B CA 1
ATOM 6234 C C . TRP B 1 463 ? 16.76012 -13.85121 -1.06156 1.000 17.16000 439 TRP B C 1
ATOM 6235 O O . TRP B 1 463 ? 16.35816 -14.56432 -0.13363 1.000 22.31000 439 TRP B O 1
ATOM 6246 N N . PHE B 1 464 ? 15.93009 -13.38412 -2.00549 1.000 19.15000 440 PHE B N 1
ATOM 6247 C CA . PHE B 1 464 ? 14.51310 -13.76415 -2.01450 1.000 16.86000 440 PHE B CA 1
ATOM 6248 C C . PHE B 1 464 ? 14.35113 -15.28214 -2.10867 1.000 16.29000 440 PHE B C 1
ATOM 6249 O O . PHE B 1 464 ? 13.51116 -15.88024 -1.41972 1.000 21.07000 440 PHE B O 1
ATOM 6257 N N . ALA B 1 465 ? 15.11512 -15.91403 -3.00176 1.000 18.05000 441 ALA B N 1
ATOM 6258 C CA . ALA B 1 465 ? 14.97815 -17.34600 -3.27092 1.000 20.02000 441 ALA B CA 1
ATOM 6259 C C . ALA B 1 465 ? 15.53120 -18.22311 -2.15703 1.000 22.67000 441 ALA B C 1
ATOM 6260 O O . ALA B 1 465 ? 15.27822 -19.43512 -2.17116 1.000 22.93000 441 ALA B O 1
ATOM 6262 N N . SER B 1 466 ? 16.30021 -17.65320 -1.22798 1.000 21.75000 442 SER B N 1
ATOM 6263 C CA . SER B 1 466 ? 16.93325 -18.42731 -0.16409 1.000 20.70000 442 SER B CA 1
ATOM 6264 C C . SER B 1 466 ? 15.92828 -19.34841 0.50883 1.000 21.23000 442 SER B C 1
ATOM 6265 O O . SER B 1 466 ? 14.80528 -18.94547 0.81890 1.000 20.53000 442 SER B O 1
ATOM 6268 N N . THR B 1 467 ? 16.32832 -20.60042 0.71368 1.000 22.11000 443 THR B N 1
ATOM 6269 C CA . THR B 1 467 ? 15.47836 -21.50553 1.47360 1.000 19.34000 443 THR B CA 1
ATOM 6270 C C . THR B 1 467 ? 15.09037 -20.90969 2.81767 1.000 20.51000 443 THR B C 1
ATOM 6271 O O . THR B 1 467 ? 13.99439 -21.17777 3.32167 1.000 20.81000 443 THR B O 1
ATOM 6275 N N . ALA B 1 468 ? 15.93037 -20.03873 3.38075 1.000 21.16000 444 ALA B N 1
ATOM 6276 C CA . ALA B 1 468 ? 15.63839 -19.47489 4.69582 1.000 23.00000 444 ALA B CA 1
ATOM 6277 C C . ALA B 1 468 ? 14.68636 -18.28191 4.67398 1.000 23.22000 444 ALA B C 1
ATOM 6278 O O . ALA B 1 468 ? 14.26137 -17.85004 5.75004 1.000 22.78000 444 ALA B O 1
ATOM 6280 N N . SER B 1 469 ? 14.33232 -17.74578 3.50605 1.000 20.61000 445 SER B N 1
ATOM 6281 C CA . SER B 1 469 ? 13.56429 -16.49780 3.44521 1.000 20.75000 445 SER B CA 1
ATOM 6282 C C . SER B 1 469 ? 12.06129 -16.76883 3.42322 1.000 22.62000 445 SER B C 1
ATOM 6283 O O . SER B 1 469 ? 11.32126 -16.24375 2.58729 1.000 24.62000 445 SER B O 1
ATOM 6286 N N . THR B 1 470 ? 11.61834 -17.57295 4.39514 1.000 20.54000 446 THR B N 1
ATOM 6287 C CA . THR B 1 470 ? 10.23335 -18.02199 4.47212 1.000 22.86000 446 THR B CA 1
ATOM 6288 C C . THR B 1 470 ? 9.28033 -16.88805 4.82327 1.000 24.04000 446 THR B C 1
ATOM 6289 O O . THR B 1 470 ? 8.09632 -16.93203 4.45429 1.000 22.39000 446 THR B O 1
ATOM 6293 N N . GLY B 1 471 ? 9.76833 -15.89012 5.55937 1.000 22.23000 447 GLY B N 1
ATOM 6294 C CA . GLY B 1 471 ? 8.96031 -14.77219 5.99152 1.000 22.33000 447 GLY B CA 1
ATOM 6295 C C . GLY B 1 471 ? 9.17126 -13.51709 5.16866 1.000 25.11000 447 GLY B C 1
ATOM 6296 O O . GLY B 1 471 ? 8.91425 -12.40715 5.64679 1.000 25.25000 447 GLY B O 1
ATOM 6297 N N . VAL B 1 472 ? 9.64224 -13.67594 3.93163 1.000 21.24000 448 VAL B N 1
ATOM 6298 C CA . VAL B 1 472 ? 9.82319 -12.56383 3.00375 1.000 22.70000 448 VAL B CA 1
ATOM 6299 C C . VAL B 1 472 ? 8.86117 -12.79072 1.84675 1.000 20.55000 448 VAL B C 1
ATOM 6300 O O . VAL B 1 472 ? 9.10717 -13.65362 0.99264 1.000 20.25000 448 VAL B O 1
ATOM 6304 N N . ASN B 1 473 ? 7.76615 -12.02874 1.81986 1.000 19.53000 449 ASN B N 1
ATOM 6305 C CA . ASN B 1 473 ? 6.67213 -12.28766 0.88985 1.000 17.76000 449 ASN B CA 1
ATOM 6306 C C . ASN B 1 473 ? 5.95410 -10.98564 0.55902 1.000 18.53000 449 ASN B C 1
ATOM 6307 O O . ASN B 1 473 ? 5.68010 -10.17875 1.44512 1.000 20.47000 449 ASN B O 1
ATOM 6312 N N . GLY B 1 474 ? 5.66106 -10.77850 -0.72195 1.000 18.07000 450 GLY B N 1
ATOM 6313 C CA . GLY B 1 474 ? 4.99602 -9.55547 -1.13880 1.000 16.75000 450 GLY B CA 1
ATOM 6314 C C . GLY B 1 474 ? 5.87099 -8.31844 -1.22867 1.000 23.22000 450 GLY B C 1
ATOM 6315 O O . GLY B 1 474 ? 5.33296 -7.21443 -1.38954 1.000 22.52000 450 GLY B O 1
ATOM 6316 N N . ASN B 1 475 ? 7.19500 -8.45642 -1.15572 1.000 20.32000 451 ASN B N 1
ATOM 6317 C CA . ASN B 1 475 ? 8.09797 -7.30939 -1.20761 1.000 19.12000 451 ASN B CA 1
ATOM 6318 C C . ASN B 1 475 ? 8.46293 -6.96422 -2.64158 1.000 19.08000 451 ASN B C 1
ATOM 6319 O O . ASN B 1 475 ? 8.65893 -7.85312 -3.46769 1.000 21.01000 451 ASN B O 1
ATOM 6324 N N . VAL B 1 476 ? 8.58789 -5.66418 -2.91944 1.000 22.34000 452 VAL B N 1
ATOM 6325 C CA . VAL B 1 476 ? 9.26785 -5.16503 -4.11340 1.000 18.41000 452 VAL B CA 1
ATOM 6326 C C . VAL B 1 476 ? 10.44685 -4.32506 -3.64733 1.000 20.16000 452 VAL B C 1
ATOM 6327 O O . VAL B 1 476 ? 10.25484 -3.28014 -3.00420 1.000 18.43000 452 VAL B O 1
ATOM 6331 N N . VAL B 1 477 ? 11.65985 -4.77699 -3.95941 1.000 17.61000 453 VAL B N 1
ATOM 6332 C CA . VAL B 1 477 ? 12.87785 -4.14402 -3.47536 1.000 16.79000 453 VAL B CA 1
ATOM 6333 C C . VAL B 1 477 ? 13.64181 -3.59087 -4.66732 1.000 18.00000 453 VAL B C 1
ATOM 6334 O O . VAL B 1 477 ? 14.06780 -4.34776 -5.54442 1.000 17.14000 453 VAL B O 1
ATOM 6338 N N .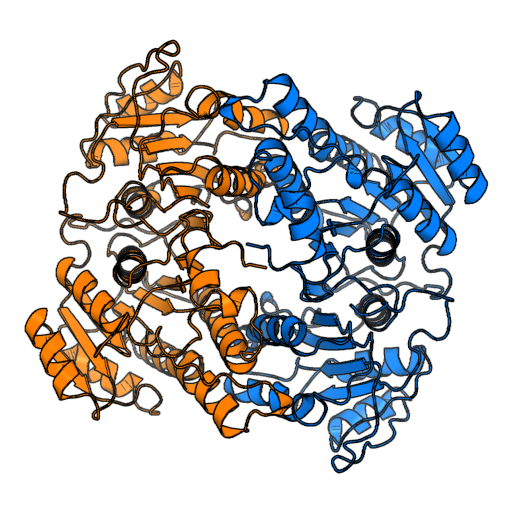 ARG B 1 478 ? 13.83578 -2.27286 -4.68417 1.000 18.23000 454 ARG B N 1
ATOM 6339 C CA . ARG B 1 478 ? 14.62474 -1.65572 -5.73712 1.000 15.50000 454 ARG B CA 1
ATOM 6340 C C . ARG B 1 478 ? 16.10175 -2.00871 -5.59620 1.000 17.35000 454 ARG B C 1
ATOM 6341 O O . ARG B 1 478 ? 16.64977 -2.03882 -4.49121 1.000 19.30000 454 ARG B O 1
ATOM 6349 N N . VAL B 1 479 ? 16.74373 -2.28756 -6.72824 1.000 16.88000 455 VAL B N 1
ATOM 6350 C CA . VAL B 1 479 ? 18.18873 -2.47753 -6.77630 1.000 18.04000 455 VAL B CA 1
ATOM 6351 C C . VAL B 1 479 ? 18.73468 -1.34542 -7.63018 1.000 19.68000 455 VAL B C 1
ATOM 6352 O O . VAL B 1 479 ? 18.96766 -1.50127 -8.83821 1.000 18.00000 455 VAL B O 1
ATOM 6356 N N . CYS B 1 480 ? 18.92867 -0.18548 -7.00006 1.000 17.77000 456 CYS B N 1
ATOM 6357 C CA . CYS B 1 480 ? 19.13163 1.04561 -7.74792 1.000 19.27000 456 CYS B CA 1
ATOM 6358 C C . CYS B 1 480 ? 20.24462 1.92157 -7.19385 1.000 18.23000 456 CYS B C 1
ATOM 6359 O O . CYS B 1 480 ? 20.47058 3.01764 -7.73373 1.000 16.53000 456 CYS B O 1
ATOM 6362 N N . GLY B 1 481 ? 20.96966 1.47047 -6.16591 1.000 19.41000 457 GLY B N 1
ATOM 6363 C CA . GLY B 1 481 ? 21.94265 2.33141 -5.50484 1.000 19.81000 457 GLY B CA 1
ATOM 6364 C C . GLY B 1 481 ? 21.31564 3.58033 -4.91668 1.000 17.10000 457 GLY B C 1
ATOM 6365 O O . GLY B 1 481 ? 21.99962 4.59733 -4.77258 1.000 15.16000 457 GLY B O 1
ATOM 6366 N N . GLN B 1 482 ? 20.02565 3.51326 -4.55866 1.000 18.22000 458 GLN B N 1
ATOM 6367 C CA . GLN B 1 482 ? 19.18463 4.65320 -4.17851 1.000 17.58000 458 GLN B CA 1
ATOM 6368 C C . GLN B 1 482 ? 19.17358 5.71133 -5.28539 1.000 17.20000 458 GLN B C 1
ATOM 6369 O O . GLN B 1 482 ? 19.67256 6.82832 -5.13327 1.000 18.50000 458 GLN B O 1
ATOM 6375 N N . SER B 1 483 ? 18.59356 5.31544 -6.41742 1.000 15.44000 459 SER B N 1
ATOM 6376 C CA . SER B 1 483 ? 18.35351 6.27356 -7.49331 1.000 20.55000 459 SER B CA 1
ATOM 6377 C C . SER B 1 483 ? 17.42150 7.38148 -7.01016 1.000 21.05000 459 SER B C 1
ATOM 6378 O O . SER B 1 483 ? 16.52753 7.15937 -6.17916 1.000 17.48000 459 SER B O 1
ATOM 6381 N N . LEU B 1 484 ? 17.66146 8.59655 -7.51702 1.000 15.95000 460 LEU B N 1
ATOM 6382 C CA . LEU B 1 484 ? 16.83444 9.74149 -7.13887 1.000 20.65000 460 LEU B CA 1
ATOM 6383 C C . LEU B 1 484 ? 15.38744 9.57650 -7.59186 1.000 17.53000 460 LEU B C 1
ATOM 6384 O O . LEU B 1 484 ? 14.48144 10.12141 -6.95878 1.000 19.79000 460 LEU B O 1
ATOM 6389 N N . LEU B 1 485 ? 15.15943 8.82962 -8.67094 1.000 19.86000 461 LEU B N 1
ATOM 6390 C CA . LEU B 1 485 ? 13.82642 8.66066 -9.23793 1.000 17.79000 461 LEU B CA 1
ATOM 6391 C C . LEU B 1 485 ? 12.91346 7.85153 -8.32500 1.000 18.90000 461 LEU B C 1
ATOM 6392 O O . LEU B 1 485 ? 13.33650 6.89846 -7.65312 1.000 19.09000 461 LEU B O 1
ATOM 6397 N N . GLY B 1 486 ? 11.63645 8.21750 -8.33193 1.000 20.53000 462 GLY B N 1
ATOM 6398 C CA . GLY B 1 486 ? 10.65849 7.42040 -7.61999 1.000 19.20000 462 GLY B CA 1
ATOM 6399 C C . GLY B 1 486 ? 9.28047 8.03938 -7.68889 1.000 23.30000 462 GLY B C 1
ATOM 6400 O O . GLY B 1 486 ? 9.03643 8.99846 -8.42778 1.000 22.88000 462 GLY B O 1
ATOM 6401 N N . ALA B 1 487 ? 8.38850 7.47026 -6.87893 1.000 21.90000 463 ALA B N 1
ATOM 6402 C CA . ALA B 1 487 ? 6.99450 7.88722 -6.77685 1.000 23.10000 463 ALA B CA 1
ATOM 6403 C C . ALA B 1 487 ? 6.74051 8.69007 -5.49176 1.000 27.04000 463 ALA B C 1
ATOM 6404 O O . ALA B 1 487 ? 5.79349 9.48504 -5.39664 1.000 23.71000 463 ALA B O 1
#

Organism: Acinetobacter baumannii (NCBI:txid470)

Foldseek 3Di:
DADADADDALPQLADFEEEEEEAPPFDLLLLVLLLCVVNPHQYAYEPDVVSCVSNVVNPHDHHYDPLPDQDAAGQEYEYEYQRQQAQVSLCVVVVRCVSCLQRYAQNGEYEYEYAQLVQDPDVRSSVNRVCVLVVQLVSLQPSFNLYAGEYEHEHVPASNLCNLVVSCRNGSLQSLFHSKYFYFYHDDFDDADSRQLQALAEEEFEPCLFKLNLLLLQVNLSSHYAYEYEEAPVSVVSNVVSCVVRVHHYDHHDLLDLCNLVSLLVVQVVSVAHAEYELPFADADFDAPVPDDPVNLVVRLRSLAVSVVSNVVSLQVPVRHAALGEYEYEAAQCLFFNDGRCPSNNVNSVNVLVVQQVVQVVHDRLYAYEYEHEQFEDGPCLVVDPPVVSQLSQQQASNRGHHYSSSRSSVSVSRRGSSNSRRHSYYGYSRNHGPGGD/DDDFDDADADDALPQLADFEEEEEEAPPFDQLLLVLLLCVVNVHHYAYEPDVVSQVSSVVNPHHHHYDPLVDQDAAGQEYEYEHAPQQAQVSLCVVVVRCVSHLQRYAQNGEYEYEYAQLVQDPDVRSSVSLVCVLVVQLVSLQPSFNLYAGEYEHEHVPASNLCNLVVSCRSGSLQSQFHSYYFYFYHDDFDDADSSQLQALAEEEFEPLLFFLNLLLLQVNLSSHYAYEYEYAVVSVVSQVVSCVVSVHHYDHHDLLDLCNLVVLLVVCVVRPAHFEYELPFADADFDAPVPDDPVRLVVRLRSLAVSLVSNVVSCQVPVRHAALGEYEYEAALCLFFNDGRGPSNNVNRVNVLVVQQVVQVVDDRLYAYEYEYEFFEDGPCLVVDDPVVNQLLQQQASSRGHHYSSSRSSVSSSRRGSRNSRGHSYYGYSRNHGPGGD

B-factor: mean 27.19, std 8.76, range [12.04, 69.83]

Sequence (879 aa):
PVVLERFESAQPVVKGAVLVGAAPSSVLSGAIAQVLSNIHTDSYVGNNVALQQEAAKVGLNLRPFNAGDKESKFKAVVFDASGIQNSEQLNELYKFFNPIARQVATSGRVIVIGTTPETAKTVKQAIAQRALEGFIKSVGKEFKKGITAQVVYVDEGAAANLESTLRFLLSPRSAYVSGQVIRVSKADVVDVDWAKPLAGKTALVTGASRGIGEAIAHVLARDGAHVICLDVPQQQADLDRVAADIGGSTLAIDITAADAGEKIKAAAAKQGGLDIIVHNAGITRDKTLANMKPELWDLVININLSAAERVNDYLLENDGLNANGRIVCVSSISGIAGNLGQTNYAASKAGVIGLVKFTAPILKNGITINAVAPGFIETQMTAAIPFAIREAGRRMNSMQQGGLPVDVAETIAWFASTASTGVNGNVVRVCGQSLLGALPSPVVLERFESAQPVVKGAVLVGAAPSSVLSGAIAQVLSNIHTDSYVGNNVALQQEAAKVGLNLRPFNAGDKESKFKAVVFDASGIQNSEQLNELYKFFNPIARQVATSGRVIVIGTTPETAKTVKQAIAQRALEGFIKSVGKEFKKGITAQVVYVDEGAAANLESTLRFLLSPRSAYVSGQVIRVSKADVVDVDWAKPLAGKTALVTGASRGIGEAIAHVLARDGAHVICLDVPQQQADLDRVAADIGGSTLAIDITAADAGEKIKAAAAKQGGLDIIVHNAGITRDKTLANMKPELWDLVININLSAAERVNDYLLENDGLNANGRIVCVSSISGIAGNLGQTNYAASKAGVIGLVKFTAPILKNGITINAVAPGFIETQMTAAIPFAIREAGRRMNSMQQGGLPVDVAETIAWFASTASTGVNGNVVRVCGQSLLGA

Solvent-accessible surface area: 30740 Å² total; per-residue (Å²): 125,48,136,9,46,55,60,137,66,39,147,75,19,7,102,47,17,0,5,4,6,12,4,89,81,27,96,6,6,15,24,1,4,70,5,0,28,50,12,158,18,70,1,51,0,25,152,37,95,66,6,63,104,54,0,71,147,48,63,16,112,20,100,103,28,109,86,63,36,125,155,44,113,3,23,0,0,0,3,0,0,3,0,0,68,36,4,110,66,0,38,31,0,19,116,30,0,24,52,3,11,130,2,1,21,72,8,0,6,0,0,0,0,0,3,3,6,122,38,18,172,76,53,86,13,3,3,0,0,46,0,0,24,0,0,0,9,0,0,4,20,15,15,95,73,6,5,0,0,0,0,0,11,1,17,52,61,1,27,72,14,0,34,5,0,0,20,0,0,4,3,20,43,0,3,1,1,0,0,11,44,0,95,0,29,139,40,117,106,58,135,38,81,80,43,91,16,0,54,82,46,5,0,0,0,1,16,0,0,143,41,38,1,37,19,0,0,75,6,0,23,70,10,30,8,47,0,3,0,3,19,44,72,149,28,68,82,50,0,76,97,0,7,84,90,26,59,21,34,44,28,25,15,65,15,27,40,106,57,1,4,100,90,0,76,48,26,1,65,159,76,61,18,2,10,2,0,0,15,23,23,43,38,64,104,82,100,46,0,27,81,4,121,73,100,40,1,65,61,0,6,49,34,8,0,4,1,8,7,85,2,3,49,65,1,56,132,58,132,4,12,51,54,25,0,3,1,1,2,17,2,14,10,12,0,21,2,0,43,81,6,18,0,0,29,0,0,0,10,0,0,4,10,0,6,0,97,39,8,12,106,82,28,148,95,49,16,4,0,1,0,0,0,15,22,28,17,51,48,140,68,9,82,91,63,89,136,76,96,49,56,40,26,40,98,50,10,18,7,91,28,7,0,70,31,48,3,0,0,4,0,0,3,3,0,2,6,17,16,0,15,1,0,46,10,8,29,0,8,0,1,0,6,17,49,41,6,37,179,89,95,65,57,134,8,42,55,60,167,63,42,131,82,16,8,157,44,16,0,4,6,6,12,3,88,80,21,85,6,6,13,24,1,4,72,5,0,28,51,12,153,15,55,2,44,0,29,154,37,93,73,6,58,115,55,0,70,172,41,64,15,118,16,114,106,26,109,87,63,38,120,147,46,110,4,37,0,0,0,3,1,0,2,1,0,69,37,4,114,65,0,35,29,0,20,121,29,0,28,50,4,12,134,1,1,20,79,10,0,5,0,0,0,0,0,2,2,5,105,39,19,168,72,54,81,13,3,2,0,0,47,0,0,22,0,0,0,10,0,0,4,25,16,14,105,78,5,4,0,0,0,0,0,10,1,19,66,60,0,28,72,8,0,35,6,0,0,17,0,0,3,3,34,47,0,3,1,0,0,0,13,43,0,92,0,31,148,29,118,106,49,145,39,80,78,47,94,18,0,55,80,43,4,0,0,0,1,15,0,0,145,37,34,1,37,19,0,0,73,8,0,21,69,10,29,8,43,1,0,0,2,17,47,75,156,28,66,84,52,0,75,100,0,6,81,94,30,59,22,26,36,26,27,14,67,15,28,37,106,52,1,4,95,93,0,80,71,11,1,71,120,78,62,21,2,11,2,0,0,15,24,25,39,39,66,97,80,102,48,0,26,79,5,118,72,110,46,2,62,61,0,6,44,34,8,0,4,1,7,7,81,2,4,52,59,0,58,137,60,127,4,12,54,67,27,0,2,0,0,2,16,1,14,11,13,1,23,2,2,63,97,5,16,0,0,33,0,0,0,9,0,0,4,11,0,5,0,95,34,8,11,101,95,23,150,108,46,16,4,0,1,0,0,0,14,23,43,19,47,53,101,64,17,96,96,48,93,90,44,60,5,83,47,22,85,107,53,11,21,6,60,29,4,0,70,28,46,2,0,0,4,0,0,4,3,0,1,6,16,19,0,15,2,0,46,9,8,30,0,10,0,1,0,7,15,46,44,6,35

Radius of gyration: 27.08 Å; Cα contacts (8 Å, |Δi|>4): 2227; chains: 2; bounding box: 67×77×68 Å

Secondary structure (P-SEA, 3-state):
cccccccccccccccbbbbbbbcccccaaaaaaaaaaaaccbbbbcccaaaaaaaaaacccccccccccccccccbbbbccccccccccccccccccccccccccccbbbbbbbccccccccaaaaaaaaaaaaaaaaaaacccccbbbbbbbbccccccccaaaaaaaacccccccccbbbbbbbccccccccccccccbbbbbccccccaaaaaaaaaaaaccccbbbbcccaaaaaaaaaaacccccccccccccaaaaaaaaaacccccccbbbcccccccccccccccaaaaaaaaaaacaaaaaaaaaaaacccccccbbbbbbbcccccccccccaaaaaaaaaaaaaaaaacccccccbbbbbbbbccccccccccccaaaaaaaaccccccccccaaaaaaaaaaaaccccccccbbbbbccccccccc/ccccccccccccccccccbbbbbbbcccccaaaaaaaaaaaacccccccccaaaaaaaaaacccccccccccccccccbbbbccccccccccccccccccccccccccccbbbbbbbccccccccaaaaaaaaaaaaaaaaaaaccccbbbbbbbbbcccccccaaaaaaaaacccccccccbbbbbbbbbbbbbccccccccbbbbbcccccaaaaaaaaaaaaaccccbbbbcccaaaaaaaaaaaaccccccccccccaaaaaaaaaacccccccbbbcccccccccccccccaaaaaaaaaaacaaaaaaaaaaaacccccccbbbbbbbcccccccccccaaaaaaaaaaaaaaaaaccccccbbbbbbbbbccccccccccccaaaaaaaaccccccccccaaaaaaaaaaaaccccccccbbbbbccccccccc

InterPro domains:
  IPR002347 Short-chain dehydrogenase/reductase SDR [PF13561] (232-456)
  IPR002347 Short-chain dehydrogenase/reductase SDR [PR00080] (297-308)
  IPR002347 Short-chain dehydrogenase/reductase SDR [PR00080] (350-358)
  IPR002347 Short-chain dehydrogenase/reductase SDR [PR00080] (370-389)
  IPR002347 Short-chain dehydrogenase/reductase SDR [PR00081] (227-244)
  IPR002347 Short-chain dehydrogenase/reductase SDR [PR00081] (297-308)
  IPR002347 Short-chain dehydrogenase/reductase SDR [PR00081] (344-360)
  IPR002347 Short-chain dehydrogenase/reductase SDR [PR00081] (370-389)
  IPR002347 Short-chain dehydrogenase/reductase SDR [PR00081] (390-407)
  IPR002347 Short-chain dehydrogenase/reductase SDR [PR00081] (423-443)
  IPR020904 Short-chain dehydrogenase/reductase, conserved site [PS00061] (357-385)
  IPR036291 NAD(P)-binding domain superfamily [SSF51735] (222-457)
  IPR057326 Ketoreductase domain [SM00822] (226-400)

Nearest PDB structures (foldseek):
  6uuv-assembly1_A  TM=1.001E+00  e=1.522E-100  Acinetobacter baumannii
  6uut-assembly1_B  TM=9.988E-01  e=9.223E-98  Acinetobacter baumannii
  3q6i-assembly1_B  TM=9.501E-01  e=3.744E-58  Mycobacterium tuberculosis H37Rv
  3q6i-assembly2_D  TM=9.382E-01  e=2.125E-55  Mycobacterium tuberculosis H37Rv
  4nbu-assembly1_D  TM=9.230E-01  e=2.264E-23  Bacillus sp. SG-1